Protein 1K0D (pdb70)

B-factor: mean 34.26, std 14.14, range [12.02, 80.0]

Foldseek 3Di:
DDQAFKEWEEAPQGLLSLLLLLLCLQLVTDYDYDHDDCVVPVLVDPVNCVLPVVSHDTKMFGNNVVRRIDHDSLRSQVVSQVVSCVVPVDSVLADPDPVQNVQLVVLSCCCRPQAVVLLVQLCCQVPPDPDNDPVSNCVSLVSNLVSLVVVLVQQVVQCVVCVCDPDQADNTDRDHHSSLSSCQSVVVCCVVSPDDCVPSRVNNVSSSVVVCPDPSSVVSD/DVVVVCVVDDDQAFKEKEEALQGLLSLLLLLLCLVLPTDYHYDHDDCVVPSLVVPNNCVLPVVSHDTKMFGNNVVRRIGHDSLRSQVVSQVVSCVVPVDSVLADPDPVQNVQLSVLSCCCSPQAVVLLVQLLCQVPPDPDHDVVSNCVSLVSNLVSLVVVLVQQVVQVVVVVCLPAADNTPRHRHSSLSSCQSVVVVSVVSVDDCVPSRVSNVSSNVVSCPDPSSVVSNVD/DVLVVCVVVDDQAFKEWEEALQDLLSLLLLLLCLQLPTDYHYDHDDVVVPSLPPPVNCVLPVVSHDTKMFGSPVVRNIGHDSLRSQVVSQVVSCVVPVDNVLADPDPVLNVQLSVLSCCCSPQAVVLLVQLCCQVPPDPDHDVVSNCVSLVSNLVSLVVVLVQQVVQVVVVQVVPVPDCPLPEGDNTDRHRHSSLSSCQSVVVCCVVSVDDCVPSRVSNVSSSVVSCPDPSSVVSNVVD/DVVLVVCVVPPDQAFKEWEAALPGLLSLLLLLLCLLLPTDYDYDHDDCVVPSLVPPSNCVLPVVSHDTWMFGNPVVRRIDHDSLRSQVVSQVVSCVVPVDSVLADPDPVLNVQLSVLSCCCRPQAVVLLVQLLCQCPPDPDHDPVSNVVSLVSNLVSLVVVLVQLVVQCVVVVVVVCHNLNAADNTDRDHHSSLSSCQSVVVCSVVNPDDCVPSRVSNVSNNVVSCPDPSSVVSSVD

Sequence (928 aa):
QPLEGYTLFSHRSAPNGFKVAIVLSELGFHYNTIFLDFNLGEHRAPEFVSVNPNARVPALIDHGMDNLSIWESGAILLHLVNKYYKETGNPLLWSDDLADQSQINAWLFFQTSGHAPMIGQALHFRYFHSQKIASAVERYTDEVRRVYGVVEMALAERREALVMFDYPVWLVGDKLTIADLAFVPWNNVVDRIGINIKIEFPEVYKWTKHMMRRPAVIKALSRITKFFQEQPLEGYTLFSHRSAPNGFKVAIVLSELGFHYNTIFLDFNLGEHRAPEFVSVNPNARVPALIDHGMDNLSIWESGAILLHLVNKYYKETGNPLLWSDDLADQSQINAWLFFQTSGHAPMIGQALHFRYFHSQKIASAVERYTDEVRRVYGVVEMALAERREALVMDYPVWLVGDKLTIADLAFVPWNNVVDRIGINIKIEFPEVYKWTKHMMRRPAVIKALRGSRITKFFQEQPLEGYTLFSHRSAPNGFKVAIVLSELGFHYNTIFLDFNLGEHRAPEFVSVNPNARVPALIDHGMDNLSIWESGAILLHLVNKYYKETGNPLLWSDDLADQSQINAWLFFQTSGHAPMIGQALHFRYFHSQKIASAVERYTDEVRRVYGVVEMALAERREALVMELQSRFFDYPVWLVGDKLTIADLAFVPWNNVVDRIGINIKIEFPEVYKWTKHMMRRPAVIKALRGEYSRITKFFQEQPLEGYTLFSHRSAPNGFKVAIVLSELGFHYNTIFLDFNLGEHRAPEFVSVNPNARVPALIDHGMDNLSIWESGAILLHLVNKYYKETGNPLLWSDDLADQSQINAWLFFQTSGHAPMIGQALHFRYFHSQKIASAVERYTDEVRRVYGVVEMALAERREALVMELDFFDYPVWLVGDKLTIADLAFVPWNNVVDRIGINIKIEFPEVYKWTKHMMRRPAVIKALRG

Organism: Saccharomyces cerevisiae (strain ATCC 204508 / S288c) (NCBI:txid559292)

CATH classification: 3.40.30.10 (+1 more: 1.20.1050.10)

InterPro domains:
  IPR004045 Glutathione S-transferase, N-terminal [PF02798] (114-190)
  IPR004045 Glutathione S-transferase, N-terminal [PS50404] (112-196)
  IPR004046 Glutathione S-transferase, C-terminal [PF00043] (224-345)
  IPR010987 Glutathione S-transferase, C-terminal-like [PS50405] (205-354)
  IPR017298 Transcriptional regulator Ure2 [PIRSF037861] (2-354)
  IPR036249 Thioredoxin-like superfamily [SSF52833] (103-195)
  IPR036282 Glutathione S-transferase, C-terminal domain superfamily [SSF47616] (201-351)
  IPR040079 Glutathione transferase family [SFLDS00019] (114-344)

Radius of gyration: 33.29 Å; Cα contacts (8 Å, |Δi|>4): 1432; chains: 4; bounding box: 82×94×88 Å

GO terms:
  GO:0051219 phosphoprotein binding (F, IDA)
  GO:0004602 glutathione peroxidase activity (F, IDA)
  GO:0005737 cytoplasm (C, IDA)
  GO:0006808 regulation of nitrogen utilization (P, IGI)
  GO:0032447 protein urmylation (P, IMP)
  GO:0006808 regulation of nitrogen utilization (P, IMP)
  GO:0000122 negative regulation of transcription by RNA polymerase II (P, IMP)
  GO:0006808 regulation of nitrogen utilization (P, IPI)
  GO:0005515 protein binding (F, IPI)

Structure (mmCIF, N/CA/C/O backbone):
data_1K0D
#
_entry.id   1K0D
#
_cell.length_a   54.679
_cell.length_b   122.279
_cell.length_c   166.930
_cell.angle_alpha   90.00
_cell.angle_beta   90.00
_cell.angle_gamma   90.00
#
_symmetry.space_group_name_H-M   'P 21 21 21'
#
loop_
_entity.id
_entity.type
_entity.pdbx_description
1 polymer 'URE2 PROTEIN'
2 non-polymer GLUTATHIONE
3 water water
#
loop_
_atom_site.group_PDB
_atom_site.id
_atom_site.type_symbol
_atom_site.label_atom_id
_atom_site.label_alt_id
_atom_site.label_comp_id
_atom_site.label_asym_id
_atom_site.label_entity_id
_atom_site.label_seq_id
_atom_site.pdbx_PDB_ins_code
_atom_site.Cartn_x
_atom_site.Cartn_y
_atom_site.Cartn_z
_atom_site.occupancy
_atom_site.B_iso_or_equiv
_atom_site.auth_seq_id
_atom_site.auth_comp_id
_atom_site.auth_asym_id
_atom_site.auth_atom_id
_atom_site.pdbx_PDB_model_num
ATOM 1 N N . GLN A 1 15 ? -22.028 8.840 62.773 1.00 51.30 109 GLN A N 1
ATOM 2 C CA . GLN A 1 15 ? -21.979 9.776 61.611 1.00 51.76 109 GLN A CA 1
ATOM 3 C C . GLN A 1 15 ? -23.306 10.526 61.471 1.00 51.28 109 GLN A C 1
ATOM 4 O O . GLN A 1 15 ? -24.360 9.918 61.283 1.00 51.47 109 GLN A O 1
ATOM 10 N N . PRO A 1 16 ? -23.262 11.866 61.556 1.00 49.78 110 PRO A N 1
ATOM 11 C CA . PRO A 1 16 ? -24.430 12.746 61.453 1.00 49.28 110 PRO A CA 1
ATOM 12 C C . PRO A 1 16 ? -25.355 12.432 60.282 1.00 49.93 110 PRO A C 1
ATOM 13 O O . PRO A 1 16 ? -24.988 11.696 59.365 1.00 51.13 110 PRO A O 1
ATOM 17 N N . LEU A 1 17 ? -26.560 12.996 60.325 1.00 49.57 111 LEU A N 1
ATOM 18 C CA . LEU A 1 17 ? -27.541 12.810 59.261 1.00 49.10 111 LEU A CA 1
ATOM 19 C C . LEU A 1 17 ? -27.518 14.041 58.365 1.00 47.76 111 LEU A C 1
ATOM 20 O O . LEU A 1 17 ? -27.827 13.959 57.179 1.00 48.31 111 LEU A O 1
ATOM 25 N N . GLU A 1 18 ? -27.159 15.183 58.945 1.00 46.05 112 GLU A N 1
ATOM 26 C CA . GLU A 1 18 ? -27.082 16.441 58.201 1.00 45.15 112 GLU A CA 1
ATOM 27 C C . GLU A 1 18 ? -25.730 17.114 58.429 1.00 41.47 112 GLU A C 1
ATOM 28 O O . GLU A 1 18 ? -24.881 16.593 59.144 1.00 39.61 112 GLU A O 1
ATOM 34 N N . GLY A 1 19 ? -25.538 18.276 57.821 1.00 38.95 113 GLY A N 1
ATOM 35 C CA . GLY A 1 19 ? -24.282 18.979 57.987 1.00 37.17 113 GLY A CA 1
ATOM 36 C C . GLY A 1 19 ? -23.147 18.384 57.173 1.00 34.67 113 GLY A C 1
ATOM 37 O O . GLY A 1 19 ? -23.363 17.549 56.290 1.00 32.72 113 GLY A O 1
ATOM 38 N N . TYR A 1 20 ? -21.927 18.817 57.474 1.00 32.91 114 TYR A N 1
ATOM 39 C CA . TYR A 1 20 ? -20.754 18.339 56.756 1.00 31.75 114 TYR A CA 1
ATOM 40 C C . TYR A 1 20 ? -19.589 18.065 57.685 1.00 30.69 114 TYR A C 1
ATOM 41 O O . TYR A 1 20 ? -19.420 18.731 58.704 1.00 30.76 114 TYR A O 1
ATOM 50 N N . THR A 1 21 ? -18.789 17.069 57.332 1.00 30.89 115 THR A N 1
ATOM 51 C CA . THR A 1 21 ? -17.616 16.742 58.121 1.00 32.00 115 THR A CA 1
ATOM 52 C C . THR A 1 21 ? -16.410 17.020 57.235 1.00 32.75 115 THR A C 1
ATOM 53 O O . THR A 1 21 ? -16.280 16.450 56.149 1.00 33.66 115 THR A O 1
ATOM 57 N N . LEU A 1 22 ? -15.540 17.910 57.696 1.00 31.84 116 LEU A N 1
ATOM 58 C CA . LEU A 1 22 ? -14.352 18.280 56.942 1.00 30.24 116 LEU A CA 1
ATOM 59 C C . LEU A 1 22 ? -13.065 17.681 57.507 1.00 30.61 116 LEU A C 1
ATOM 60 O O . LEU A 1 22 ? -12.742 17.874 58.674 1.00 31.48 116 LEU A O 1
ATOM 65 N N . PHE A 1 23 ? -12.339 16.948 56.673 1.00 30.46 117 PHE A N 1
ATOM 66 C CA . PHE A 1 23 ? -11.069 16.368 57.079 1.00 31.67 117 PHE A CA 1
ATOM 67 C C . PHE A 1 23 ? -9.988 17.326 56.574 1.00 32.85 117 PHE A C 1
ATOM 68 O O . PHE A 1 23 ? -9.978 17.698 55.402 1.00 30.35 117 PHE A O 1
ATOM 76 N N . SER A 1 24 ? -9.092 17.737 57.465 1.00 34.80 118 SER A N 1
ATOM 77 C CA . SER A 1 24 ? -8.041 18.680 57.111 1.00 36.66 118 SER A CA 1
ATOM 78 C C . SER A 1 24 ? -6.846 18.505 58.038 1.00 40.23 118 SER A C 1
ATOM 79 O O . SER A 1 24 ? -6.722 17.488 58.725 1.00 39.49 118 SER A O 1
ATOM 82 N N . HIS A 1 25 ? -5.973 19.509 58.045 1.00 42.72 119 HIS A N 1
ATOM 83 C CA . HIS A 1 25 ? -4.791 19.522 58.894 1.00 45.30 119 HIS A CA 1
ATOM 84 C C . HIS A 1 25 ? -4.596 20.943 59.427 1.00 47.03 119 HIS A C 1
ATOM 85 O O . HIS A 1 25 ? -5.011 21.916 58.794 1.00 46.20 119 HIS A O 1
ATOM 92 N N . ARG A 1 26 ? -3.962 21.055 60.591 1.00 48.51 120 ARG A N 1
ATOM 93 C CA . ARG A 1 26 ? -3.718 22.350 61.221 1.00 50.13 120 ARG A CA 1
ATOM 94 C C . ARG A 1 26 ? -3.059 23.376 60.299 1.00 49.02 120 ARG A C 1
ATOM 95 O O . ARG A 1 26 ? -3.442 24.544 60.290 1.00 49.68 120 ARG A O 1
ATOM 103 N N . SER A 1 27 ? -2.067 22.948 59.527 1.00 47.11 121 SER A N 1
ATOM 104 C CA . SER A 1 27 ? -1.376 23.868 58.631 1.00 47.25 121 SER A CA 1
ATOM 105 C C . SER A 1 27 ? -1.607 23.577 57.149 1.00 45.37 121 SER A C 1
ATOM 106 O O . SER A 1 27 ? -0.709 23.761 56.327 1.00 45.53 121 SER A O 1
ATOM 109 N N . ALA A 1 28 ? -2.808 23.126 56.805 1.00 42.00 122 ALA A N 1
ATOM 110 C CA . ALA A 1 28 ? -3.114 22.829 55.413 1.00 38.72 122 ALA A CA 1
ATOM 111 C C . ALA A 1 28 ? -3.902 23.972 54.772 1.00 35.58 122 ALA A C 1
ATOM 112 O O . ALA A 1 28 ? -5.088 24.157 55.045 1.00 36.70 122 ALA A O 1
ATOM 114 N N . PRO A 1 29 ? -3.244 24.766 53.917 1.00 32.99 123 PRO A N 1
ATOM 115 C CA . PRO A 1 29 ? -3.946 25.876 53.267 1.00 30.40 123 PRO A CA 1
ATOM 116 C C . PRO A 1 29 ? -5.168 25.427 52.465 1.00 29.03 123 PRO A C 1
ATOM 117 O O . PRO A 1 29 ? -6.169 26.138 52.419 1.00 26.35 123 PRO A O 1
ATOM 121 N N . ASN A 1 30 ? -5.090 24.253 51.841 1.00 27.27 124 ASN A N 1
ATOM 122 C CA . ASN A 1 30 ? -6.211 23.744 51.056 1.00 26.85 124 ASN A CA 1
ATOM 123 C C . ASN A 1 30 ? -7.381 23.366 51.945 1.00 26.99 124 ASN A C 1
ATOM 124 O O . ASN A 1 30 ? -8.539 23.446 51.529 1.00 25.99 124 ASN A O 1
ATOM 129 N N . GLY A 1 31 ? -7.076 22.939 53.166 1.00 26.03 125 GLY A N 1
ATOM 130 C CA . GLY A 1 31 ? -8.127 22.582 54.099 1.00 25.54 125 GLY A CA 1
ATOM 131 C C . GLY A 1 31 ? -8.887 23.837 54.497 1.00 25.89 125 GLY A C 1
ATOM 132 O O . GLY A 1 31 ? -10.111 23.833 54.541 1.00 24.77 125 GLY A O 1
ATOM 133 N N . PHE A 1 32 ? -8.164 24.919 54.774 1.00 26.17 126 PHE A N 1
ATOM 134 C CA . PHE A 1 32 ? -8.803 26.170 55.168 1.00 28.03 126 PHE A CA 1
ATOM 135 C C . PHE A 1 32 ? -9.610 26.786 54.031 1.00 28.06 126 PHE A C 1
ATOM 136 O O . PHE A 1 32 ? -10.600 27.485 54.263 1.00 28.80 126 PHE A O 1
ATOM 144 N N . LYS A 1 33 ? -9.190 26.517 52.802 1.00 26.56 127 LYS A N 1
ATOM 145 C CA . LYS A 1 33 ? -9.892 27.024 51.637 1.00 26.08 127 LYS A CA 1
ATOM 146 C C . LYS A 1 33 ? -11.339 26.522 51.676 1.00 24.00 127 LYS A C 1
ATOM 147 O O . LYS A 1 33 ? -12.268 27.256 51.351 1.00 22.92 127 LYS A O 1
ATOM 153 N N . VAL A 1 34 ? -11.521 25.268 52.081 1.00 22.40 128 VAL A N 1
ATOM 154 C CA . VAL A 1 34 ? -12.850 24.676 52.178 1.00 20.23 128 VAL A CA 1
ATOM 155 C C . VAL A 1 34 ? -13.606 25.250 53.382 1.00 22.35 128 VAL A C 1
ATOM 156 O O . VAL A 1 34 ? -14.773 25.638 53.265 1.00 21.58 128 VAL A O 1
ATOM 160 N N . ALA A 1 35 ? -12.950 25.313 54.539 1.00 22.57 129 ALA A N 1
ATOM 161 C CA . ALA A 1 35 ? -13.599 25.870 55.728 1.00 22.70 129 ALA A CA 1
ATOM 162 C C . ALA A 1 35 ? -14.124 27.272 55.404 1.00 22.82 129 ALA A C 1
ATOM 163 O O . ALA A 1 35 ? -15.242 27.626 55.770 1.00 23.83 129 ALA A O 1
ATOM 165 N N . ILE A 1 36 ? -13.318 28.063 54.701 1.00 22.20 130 ILE A N 1
ATOM 166 C CA . ILE A 1 36 ? -13.723 29.419 54.337 1.00 23.59 130 ILE A CA 1
ATOM 167 C C . ILE A 1 36 ? -15.029 29.432 53.548 1.00 22.62 130 ILE A C 1
ATOM 168 O O . ILE A 1 36 ? -15.976 30.129 53.910 1.00 21.50 130 ILE A O 1
ATOM 173 N N . VAL A 1 37 ? -15.089 28.652 52.474 1.00 23.00 131 VAL A N 1
ATOM 174 C CA . VAL A 1 37 ? -16.298 28.614 51.664 1.00 22.83 131 VAL A CA 1
ATOM 175 C C . VAL A 1 37 ? -17.482 28.059 52.453 1.00 22.82 131 VAL A C 1
ATOM 176 O O . VAL A 1 37 ? -18.603 28.561 52.340 1.00 25.12 131 VAL A O 1
ATOM 180 N N . LEU A 1 38 ? -17.237 27.033 53.256 1.00 22.41 132 LEU A N 1
ATOM 181 C CA . LEU A 1 38 ? -18.292 26.453 54.083 1.00 24.65 132 LEU A CA 1
ATOM 182 C C . LEU A 1 38 ? -18.834 27.561 55.004 1.00 26.30 132 LEU A C 1
ATOM 183 O O . LEU A 1 38 ? -20.044 27.695 55.191 1.00 25.42 132 LEU A O 1
ATOM 188 N N . SER A 1 39 ? -17.932 28.362 55.570 1.00 25.23 133 SER A N 1
ATOM 189 C CA . SER A 1 39 ? -18.350 29.430 56.468 1.00 26.62 133 SER A CA 1
ATOM 190 C C . SER A 1 39 ? -19.152 30.494 55.750 1.00 25.82 133 SER A C 1
ATOM 191 O O . SER A 1 39 ? -20.260 30.805 56.170 1.00 26.93 133 SER A O 1
ATOM 194 N N . GLU A 1 40 ? -18.599 31.048 54.671 1.00 25.33 134 GLU A N 1
ATOM 195 C CA . GLU A 1 40 ? -19.284 32.090 53.906 1.00 26.20 134 GLU A CA 1
ATOM 196 C C . GLU A 1 40 ? -20.677 31.667 53.451 1.00 26.30 134 GLU A C 1
ATOM 197 O O . GLU A 1 40 ? -21.595 32.482 53.420 1.00 27.34 134 GLU A O 1
ATOM 203 N N . LEU A 1 41 ? -20.832 30.397 53.090 1.00 25.46 135 LEU A N 1
ATOM 204 C CA . LEU A 1 41 ? -22.116 29.904 52.607 1.00 26.34 135 LEU A CA 1
ATOM 205 C C . LEU A 1 41 ? -23.078 29.542 53.725 1.00 28.09 135 LEU A C 1
ATOM 206 O O . LEU A 1 41 ? -24.236 29.231 53.474 1.00 27.18 135 LEU A O 1
ATOM 211 N N . GLY A 1 42 ? -22.594 29.586 54.962 1.00 30.53 136 GLY A N 1
ATOM 212 C CA . GLY A 1 42 ? -23.448 29.292 56.096 1.00 31.10 136 GLY A CA 1
ATOM 213 C C . GLY A 1 42 ? -23.716 27.829 56.383 1.00 33.05 136 GLY A C 1
ATOM 214 O O . GLY A 1 42 ? -24.587 27.516 57.193 1.00 33.05 136 GLY A O 1
ATOM 215 N N . PHE A 1 43 ? -22.988 26.926 55.733 1.00 32.67 137 PHE A N 1
ATOM 216 C CA . PHE A 1 43 ? -23.186 25.501 55.972 1.00 33.87 137 PHE A CA 1
ATOM 217 C C . PHE A 1 43 ? -22.592 25.134 57.333 1.00 35.18 137 PHE A C 1
ATOM 218 O O . PHE A 1 43 ? -21.531 25.625 57.700 1.00 36.34 137 PHE A O 1
ATOM 226 N N . HIS A 1 44 ? -23.279 24.282 58.087 1.00 36.49 138 HIS A N 1
ATOM 227 C CA . HIS A 1 44 ? -22.778 23.868 59.392 1.00 38.01 138 HIS A CA 1
ATOM 228 C C . HIS A 1 44 ? -21.848 22.683 59.216 1.00 36.20 138 HIS A C 1
ATOM 229 O O . HIS A 1 44 ? -22.233 21.672 58.634 1.00 36.90 138 HIS A O 1
ATOM 236 N N . TYR A 1 45 ? -20.628 22.805 59.728 1.00 32.58 139 TYR A N 1
ATOM 237 C CA . TYR A 1 45 ? -19.648 21.735 59.602 1.00 31.69 139 TYR A CA 1
ATOM 238 C C . TYR A 1 45 ? -18.769 21.596 60.832 1.00 31.76 139 TYR A C 1
ATOM 239 O O . TYR A 1 45 ? -18.638 22.520 61.634 1.00 32.23 139 TYR A O 1
ATOM 248 N N . ASN A 1 46 ? -18.165 20.427 60.964 1.00 32.63 140 ASN A N 1
ATOM 249 C CA . ASN A 1 46 ? -17.243 20.162 62.052 1.00 35.18 140 ASN A CA 1
ATOM 250 C C . ASN A 1 46 ? -15.983 19.682 61.359 1.00 34.42 140 ASN A C 1
ATOM 251 O O . ASN A 1 46 ? -16.061 18.968 60.360 1.00 34.24 140 ASN A O 1
ATOM 256 N N . THR A 1 47 ? -14.829 20.086 61.876 1.00 33.97 141 THR A N 1
ATOM 257 C CA . THR A 1 47 ? -13.555 19.713 61.278 1.00 33.92 141 THR A CA 1
ATOM 258 C C . THR A 1 47 ? -12.806 18.636 62.059 1.00 35.63 141 THR A C 1
ATOM 259 O O . THR A 1 47 ? -12.662 18.71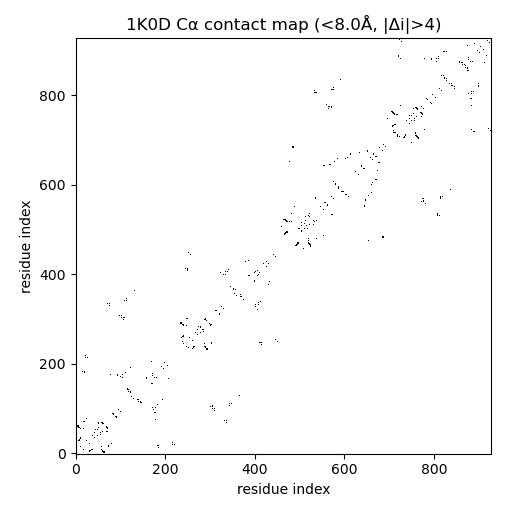9 63.276 1.00 36.94 141 THR A O 1
ATOM 263 N N . ILE A 1 48 ? -12.333 17.622 61.345 1.00 36.33 142 ILE A N 1
ATOM 264 C CA . ILE A 1 48 ? -11.566 16.543 61.944 1.00 35.12 142 ILE A CA 1
ATOM 265 C C . ILE A 1 48 ? -10.123 16.681 61.468 1.00 36.66 142 ILE A C 1
ATOM 266 O O . ILE A 1 48 ? -9.812 16.393 60.308 1.00 35.82 142 ILE A O 1
ATOM 271 N N . PHE A 1 49 ? -9.245 17.129 62.360 1.00 38.17 143 PHE A N 1
ATOM 272 C CA . PHE A 1 49 ? -7.841 17.308 62.011 1.00 40.95 143 PHE A CA 1
ATOM 273 C C . PHE A 1 49 ? -7.071 15.999 62.062 1.00 43.34 143 PHE A C 1
ATOM 274 O O . PHE A 1 49 ? -7.122 15.279 63.050 1.00 44.59 143 PHE A O 1
ATOM 282 N N . LEU A 1 50 ? -6.360 15.698 60.981 1.00 47.31 144 LEU A N 1
ATOM 283 C CA . LEU A 1 50 ? -5.576 14.475 60.883 1.00 50.59 144 LEU A CA 1
ATOM 284 C C . LEU A 1 50 ? -4.104 14.733 61.173 1.00 54.54 144 LEU A C 1
ATOM 285 O O . LEU A 1 50 ? -3.520 15.690 60.664 1.00 54.31 144 LEU A O 1
ATOM 290 N N . ASP A 1 51 ? -3.505 13.879 61.996 1.00 59.37 145 ASP A N 1
ATOM 291 C CA . ASP A 1 51 ? -2.093 14.015 62.319 1.00 64.38 145 ASP A CA 1
ATOM 292 C C . ASP A 1 51 ? -1.287 13.122 61.387 1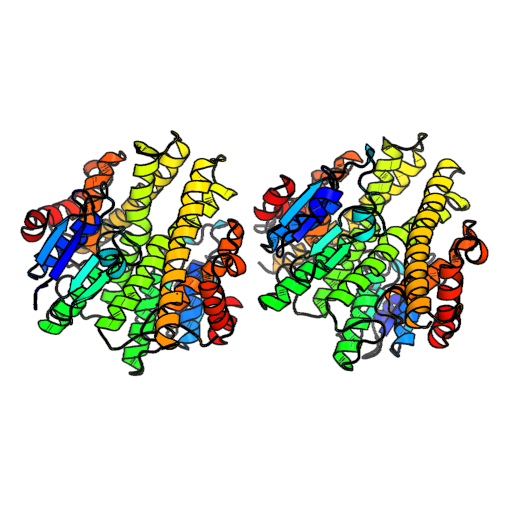.00 66.52 145 ASP A C 1
ATOM 293 O O . ASP A 1 51 ? -1.223 11.908 61.572 1.00 67.25 145 ASP A O 1
ATOM 298 N N . PHE A 1 52 ? -0.678 13.729 60.373 1.00 68.57 146 PHE A N 1
ATOM 299 C CA . PHE A 1 52 ? 0.117 12.975 59.414 1.00 70.31 146 PHE A CA 1
ATOM 300 C C . PHE A 1 52 ? 1.270 12.262 60.115 1.00 71.83 146 PHE A C 1
ATOM 301 O O . PHE A 1 52 ? 2.093 11.610 59.472 1.00 71.75 146 PHE A O 1
ATOM 309 N N . ASN A 1 53 ? 1.325 12.401 61.438 1.00 72.78 147 ASN A N 1
ATOM 310 C CA . ASN A 1 53 ? 2.353 11.751 62.240 1.00 74.01 147 ASN A CA 1
ATOM 311 C C . ASN A 1 53 ? 2.007 10.274 62.351 1.00 74.83 147 ASN A C 1
ATOM 312 O O . ASN A 1 53 ? 2.783 9.414 61.936 1.00 75.60 147 ASN A O 1
ATOM 317 N N . LEU A 1 54 ? 0.836 9.987 62.911 1.00 75.53 148 LEU A N 1
ATOM 318 C CA . LEU A 1 54 ? 0.372 8.612 63.067 1.00 76.28 148 LEU A CA 1
ATOM 319 C C . LEU A 1 54 ? -0.013 8.039 61.710 1.00 75.91 148 LEU A C 1
ATOM 320 O O . LEU A 1 54 ? -0.184 6.829 61.561 1.00 76.38 148 LEU A O 1
ATOM 325 N N . GLY A 1 55 ? -0.148 8.915 60.720 1.00 75.49 149 GLY A N 1
ATOM 326 C CA . GLY A 1 55 ? -0.529 8.464 59.397 1.00 73.95 149 GLY A CA 1
ATOM 327 C C . GLY A 1 55 ? -2.008 8.135 59.359 1.00 73.24 149 GLY A C 1
ATOM 328 O O . GLY A 1 55 ? -2.415 7.127 58.782 1.00 72.92 149 GLY A O 1
ATOM 329 N N . GLU A 1 56 ? -2.815 8.983 59.990 1.00 72.98 150 GLU A N 1
ATOM 330 C CA . GLU A 1 56 ? -4.259 8.785 60.017 1.00 72.80 150 GLU A CA 1
ATOM 331 C C . GLU A 1 56 ? -4.812 8.804 58.600 1.00 72.75 150 GLU A C 1
ATOM 332 O O . GLU A 1 56 ? -5.822 8.163 58.309 1.00 72.25 150 GLU A O 1
ATOM 338 N N . HIS A 1 57 ? -4.141 9.546 57.722 1.00 73.04 151 HIS A N 1
ATOM 339 C CA . HIS A 1 57 ? -4.558 9.666 56.330 1.00 73.25 151 HIS A CA 1
ATOM 340 C C . HIS A 1 57 ? -4.292 8.393 55.530 1.00 72.57 151 HIS A C 1
ATOM 341 O O . HIS A 1 57 ? -4.623 8.310 54.348 1.00 72.94 151 HIS A O 1
ATOM 348 N N . ARG A 1 58 ? -3.700 7.400 56.187 1.00 71.87 152 ARG A N 1
ATOM 349 C CA . ARG A 1 58 ? -3.407 6.118 55.555 1.00 70.75 152 ARG A CA 1
ATOM 350 C C . ARG A 1 58 ? -4.336 5.046 56.117 1.00 68.69 152 ARG A C 1
ATOM 351 O O . ARG A 1 58 ? -4.181 3.862 55.829 1.00 68.03 152 ARG A O 1
ATOM 359 N N . ALA A 1 59 ? -5.303 5.475 56.920 1.00 67.04 153 ALA A N 1
ATOM 360 C CA . ALA A 1 59 ? -6.269 4.563 57.520 1.00 65.77 153 ALA A CA 1
ATOM 361 C C . ALA A 1 59 ? -7.328 4.191 56.487 1.00 64.81 153 ALA A C 1
ATOM 362 O O . ALA A 1 59 ? -7.924 5.064 55.857 1.00 65.03 153 ALA A O 1
ATOM 364 N N . PRO A 1 60 ? -7.583 2.884 56.310 1.00 63.88 154 PRO A N 1
ATOM 365 C CA . PRO A 1 60 ? -8.565 2.364 55.354 1.00 62.63 154 PRO A CA 1
ATOM 366 C C . PRO A 1 60 ? -9.855 3.174 55.273 1.00 61.37 154 PRO A C 1
ATOM 367 O O . PRO A 1 60 ? -10.362 3.444 54.183 1.00 61.42 154 PRO A O 1
ATOM 371 N N . GLU A 1 61 ? -10.384 3.559 56.428 1.00 59.38 155 GLU A N 1
ATOM 372 C CA . GLU A 1 61 ? -11.617 4.329 56.476 1.00 57.28 155 GLU A CA 1
ATOM 373 C C . GLU A 1 61 ? -11.472 5.705 55.830 1.00 54.72 155 GLU A C 1
ATOM 374 O O . GLU A 1 61 ? -12.421 6.210 55.230 1.00 54.16 155 GLU A O 1
ATOM 380 N N . PHE A 1 62 ? -10.294 6.315 55.947 1.00 50.66 156 PHE A N 1
ATOM 381 C CA . PHE A 1 62 ? -10.094 7.626 55.340 1.00 48.45 156 PHE A CA 1
ATOM 382 C C . PHE A 1 62 ? -9.748 7.509 53.866 1.00 47.08 156 PHE A C 1
ATOM 383 O O . PHE A 1 62 ? -10.175 8.329 53.057 1.00 46.57 156 PHE A O 1
ATOM 391 N N . VAL A 1 63 ? -8.961 6.498 53.518 1.00 45.83 157 VAL A N 1
ATOM 392 C CA . VAL A 1 63 ? -8.596 6.297 52.128 1.00 43.83 157 VAL A CA 1
ATOM 393 C C . VAL A 1 63 ? -9.868 5.991 51.342 1.00 42.90 157 VAL A C 1
ATOM 394 O O . VAL A 1 63 ? -9.895 6.128 50.121 1.00 43.11 157 VAL A O 1
ATOM 398 N N . SER A 1 64 ? -10.922 5.585 52.048 1.00 41.92 158 SER A N 1
ATOM 399 C CA . SER A 1 64 ? -12.206 5.290 51.405 1.00 41.85 158 SER A CA 1
ATOM 400 C C . SER A 1 64 ? -12.935 6.591 51.095 1.00 40.20 158 SER A C 1
ATOM 401 O O . SER A 1 64 ? -13.811 6.635 50.234 1.00 40.37 158 SER A O 1
ATOM 404 N N . VAL A 1 65 ? -12.568 7.649 51.811 1.00 39.37 159 VAL A N 1
ATOM 405 C CA . VAL A 1 65 ? -13.169 8.962 51.608 1.00 37.60 159 VAL A CA 1
ATOM 406 C C . VAL A 1 65 ? -12.413 9.649 50.476 1.00 36.30 159 VAL A C 1
ATOM 407 O O . VAL A 1 65 ? -13.017 10.233 49.578 1.00 36.10 159 VAL A O 1
ATOM 411 N N . ASN A 1 66 ? -11.086 9.574 50.536 1.00 32.60 160 ASN A N 1
ATOM 412 C CA . ASN A 1 66 ? -10.235 10.160 49.516 1.00 31.39 160 ASN A CA 1
ATOM 413 C C . ASN A 1 66 ? -9.195 9.132 49.082 1.00 30.75 160 ASN A C 1
ATOM 414 O O . ASN A 1 66 ? -8.237 8.869 49.802 1.00 29.07 160 ASN A O 1
ATOM 419 N N . PRO A 1 67 ? -9.380 8.531 47.895 1.00 31.35 161 PRO A N 1
ATOM 420 C CA . PRO A 1 67 ? -8.420 7.534 47.413 1.00 31.51 161 PRO A CA 1
ATOM 421 C C . PRO A 1 67 ? -7.012 8.097 47.260 1.00 32.32 161 PRO A C 1
ATOM 422 O O . PRO A 1 67 ? -6.043 7.340 47.168 1.00 33.20 161 PRO A O 1
ATOM 426 N N . ASN A 1 68 ? -6.901 9.423 47.237 1.00 31.20 162 ASN A N 1
ATOM 427 C CA . ASN A 1 68 ? -5.601 10.074 47.097 1.00 30.23 162 ASN A CA 1
ATOM 428 C C . ASN A 1 68 ? -4.916 10.201 48.461 1.00 31.58 162 ASN A C 1
ATOM 429 O O . ASN A 1 68 ? -3.754 10.602 48.547 1.00 31.21 162 ASN A O 1
ATOM 434 N N . ALA A 1 69 ? -5.644 9.866 49.524 1.00 31.89 163 ALA A N 1
ATOM 435 C CA . ALA A 1 69 ? -5.107 9.925 50.885 1.00 33.10 163 ALA A CA 1
ATOM 436 C C . ALA A 1 69 ? -4.518 11.287 51.231 1.00 33.74 163 ALA A C 1
ATOM 437 O O . ALA A 1 69 ? -3.447 11.375 51.833 1.00 35.27 163 ALA A O 1
ATOM 439 N N . ARG A 1 70 ? -5.226 12.347 50.854 1.00 33.67 164 ARG A N 1
ATOM 440 C CA . ARG A 1 70 ? -4.782 13.706 51.130 1.00 33.57 164 ARG A CA 1
ATOM 441 C C . ARG A 1 70 ? -5.939 14.551 51.674 1.00 34.29 164 ARG A C 1
ATOM 442 O O . ARG A 1 70 ? -7.104 14.149 51.618 1.00 30.45 164 ARG A O 1
ATOM 450 N N . VAL A 1 71 ? -5.613 15.713 52.226 1.00 33.67 165 VAL A N 1
ATOM 451 C CA . VAL A 1 71 ? -6.648 16.601 52.727 1.00 33.45 165 VAL A CA 1
ATOM 452 C C . VAL A 1 71 ? -6.636 17.806 51.799 1.00 32.70 165 VAL A C 1
ATOM 453 O O . VAL A 1 71 ? -5.589 18.166 51.254 1.00 32.65 165 VAL A O 1
ATOM 457 N N . PRO A 1 72 ? -7.791 18.462 51.627 1.00 29.78 166 PRO A N 1
ATOM 458 C CA . PRO A 1 72 ? -9.071 18.135 52.255 1.00 28.10 166 PRO A CA 1
ATOM 459 C C . PRO A 1 72 ? -9.934 17.045 51.622 1.00 28.32 166 PRO A C 1
ATOM 460 O O . PRO A 1 72 ? -9.749 16.649 50.468 1.00 27.97 166 PRO A O 1
ATOM 464 N N . ALA A 1 73 ? -10.884 16.572 52.421 1.00 28.00 167 ALA A N 1
ATOM 465 C CA . ALA A 1 73 ? -11.871 15.583 52.013 1.00 27.27 167 ALA A CA 1
ATOM 466 C C . ALA A 1 73 ? -13.107 16.054 52.764 1.00 28.14 167 ALA A C 1
ATOM 467 O O . ALA A 1 73 ? -13.005 16.488 53.918 1.00 26.92 167 ALA A O 1
ATOM 469 N N . LEU A 1 74 ? -14.265 16.002 52.113 1.00 26.69 168 LEU A N 1
ATOM 470 C CA . LEU A 1 74 ? -15.494 16.443 52.749 1.00 28.11 168 LEU A CA 1
ATOM 471 C C . LEU A 1 74 ? -16.587 15.400 52.645 1.00 29.24 168 LEU A C 1
ATOM 472 O O . LEU A 1 74 ? -16.744 14.769 51.605 1.00 29.89 168 LEU A O 1
ATOM 477 N N . ILE A 1 75 ? -17.339 15.218 53.729 1.00 30.73 169 ILE A N 1
ATOM 478 C CA . ILE A 1 75 ? -18.455 14.278 53.727 1.00 30.09 169 ILE A CA 1
ATOM 479 C C . ILE A 1 75 ? -19.748 15.078 53.813 1.00 30.13 169 ILE A C 1
ATOM 480 O O . ILE A 1 75 ? -19.959 15.834 54.764 1.00 29.18 169 ILE A O 1
ATOM 485 N N . ASP A 1 76 ? -20.596 14.929 52.800 1.00 28.84 170 ASP A N 1
ATOM 486 C CA . ASP A 1 76 ? -21.879 15.615 52.758 1.00 30.03 170 ASP A CA 1
ATOM 487 C C . ASP A 1 76 ? -22.879 14.604 53.312 1.00 31.14 170 ASP A C 1
ATOM 488 O O . ASP A 1 76 ? -23.338 13.712 52.593 1.00 29.79 170 ASP A O 1
ATOM 493 N N . HIS A 1 77 ? -23.198 14.742 54.595 1.00 30.09 171 HIS A N 1
ATOM 494 C CA . HIS A 1 77 ? -24.106 13.822 55.271 1.00 32.18 171 HIS A CA 1
ATOM 495 C C . HIS A 1 77 ? -25.524 13.789 54.733 1.00 32.51 171 HIS A C 1
ATOM 496 O O . HIS A 1 77 ? -26.110 12.722 54.602 1.00 32.53 171 HIS A O 1
ATOM 503 N N . GLY A 1 78 ? -26.070 14.956 54.422 1.00 34.37 172 GLY A N 1
ATOM 504 C CA . GLY A 1 78 ? -27.415 15.015 53.893 1.00 34.94 172 GLY A CA 1
ATOM 505 C C . GLY A 1 78 ? -27.518 14.243 52.593 1.00 36.95 172 GLY A C 1
ATOM 506 O O . GLY A 1 78 ? -28.588 13.753 52.244 1.00 36.22 172 GLY A O 1
ATOM 507 N N . MET A 1 79 ? -26.407 14.129 51.869 1.00 37.17 173 MET A N 1
ATOM 508 C CA . MET A 1 79 ? -26.421 13.398 50.605 1.00 37.78 173 MET A CA 1
ATOM 509 C C . MET A 1 79 ? -25.904 11.974 50.767 1.00 37.75 173 MET A C 1
ATOM 510 O O . MET A 1 79 ? -24.987 11.543 50.069 1.00 38.03 173 MET A O 1
ATOM 515 N N . ASP A 1 80 ? -26.516 11.250 51.698 1.00 38.53 174 ASP A N 1
ATOM 516 C CA . ASP A 1 80 ? -26.163 9.865 51.980 1.00 38.62 174 ASP A CA 1
ATOM 517 C C . ASP A 1 80 ? -24.674 9.693 52.269 1.00 37.83 174 ASP A C 1
ATOM 518 O O . ASP A 1 80 ? -24.066 8.692 51.882 1.00 37.41 174 ASP A O 1
ATOM 523 N N . ASN A 1 81 ? -24.091 10.677 52.947 1.00 36.14 175 ASN A N 1
ATOM 524 C CA . ASN A 1 81 ? -22.683 10.631 53.309 1.00 34.25 175 ASN A CA 1
ATOM 525 C C . ASN A 1 81 ? -21.768 10.598 52.089 1.00 33.81 175 ASN A C 1
ATOM 526 O O . ASN A 1 81 ? -20.755 9.896 52.060 1.00 32.36 175 ASN A O 1
ATOM 531 N N . LEU A 1 82 ? -22.141 11.374 51.079 1.00 32.65 176 LEU A N 1
ATOM 532 C CA . LEU A 1 82 ? -21.360 11.470 49.860 1.00 30.42 176 LEU A CA 1
ATOM 533 C C . LEU A 1 82 ? -19.976 12.011 50.192 1.00 31.03 176 LEU A C 1
ATOM 534 O O . LEU A 1 82 ? -19.845 13.002 50.911 1.00 30.21 176 LEU A O 1
ATOM 539 N N . SER A 1 83 ? -18.943 11.370 49.663 1.00 29.23 177 SER A N 1
ATOM 540 C CA . SER A 1 83 ? -17.586 11.831 49.912 1.00 32.68 177 SER A CA 1
ATOM 541 C C . SER A 1 83 ? -17.026 12.626 48.729 1.00 30.76 177 SER A C 1
ATOM 542 O O . SER A 1 83 ? -17.110 12.194 47.580 1.00 32.08 177 SER A O 1
ATOM 545 N N . ILE A 1 84 ? -16.461 13.793 49.010 1.00 28.44 178 ILE A N 1
ATOM 546 C CA . ILE A 1 84 ? -15.884 14.616 47.953 1.00 27.65 178 ILE A CA 1
ATOM 547 C C . ILE A 1 84 ? -14.473 15.020 48.346 1.00 27.07 178 ILE A C 1
ATOM 548 O O . ILE A 1 84 ? -14.266 15.552 49.433 1.00 24.99 178 ILE A O 1
ATOM 553 N N . TRP A 1 85 ? -13.511 14.752 47.461 1.00 25.36 179 TRP A N 1
ATOM 554 C CA . TRP A 1 85 ? -12.107 15.093 47.700 1.00 24.46 179 TRP A CA 1
ATOM 555 C C . TRP A 1 85 ? -11.598 16.052 46.614 1.00 24.04 179 TRP A C 1
ATOM 556 O O . TRP A 1 85 ? -12.208 16.165 45.551 1.00 25.29 179 TRP A O 1
ATOM 567 N N . GLU A 1 86 ? -10.476 16.716 46.886 1.00 22.69 180 GLU A N 1
ATOM 568 C CA . GLU A 1 86 ? -9.884 17.726 45.994 1.00 22.69 180 GLU A CA 1
ATOM 569 C C . GLU A 1 86 ? -10.620 19.029 46.288 1.00 22.65 180 GLU A C 1
ATOM 570 O O . GLU A 1 86 ? -11.825 19.145 46.035 1.00 20.43 180 GLU A O 1
ATOM 576 N N . SER A 1 87 ? -9.886 19.995 46.836 1.00 20.23 181 SER A N 1
ATOM 577 C CA . SER A 1 87 ? -10.455 21.280 47.210 1.00 20.09 181 SER A CA 1
ATOM 578 C C . SER A 1 87 ? -11.287 21.926 46.106 1.00 21.13 181 SER A C 1
ATOM 579 O O . SER A 1 87 ? -12.364 22.474 46.377 1.00 20.89 181 SER A O 1
ATOM 582 N N . GLY A 1 88 ? -10.801 21.856 44.868 1.00 19.92 182 GLY A N 1
ATOM 583 C CA . GLY A 1 88 ? -11.526 22.448 43.754 1.00 19.38 182 GLY A CA 1
ATOM 584 C C . GLY A 1 88 ? -12.912 21.857 43.535 1.00 20.36 182 GLY A C 1
ATOM 585 O O . GLY A 1 88 ? -13.886 22.580 43.305 1.00 17.81 182 GLY A O 1
ATOM 586 N N . ALA A 1 89 ? -12.997 20.534 43.600 1.00 19.65 183 ALA A N 1
ATOM 587 C CA . ALA A 1 89 ? -14.258 19.837 43.414 1.00 20.11 183 ALA A CA 1
ATOM 588 C C . ALA A 1 89 ? -15.157 20.122 44.603 1.00 20.12 183 ALA A C 1
ATOM 589 O O . ALA A 1 89 ? -16.371 20.228 44.466 1.00 19.68 183 ALA A O 1
ATOM 591 N N . ILE A 1 90 ? -14.554 20.242 45.780 1.00 19.85 184 ILE A N 1
ATOM 592 C CA . ILE A 1 90 ? -15.335 20.506 46.970 1.00 19.34 184 ILE A CA 1
ATOM 593 C C . ILE A 1 90 ? -15.975 21.881 46.874 1.00 18.52 184 ILE A C 1
ATOM 594 O O . ILE A 1 90 ? -17.141 22.041 47.212 1.00 16.69 184 ILE A O 1
ATOM 599 N N . LEU A 1 91 ? -15.218 22.870 46.397 1.00 18.43 185 LEU A N 1
ATOM 600 C CA . LEU A 1 91 ? -15.758 24.215 46.259 1.00 20.06 185 LEU A CA 1
ATOM 601 C C . LEU A 1 91 ? -16.897 24.259 45.235 1.00 20.34 185 LEU A C 1
ATOM 602 O O . LEU A 1 91 ? -17.909 24.918 45.459 1.00 18.73 185 LEU A O 1
ATOM 607 N N . LEU A 1 92 ? -16.740 23.561 44.112 1.00 19.65 186 LEU A N 1
ATOM 608 C CA . LEU A 1 92 ? -17.793 23.558 43.097 1.00 20.44 186 LEU A CA 1
ATOM 609 C C . LEU A 1 92 ? -19.053 22.878 43.624 1.00 18.81 186 LEU A C 1
ATOM 610 O O . LEU A 1 92 ? -20.172 23.311 43.344 1.00 18.62 186 LEU A O 1
ATOM 615 N N . HIS A 1 93 ? -18.874 21.807 44.385 1.00 19.46 187 HIS A N 1
ATOM 616 C CA . HIS A 1 93 ? -20.016 21.114 44.953 1.00 20.27 187 HIS A CA 1
ATOM 617 C C . HIS A 1 93 ? -20.806 22.049 45.876 1.00 22.03 187 HIS A C 1
ATOM 618 O O . HIS A 1 93 ? -22.030 22.144 45.776 1.00 20.43 187 HIS A O 1
ATOM 625 N N . LEU A 1 94 ? -20.104 22.749 46.767 1.00 21.50 188 LEU A N 1
ATOM 626 C CA . LEU A 1 94 ? -20.767 23.661 47.706 1.00 21.53 188 LEU A CA 1
ATOM 627 C C . LEU A 1 94 ? -21.539 24.812 47.062 1.00 20.52 188 LEU A C 1
ATOM 628 O O . LEU A 1 94 ? -22.669 25.075 47.455 1.00 19.87 188 LEU A O 1
ATOM 633 N N . VAL A 1 95 ? -20.946 25.502 46.086 1.00 20.02 189 VAL A N 1
ATOM 634 C CA . VAL A 1 95 ? -21.648 26.622 45.454 1.00 21.46 189 VAL A CA 1
ATOM 635 C C . VAL A 1 95 ? -22.773 26.124 44.555 1.00 23.14 189 VAL A C 1
ATOM 636 O O . VAL A 1 95 ? -23.765 26.827 44.344 1.00 22.24 189 VAL A O 1
ATOM 640 N N . ASN A 1 96 ? -22.610 24.924 44.003 1.00 23.24 190 ASN A N 1
ATOM 641 C CA . ASN A 1 96 ? -23.658 24.355 43.167 1.00 23.62 190 ASN A CA 1
ATOM 642 C C . ASN A 1 96 ? -24.829 24.013 44.072 1.00 22.19 190 ASN A C 1
ATOM 643 O O . ASN A 1 96 ? -25.962 24.388 43.796 1.00 22.79 190 ASN A O 1
ATOM 648 N N . LYS A 1 97 ? -24.547 23.320 45.169 1.00 22.46 191 LYS A N 1
ATOM 649 C CA . LYS A 1 97 ? -25.595 22.929 46.108 1.00 24.26 191 LYS A CA 1
ATOM 650 C C . LYS A 1 97 ? -26.309 24.140 46.715 1.00 25.65 191 LYS A C 1
ATOM 651 O O . LYS A 1 97 ? -27.536 24.142 46.851 1.00 26.48 191 LYS A O 1
ATOM 657 N N . TYR A 1 98 ? -25.539 25.162 47.077 1.00 23.74 192 TYR A N 1
ATOM 658 C CA . TYR A 1 98 ? -26.098 26.369 47.677 1.00 24.23 192 TYR A CA 1
ATOM 659 C C . TYR A 1 98 ? -27.034 27.073 46.713 1.00 23.54 192 TYR A C 1
ATOM 660 O O . TYR A 1 98 ? -28.132 27.488 47.088 1.00 24.10 192 TYR A O 1
ATOM 669 N N . TYR A 1 99 ? -26.586 27.218 45.472 1.00 25.13 193 TYR A N 1
ATOM 670 C CA . TYR A 1 99 ? -27.385 27.873 44.446 1.00 24.60 193 TYR A CA 1
ATOM 671 C C . TYR A 1 99 ? -28.675 27.106 44.162 1.00 23.28 193 TYR A C 1
ATOM 672 O O . TYR A 1 99 ? -29.712 27.701 43.898 1.00 22.04 193 TYR A O 1
ATOM 681 N N . LYS A 1 100 ? -28.590 25.782 44.210 1.00 23.99 194 LYS A N 1
ATOM 682 C CA . LYS A 1 100 ? -29.733 24.909 43.957 1.00 24.96 194 LYS A CA 1
ATOM 683 C C . LYS A 1 100 ? -30.764 25.042 45.072 1.00 25.46 194 LYS A C 1
ATOM 684 O O . LYS A 1 100 ? -31.975 25.029 44.834 1.00 24.06 194 LYS A O 1
ATOM 690 N N . GLU A 1 101 ? -30.274 25.162 46.296 1.00 25.16 195 GLU A N 1
ATOM 691 C CA . GLU A 1 101 ? -31.157 25.275 47.439 1.00 26.27 195 GLU A CA 1
ATOM 692 C C . GLU A 1 101 ? -31.795 26.649 47.619 1.00 25.41 195 GLU A C 1
ATOM 693 O O . GLU A 1 101 ? -32.975 26.738 47.923 1.00 25.29 195 GLU A O 1
ATOM 699 N N . THR A 1 102 ? -31.032 27.714 47.390 1.00 24.28 196 THR A N 1
ATOM 700 C CA . THR A 1 102 ? -31.533 29.074 47.614 1.00 24.99 196 THR A CA 1
ATOM 701 C C . THR A 1 102 ? -31.949 29.894 46.408 1.00 24.73 196 THR A C 1
ATOM 702 O O . THR A 1 102 ? -32.751 30.821 46.536 1.00 24.29 196 THR A O 1
ATOM 706 N N . GLY A 1 103 ? -31.389 29.576 45.246 1.00 24.14 197 GLY A N 1
ATOM 707 C CA . GLY A 1 103 ? -31.705 30.340 44.056 1.00 23.25 197 GLY A CA 1
ATOM 708 C C . GLY A 1 103 ? -30.763 31.527 43.955 1.00 22.53 197 GLY A C 1
ATOM 709 O O . GLY A 1 103 ? -30.799 32.272 42.986 1.00 25.24 197 GLY A O 1
ATOM 710 N N . ASN A 1 104 ? -29.916 31.693 44.965 1.00 24.14 198 ASN A N 1
ATOM 711 C CA . ASN A 1 104 ? -28.940 32.787 45.021 1.00 26.35 198 ASN A CA 1
ATOM 712 C C . ASN A 1 104 ? -27.539 32.220 44.744 1.00 24.04 198 ASN A C 1
ATOM 713 O O . ASN A 1 104 ? -27.028 31.416 45.515 1.00 23.73 198 ASN A O 1
ATOM 718 N N . PRO A 1 105 ? -26.896 32.640 43.645 1.00 24.44 199 PRO A N 1
ATOM 719 C CA . PRO A 1 105 ? -25.559 32.112 43.337 1.00 25.00 199 PRO A CA 1
ATOM 720 C C . PRO A 1 105 ? -24.402 32.733 44.128 1.00 24.20 199 PRO A C 1
ATOM 721 O O . PRO A 1 105 ? -23.450 33.270 43.548 1.00 22.72 199 PRO A O 1
ATOM 725 N N . LEU A 1 106 ? -24.484 32.634 45.452 1.00 25.20 200 LEU A N 1
ATOM 726 C CA . LEU A 1 106 ? -23.466 33.191 46.340 1.00 24.26 200 LEU A CA 1
ATOM 727 C C . LEU A 1 106 ? -22.078 32.632 46.028 1.00 24.65 200 LEU A C 1
ATOM 728 O O . LEU A 1 106 ? -21.899 31.416 45.942 1.00 19.88 200 LEU A O 1
ATOM 733 N N . LEU A 1 107 ? -21.106 33.533 45.870 1.00 25.83 201 LEU A N 1
ATOM 734 C CA . LEU A 1 107 ? -19.712 33.174 45.572 1.00 24.01 201 LEU A CA 1
ATOM 735 C C . LEU A 1 107 ? -19.610 32.414 44.255 1.00 24.01 201 LEU A C 1
ATOM 736 O O . LEU A 1 107 ? -18.603 31.760 43.986 1.00 23.35 201 LEU A O 1
ATOM 741 N N . TRP A 1 108 ? -20.637 32.530 43.424 1.00 24.47 202 TRP A N 1
ATOM 742 C CA . TRP A 1 108 ? -20.700 31.787 42.168 1.00 25.63 202 TRP A CA 1
ATOM 743 C C . TRP A 1 108 ? -21.416 32.687 41.162 1.00 26.37 202 TRP A C 1
ATOM 744 O O . TRP A 1 108 ? -21.330 33.914 41.240 1.00 26.06 202 TRP A O 1
ATOM 755 N N . SER A 1 109 ? -22.122 32.079 40.218 1.00 27.52 203 SER A N 1
ATOM 756 C CA . SER A 1 109 ? -22.872 32.831 39.213 1.00 28.24 203 SER A CA 1
ATOM 757 C C . SER A 1 109 ? -23.860 31.893 38.530 1.00 28.82 203 SER A C 1
ATOM 758 O O . SER A 1 109 ? -23.625 30.694 38.459 1.00 28.86 203 SER A O 1
ATOM 761 N N . ASP A 1 110 ? -24.965 32.441 38.038 1.00 31.76 204 ASP A N 1
ATOM 762 C CA . ASP A 1 110 ? -25.969 31.635 37.356 1.00 35.16 204 ASP A CA 1
ATOM 763 C C . ASP A 1 110 ? -25.810 31.775 35.849 1.00 34.39 204 ASP A C 1
ATOM 764 O O . ASP A 1 110 ? -26.625 31.273 35.082 1.00 36.05 204 ASP A O 1
ATOM 769 N N . ASP A 1 111 ? -24.758 32.471 35.434 1.00 34.47 205 ASP A N 1
ATOM 770 C CA . ASP A 1 111 ? -24.482 32.681 34.019 1.00 34.17 205 ASP A CA 1
ATOM 771 C C . ASP A 1 111 ? -23.345 31.778 33.547 1.00 33.43 205 ASP A C 1
ATOM 772 O O . ASP A 1 111 ? -22.236 31.825 34.085 1.00 32.14 205 ASP A O 1
ATOM 777 N N . LEU A 1 112 ? -23.628 30.967 32.531 1.00 32.24 206 LEU A N 1
ATOM 778 C CA . LEU A 1 112 ? -22.659 30.028 31.985 1.00 30.81 206 LEU A CA 1
ATOM 779 C C . LEU A 1 112 ? -21.302 30.669 31.709 1.00 29.43 206 LEU A C 1
ATOM 780 O O . LEU A 1 112 ? -20.268 30.125 32.097 1.00 26.39 206 LEU A O 1
ATOM 785 N N . ALA A 1 113 ? -21.308 31.819 31.037 1.00 27.46 207 ALA A N 1
ATOM 786 C CA . ALA A 1 113 ? -20.070 32.532 30.723 1.00 27.86 207 ALA A CA 1
ATOM 787 C C . ALA A 1 113 ? -19.265 32.818 31.993 1.00 28.31 207 ALA A C 1
ATOM 788 O O . ALA A 1 113 ? -18.075 32.500 32.065 1.00 27.09 207 ALA A O 1
ATOM 790 N N . ASP A 1 114 ? -19.921 33.413 32.989 1.00 28.46 208 ASP A N 1
ATOM 791 C CA . ASP A 1 114 ? -19.265 33.733 34.260 1.00 28.36 208 ASP A CA 1
ATOM 792 C C . ASP A 1 114 ? -18.683 32.501 34.933 1.00 26.08 208 ASP A C 1
ATOM 793 O O . ASP A 1 114 ? -17.582 32.551 35.487 1.00 25.40 208 ASP A O 1
ATOM 798 N N . GLN A 1 115 ? -19.429 31.402 34.910 1.00 24.19 209 GLN A N 1
ATOM 799 C CA . GLN A 1 115 ? -18.957 30.173 35.534 1.00 25.49 209 GLN A CA 1
ATOM 800 C C . GLN A 1 115 ? -17.667 29.681 34.886 1.00 23.59 209 GLN A C 1
ATOM 801 O O . GLN A 1 115 ? -16.778 29.182 35.572 1.00 23.24 209 GLN A O 1
ATOM 807 N N . SER A 1 116 ? -17.557 29.838 33.571 1.00 24.37 210 SER A N 1
ATOM 808 C CA . SER A 1 116 ? -16.358 29.393 32.868 1.00 24.89 210 SER A CA 1
ATOM 809 C C . SER A 1 116 ? -15.161 30.224 33.312 1.00 23.09 210 SER A C 1
ATOM 810 O O . SER A 1 116 ? -14.052 29.712 33.397 1.00 23.71 210 SER A O 1
ATOM 813 N N . GLN A 1 117 ? -15.382 31.504 33.597 1.00 22.40 211 GLN A N 1
ATOM 814 C CA . GLN A 1 117 ? -14.284 32.357 34.039 1.00 22.49 211 GLN A CA 1
ATOM 815 C C . GLN A 1 117 ? -13.903 31.987 35.470 1.00 21.88 211 GLN A C 1
ATOM 816 O O . GLN A 1 117 ? -12.722 31.935 35.812 1.00 19.77 211 GLN A O 1
ATOM 822 N N . ILE A 1 118 ? -14.905 31.722 36.306 1.00 20.68 212 ILE A N 1
ATOM 823 C CA . ILE A 1 118 ? -14.628 31.338 37.681 1.00 20.03 212 ILE A CA 1
ATOM 824 C C . ILE A 1 118 ? -13.806 30.040 37.669 1.00 19.82 212 ILE A C 1
ATOM 825 O O . ILE A 1 118 ? -12.763 29.955 38.318 1.00 20.03 212 ILE A O 1
ATOM 830 N N . ASN A 1 119 ? -14.262 29.038 36.921 1.00 18.11 213 ASN A N 1
ATOM 831 C CA . ASN A 1 119 ? -13.527 27.777 36.840 1.00 18.73 213 ASN A CA 1
ATOM 832 C C . ASN A 1 119 ? -12.105 27.995 36.310 1.00 16.94 213 ASN A C 1
ATOM 833 O O . ASN A 1 119 ? -11.165 27.361 36.775 1.00 19.65 213 ASN A O 1
ATOM 838 N N . ALA A 1 120 ? -11.944 28.879 35.331 1.00 16.49 214 ALA A N 1
ATOM 839 C CA . ALA A 1 120 ? -10.609 29.147 34.794 1.00 19.07 214 ALA A CA 1
ATOM 840 C C . ALA A 1 120 ? -9.670 29.534 35.945 1.00 18.71 214 ALA A C 1
ATOM 841 O O . ALA A 1 120 ? -8.639 28.902 36.155 1.00 19.54 214 ALA A O 1
ATOM 843 N N . TRP A 1 121 ? -10.037 30.570 36.698 1.00 19.72 215 TRP A N 1
ATOM 844 C CA . TRP A 1 121 ? -9.215 31.010 37.826 1.00 18.71 215 TRP A CA 1
ATOM 845 C C . TRP A 1 121 ? -9.071 29.930 38.895 1.00 18.99 215 TRP A C 1
ATOM 846 O O . TRP A 1 121 ? -8.013 29.794 39.515 1.00 17.43 215 TRP A O 1
ATOM 857 N N . LEU A 1 122 ? -10.134 29.155 39.100 1.00 17.98 216 LEU A N 1
ATOM 858 C CA . LEU A 1 122 ? -10.112 28.098 40.095 1.00 18.15 216 LEU A CA 1
ATOM 859 C C . LEU A 1 122 ? -9.102 27.011 39.712 1.00 19.44 216 LEU A C 1
ATOM 860 O O . LEU A 1 122 ? -8.282 26.604 40.534 1.00 19.15 216 LEU A O 1
ATOM 865 N N . PHE A 1 123 ? -9.158 26.527 38.473 1.00 18.11 217 PHE A N 1
ATOM 866 C CA . PHE A 1 123 ? -8.197 25.516 38.058 1.00 18.08 217 PHE A CA 1
ATOM 867 C C . PHE A 1 123 ? -6.794 26.122 38.034 1.00 19.64 217 PHE A C 1
ATOM 868 O O . PHE A 1 123 ? -5.810 25.434 38.304 1.00 20.14 217 PHE A O 1
ATOM 876 N N . PHE A 1 124 ? -6.700 27.410 37.713 1.00 21.04 218 PHE A N 1
ATOM 877 C CA . PHE A 1 124 ? -5.397 28.076 37.686 1.00 21.02 218 PHE A CA 1
ATOM 878 C C . PHE A 1 124 ? -4.802 28.074 39.089 1.00 19.88 218 PHE A C 1
ATOM 879 O O . PHE A 1 124 ? -3.622 27.779 39.274 1.00 20.82 218 PHE A O 1
ATOM 887 N N . GLN A 1 125 ? -5.620 28.384 40.085 1.00 19.48 219 GLN A N 1
ATOM 888 C CA . GLN A 1 125 ? -5.125 28.407 41.457 1.00 20.57 219 GLN A CA 1
ATOM 889 C C . GLN A 1 125 ? -4.695 27.018 41.931 1.00 20.87 219 GLN A C 1
ATOM 890 O O . GLN A 1 125 ? -3.597 26.854 42.464 1.00 18.87 219 GLN A O 1
ATOM 896 N N . THR A 1 126 ? -5.552 26.021 41.724 1.00 18.87 220 THR A N 1
ATOM 897 C CA . THR A 1 126 ? -5.260 24.656 42.167 1.00 20.80 220 THR A CA 1
ATOM 898 C C . THR A 1 126 ? -4.175 23.917 41.386 1.00 20.25 220 THR A C 1
ATOM 899 O O . THR A 1 126 ? -3.500 23.050 41.937 1.00 20.35 220 THR A O 1
ATOM 903 N N . SER A 1 127 ? -3.998 24.254 40.114 1.00 20.60 221 SER A N 1
ATOM 904 C CA . SER A 1 127 ? -3.006 23.550 39.310 1.00 23.60 221 SER A CA 1
ATOM 905 C C . SER A 1 127 ? -1.694 24.288 39.091 1.00 24.05 221 SER A C 1
ATOM 906 O O . SER A 1 127 ? -0.664 23.652 38.898 1.00 25.06 221 SER A O 1
ATOM 909 N N . GLY A 1 128 ? -1.725 25.618 39.110 1.00 24.19 222 GLY A N 1
ATOM 910 C CA . GLY A 1 128 ? -0.504 26.371 38.880 1.00 25.62 222 GLY A CA 1
ATOM 911 C C . GLY A 1 128 ? -0.023 27.244 40.027 1.00 26.19 222 GLY A C 1
ATOM 912 O O . GLY A 1 128 ? 1.112 27.720 40.010 1.00 28.08 222 GLY A O 1
ATOM 913 N N . HIS A 1 129 ? -0.879 27.451 41.019 1.00 24.46 223 HIS A N 1
ATOM 914 C CA . HIS A 1 129 ? -0.552 28.284 42.169 1.00 25.44 223 HIS A CA 1
ATOM 915 C C . HIS A 1 129 ? -0.140 27.438 43.378 1.00 24.56 223 HIS A C 1
ATOM 916 O O . HIS A 1 129 ? 1.023 27.457 43.784 1.00 26.03 223 HIS A O 1
ATOM 923 N N . ALA A 1 130 ? -1.086 26.690 43.939 1.00 20.93 224 ALA A N 1
ATOM 924 C CA . ALA A 1 130 ? -0.815 25.855 45.107 1.00 21.21 224 ALA A CA 1
ATOM 925 C C . ALA A 1 130 ? 0.321 24.840 44.915 1.00 22.17 224 ALA A C 1
ATOM 926 O O . ALA A 1 130 ? 1.130 24.634 45.817 1.00 22.07 224 ALA A O 1
ATOM 928 N N . PRO A 1 131 ? 0.379 24.168 43.752 1.00 23.43 225 PRO A N 1
ATOM 929 C CA . PRO A 1 131 ? 1.462 23.195 43.549 1.00 22.94 225 PRO A CA 1
ATOM 930 C C . PRO A 1 131 ? 2.844 23.853 43.517 1.00 23.00 225 PRO A C 1
ATOM 931 O O . PRO A 1 131 ? 3.803 23.330 44.084 1.00 23.78 225 PRO A O 1
ATOM 935 N N . MET A 1 132 ? 2.939 24.999 42.846 1.00 22.95 226 MET A N 1
ATOM 936 C CA . MET A 1 132 ? 4.208 25.719 42.729 1.00 23.47 226 MET A CA 1
ATOM 937 C C . MET A 1 132 ? 4.702 26.260 44.076 1.00 23.62 226 MET A C 1
ATOM 938 O O . MET A 1 132 ? 5.898 26.203 44.373 1.00 23.21 226 MET A O 1
ATOM 943 N N . ILE A 1 133 ? 3.791 26.797 44.883 1.00 22.37 227 ILE A N 1
ATOM 944 C CA . ILE A 1 133 ? 4.172 27.290 46.198 1.00 22.62 227 ILE A CA 1
ATOM 945 C C . ILE A 1 133 ? 4.631 26.052 46.973 1.00 23.46 227 ILE A C 1
ATOM 946 O O . ILE A 1 133 ? 5.631 26.082 47.681 1.00 23.88 227 ILE A O 1
ATOM 951 N N . GLY A 1 134 ? 3.903 24.953 46.812 1.00 24.23 228 GLY A N 1
ATOM 952 C CA . GLY A 1 134 ? 4.266 23.726 47.499 1.00 24.68 228 GLY A CA 1
ATOM 953 C C . GLY A 1 134 ? 5.681 23.256 47.181 1.00 26.20 228 GLY A C 1
ATOM 954 O O . GLY A 1 134 ? 6.410 22.824 48.074 1.00 25.20 228 GLY A O 1
ATOM 955 N N . GLN A 1 135 ? 6.082 23.342 45.914 1.00 24.49 229 GLN A N 1
ATOM 956 C CA . GLN A 1 135 ? 7.416 22.895 45.536 1.00 25.15 229 GLN A CA 1
ATOM 957 C C . GLN A 1 135 ? 8.476 23.894 46.000 1.00 26.03 229 GLN A C 1
ATOM 958 O O . GLN A 1 135 ? 9.586 23.500 46.377 1.00 27.73 229 GLN A O 1
ATOM 964 N N . ALA A 1 136 ? 8.146 25.183 45.977 1.00 24.63 230 ALA A N 1
ATOM 965 C CA . ALA A 1 136 ? 9.104 26.188 46.426 1.00 24.89 230 ALA A CA 1
ATOM 966 C C . ALA A 1 136 ? 9.429 25.911 47.888 1.00 25.59 230 ALA A C 1
ATOM 967 O O . ALA A 1 136 ? 10.594 25.933 48.293 1.00 26.03 230 ALA A O 1
ATOM 969 N N . LEU A 1 137 ? 8.394 25.621 48.671 1.00 25.18 231 LEU A N 1
ATOM 970 C CA . LEU A 1 137 ? 8.559 25.336 50.095 1.00 26.55 231 LEU A CA 1
ATOM 971 C C . LEU A 1 137 ? 9.382 24.083 50.353 1.00 25.44 231 LEU A C 1
ATOM 972 O O . LEU A 1 137 ? 10.210 24.061 51.262 1.00 22.92 231 LEU A O 1
ATOM 977 N N . HIS A 1 138 ? 9.142 23.038 49.563 1.00 26.46 232 HIS A N 1
ATOM 978 C CA . HIS A 1 138 ? 9.864 21.776 49.724 1.00 25.78 232 HIS A CA 1
ATOM 979 C C . HIS A 1 138 ? 11.366 21.891 49.512 1.00 26.18 232 HIS A C 1
ATOM 980 O O . HIS A 1 138 ? 12.144 21.432 50.342 1.00 27.29 232 HIS A O 1
ATOM 987 N N . PHE A 1 139 ? 11.780 22.481 48.396 1.00 27.49 233 PHE A N 1
ATOM 988 C CA . PHE A 1 139 ? 13.209 22.609 48.116 1.00 28.47 233 PHE A CA 1
ATOM 989 C C . PHE A 1 139 ? 13.864 23.663 48.985 1.00 29.25 233 PHE A C 1
ATOM 990 O O . PHE A 1 139 ? 15.080 23.677 49.161 1.00 29.76 233 PHE A O 1
ATOM 998 N N . ARG A 1 140 ? 13.044 24.544 49.533 1.00 29.50 234 ARG A N 1
ATOM 999 C CA . ARG A 1 140 ? 13.538 25.602 50.390 1.00 30.64 234 ARG A CA 1
ATOM 1000 C C . ARG A 1 140 ? 13.724 25.108 51.824 1.00 29.45 234 ARG A C 1
ATOM 1001 O O . ARG A 1 140 ? 14.701 25.452 52.475 1.00 28.63 234 ARG A O 1
ATOM 1009 N N . TYR A 1 141 ? 12.808 24.269 52.298 1.00 29.63 235 TYR A N 1
ATOM 1010 C CA . TYR A 1 141 ? 12.874 23.792 53.676 1.00 29.03 235 TYR A CA 1
ATOM 1011 C C . TYR A 1 141 ? 12.973 22.301 53.962 1.00 29.70 235 TYR A C 1
ATOM 1012 O O . TYR A 1 141 ? 13.539 21.919 54.984 1.00 30.11 235 TYR A O 1
ATOM 1021 N N . PHE A 1 142 ? 12.436 21.451 53.093 1.00 31.30 236 PHE A N 1
ATOM 1022 C CA . PHE A 1 142 ? 12.441 20.024 53.400 1.00 31.15 236 PHE A CA 1
ATOM 1023 C C . PHE A 1 142 ? 13.106 19.041 52.454 1.00 32.26 236 PHE A C 1
ATOM 1024 O O . PHE A 1 142 ? 12.957 17.828 52.626 1.00 33.11 236 PHE A O 1
ATOM 1032 N N . HIS A 1 143 ? 13.831 19.514 51.451 1.00 31.54 237 HIS A N 1
ATOM 1033 C CA . HIS A 1 143 ? 14.454 18.546 50.566 1.00 31.24 237 HIS A CA 1
ATOM 1034 C C . HIS A 1 143 ? 15.695 17.960 51.228 1.00 31.55 237 HIS A C 1
ATOM 1035 O O . HIS A 1 143 ? 16.318 18.602 52.072 1.00 29.98 237 HIS A O 1
ATOM 1042 N N . SER A 1 144 ? 16.032 16.733 50.844 1.00 32.11 238 SER A N 1
ATOM 1043 C CA . SER A 1 144 ? 17.191 16.035 51.384 1.00 35.33 238 SER A CA 1
ATOM 1044 C C . SER A 1 144 ? 18.499 16.734 51.015 1.00 36.69 238 SER A C 1
ATOM 1045 O O . SER A 1 144 ? 19.542 16.458 51.600 1.00 37.68 238 SER A O 1
ATOM 1048 N N . GLN A 1 145 ? 18.438 17.630 50.035 1.00 37.61 239 GLN A N 1
ATOM 1049 C CA . GLN A 1 145 ? 19.621 18.350 49.582 1.00 37.20 239 GLN A CA 1
ATOM 1050 C C . GLN A 1 145 ? 19.241 19.796 49.281 1.00 34.83 239 GLN A C 1
ATOM 1051 O O . GLN A 1 145 ? 18.122 20.071 48.855 1.00 33.03 239 GLN A O 1
ATOM 1057 N N . LYS A 1 146 ? 20.176 20.713 49.505 1.00 32.86 240 LYS A N 1
ATOM 1058 C CA . LYS A 1 146 ? 19.936 22.131 49.262 1.00 33.13 240 LYS A CA 1
ATOM 1059 C C . LYS A 1 146 ? 20.373 22.497 47.853 1.00 31.49 240 LYS A C 1
ATOM 1060 O O . LYS A 1 146 ? 21.558 22.430 47.523 1.00 30.63 240 LYS A O 1
ATOM 1066 N N . ILE A 1 147 ? 19.409 22.889 47.025 1.00 29.63 241 ILE A N 1
ATOM 1067 C CA . ILE A 1 147 ? 19.690 23.239 45.642 1.00 29.01 241 ILE A CA 1
ATOM 1068 C C . ILE A 1 147 ? 19.003 24.540 45.253 1.00 28.94 241 ILE A C 1
ATOM 1069 O O . ILE A 1 147 ? 17.783 24.586 45.068 1.00 31.28 241 ILE A O 1
ATOM 1074 N N . ALA A 1 148 ? 19.801 25.590 45.109 1.00 25.25 242 ALA A N 1
ATOM 1075 C CA . ALA A 1 148 ? 19.291 26.904 44.773 1.00 25.25 242 ALA A CA 1
ATOM 1076 C C . ALA A 1 148 ? 18.486 26.962 43.481 1.00 25.21 242 ALA A C 1
ATOM 1077 O O . ALA A 1 148 ? 17.441 27.608 43.432 1.00 26.07 242 ALA A O 1
ATOM 1079 N N . SER A 1 149 ? 18.961 26.292 42.435 1.00 23.15 243 SER A N 1
ATOM 1080 C CA . SER A 1 149 ? 18.255 26.319 41.161 1.00 23.32 243 SER A CA 1
ATOM 1081 C C . SER A 1 149 ? 16.838 25.745 41.256 1.00 22.43 243 SER A C 1
ATOM 1082 O O . SER A 1 149 ? 15.956 26.156 40.510 1.00 22.36 243 SER A O 1
ATOM 1085 N N . ALA A 1 150 ? 16.622 24.798 42.161 1.00 21.58 244 ALA A N 1
ATOM 1086 C CA . ALA A 1 150 ? 15.295 24.212 42.325 1.00 22.56 244 ALA A CA 1
ATOM 1087 C C . ALA A 1 150 ? 14.409 25.244 43.023 1.00 23.39 244 ALA A C 1
ATOM 1088 O O . ALA A 1 150 ? 13.265 25.469 42.622 1.00 24.96 244 ALA A O 1
ATOM 1090 N N . VAL A 1 151 ? 14.949 25.879 44.060 1.00 23.43 245 VAL A N 1
ATOM 1091 C CA . VAL A 1 151 ? 14.210 26.903 44.798 1.00 23.02 245 VAL A CA 1
ATOM 1092 C C . VAL A 1 151 ? 13.841 28.062 43.869 1.00 23.96 245 VAL A C 1
ATOM 1093 O O . VAL A 1 151 ? 12.684 28.486 43.824 1.00 26.14 245 VAL A O 1
ATOM 1097 N N . GLU A 1 152 ? 14.821 28.561 43.120 1.00 22.99 246 GLU A N 1
ATOM 1098 C CA . GLU A 1 152 ? 14.600 29.682 42.208 1.00 25.44 246 GLU A CA 1
ATOM 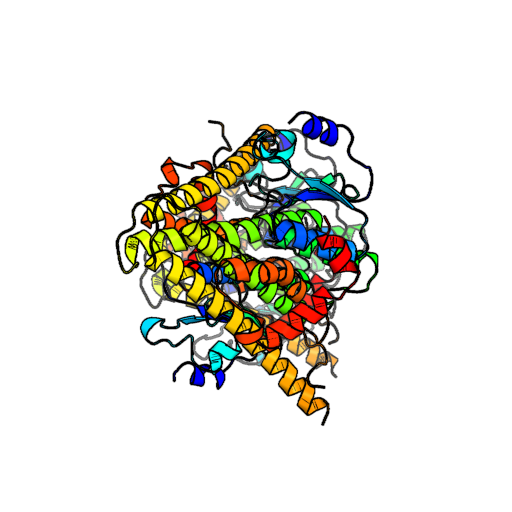1099 C C . GLU A 1 152 ? 13.535 29.364 41.167 1.00 25.00 246 GLU A C 1
ATOM 1100 O O . GLU A 1 152 ? 12.674 30.199 40.881 1.00 26.34 246 GLU A O 1
ATOM 1106 N N . ARG A 1 153 ? 13.607 28.163 40.595 1.00 23.77 247 ARG A N 1
ATOM 1107 C CA . ARG A 1 153 ? 12.636 27.727 39.591 1.00 23.02 247 ARG A CA 1
ATOM 1108 C C . ARG A 1 153 ? 11.199 27.936 40.074 1.00 21.35 247 ARG A C 1
ATOM 1109 O O . ARG A 1 153 ? 10.379 28.528 39.377 1.00 20.86 247 ARG A O 1
ATOM 1117 N N . TYR A 1 154 ? 10.898 27.446 41.271 1.00 20.70 248 TYR A N 1
ATOM 1118 C CA . TYR A 1 154 ? 9.542 27.566 41.800 1.00 21.73 248 TYR A CA 1
ATOM 1119 C C . TYR A 1 154 ? 9.178 28.939 42.348 1.00 21.46 248 TYR A C 1
ATOM 1120 O O . TYR A 1 154 ? 8.044 29.391 42.193 1.00 20.66 248 TYR A O 1
ATOM 1129 N N . THR A 1 155 ? 10.141 29.611 42.964 1.00 22.51 249 THR A N 1
ATOM 1130 C CA . THR A 1 155 ? 9.903 30.948 43.488 1.00 24.99 249 THR A CA 1
ATOM 1131 C C . THR A 1 155 ? 9.614 31.876 42.307 1.00 24.30 249 THR A C 1
ATOM 1132 O O . THR A 1 155 ? 8.714 32.714 42.379 1.00 24.68 249 THR A O 1
ATOM 1136 N N . ASP A 1 156 ? 10.371 31.719 41.220 1.00 22.56 250 ASP A N 1
ATOM 1137 C CA . ASP A 1 156 ? 10.148 32.528 40.017 1.00 24.00 250 ASP A CA 1
ATOM 1138 C C . ASP A 1 156 ? 8.735 32.263 39.467 1.00 23.66 250 ASP A C 1
ATOM 1139 O O . ASP A 1 156 ? 8.016 33.188 39.082 1.00 22.26 250 ASP A O 1
ATOM 1144 N N . GLU A 1 157 ? 8.348 30.993 39.415 1.00 22.29 251 GLU A N 1
ATOM 1145 C CA . GLU A 1 157 ? 7.025 30.636 38.895 1.00 25.32 251 GLU A CA 1
ATOM 1146 C C . GLU A 1 157 ? 5.893 31.226 39.745 1.00 22.50 251 GLU A C 1
ATOM 1147 O O . GLU A 1 157 ? 4.888 31.690 39.207 1.00 23.76 251 GLU A O 1
ATOM 1153 N N . VAL A 1 158 ? 6.055 31.208 41.066 1.00 23.35 252 VAL A N 1
ATOM 1154 C CA . VAL A 1 158 ? 5.039 31.759 41.956 1.00 22.64 252 VAL A CA 1
ATOM 1155 C C . VAL A 1 158 ? 4.879 33.253 41.689 1.00 24.58 252 VAL A C 1
ATOM 1156 O O . VAL A 1 158 ? 3.755 33.756 41.597 1.00 23.92 252 VAL A O 1
ATOM 1160 N N . ARG A 1 159 ? 5.998 33.961 41.546 1.00 25.12 253 ARG A N 1
ATOM 1161 C CA . ARG A 1 159 ? 5.940 35.399 41.279 1.00 25.62 253 ARG A CA 1
ATOM 1162 C C . ARG A 1 159 ? 5.301 35.657 39.920 1.00 24.53 253 ARG A C 1
ATOM 1163 O O . ARG A 1 159 ? 4.652 36.685 39.717 1.00 24.65 253 ARG A O 1
ATOM 1171 N N . ARG A 1 160 ? 5.486 34.730 38.985 1.00 23.63 254 ARG A N 1
ATOM 1172 C CA . ARG A 1 160 ? 4.895 34.886 37.657 1.00 23.38 254 ARG A CA 1
ATOM 1173 C C . ARG A 1 160 ? 3.380 34.739 37.794 1.00 21.28 254 ARG A C 1
ATOM 1174 O O . ARG A 1 160 ? 2.616 35.484 37.187 1.00 20.94 254 ARG A O 1
ATOM 1182 N N . VAL A 1 161 ? 2.960 33.771 38.598 1.00 21.33 255 VAL A N 1
ATOM 1183 C CA . VAL A 1 161 ? 1.543 33.528 38.830 1.00 22.16 255 VAL A CA 1
ATOM 1184 C C . VAL A 1 161 ? 0.917 34.773 39.453 1.00 24.57 255 VAL A C 1
ATOM 1185 O O . VAL A 1 161 ? -0.133 35.234 38.990 1.00 23.94 255 VAL A O 1
ATOM 1189 N N . TYR A 1 162 ? 1.554 35.332 40.485 1.00 23.64 256 TYR A N 1
ATOM 1190 C CA . TYR A 1 162 ? 1.015 36.543 41.099 1.00 24.23 256 TYR A CA 1
ATOM 1191 C C . TYR A 1 162 ? 0.986 37.685 40.091 1.00 24.79 256 TYR A C 1
ATOM 1192 O O . TYR A 1 162 ? 0.114 38.550 40.152 1.00 25.80 256 TYR A O 1
ATOM 1201 N N . GLY A 1 163 ? 1.933 37.679 39.157 1.00 25.16 257 GLY A N 1
ATOM 1202 C CA . GLY A 1 163 ? 1.962 38.715 38.139 1.00 24.19 257 GLY A CA 1
ATOM 1203 C C . GLY A 1 163 ? 0.688 38.669 37.310 1.00 26.99 257 GLY A C 1
ATOM 1204 O O . GLY A 1 163 ? 0.141 39.710 36.923 1.00 26.01 257 GLY A O 1
ATOM 1205 N N . VAL A 1 164 ? 0.210 37.454 37.041 1.00 24.95 258 VAL A N 1
ATOM 1206 C CA . VAL A 1 164 ? -1.012 37.255 36.264 1.00 24.05 258 VAL A CA 1
ATOM 1207 C C . VAL A 1 164 ? -2.236 37.756 37.047 1.00 24.45 258 VAL A C 1
ATOM 1208 O O . VAL A 1 164 ? -3.142 38.357 36.476 1.00 24.58 258 VAL A O 1
ATOM 1212 N N . VAL A 1 165 ? -2.266 37.501 38.351 1.00 23.41 259 VAL A N 1
ATOM 1213 C CA . VAL A 1 165 ? -3.385 37.947 39.177 1.00 23.43 259 VAL A CA 1
ATOM 1214 C C . VAL A 1 165 ? -3.349 39.471 39.302 1.00 24.17 259 VAL A C 1
ATOM 1215 O O . VAL A 1 165 ? -4.346 40.159 39.057 1.00 21.37 259 VAL A O 1
ATOM 1219 N N . GLU A 1 166 ? -2.182 39.986 39.675 1.00 25.30 260 GLU A N 1
ATOM 1220 C CA . GLU A 1 166 ? -1.967 41.421 39.836 1.00 26.85 260 GLU A CA 1
ATOM 1221 C C . GLU A 1 166 ? -2.486 42.179 38.613 1.00 26.41 260 GLU A C 1
ATOM 1222 O O . GLU A 1 166 ? -3.282 43.114 38.729 1.00 26.19 260 GLU A O 1
ATOM 1228 N N . MET A 1 167 ? -2.039 41.759 37.437 1.00 28.31 261 MET A N 1
ATOM 1229 C CA . MET A 1 167 ? -2.450 42.384 36.186 1.00 29.20 261 MET A CA 1
ATOM 1230 C C . MET A 1 167 ? -3.970 42.307 35.987 1.00 27.82 261 MET A C 1
ATOM 1231 O O . MET A 1 167 ? -4.603 43.290 35.595 1.00 28.37 261 MET A O 1
ATOM 1236 N N . ALA A 1 168 ? -4.558 41.147 36.260 1.00 24.06 262 ALA A N 1
ATOM 1237 C CA . ALA A 1 168 ? -6.002 40.986 36.113 1.00 23.62 262 ALA A CA 1
ATOM 1238 C C . ALA A 1 168 ? -6.745 41.961 37.034 1.00 23.96 262 ALA A C 1
ATOM 1239 O O . ALA A 1 168 ? -7.708 42.603 36.622 1.00 23.13 262 ALA A O 1
ATOM 1241 N N . LEU A 1 169 ? -6.299 42.057 38.284 1.00 23.20 263 LEU A N 1
ATOM 1242 C CA . LEU A 1 169 ? -6.926 42.962 39.240 1.00 24.04 263 LEU A CA 1
ATOM 1243 C C . LEU A 1 169 ? -6.710 44.431 38.841 1.00 26.86 263 LEU A C 1
ATOM 1244 O O . LEU A 1 169 ? -7.607 45.260 39.001 1.00 27.28 263 LEU A O 1
ATOM 1249 N N . ALA A 1 170 ? -5.528 44.754 38.320 1.00 28.66 264 ALA A N 1
ATOM 1250 C CA . ALA A 1 170 ? -5.245 46.129 37.905 1.00 31.64 264 ALA A CA 1
ATOM 1251 C C . ALA A 1 170 ? -6.186 46.557 36.780 1.00 34.89 264 ALA A C 1
ATOM 1252 O O . ALA A 1 170 ? -6.677 47.685 36.768 1.00 35.15 264 ALA A O 1
ATOM 1254 N N . GLU A 1 171 ? -6.446 45.654 35.838 1.00 36.64 265 GLU A N 1
ATOM 1255 C CA . GLU A 1 171 ? -7.344 45.962 34.731 1.00 40.15 265 GLU A CA 1
ATOM 1256 C C . GLU A 1 171 ? -8.773 46.159 35.229 1.00 41.15 265 GLU A C 1
ATOM 1257 O O . GLU A 1 171 ? -9.511 47.004 34.723 1.00 41.28 265 GLU A O 1
ATOM 1263 N N . ARG A 1 172 ? -9.163 45.365 36.216 1.00 41.80 266 ARG A N 1
ATOM 1264 C CA . ARG A 1 172 ? -10.500 45.460 36.772 1.00 43.87 266 ARG A CA 1
ATOM 1265 C C . ARG A 1 172 ? -10.593 46.791 37.518 1.00 45.07 266 ARG A C 1
ATOM 1266 O O . ARG A 1 172 ? -11.626 47.458 37.495 1.00 45.85 266 ARG A O 1
ATOM 1274 N N . ARG A 1 173 ? -9.500 47.172 38.171 1.00 46.16 267 ARG A N 1
ATOM 1275 C CA . ARG A 1 173 ? -9.426 48.434 38.908 1.00 47.98 267 ARG A CA 1
ATOM 1276 C C . ARG A 1 173 ? -9.596 49.582 37.908 1.00 49.49 267 ARG A C 1
ATOM 1277 O O . ARG A 1 173 ? -10.406 50.490 38.101 1.00 48.71 267 ARG A O 1
ATOM 1285 N N . GLU A 1 174 ? -8.813 49.514 36.838 1.00 51.06 268 GLU A N 1
ATOM 1286 C CA . GLU A 1 174 ? -8.830 50.500 35.768 1.00 54.04 268 GLU A CA 1
ATOM 1287 C C . GLU A 1 174 ? -10.249 50.767 35.270 1.00 55.10 268 GLU A C 1
ATOM 1288 O O . GLU A 1 174 ? -10.620 51.913 35.022 1.00 54.87 268 GLU A O 1
ATOM 1294 N N . ALA A 1 175 ? -11.041 49.709 35.133 1.00 56.54 269 ALA A N 1
ATOM 1295 C CA . ALA A 1 175 ? -12.418 49.840 34.667 1.00 59.01 269 ALA A CA 1
ATOM 1296 C C . ALA A 1 175 ? -13.299 50.529 35.707 1.00 61.12 269 ALA A C 1
ATOM 1297 O O . ALA A 1 175 ? -14.154 51.344 35.364 1.00 62.34 269 ALA A O 1
ATOM 1299 N N . LEU A 1 176 ? -13.095 50.199 36.979 1.00 62.89 270 LEU A N 1
ATOM 1300 C CA . LEU A 1 176 ? -13.878 50.807 38.048 1.00 64.76 270 LEU A CA 1
ATOM 1301 C C . LEU A 1 176 ? -13.648 52.316 38.049 1.00 65.83 270 LEU A C 1
ATOM 1302 O O . LEU A 1 176 ? -14.575 53.098 38.258 1.00 65.78 270 LEU A O 1
ATOM 1307 N N . VAL A 1 177 ? -12.404 52.717 37.808 1.00 67.58 271 VAL A N 1
ATOM 1308 C CA . VAL A 1 177 ? -12.044 54.129 37.781 1.00 69.19 271 VAL A CA 1
ATOM 1309 C C . VAL A 1 177 ? -12.808 54.875 36.694 1.00 70.38 271 VAL A C 1
ATOM 1310 O O . VAL A 1 177 ? -13.036 56.080 36.799 1.00 70.86 271 VAL A O 1
ATOM 1314 N N . MET A 1 178 ? -13.202 54.157 35.649 1.00 71.61 272 MET A N 1
ATOM 1315 C CA . MET A 1 178 ? -13.951 54.766 34.559 1.00 72.83 272 MET A CA 1
ATOM 1316 C C . MET A 1 178 ? -15.308 54.088 34.405 1.00 73.21 272 MET A C 1
ATOM 1317 O O . MET A 1 178 ? -16.047 53.931 35.380 1.00 73.31 272 MET A O 1
ATOM 1322 N N . PHE A 1 201 ? -11.362 56.166 45.319 1.00 56.21 295 PHE A N 1
ATOM 1323 C CA . PHE A 1 201 ? -11.647 54.954 44.560 1.00 55.52 295 PHE A CA 1
ATOM 1324 C C . PHE A 1 201 ? -11.411 53.723 45.432 1.00 53.87 295 PHE A C 1
ATOM 1325 O O . PHE A 1 201 ? -11.087 52.648 44.929 1.00 53.70 295 PHE A O 1
ATOM 1333 N N . ASP A 1 202 ? -11.581 53.888 46.741 1.00 52.20 296 ASP A N 1
ATOM 1334 C CA . ASP A 1 202 ? -11.370 52.799 47.689 1.00 49.92 296 ASP A CA 1
ATOM 1335 C C . ASP A 1 202 ? -12.511 51.781 47.640 1.00 49.35 296 ASP A C 1
ATOM 1336 O O . ASP A 1 202 ? -13.467 51.860 48.415 1.00 49.78 296 ASP A O 1
ATOM 1341 N N . TYR A 1 203 ? -12.396 50.821 46.728 1.00 46.88 297 TYR A N 1
ATOM 1342 C CA . TYR A 1 203 ? -13.409 49.785 46.559 1.00 44.58 297 TYR A CA 1
ATOM 1343 C C . TYR A 1 203 ? -12.740 48.454 46.249 1.00 40.52 297 TYR A C 1
ATOM 1344 O O . TYR A 1 203 ? -11.707 48.409 45.582 1.00 37.10 297 TYR A O 1
ATOM 1353 N N . PRO A 1 204 ? -13.318 47.349 46.735 1.00 37.20 298 PRO A N 1
ATOM 1354 C CA . PRO A 1 204 ? -12.705 46.053 46.447 1.00 35.77 298 PRO A CA 1
ATOM 1355 C C . PRO A 1 204 ? -12.936 45.691 44.980 1.00 34.23 298 PRO A C 1
ATOM 1356 O O . PRO A 1 204 ? -13.940 46.081 44.379 1.00 33.48 298 PRO A O 1
ATOM 1360 N N . VAL A 1 205 ? -11.989 44.964 44.407 1.00 33.42 299 VAL A N 1
ATOM 1361 C CA . VAL A 1 205 ? -12.069 44.529 43.017 1.00 32.07 299 VAL A CA 1
ATOM 1362 C C . VAL A 1 205 ? -11.963 43.010 43.027 1.00 30.23 299 VAL A C 1
ATOM 1363 O O . VAL A 1 205 ? -11.202 42.457 43.811 1.00 29.02 299 VAL A O 1
ATOM 1367 N N . TRP A 1 206 ? -12.725 42.345 42.161 1.00 28.68 300 TRP A N 1
ATOM 1368 C CA . TRP A 1 206 ? -12.717 40.891 42.098 1.00 26.35 300 TRP A CA 1
ATOM 1369 C C . TRP A 1 206 ? -12.365 40.345 40.712 1.00 25.06 300 TRP A C 1
ATOM 1370 O O . TRP A 1 206 ? -12.541 41.018 39.703 1.00 23.22 300 TRP A O 1
ATOM 1381 N N . LEU A 1 207 ? -11.877 39.110 40.677 1.00 23.94 301 LEU A N 1
ATOM 1382 C CA . LEU A 1 207 ? -11.483 38.472 39.425 1.00 23.05 301 LEU A CA 1
ATOM 1383 C C . LEU A 1 207 ? -12.613 38.307 38.413 1.00 23.73 301 LEU A C 1
ATOM 1384 O O . LEU A 1 207 ? -12.415 38.551 37.222 1.00 22.26 301 LEU A O 1
ATOM 1389 N N . VAL A 1 208 ? -13.794 37.906 38.876 1.00 23.14 302 VAL A N 1
ATOM 1390 C CA . VAL A 1 208 ? -14.922 37.694 37.967 1.00 24.12 302 VAL A CA 1
ATOM 1391 C C . VAL A 1 208 ? -16.232 38.372 38.365 1.00 26.07 302 VAL A C 1
ATOM 1392 O O . VAL A 1 208 ? -16.621 38.359 39.527 1.00 26.00 302 VAL A O 1
ATOM 1396 N N . GLY A 1 209 ? -16.908 38.947 37.375 1.00 28.96 303 GLY A N 1
ATOM 1397 C CA . GLY A 1 209 ? -18.193 39.591 37.596 1.00 32.44 303 GLY A CA 1
ATOM 1398 C C . GLY A 1 209 ? -18.325 40.619 38.704 1.00 34.68 303 GLY A C 1
ATOM 1399 O O . GLY A 1 209 ? -19.369 40.697 39.353 1.00 35.65 303 GLY A O 1
ATOM 1400 N N . ASP A 1 210 ? -17.282 41.409 38.920 1.00 35.59 304 ASP A N 1
ATOM 1401 C CA . ASP A 1 210 ? -17.312 42.436 39.951 1.00 39.64 304 ASP A CA 1
ATOM 1402 C C . ASP A 1 210 ? -18.019 41.987 41.232 1.00 38.98 304 ASP A C 1
ATOM 1403 O O . ASP A 1 210 ? -18.822 42.723 41.802 1.00 39.79 304 ASP A O 1
ATOM 1408 N N . LYS A 1 211 ? -17.721 40.772 41.679 1.00 38.65 305 LYS A N 1
ATOM 1409 C CA . LYS A 1 211 ? -18.306 40.236 42.905 1.00 35.42 305 LYS A CA 1
ATOM 1410 C C . LYS A 1 211 ? -17.419 39.113 43.427 1.00 32.59 305 LYS A C 1
ATOM 1411 O O . LYS A 1 211 ? -16.779 38.405 42.650 1.00 31.45 305 LYS A O 1
ATOM 1417 N N . LEU A 1 212 ? -17.387 38.958 44.745 1.00 28.31 306 LEU A N 1
ATOM 1418 C CA . LEU A 1 212 ? -16.582 37.927 45.390 1.00 27.17 306 LEU A CA 1
ATOM 1419 C C . LEU A 1 212 ? -17.063 36.521 45.002 1.00 25.47 306 LEU A C 1
ATOM 1420 O O . LEU A 1 212 ? -18.258 36.229 45.095 1.00 25.63 306 LEU A O 1
ATOM 1425 N N . THR A 1 213 ? -16.140 35.662 44.568 1.00 22.04 307 THR A N 1
ATOM 1426 C CA . THR A 1 213 ? -16.487 34.286 44.191 1.00 22.38 307 THR A CA 1
ATOM 1427 C C . THR A 1 213 ? -15.424 33.318 44.707 1.00 22.28 307 THR A C 1
ATOM 1428 O O . THR A 1 213 ? -14.411 33.745 45.259 1.00 22.32 307 THR A O 1
ATOM 1432 N N . ILE A 1 214 ? -15.651 32.019 44.522 1.00 22.18 308 ILE A N 1
ATOM 1433 C CA . ILE A 1 214 ? -14.689 31.026 44.980 1.00 22.39 308 ILE A CA 1
ATOM 1434 C C . ILE A 1 214 ? -13.369 31.199 44.237 1.00 22.46 308 ILE A C 1
ATOM 1435 O O . ILE A 1 214 ? -12.342 30.691 44.667 1.00 23.03 308 ILE A O 1
ATOM 1440 N N . ALA A 1 215 ? -13.396 31.932 43.128 1.00 22.55 309 ALA A N 1
ATOM 1441 C CA . ALA A 1 215 ? -12.181 32.181 42.363 1.00 21.69 309 ALA A CA 1
ATOM 1442 C C . ALA A 1 215 ? -11.228 33.025 43.217 1.00 22.99 309 ALA A C 1
ATOM 1443 O O . ALA A 1 215 ? -10.018 32.794 43.230 1.00 23.03 309 ALA A O 1
ATOM 1445 N N . ASP A 1 216 ? -11.788 33.997 43.935 1.00 20.60 310 ASP A N 1
ATOM 1446 C CA . ASP A 1 216 ? -10.998 34.887 44.782 1.00 21.66 310 ASP A CA 1
ATOM 1447 C C . ASP A 1 216 ? -10.571 34.208 46.083 1.00 21.43 310 ASP A C 1
ATOM 1448 O O . ASP A 1 216 ? -9.400 34.221 46.448 1.00 20.86 310 ASP A O 1
ATOM 1453 N N . LEU A 1 217 ? -11.533 33.602 46.770 1.00 22.80 311 LEU A N 1
ATOM 1454 C CA . LEU A 1 217 ? -11.272 32.940 48.045 1.00 21.98 311 LEU A CA 1
ATOM 1455 C C . LEU A 1 217 ? -10.246 31.808 47.968 1.00 22.02 311 LEU A C 1
ATOM 1456 O O . LEU A 1 217 ? -9.518 31.564 48.932 1.00 21.85 311 LEU A O 1
ATOM 1461 N N . ALA A 1 218 ? -10.190 31.124 46.829 1.00 20.05 312 ALA A N 1
ATOM 1462 C CA . ALA A 1 218 ? -9.250 30.025 46.629 1.00 20.26 312 ALA A CA 1
ATOM 1463 C C . ALA A 1 218 ? -7.791 30.424 46.848 1.00 20.44 312 ALA A C 1
ATOM 1464 O O . ALA A 1 218 ? -6.975 29.590 47.243 1.00 19.65 312 ALA A O 1
ATOM 1466 N N . PHE A 1 219 ? -7.461 31.689 46.596 1.00 21.31 313 PHE A N 1
ATOM 1467 C CA . PHE A 1 219 ? -6.085 32.167 46.768 1.00 23.35 313 PHE A CA 1
ATOM 1468 C C . PHE A 1 219 ? -5.734 32.579 48.194 1.00 25.15 313 PHE A C 1
ATOM 1469 O O . PHE A 1 219 ? -4.577 32.488 48.597 1.00 25.89 313 PHE A O 1
ATOM 1477 N N . VAL A 1 220 ? -6.729 33.041 48.946 1.00 26.39 314 VAL A N 1
ATOM 1478 C CA . VAL A 1 220 ? -6.517 33.521 50.312 1.00 28.14 314 VAL A CA 1
ATOM 1479 C C . VAL A 1 220 ? -5.560 32.746 51.216 1.00 28.20 314 VAL A C 1
ATOM 1480 O O . VAL A 1 220 ? -4.563 33.298 51.678 1.00 29.17 314 VAL A O 1
ATOM 1484 N N . PRO A 1 221 ? -5.846 31.462 51.487 1.00 28.58 315 PRO A N 1
ATOM 1485 C CA . PRO A 1 221 ? -4.963 30.681 52.360 1.00 29.27 315 PRO A CA 1
ATOM 1486 C C . PRO A 1 221 ? -3.513 30.589 51.901 1.00 30.57 315 PRO A C 1
ATOM 1487 O O . PRO A 1 221 ? -2.607 30.484 52.725 1.00 31.31 315 PRO A O 1
ATOM 1491 N N . TRP A 1 222 ? -3.293 30.614 50.592 1.00 30.73 316 TRP A N 1
ATOM 1492 C CA . TRP A 1 222 ? -1.938 30.508 50.067 1.00 31.93 316 TRP A CA 1
ATOM 1493 C C . TRP A 1 222 ? -1.203 31.834 50.021 1.00 33.35 316 TRP A C 1
ATOM 1494 O O . TRP A 1 222 ? 0.015 31.871 50.199 1.00 34.15 316 TRP A O 1
ATOM 1505 N N . ASN A 1 223 ? -1.938 32.920 49.792 1.00 34.55 317 ASN A N 1
ATOM 1506 C CA . ASN A 1 223 ? -1.338 34.250 49.764 1.00 34.39 317 ASN A CA 1
ATOM 1507 C C . ASN A 1 223 ? -0.678 34.475 51.118 1.00 35.67 317 ASN A C 1
ATOM 1508 O O . ASN A 1 223 ? 0.359 35.125 51.215 1.00 36.82 317 ASN A O 1
ATOM 1513 N N . ASN A 1 224 ? -1.296 33.922 52.157 1.00 35.99 318 ASN A N 1
ATOM 1514 C CA . ASN A 1 224 ? -0.812 34.065 53.529 1.00 37.47 318 ASN A CA 1
ATOM 1515 C C . ASN A 1 224 ? 0.438 33.274 53.880 1.00 36.44 318 ASN A C 1
ATOM 1516 O O . ASN A 1 224 ? 0.937 33.385 54.996 1.00 36.82 318 ASN A O 1
ATOM 1521 N N . VAL A 1 225 ? 0.953 32.482 52.946 1.00 35.90 319 VAL A N 1
ATOM 1522 C CA . VAL A 1 225 ? 2.132 31.676 53.245 1.00 34.40 319 VAL A CA 1
ATOM 1523 C C . VAL A 1 225 ? 3.340 31.971 52.361 1.00 33.34 319 VAL A C 1
ATOM 1524 O O . VAL A 1 225 ? 4.459 31.575 52.687 1.00 32.12 319 VAL A O 1
ATOM 1528 N N . VAL A 1 226 ? 3.129 32.676 51.255 1.00 31.60 320 VAL A N 1
ATOM 1529 C CA . VAL A 1 226 ? 4.235 32.966 50.355 1.00 31.19 320 VAL A CA 1
ATOM 1530 C C . VAL A 1 226 ? 5.363 33.797 50.964 1.00 31.83 320 VAL A C 1
ATOM 1531 O O . VAL A 1 226 ? 6.449 33.883 50.386 1.00 29.22 320 VAL A O 1
ATOM 1535 N N . ASP A 1 227 ? 5.122 34.404 52.123 1.00 31.91 321 ASP A N 1
ATOM 1536 C CA . ASP A 1 227 ? 6.177 35.179 52.768 1.00 33.80 321 ASP A CA 1
ATOM 1537 C C . ASP A 1 227 ? 7.276 34.201 53.188 1.00 31.99 321 ASP A C 1
ATOM 1538 O O . ASP A 1 227 ? 8.442 34.569 53.289 1.00 31.66 321 ASP A O 1
ATOM 1543 N N . ARG A 1 228 ? 6.899 32.945 53.409 1.00 31.83 322 ARG A N 1
ATOM 1544 C CA . ARG A 1 228 ? 7.859 31.914 53.788 1.00 31.11 322 ARG A CA 1
ATOM 1545 C C . ARG A 1 228 ? 8.830 31.560 52.654 1.00 30.80 322 ARG A C 1
ATOM 1546 O O . ARG A 1 228 ? 9.833 30.888 52.887 1.00 28.49 322 ARG A O 1
ATOM 1554 N N . ILE A 1 229 ? 8.530 31.989 51.429 1.00 29.84 323 ILE A N 1
ATOM 1555 C CA . ILE A 1 229 ? 9.435 31.721 50.318 1.00 30.63 323 ILE A CA 1
ATOM 1556 C C . ILE A 1 229 ? 10.007 33.022 49.779 1.00 31.41 323 ILE A C 1
ATOM 1557 O O . ILE A 1 229 ? 10.466 33.091 48.640 1.00 31.81 323 ILE A O 1
ATOM 1562 N N . GLY A 1 230 ? 9.963 34.058 50.613 1.00 30.03 324 GLY A N 1
ATOM 1563 C CA . GLY A 1 230 ? 10.528 35.341 50.237 1.00 28.65 324 GLY A CA 1
ATOM 1564 C C . GLY A 1 230 ? 9.708 36.281 49.381 1.00 28.30 324 GLY A C 1
ATOM 1565 O O . GLY A 1 230 ? 10.256 37.215 48.799 1.00 29.18 324 GLY A O 1
ATOM 1566 N N . ILE A 1 231 ? 8.404 36.060 49.287 1.00 27.14 325 ILE A N 1
ATOM 1567 C CA . ILE A 1 231 ? 7.587 36.952 48.484 1.00 26.64 325 ILE A CA 1
ATOM 1568 C C . ILE A 1 231 ? 6.795 37.918 49.356 1.00 28.16 325 ILE A C 1
ATOM 1569 O O . ILE A 1 231 ? 6.005 37.504 50.197 1.00 30.01 325 ILE A O 1
ATOM 1574 N N . ASN A 1 232 ? 7.019 39.211 49.151 1.00 29.04 326 ASN A N 1
ATOM 1575 C CA . ASN A 1 232 ? 6.332 40.237 49.923 1.00 29.18 326 ASN A CA 1
ATOM 1576 C C . ASN A 1 232 ? 5.213 40.827 49.075 1.00 28.44 326 ASN A C 1
ATOM 1577 O O . ASN A 1 232 ? 5.448 41.711 48.246 1.00 26.14 326 ASN A O 1
ATOM 1582 N N . ILE A 1 233 ? 3.996 40.332 49.289 1.00 28.03 327 ILE A N 1
ATOM 1583 C CA . ILE A 1 233 ? 2.844 40.785 48.524 1.00 28.18 327 ILE A CA 1
ATOM 1584 C C . ILE A 1 233 ? 2.606 42.287 48.612 1.00 27.99 327 ILE A C 1
ATOM 1585 O O . ILE A 1 233 ? 2.370 42.944 47.594 1.00 26.40 327 ILE A O 1
ATOM 1590 N N . LYS A 1 234 ? 2.679 42.825 49.825 1.00 29.77 328 LYS A N 1
ATOM 1591 C CA . LYS A 1 234 ? 2.458 44.252 50.049 1.00 31.44 328 LYS A CA 1
ATOM 1592 C C . LYS A 1 234 ? 3.323 45.115 49.149 1.00 31.70 328 LYS A C 1
ATOM 1593 O O . LYS A 1 234 ? 2.860 46.115 48.602 1.00 31.44 328 LYS A O 1
ATOM 1599 N N . ILE A 1 235 ? 4.578 44.717 48.989 1.00 31.98 329 ILE A N 1
ATOM 1600 C CA . ILE A 1 235 ? 5.516 45.472 48.168 1.00 33.25 329 ILE A CA 1
ATOM 1601 C C . ILE A 1 235 ? 5.499 45.083 46.693 1.00 32.09 329 ILE A C 1
ATOM 1602 O O . ILE A 1 235 ? 5.385 45.946 45.820 1.00 32.59 329 ILE A O 1
ATOM 1607 N N . GLU A 1 236 ? 5.603 43.787 46.415 1.00 29.71 330 GLU A N 1
ATOM 1608 C CA . GLU A 1 236 ? 5.642 43.307 45.039 1.00 28.87 330 GLU A CA 1
ATOM 1609 C C . GLU A 1 236 ? 4.333 43.357 44.259 1.00 28.06 330 GLU A C 1
ATOM 1610 O O . GLU A 1 236 ? 4.335 43.655 43.063 1.00 28.95 330 GLU A O 1
ATOM 1616 N N . PHE A 1 237 ? 3.215 43.070 44.914 1.00 27.29 331 PHE A N 1
ATOM 1617 C CA . PHE A 1 237 ? 1.942 43.079 44.205 1.00 27.04 331 PHE A CA 1
ATOM 1618 C C . PHE A 1 237 ? 0.849 43.858 44.953 1.00 26.83 331 PHE A C 1
ATOM 1619 O O . PHE A 1 237 ? 0.022 43.277 45.649 1.00 25.86 331 PHE A O 1
ATOM 1627 N N . PRO A 1 238 ? 0.826 45.194 44.791 1.00 29.29 332 PRO A N 1
ATOM 1628 C CA . PRO A 1 238 ? -0.137 46.109 45.429 1.00 29.23 332 PRO A CA 1
ATOM 1629 C C . PRO A 1 238 ? -1.614 45.720 45.325 1.00 29.80 332 PRO A C 1
ATOM 1630 O O . PRO A 1 238 ? -2.316 45.676 46.338 1.00 32.26 332 PRO A O 1
ATOM 1634 N N . GLU A 1 239 ? -2.093 45.451 44.113 1.00 29.65 333 GLU A N 1
ATOM 1635 C CA . GLU A 1 239 ? -3.497 45.072 43.938 1.00 29.79 333 GLU A CA 1
ATOM 1636 C C . GLU A 1 239 ? -3.827 43.770 44.662 1.00 27.33 333 GLU A C 1
ATOM 1637 O O . GLU A 1 239 ? -4.900 43.642 45.250 1.00 26.09 333 GLU A O 1
ATOM 1643 N N . VAL A 1 240 ? -2.918 42.801 44.608 1.00 26.35 334 VAL A N 1
ATOM 1644 C CA . VAL A 1 240 ? -3.153 41.529 45.285 1.00 25.46 334 VAL A CA 1
ATOM 1645 C C . VAL A 1 240 ? -3.227 41.799 46.775 1.00 26.64 334 VAL A C 1
ATOM 1646 O O . VAL A 1 240 ? -4.041 41.208 47.481 1.00 25.09 334 VAL A O 1
ATOM 1650 N N . TYR A 1 241 ? -2.373 42.707 47.247 1.00 27.50 335 TYR A N 1
ATOM 1651 C CA . TYR A 1 241 ? -2.346 43.067 48.660 1.00 25.57 335 TYR A CA 1
ATOM 1652 C C . TYR A 1 241 ? -3.724 43.537 49.133 1.00 23.73 335 TYR A C 1
ATOM 1653 O O . TYR A 1 241 ? -4.235 43.057 50.136 1.00 22.29 335 TYR A O 1
ATOM 1662 N N . LYS A 1 242 ? -4.319 44.474 48.402 1.00 23.38 336 LYS A N 1
ATOM 1663 C CA . LYS A 1 242 ? -5.635 44.999 48.754 1.00 24.60 336 LYS A CA 1
ATOM 1664 C C . LYS A 1 242 ? -6.697 43.915 48.666 1.00 25.11 336 LYS A C 1
ATOM 1665 O O . LYS A 1 242 ? -7.535 43.756 49.560 1.00 25.66 336 LYS A O 1
ATOM 1671 N N . TRP A 1 243 ? -6.650 43.180 47.562 1.00 24.50 337 TRP A N 1
ATOM 1672 C CA . TRP A 1 243 ? -7.569 42.086 47.277 1.00 22.11 337 TRP A CA 1
ATOM 1673 C C . TRP A 1 243 ? -7.566 41.078 48.429 1.00 22.76 337 TRP A C 1
ATOM 1674 O O . TRP A 1 243 ? -8.622 40.738 48.966 1.00 22.85 337 TRP A O 1
ATOM 1685 N N . THR A 1 244 ? -6.387 40.616 48.829 1.00 22.98 338 THR A N 1
ATOM 1686 C CA . THR A 1 244 ? -6.310 39.647 49.913 1.00 27.98 338 THR A CA 1
ATOM 1687 C C . THR A 1 244 ? -6.697 40.273 51.259 1.00 29.48 338 THR A C 1
ATOM 1688 O O . THR A 1 244 ? -7.203 39.589 52.158 1.00 28.44 338 THR A O 1
ATOM 1692 N N . LYS A 1 245 ? -6.487 41.580 51.383 1.00 28.87 339 LYS A N 1
ATOM 1693 C CA . LYS A 1 245 ? -6.831 42.291 52.608 1.00 28.50 339 LYS A CA 1
ATOM 1694 C C . LYS A 1 245 ? -8.349 42.389 52.749 1.00 26.67 339 LYS A C 1
ATOM 1695 O O . LYS A 1 245 ? -8.894 42.215 53.840 1.00 27.30 339 LYS A O 1
ATOM 1701 N N . HIS A 1 246 ? -9.034 42.681 51.651 1.00 26.58 340 HIS A N 1
ATOM 1702 C CA . HIS A 1 246 ? -10.491 42.758 51.686 1.00 26.88 340 HIS A CA 1
ATOM 1703 C C . HIS A 1 246 ? -11.052 41.406 52.119 1.00 26.79 340 HIS A C 1
ATOM 1704 O O . HIS A 1 246 ? -11.984 41.335 52.923 1.00 26.40 340 HIS A O 1
ATOM 1711 N N . MET A 1 247 ? -10.473 40.335 51.584 1.00 25.59 341 MET A N 1
ATOM 1712 C CA . MET A 1 247 ? -10.930 38.993 51.913 1.00 27.25 341 MET A CA 1
ATOM 1713 C C . MET A 1 247 ? -10.617 38.611 53.347 1.00 26.81 341 MET A C 1
ATOM 1714 O O . MET A 1 247 ? -11.456 38.025 54.026 1.00 26.59 341 MET A O 1
ATOM 1719 N N . MET A 1 248 ? -9.415 38.954 53.804 1.00 27.38 342 MET A N 1
ATOM 1720 C CA . MET A 1 248 ? -8.988 38.637 55.164 1.00 28.92 342 MET A CA 1
ATOM 1721 C C . MET A 1 248 ? -9.784 39.366 56.242 1.00 27.61 342 MET A C 1
ATOM 1722 O O . MET A 1 248 ? -9.760 38.968 57.403 1.00 27.81 342 MET A O 1
ATOM 1727 N N . ARG A 1 249 ? -10.487 40.426 55.863 1.00 27.55 343 ARG A N 1
ATOM 1728 C CA . ARG A 1 249 ? -11.287 41.178 56.825 1.00 28.91 343 ARG A CA 1
ATOM 1729 C C . ARG A 1 249 ? -12.723 40.683 56.922 1.00 30.16 343 ARG A C 1
ATOM 1730 O O . ARG A 1 249 ? -13.485 41.152 57.767 1.00 32.44 343 ARG A O 1
ATOM 1738 N N . ARG A 1 250 ? -13.101 39.743 56.063 1.00 29.23 344 ARG A N 1
ATOM 1739 C CA . ARG A 1 250 ? -14.458 39.217 56.100 1.00 29.41 344 ARG A CA 1
ATOM 1740 C C . ARG A 1 250 ? -14.610 38.376 57.361 1.00 29.24 344 ARG A C 1
ATOM 1741 O O . ARG A 1 250 ? -13.744 37.560 57.677 1.00 29.03 344 ARG A O 1
ATOM 1749 N N . PRO A 1 251 ? -15.716 38.571 58.104 1.00 30.89 345 PRO A N 1
ATOM 1750 C CA . PRO A 1 251 ? -15.976 37.827 59.342 1.00 31.68 345 PRO A CA 1
ATOM 1751 C C . PRO A 1 251 ? -15.995 36.317 59.158 1.00 31.31 345 PRO A C 1
ATOM 1752 O O . PRO A 1 251 ? -15.453 35.578 59.982 1.00 30.71 345 PRO A O 1
ATOM 1756 N N . ALA A 1 252 ? -16.612 35.857 58.075 1.00 32.13 346 ALA A N 1
ATOM 1757 C CA . ALA A 1 252 ? -16.671 34.423 57.809 1.00 30.80 346 ALA A CA 1
ATOM 1758 C C . ALA A 1 252 ? -15.262 33.871 57.604 1.00 30.54 346 ALA A C 1
ATOM 1759 O O . ALA A 1 252 ? -14.950 32.767 58.050 1.00 28.47 346 ALA A O 1
ATOM 1761 N N . VAL A 1 253 ? -14.407 34.645 56.937 1.00 30.43 347 VAL A N 1
ATOM 1762 C CA . VAL A 1 253 ? -13.035 34.210 56.689 1.00 31.41 347 VAL A CA 1
ATOM 1763 C C . VAL A 1 253 ? -12.229 34.184 57.981 1.00 33.38 347 VAL A C 1
ATOM 1764 O O . VAL A 1 253 ? -11.451 33.260 58.216 1.00 33.89 347 VAL A O 1
ATOM 1768 N N . ILE A 1 254 ? -12.404 35.212 58.807 1.00 34.91 348 ILE A N 1
ATOM 1769 C CA . ILE A 1 254 ? -11.709 35.298 60.091 1.00 35.68 348 ILE A CA 1
ATOM 1770 C C . ILE A 1 254 ? -12.074 34.073 60.919 1.00 36.02 348 ILE A C 1
ATOM 1771 O O . ILE A 1 254 ? -11.206 33.378 61.439 1.00 36.61 348 ILE A O 1
ATOM 1776 N N . LYS A 1 255 ? -13.373 33.818 61.032 1.00 36.12 349 LYS A N 1
ATOM 1777 C CA . LYS A 1 255 ? -13.868 32.683 61.802 1.00 37.95 349 LYS A CA 1
ATOM 1778 C C . LYS A 1 255 ? -13.257 31.358 61.338 1.00 37.71 349 LYS A C 1
ATOM 1779 O O . LYS A 1 255 ? -12.749 30.584 62.147 1.00 37.03 349 LYS A O 1
ATOM 1785 N N . ALA A 1 256 ? -13.312 31.101 60.036 1.00 36.92 350 ALA A N 1
ATOM 1786 C CA . ALA A 1 256 ? -12.773 29.864 59.481 1.00 38.22 350 ALA A CA 1
ATOM 1787 C C . ALA A 1 256 ? -11.287 29.668 59.787 1.00 38.93 350 ALA A C 1
ATOM 1788 O O . ALA A 1 256 ? -10.874 28.580 60.182 1.00 39.93 350 ALA A O 1
ATOM 1790 N N . LEU A 1 257 ? -10.488 30.717 59.607 1.00 39.55 351 LEU A N 1
ATOM 1791 C CA . LEU A 1 257 ? -9.049 30.641 59.867 1.00 41.45 351 LEU A CA 1
ATOM 1792 C C . LEU A 1 257 ? -8.721 30.629 61.360 1.00 41.36 351 LEU A C 1
ATOM 1793 O O . LEU A 1 257 ? -9.499 30.135 62.178 1.00 41.81 351 LEU A O 1
ATOM 1798 N N . SER B 1 6 ? 1.874 38.818 13.964 1.00 72.00 100 SER B N 1
ATOM 1799 C CA . SER B 1 6 ? 1.039 39.176 12.783 1.00 72.05 100 SER B CA 1
ATOM 1800 C C . SER B 1 6 ? 0.098 38.031 12.417 1.00 71.55 100 SER B C 1
ATOM 1801 O O . SER B 1 6 ? -1.074 38.251 12.108 1.00 71.68 100 SER B O 1
ATOM 1804 N N . ARG B 1 7 ? 0.621 36.810 12.448 1.00 70.64 101 ARG B N 1
ATOM 1805 C CA . ARG B 1 7 ? -0.170 35.624 12.135 1.00 69.88 101 ARG B CA 1
ATOM 1806 C C . ARG B 1 7 ? -1.398 35.559 13.038 1.00 68.70 101 ARG B C 1
ATOM 1807 O O . ARG B 1 7 ? -2.533 35.511 12.563 1.00 67.42 101 ARG B O 1
ATOM 1815 N N . ILE B 1 8 ? -1.155 35.555 14.345 1.00 68.44 102 ILE B N 1
ATOM 1816 C CA . ILE B 1 8 ? -2.225 35.495 15.332 1.00 68.18 102 ILE B CA 1
ATOM 1817 C C . ILE B 1 8 ? -2.989 36.815 15.341 1.00 68.08 102 ILE B C 1
ATOM 1818 O O . ILE B 1 8 ? -4.188 36.850 15.622 1.00 67.84 102 ILE B O 1
ATOM 1823 N N . THR B 1 9 ? -2.284 37.898 15.028 1.00 67.99 103 THR B N 1
ATOM 1824 C CA . THR B 1 9 ? -2.886 39.225 14.995 1.00 67.57 103 THR B CA 1
ATOM 1825 C C . THR B 1 9 ? -3.966 39.275 13.922 1.00 66.77 103 THR B C 1
ATOM 1826 O O . THR B 1 9 ? -5.044 39.832 14.135 1.00 66.33 103 THR B O 1
ATOM 1830 N N . LYS B 1 10 ? -3.669 38.685 12.769 1.00 65.87 104 LYS B N 1
ATOM 1831 C CA . LYS B 1 10 ? -4.616 38.664 11.667 1.00 65.19 104 LYS B CA 1
ATOM 1832 C C . LYS B 1 10 ? -5.874 37.905 12.075 1.00 64.21 104 LYS B C 1
ATOM 1833 O O . LYS B 1 10 ? -6.989 38.335 11.776 1.00 63.83 104 LYS B O 1
ATOM 1839 N N . PHE B 1 11 ? -5.691 36.780 12.764 1.00 62.99 105 PHE B N 1
ATOM 1840 C CA . PHE B 1 11 ? -6.819 35.967 13.209 1.00 62.28 105 PHE B CA 1
ATOM 1841 C C . PHE B 1 11 ? -7.813 36.783 14.019 1.00 62.26 105 PHE B C 1
ATOM 1842 O O . PHE B 1 11 ? -9.023 36.670 13.821 1.00 61.85 105 PHE B O 1
ATOM 1850 N N . PHE B 1 12 ? -7.305 37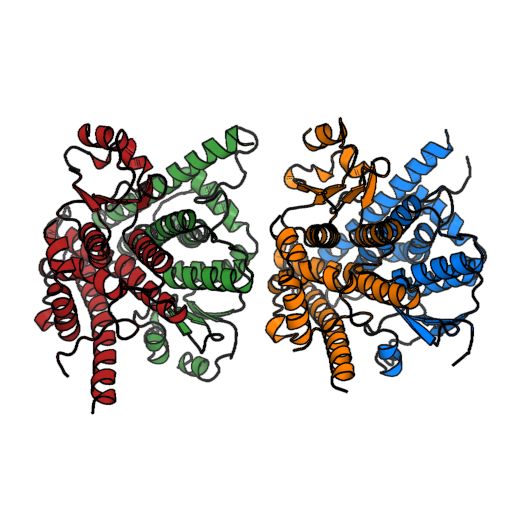.599 14.937 1.00 62.50 106 PHE B N 1
ATOM 1851 C CA . PHE B 1 12 ? -8.179 38.417 15.763 1.00 63.52 106 PHE B CA 1
ATOM 1852 C C . PHE B 1 12 ? -8.706 39.638 15.022 1.00 65.14 106 PHE B C 1
ATOM 1853 O O . PHE B 1 12 ? -9.431 40.452 15.596 1.00 65.83 106 PHE B O 1
ATOM 1861 N N . GLN B 1 13 ? -8.337 39.768 13.751 1.00 66.22 107 GLN B N 1
ATOM 1862 C CA . GLN B 1 13 ? -8.817 40.881 12.937 1.00 67.42 107 GLN B CA 1
ATOM 1863 C C . GLN B 1 13 ? -10.275 40.575 12.600 1.00 67.20 107 GLN B C 1
ATOM 1864 O O . GLN B 1 13 ? -11.168 41.394 12.821 1.00 67.73 107 GLN B O 1
ATOM 1870 N N . GLU B 1 14 ? -10.497 39.378 12.068 1.00 66.76 108 GLU B N 1
ATOM 1871 C CA . GLU B 1 14 ? -11.829 38.921 11.695 1.00 66.06 108 GLU B CA 1
ATOM 1872 C C . GLU B 1 14 ? -12.028 37.478 12.163 1.00 64.70 108 GLU B C 1
ATOM 1873 O O . GLU B 1 14 ? -11.637 36.526 11.483 1.00 64.61 108 GLU B O 1
ATOM 1879 N N . GLN B 1 15 ? -12.634 37.331 13.337 1.00 62.04 109 GLN B N 1
ATOM 1880 C CA . GLN B 1 15 ? -12.885 36.020 13.921 1.00 59.71 109 GLN B CA 1
ATOM 1881 C C . GLN B 1 15 ? -14.133 35.345 13.372 1.00 58.52 109 GLN B C 1
ATOM 1882 O O . GLN B 1 15 ? -15.065 36.010 12.920 1.00 58.85 109 GLN B O 1
ATOM 1888 N N . PRO B 1 16 ? -14.164 34.003 13.400 1.00 57.25 110 PRO B N 1
ATOM 1889 C CA . PRO B 1 16 ? -15.327 33.264 12.902 1.00 56.03 110 PRO B CA 1
ATOM 1890 C C . PRO B 1 16 ? -16.563 33.709 13.676 1.00 54.84 110 PRO B C 1
ATOM 1891 O O . PRO B 1 16 ? -16.444 34.351 14.719 1.00 54.99 110 PRO B O 1
ATOM 1895 N N . LEU B 1 17 ? -17.744 33.368 13.171 1.00 53.13 111 LEU B N 1
ATOM 1896 C CA . LEU B 1 17 ? -18.984 33.754 13.835 1.00 51.35 111 LEU B CA 1
ATOM 1897 C C . LEU B 1 17 ? -19.544 32.625 14.695 1.00 49.35 111 LEU B C 1
ATOM 1898 O O . LEU B 1 17 ? -20.313 32.868 15.625 1.00 48.71 111 LEU B O 1
ATOM 1903 N N . GLU B 1 18 ? -19.163 31.393 14.379 1.00 46.84 112 GLU B N 1
ATOM 1904 C CA . GLU B 1 18 ? -19.628 30.240 15.139 1.00 44.52 112 GLU B CA 1
ATOM 1905 C C . GLU B 1 18 ? -18.493 29.243 15.291 1.00 41.74 112 GLU B C 1
ATOM 1906 O O . GLU B 1 18 ? -17.378 29.492 14.842 1.00 41.85 112 GLU B O 1
ATOM 1912 N N . GLY B 1 19 ? -18.779 28.111 15.923 1.00 38.71 113 GLY B N 1
ATOM 1913 C CA . GLY B 1 19 ? -17.749 27.106 16.107 1.00 37.75 113 GLY B CA 1
ATOM 1914 C C . GLY B 1 19 ? -16.756 27.453 17.202 1.00 35.53 113 GLY B C 1
ATOM 1915 O O . GLY B 1 19 ? -16.988 28.360 18.005 1.00 34.29 113 GLY B O 1
ATOM 1916 N N . TYR B 1 20 ? -15.642 26.729 17.232 1.00 33.46 114 TYR B N 1
ATOM 19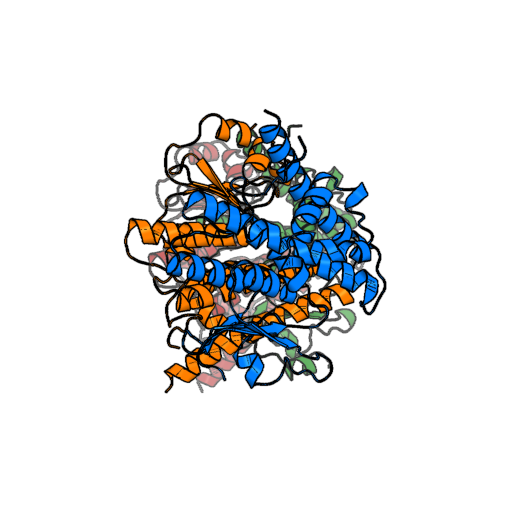17 C CA . TYR B 1 20 ? -14.619 26.953 18.244 1.00 32.04 114 TYR B CA 1
ATOM 1918 C C . TYR B 1 20 ? -13.221 26.985 17.655 1.00 30.77 114 TYR B C 1
ATOM 1919 O O . TYR B 1 20 ? -12.932 26.300 16.683 1.00 29.96 114 TYR B O 1
ATOM 1928 N N . THR B 1 21 ? -12.357 27.792 18.258 1.00 30.55 115 THR B N 1
ATOM 1929 C CA . THR B 1 21 ? -10.974 27.888 17.828 1.00 30.75 115 THR B CA 1
ATOM 1930 C C . THR B 1 21 ? -10.164 27.439 19.033 1.00 29.97 115 THR B C 1
ATOM 1931 O O . THR B 1 21 ? -10.330 27.961 20.139 1.00 31.22 115 THR B O 1
ATOM 1935 N N . LEU B 1 22 ? -9.301 26.459 18.829 1.00 27.81 116 LEU B N 1
ATOM 1936 C CA . LEU B 1 22 ? -8.484 25.956 19.919 1.00 26.81 116 LEU B CA 1
ATOM 1937 C C . LEU B 1 22 ? -7.024 26.340 19.754 1.00 27.47 116 LEU B C 1
ATOM 1938 O O . LEU B 1 22 ? -6.422 26.076 18.714 1.00 27.43 116 LEU B O 1
ATOM 1943 N N . PHE B 1 23 ? -6.464 26.983 20.772 1.00 26.94 117 PHE B N 1
ATOM 1944 C CA . PHE B 1 23 ? -5.055 27.343 20.744 1.00 27.75 117 PHE B CA 1
ATOM 1945 C C . PHE B 1 23 ? -4.327 26.255 21.498 1.00 28.76 117 PHE B C 1
ATOM 1946 O O . PHE B 1 23 ? -4.699 25.920 22.616 1.00 28.42 117 PHE B O 1
ATOM 1954 N N . SER B 1 24 ? -3.291 25.699 20.881 1.00 31.60 118 SER B N 1
ATOM 1955 C CA . SER B 1 24 ? -2.538 24.616 21.495 1.00 31.70 118 SER B CA 1
ATOM 1956 C C . SER B 1 24 ? -1.104 24.586 20.972 1.00 33.77 118 SER B C 1
ATOM 1957 O O . SER B 1 24 ? -0.597 25.579 20.446 1.00 32.35 118 SER B O 1
ATOM 1960 N N . HIS B 1 25 ? -0.457 23.438 21.138 1.00 35.28 119 HIS B N 1
ATOM 1961 C CA . HIS B 1 25 ? 0.904 23.227 20.663 1.00 39.10 119 HIS B CA 1
ATOM 1962 C C . HIS B 1 25 ? 0.978 21.769 20.226 1.00 40.19 119 HIS B C 1
ATOM 1963 O O . HIS B 1 25 ? 0.405 20.897 20.874 1.00 39.86 119 HIS B O 1
ATOM 1970 N N . ARG B 1 26 ? 1.682 21.505 19.131 1.00 42.01 120 ARG B N 1
ATOM 1971 C CA . ARG B 1 26 ? 1.779 20.151 18.595 1.00 44.24 120 ARG B CA 1
ATOM 1972 C C . ARG B 1 26 ? 2.142 19.052 19.582 1.00 43.41 120 ARG B C 1
ATOM 1973 O O . ARG B 1 26 ? 1.791 17.899 19.368 1.00 44.20 120 ARG B O 1
ATOM 1981 N N . SER B 1 27 ? 2.836 19.391 20.661 1.00 43.36 121 SER B N 1
ATOM 1982 C CA . SER B 1 27 ? 3.197 18.375 21.646 1.00 43.93 121 SER B CA 1
ATOM 1983 C C . SER B 1 27 ? 2.694 18.730 23.045 1.00 42.68 121 SER B C 1
ATOM 1984 O O . SER B 1 27 ? 3.379 18.487 24.040 1.00 43.02 121 SER B O 1
ATOM 1987 N N . ALA B 1 28 ? 1.499 19.310 23.118 1.00 39.36 122 ALA B N 1
ATOM 1988 C CA . ALA B 1 28 ? 0.914 19.692 24.400 1.00 36.22 122 ALA B CA 1
ATOM 1989 C C . ALA B 1 28 ? -0.223 18.739 24.776 1.00 33.57 122 ALA B C 1
ATOM 1990 O O . ALA B 1 28 ? -1.316 18.816 24.210 1.00 32.87 122 ALA B O 1
ATOM 1992 N N . PRO B 1 29 ? 0.026 17.823 25.730 1.00 30.73 123 PRO B N 1
ATOM 1993 C CA . PRO B 1 29 ? -0.981 16.853 26.183 1.00 27.40 123 PRO B CA 1
ATOM 1994 C C . PRO B 1 29 ? -2.291 17.523 26.609 1.00 26.35 123 PRO B C 1
ATOM 1995 O O . PRO B 1 29 ? -3.380 17.010 26.332 1.00 23.40 123 PRO B O 1
ATOM 1999 N N . ASN B 1 30 ? -2.185 18.672 27.271 1.00 24.37 124 ASN B N 1
ATOM 2000 C CA . ASN B 1 30 ? -3.377 19.389 27.699 1.00 25.50 124 ASN B CA 1
ATOM 2001 C C . ASN B 1 30 ? -4.171 19.883 26.501 1.00 25.33 124 ASN B C 1
ATOM 2002 O O . ASN B 1 30 ? -5.387 20.045 26.578 1.00 23.71 124 ASN B O 1
ATOM 2007 N N . GLY B 1 31 ? -3.479 20.121 25.392 1.00 25.20 125 GLY B N 1
ATOM 2008 C CA . GLY B 1 31 ? -4.155 20.575 24.193 1.00 26.72 125 GLY B CA 1
ATOM 2009 C C . GLY B 1 31 ? -4.984 19.438 23.634 1.00 27.45 125 GLY B C 1
ATOM 2010 O O . GLY B 1 31 ? -6.157 19.618 23.308 1.00 28.51 125 GLY B O 1
ATOM 2011 N N . PHE B 1 32 ? -4.378 18.257 23.534 1.00 27.56 126 PHE B N 1
ATOM 2012 C CA . PHE B 1 32 ? -5.087 17.094 23.020 1.00 29.55 126 PHE B CA 1
ATOM 2013 C C . PHE B 1 32 ? -6.223 16.675 23.949 1.00 30.22 126 PHE B C 1
ATOM 2014 O O . PHE B 1 32 ? -7.185 16.051 23.507 1.00 30.33 126 PHE B O 1
ATOM 2022 N N . LYS B 1 33 ? -6.114 17.017 25.232 1.00 28.75 127 LYS B N 1
ATOM 2023 C CA . LYS B 1 33 ? -7.162 16.677 26.188 1.00 28.20 127 LYS B CA 1
ATOM 2024 C C . LYS B 1 33 ? -8.439 17.417 25.798 1.00 26.98 127 LYS B C 1
ATOM 2025 O O . LYS B 1 33 ? -9.534 16.868 25.889 1.00 27.55 127 LYS B O 1
ATOM 2031 N N . VAL B 1 34 ? -8.293 18.666 25.360 1.00 24.47 128 VAL B N 1
ATOM 2032 C CA . VAL B 1 34 ? -9.447 19.457 24.957 1.00 23.10 128 VAL B CA 1
ATOM 2033 C C . VAL B 1 34 ? -9.924 19.001 23.579 1.00 22.35 128 VAL B C 1
ATOM 2034 O O . VAL B 1 34 ? -11.118 18.902 23.338 1.00 20.56 128 VAL B O 1
ATOM 2038 N N . ALA B 1 35 ? -8.983 18.721 22.680 1.00 22.37 129 ALA B N 1
ATOM 2039 C CA . ALA B 1 35 ? -9.329 18.265 21.336 1.00 23.15 129 ALA B CA 1
ATOM 2040 C C . ALA B 1 35 ? -10.176 17.000 21.439 1.00 22.32 129 ALA B C 1
ATOM 2041 O O . ALA B 1 35 ? -11.172 16.851 20.739 1.00 23.71 129 ALA B O 1
ATOM 2043 N N . ILE B 1 36 ? -9.782 16.097 22.328 1.00 21.71 130 ILE B N 1
ATOM 2044 C CA . ILE B 1 36 ? -10.519 14.857 22.529 1.00 22.02 130 ILE B CA 1
ATOM 2045 C C . ILE B 1 36 ? -11.978 15.093 22.939 1.00 23.67 130 ILE B C 1
ATOM 2046 O O . ILE B 1 36 ? -12.894 14.519 22.348 1.00 23.74 130 ILE B O 1
ATOM 2051 N N . VAL B 1 37 ? -12.201 15.940 23.939 1.00 22.48 131 VAL B N 1
ATOM 2052 C CA . VAL B 1 37 ? -13.569 16.201 24.387 1.00 22.22 131 VAL B CA 1
ATOM 2053 C C . VAL B 1 37 ? -14.355 16.958 23.326 1.00 22.24 131 VAL B C 1
ATOM 2054 O O . VAL B 1 37 ? -15.546 16.728 23.134 1.00 20.55 131 VAL B O 1
ATOM 2058 N N . LEU B 1 38 ? -13.675 17.872 22.649 1.00 22.73 132 LEU B N 1
ATOM 2059 C CA . LEU B 1 38 ? -14.280 18.654 21.578 1.00 25.36 132 LEU B CA 1
ATOM 2060 C C . LEU B 1 38 ? -14.759 17.659 20.498 1.00 26.24 132 LEU B C 1
ATOM 2061 O O . LEU B 1 38 ? -15.874 17.756 19.975 1.00 24.25 132 LEU B O 1
ATOM 2066 N N . SER B 1 39 ? -13.905 16.689 20.180 1.00 24.96 133 SER B N 1
ATOM 2067 C CA . SER B 1 39 ? -14.238 15.703 19.167 1.00 26.40 133 SER B CA 1
ATOM 2068 C C . SER B 1 39 ? -15.328 14.737 19.614 1.00 24.77 133 SER B C 1
ATOM 2069 O O . SER B 1 39 ? -16.252 14.461 18.858 1.00 24.62 133 SER B O 1
ATOM 2072 N N . GLU B 1 40 ? -15.230 14.232 20.842 1.00 25.32 134 GLU B N 1
ATOM 2073 C CA . GLU B 1 40 ? -16.228 13.299 21.359 1.00 25.56 134 GLU B CA 1
ATOM 2074 C C . GLU B 1 40 ? -17.634 13.903 21.413 1.00 26.62 134 GLU B C 1
ATOM 2075 O O . GLU B 1 40 ? -18.626 13.208 21.193 1.00 25.32 134 GLU B O 1
ATOM 2081 N N . LEU B 1 41 ? -17.720 15.197 21.704 1.00 25.12 135 LEU B N 1
ATOM 2082 C CA . LEU B 1 41 ? -19.009 15.868 21.801 1.00 26.29 135 LEU B CA 1
ATOM 2083 C C . LEU B 1 41 ? -19.544 16.336 20.458 1.00 27.88 135 LEU B C 1
ATOM 2084 O O . LEU B 1 41 ? -20.648 16.870 20.384 1.00 27.90 135 LEU B O 1
ATOM 2089 N N . GLY B 1 42 ? -18.765 16.139 19.398 1.00 29.52 136 GLY B N 1
ATOM 2090 C CA . GLY B 1 42 ? -19.207 16.550 18.075 1.00 30.29 136 GLY B CA 1
ATOM 2091 C C . GLY B 1 42 ? -19.073 18.036 17.795 1.00 30.99 136 GLY B C 1
ATOM 2092 O O . GLY B 1 42 ? -19.680 18.554 16.862 1.00 32.28 136 GLY B O 1
ATOM 2093 N N . PHE B 1 43 ? -18.282 18.732 18.601 1.00 31.23 137 PHE B N 1
ATOM 2094 C CA . PHE B 1 43 ? -18.081 20.160 18.404 1.00 32.55 137 PHE B CA 1
ATOM 2095 C C . PHE B 1 43 ? -17.051 20.379 17.298 1.00 33.67 137 PHE B C 1
ATOM 2096 O O . PHE B 1 43 ? -15.958 19.808 17.321 1.00 32.82 137 PHE B O 1
ATOM 2104 N N . HIS B 1 44 ? -17.414 21.200 16.318 1.00 34.44 138 HIS B N 1
ATOM 2105 C CA . HIS B 1 44 ? -16.529 21.490 15.196 1.00 35.11 138 HIS B CA 1
ATOM 2106 C C . HIS B 1 44 ? -15.569 22.615 15.572 1.00 33.41 138 HIS B C 1
ATOM 2107 O O . HIS B 1 44 ? -15.994 23.693 15.980 1.00 33.15 138 HIS B O 1
ATOM 2114 N N . TYR B 1 45 ? -14.274 22.359 15.430 1.00 31.23 139 TYR B N 1
ATOM 2115 C CA . TYR B 1 45 ? -13.271 23.345 15.814 1.00 32.70 139 TYR B CA 1
ATOM 2116 C C . TYR B 1 45 ? -12.069 23.446 14.884 1.00 32.15 139 TYR B C 1
ATOM 2117 O O . TYR B 1 45 ? -11.822 22.568 14.065 1.00 29.65 139 TYR B O 1
ATOM 2126 N N . ASN B 1 46 ? -11.324 24.535 15.042 1.00 34.40 140 ASN B N 1
ATOM 2127 C CA . ASN B 1 46 ? -10.107 24.795 14.277 1.00 35.49 140 ASN B CA 1
ATOM 2128 C C . ASN B 1 46 ? -8.988 24.937 15.303 1.00 35.71 140 ASN B C 1
ATOM 2129 O O . ASN B 1 46 ? -9.156 25.619 16.320 1.00 33.59 140 ASN B O 1
ATOM 2134 N N . THR B 1 47 ? -7.854 24.293 15.045 1.00 34.66 141 THR B N 1
ATOM 2135 C CA . THR B 1 47 ? -6.727 24.365 15.963 1.00 34.26 141 THR B CA 1
ATOM 2136 C C . THR B 1 47 ? -5.602 25.254 15.444 1.00 35.23 141 THR B C 1
ATOM 2137 O O . THR B 1 47 ? -5.193 25.153 14.289 1.00 35.06 141 THR B O 1
ATOM 2141 N N . ILE B 1 48 ? -5.109 26.133 16.308 1.00 35.79 142 ILE B N 1
ATOM 2142 C CA . ILE B 1 48 ? -4.002 27.004 15.950 1.00 35.54 142 ILE B CA 1
ATOM 2143 C C . ILE B 1 48 ? -2.828 26.610 16.832 1.00 36.83 142 ILE B C 1
ATOM 2144 O O . ILE B 1 48 ? -2.913 26.688 18.063 1.00 37.10 142 ILE B O 1
ATOM 2149 N N . PHE B 1 49 ? -1.741 26.162 16.215 1.00 37.37 143 PHE B N 1
ATOM 2150 C CA . PHE B 1 49 ? -0.573 25.780 16.989 1.00 39.15 143 PHE B CA 1
ATOM 2151 C C . PHE B 1 49 ? 0.321 26.995 17.185 1.00 41.46 143 PHE B C 1
ATOM 2152 O O . PHE B 1 49 ? 0.933 27.489 16.236 1.00 42.63 143 PHE B O 1
ATOM 2160 N N . LEU B 1 50 ? 0.374 27.483 18.421 1.00 41.45 144 LEU B N 1
ATOM 2161 C CA . LEU B 1 50 ? 1.199 28.633 18.752 1.00 41.54 144 LEU B CA 1
ATOM 2162 C C . LEU B 1 50 ? 2.671 28.249 18.720 1.00 43.09 144 LEU B C 1
ATOM 2163 O O . LEU B 1 50 ? 3.078 27.247 19.307 1.00 41.98 144 LEU B O 1
ATOM 2168 N N . ASP B 1 51 ? 3.461 29.058 18.025 1.00 45.44 145 ASP B N 1
ATOM 2169 C CA . ASP B 1 51 ? 4.895 28.844 17.916 1.00 48.80 145 ASP B CA 1
ATOM 2170 C C . ASP B 1 51 ? 5.543 29.616 19.063 1.00 49.92 145 ASP B C 1
ATOM 2171 O O . ASP B 1 51 ? 5.853 30.803 18.924 1.00 49.67 145 ASP B O 1
ATOM 2176 N N . PHE B 1 52 ? 5.737 28.946 20.197 1.00 50.45 146 PHE B N 1
ATOM 2177 C CA . PHE B 1 52 ? 6.335 29.589 21.359 1.00 51.79 146 PHE B CA 1
ATOM 2178 C C . PHE B 1 52 ? 7.731 30.141 21.077 1.00 52.18 146 PHE B C 1
ATOM 2179 O O . PHE B 1 52 ? 8.134 31.150 21.660 1.00 51.29 146 PHE B O 1
ATOM 2187 N N . ASN B 1 53 ? 8.462 29.492 20.176 1.00 52.97 147 ASN B N 1
ATOM 2188 C CA . ASN B 1 53 ? 9.798 29.955 19.817 1.00 54.55 147 ASN B CA 1
ATOM 2189 C C . ASN B 1 53 ? 9.718 31.409 19.364 1.00 54.94 147 ASN B C 1
ATOM 2190 O O . ASN B 1 53 ? 10.492 32.253 19.813 1.00 54.46 147 ASN B O 1
ATOM 2195 N N . LEU B 1 54 ? 8.776 31.691 18.469 1.00 56.14 148 LEU B N 1
ATOM 2196 C CA . LEU B 1 54 ? 8.572 33.043 17.957 1.00 57.25 148 LEU B CA 1
ATOM 2197 C C . LEU B 1 54 ? 7.851 33.890 18.996 1.00 57.47 148 LEU B C 1
ATOM 2198 O O . LEU B 1 54 ? 7.600 35.074 18.779 1.00 56.55 148 LEU B O 1
ATOM 2203 N N . GLY B 1 55 ? 7.513 33.270 20.121 1.00 58.52 149 GLY B N 1
ATOM 2204 C CA . GLY B 1 55 ? 6.820 33.976 21.182 1.00 59.41 149 GLY B CA 1
ATOM 2205 C C . GLY B 1 55 ? 5.435 34.473 20.802 1.00 59.97 149 GLY B C 1
ATOM 2206 O O . GLY B 1 55 ? 5.057 35.586 21.170 1.00 60.37 149 GLY B O 1
ATOM 2207 N N . GLU B 1 56 ? 4.674 33.660 20.070 1.00 59.54 150 GLU B N 1
ATOM 2208 C CA . GLU B 1 56 ? 3.324 34.047 19.661 1.00 59.66 150 GLU B CA 1
ATOM 2209 C C . GLU B 1 56 ? 2.396 34.114 20.873 1.00 59.82 150 GLU B C 1
ATOM 2210 O O . GLU B 1 56 ? 1.370 34.793 20.853 1.00 59.94 150 GLU B O 1
ATOM 2216 N N . HIS B 1 57 ? 2.767 33.394 21.922 1.00 60.27 151 HIS B N 1
ATOM 2217 C CA . HIS B 1 57 ? 1.995 33.360 23.156 1.00 62.13 151 HIS B CA 1
ATOM 2218 C C . HIS B 1 57 ? 2.111 34.705 23.871 1.00 63.33 151 HIS B C 1
ATOM 2219 O O . HIS B 1 57 ? 1.379 34.981 24.824 1.00 63.80 151 HIS B O 1
ATOM 2226 N N . ARG B 1 58 ? 3.044 35.532 23.403 1.00 63.32 152 ARG B N 1
ATOM 2227 C CA . ARG B 1 58 ? 3.278 36.852 23.973 1.00 63.48 152 ARG B CA 1
ATOM 2228 C C . ARG B 1 58 ? 2.363 37.869 23.296 1.00 63.08 152 ARG B C 1
ATOM 2229 O O . ARG B 1 58 ? 2.016 38.895 23.880 1.00 63.11 152 ARG B O 1
ATOM 2237 N N . ALA B 1 59 ? 1.980 37.578 22.056 1.00 61.73 153 ALA B N 1
ATOM 2238 C CA . ALA B 1 59 ? 1.113 38.465 21.293 1.00 61.55 153 ALA B CA 1
ATOM 2239 C C . ALA B 1 59 ? -0.033 38.993 22.151 1.00 61.93 153 ALA B C 1
ATOM 2240 O O . ALA B 1 59 ? -0.840 38.221 22.669 1.00 62.45 153 ALA B O 1
ATOM 2242 N N . PRO B 1 60 ? -0.116 40.324 22.311 1.00 61.48 154 PRO B N 1
ATOM 2243 C CA . PRO B 1 60 ? -1.169 40.956 23.110 1.00 60.61 154 PRO B CA 1
ATOM 2244 C C . PRO B 1 60 ? -2.541 40.344 22.852 1.00 59.38 154 PRO B C 1
ATOM 2245 O O . PRO B 1 60 ? -3.395 40.314 23.737 1.00 58.71 154 PRO B O 1
ATOM 2249 N N . GLU B 1 61 ? -2.739 39.849 21.634 1.00 58.69 155 GLU B N 1
ATOM 2250 C CA . GLU B 1 61 ? -4.000 39.230 21.248 1.00 56.81 155 GLU B CA 1
ATOM 2251 C C . GLU B 1 61 ? -4.251 37.937 22.022 1.00 53.71 155 GLU B C 1
ATOM 2252 O O . GLU B 1 61 ? -5.372 37.674 22.451 1.00 52.84 155 GLU B O 1
ATOM 2258 N N . PHE B 1 62 ? -3.206 37.133 22.198 1.00 50.23 156 PHE B N 1
ATOM 2259 C CA . PHE B 1 62 ? -3.342 35.868 22.910 1.00 47.43 156 PHE B CA 1
ATOM 2260 C C . PHE B 1 62 ? -3.428 36.048 24.422 1.00 46.65 156 PHE B C 1
ATOM 2261 O O . PHE B 1 62 ? -4.243 35.403 25.080 1.00 45.34 156 PHE B O 1
ATOM 2269 N N . VAL B 1 63 ? -2.581 36.913 24.973 1.00 45.77 157 VAL B N 1
ATOM 2270 C CA . VAL B 1 63 ? -2.594 37.156 26.412 1.00 44.95 157 VAL B CA 1
ATOM 2271 C C . VAL B 1 63 ? -3.990 37.606 26.836 1.00 43.58 157 VAL B C 1
ATOM 2272 O O . VAL B 1 63 ? -4.391 37.413 27.981 1.00 42.52 157 VAL B O 1
ATOM 2276 N N . SER B 1 64 ? -4.725 38.194 25.895 1.00 43.04 158 SER B N 1
ATOM 2277 C CA . SER B 1 64 ? -6.084 38.664 26.147 1.00 42.61 158 SER B CA 1
ATOM 2278 C C . SER B 1 64 ? -7.052 37.487 26.210 1.00 40.48 158 SER B C 1
ATOM 2279 O O . SER B 1 64 ? -8.078 37.550 26.882 1.00 40.32 158 SER B O 1
ATOM 2282 N N . VAL B 1 65 ? -6.725 36.417 25.494 1.00 39.32 159 VAL B N 1
ATOM 2283 C CA . VAL B 1 65 ? -7.562 35.224 25.497 1.00 37.41 159 VAL B CA 1
ATOM 2284 C C . VAL B 1 65 ? -7.229 34.438 26.764 1.00 35.44 159 VAL B C 1
ATOM 2285 O O . VAL B 1 65 ? -8.119 33.991 27.479 1.00 34.05 159 VAL B O 1
ATOM 2289 N N . ASN B 1 66 ? -5.936 34.286 27.035 1.00 33.86 160 ASN B N 1
ATOM 2290 C CA . ASN B 1 66 ? -5.473 33.572 28.216 1.00 33.32 160 ASN B CA 1
ATOM 2291 C C . ASN B 1 66 ? -4.422 34.404 28.950 1.00 33.71 160 ASN B C 1
ATOM 2292 O O . ASN B 1 66 ? -3.260 34.444 28.542 1.00 34.41 160 ASN B O 1
ATOM 2297 N N . PRO B 1 67 ? -4.811 35.059 30.057 1.00 33.00 161 PRO B N 1
ATOM 2298 C CA . PRO B 1 67 ? -3.874 35.886 30.826 1.00 32.83 161 PRO B CA 1
ATOM 2299 C C . PRO B 1 67 ? -2.641 35.139 31.323 1.00 32.75 161 PRO B C 1
ATOM 2300 O O . PRO B 1 67 ? -1.612 35.753 31.602 1.00 31.91 161 PRO B O 1
ATOM 2304 N N . ASN B 1 68 ? -2.748 33.817 31.423 1.00 33.23 162 ASN B N 1
ATOM 2305 C CA . ASN B 1 68 ? -1.638 32.989 31.889 1.00 33.28 162 ASN B CA 1
ATOM 2306 C C . ASN B 1 68 ? -0.635 32.718 30.759 1.00 34.18 162 ASN B C 1
ATOM 2307 O O . ASN B 1 68 ? 0.420 32.124 30.986 1.00 36.38 162 ASN B O 1
ATOM 2312 N N . ALA B 1 69 ? -0.973 33.146 29.545 1.00 33.71 163 ALA B N 1
ATOM 2313 C CA . ALA B 1 69 ? -0.090 32.976 28.389 1.00 34.36 163 ALA B CA 1
ATOM 2314 C C . ALA B 1 69 ? 0.380 31.534 28.170 1.00 33.92 163 ALA B C 1
ATOM 2315 O O . ALA B 1 69 ? 1.547 31.293 27.850 1.00 33.03 163 ALA B O 1
ATOM 2317 N N . ARG B 1 70 ? -0.531 30.584 28.348 1.00 33.42 164 ARG B N 1
ATOM 2318 C CA . ARG B 1 70 ? -0.224 29.169 28.161 1.00 33.14 164 ARG B CA 1
ATOM 2319 C C . ARG B 1 70 ? -1.332 28.522 27.336 1.00 31.30 164 ARG B C 1
ATOM 2320 O O . ARG B 1 70 ? -2.374 29.131 27.089 1.00 28.69 164 ARG B O 1
ATOM 2328 N N . VAL B 1 71 ? -1.095 27.292 26.897 1.00 29.71 165 VAL B N 1
ATOM 2329 C CA . VAL B 1 71 ? -2.090 26.561 26.127 1.00 31.20 165 VAL B CA 1
ATOM 2330 C C . VAL B 1 71 ? -2.551 25.384 26.979 1.00 30.99 165 VAL B C 1
ATOM 2331 O O . VAL B 1 71 ? -1.806 24.892 27.827 1.00 32.71 165 VAL B O 1
ATOM 2335 N N . PRO B 1 72 ? -3.781 24.908 26.757 1.00 28.45 166 PRO B N 1
ATOM 2336 C CA . PRO B 1 72 ? -4.725 25.416 25.761 1.00 26.88 166 PRO B CA 1
ATOM 2337 C C . PRO B 1 72 ? -5.601 26.577 26.218 1.00 25.16 166 PRO B C 1
ATOM 2338 O O . PRO B 1 72 ? -5.708 26.882 27.406 1.00 25.12 166 PRO B O 1
ATOM 2342 N N . ALA B 1 73 ? -6.229 27.212 25.241 1.00 24.45 167 ALA B N 1
ATOM 2343 C CA . ALA B 1 73 ? -7.166 28.300 25.468 1.00 24.52 167 ALA B CA 1
ATOM 2344 C C . ALA B 1 73 ? -8.189 28.044 24.373 1.00 26.70 167 ALA B C 1
ATOM 2345 O O . ALA B 1 73 ? -7.828 27.632 23.264 1.00 26.98 167 ALA B O 1
ATOM 2347 N N . LEU B 1 74 ? -9.458 28.256 24.682 1.00 25.25 168 LEU B N 1
ATOM 2348 C CA . LEU B 1 74 ? -10.507 28.015 23.708 1.00 26.59 168 LEU B CA 1
ATOM 2349 C C . LEU B 1 74 ? -11.374 29.242 23.507 1.00 26.99 168 LEU B C 1
ATOM 2350 O O . LEU B 1 74 ? -11.688 29.955 24.456 1.00 27.78 168 LEU B O 1
ATOM 2355 N N . ILE B 1 75 ? -11.760 29.494 22.267 1.00 24.38 169 ILE B N 1
ATOM 2356 C CA . ILE B 1 75 ? -12.628 30.616 22.006 1.00 26.83 169 ILE B CA 1
ATOM 2357 C C . ILE B 1 75 ? -13.967 30.057 21.542 1.00 27.18 169 ILE B C 1
ATOM 2358 O O . ILE B 1 75 ? -14.043 29.337 20.547 1.00 26.84 169 ILE B O 1
ATOM 2363 N N . ASP B 1 76 ? -15.013 30.368 22.298 1.00 26.21 170 ASP B N 1
ATOM 2364 C CA . ASP B 1 76 ? -16.357 29.918 21.979 1.00 29.87 170 ASP B CA 1
ATOM 2365 C C . ASP B 1 76 ? -16.994 31.059 21.178 1.00 31.02 170 ASP B C 1
ATOM 2366 O O . ASP B 1 76 ? -17.657 31.924 21.744 1.00 31.18 170 ASP B O 1
ATOM 2371 N N . HIS B 1 77 ? -16.773 31.061 19.865 1.00 30.98 171 HIS B N 1
ATOM 2372 C CA . HIS B 1 77 ? -17.291 32.115 18.990 1.00 32.20 171 HIS B CA 1
ATOM 2373 C C . HIS B 1 77 ? -18.778 32.369 19.133 1.00 32.94 171 HIS B C 1
ATOM 2374 O O . HIS B 1 77 ? -19.208 33.522 19.160 1.00 34.42 171 HIS B O 1
ATOM 2381 N N . GLY B 1 78 ? -19.558 31.297 19.223 1.00 33.24 172 GLY B N 1
ATOM 2382 C CA . GLY B 1 78 ? -20.996 31.436 19.372 1.00 33.61 172 GLY B CA 1
ATOM 2383 C C . GLY B 1 78 ? -21.391 32.243 20.595 1.00 36.30 172 GLY B C 1
ATOM 2384 O O . GLY B 1 78 ? -22.463 32.854 20.628 1.00 37.17 172 GLY B O 1
ATOM 2385 N N . MET B 1 79 ? -20.537 32.250 21.613 1.00 36.11 173 MET B N 1
ATOM 2386 C CA . MET B 1 79 ? -20.831 33.003 22.826 1.00 36.64 173 MET B CA 1
ATOM 2387 C C . MET B 1 79 ? -20.045 34.309 22.866 1.00 36.17 173 MET B C 1
ATOM 2388 O O . MET B 1 79 ? -19.330 34.594 23.823 1.00 36.91 173 MET B O 1
ATOM 2393 N N . ASP B 1 80 ? -20.194 35.095 21.805 1.00 37.10 174 ASP B N 1
ATOM 2394 C CA . ASP B 1 80 ? -19.533 36.389 21.675 1.00 37.71 174 ASP B CA 1
ATOM 2395 C C . ASP B 1 80 ? -18.027 36.295 21.878 1.00 36.99 174 ASP B C 1
ATOM 2396 O O . ASP B 1 80 ? -17.420 37.125 22.552 1.00 36.06 174 ASP B O 1
ATOM 2401 N N . ASN B 1 81 ? -17.427 35.278 21.276 1.00 36.71 175 ASN B N 1
ATOM 2402 C CA . ASN B 1 81 ? -15.994 35.065 21.382 1.00 37.03 175 ASN B CA 1
ATOM 2403 C C . ASN B 1 81 ? -15.539 34.956 22.828 1.00 34.48 175 ASN B C 1
ATOM 2404 O O . ASN B 1 81 ? -14.530 35.540 23.214 1.00 35.04 175 ASN B O 1
ATOM 2409 N N . LEU B 1 82 ? -16.297 34.210 23.625 1.00 33.64 176 LEU B N 1
ATOM 2410 C CA . LEU B 1 82 ? -15.952 33.996 25.027 1.00 31.10 176 LEU B CA 1
ATOM 2411 C C . LEU B 1 82 ? -14.678 33.172 25.047 1.00 31.15 176 LEU B C 1
ATOM 2412 O O . LEU B 1 82 ? -14.554 32.189 24.317 1.00 29.50 176 LEU B O 1
ATOM 2417 N N . SER B 1 83 ? -13.734 33.569 25.885 1.00 30.79 177 SER B N 1
ATOM 2418 C CA . SER B 1 83 ? -12.477 32.850 25.989 1.00 33.07 177 SER B CA 1
ATOM 2419 C C . SER B 1 83 ? -12.379 32.045 27.288 1.00 31.81 177 SER B C 1
ATOM 2420 O O . SER B 1 83 ? -12.581 32.581 28.380 1.00 33.45 177 SER B O 1
ATOM 2423 N N . ILE B 1 84 ? -12.087 30.755 27.170 1.00 29.90 178 ILE B N 1
ATOM 2424 C CA . ILE B 1 84 ? -11.928 29.914 28.351 1.00 27.51 178 ILE B CA 1
ATOM 2425 C C . ILE B 1 84 ? -10.516 29.331 28.325 1.00 26.02 178 ILE B C 1
ATOM 2426 O O . ILE B 1 84 ? -10.082 28.781 27.308 1.00 26.35 178 ILE B O 1
ATOM 2431 N N . TRP B 1 85 ? -9.789 29.475 29.428 1.00 23.48 179 TRP B N 1
ATOM 2432 C CA . TRP B 1 85 ? -8.431 28.951 29.518 1.00 21.75 179 TRP B CA 1
ATOM 2433 C C . TRP B 1 85 ? -8.385 27.965 30.684 1.00 21.50 179 TRP B C 1
ATOM 2434 O O . TRP B 1 85 ? -9.270 27.985 31.536 1.00 24.63 179 TRP B O 1
ATOM 2445 N N . GLU B 1 86 ? -7.356 27.119 30.711 1.00 21.01 180 GLU B N 1
ATOM 2446 C CA . GLU B 1 86 ? -7.193 26.040 31.700 1.00 19.74 180 GLU B CA 1
ATOM 2447 C C . GLU B 1 86 ? -8.020 24.872 31.148 1.00 19.90 180 GLU B C 1
ATOM 2448 O O . GLU B 1 86 ? -9.237 24.973 31.024 1.00 19.03 180 GLU B O 1
ATOM 2454 N N . SER B 1 87 ? -7.351 23.775 30.799 1.00 20.32 181 SER B N 1
ATOM 2455 C CA . SER B 1 87 ? -8.024 22.610 30.233 1.00 20.64 181 SER B CA 1
ATOM 2456 C C . SER B 1 87 ? -9.191 22.095 31.086 1.00 20.97 181 SER B C 1
ATOM 2457 O O . SER B 1 87 ? -10.207 21.624 30.554 1.00 19.57 181 SER B O 1
ATOM 2460 N N . GLY B 1 88 ? -9.037 22.177 32.405 1.00 18.73 182 GLY B N 1
ATOM 2461 C CA . GLY B 1 88 ? -10.089 21.730 33.303 1.00 18.23 182 GLY B CA 1
ATOM 2462 C C . GLY B 1 88 ? -11.345 22.570 33.167 1.00 18.96 182 GLY B C 1
ATOM 2463 O O . GLY B 1 88 ? -12.465 22.048 33.189 1.00 19.14 182 GLY B O 1
ATOM 2464 N N . ALA B 1 89 ? -11.170 23.878 33.015 1.00 18.37 183 ALA B N 1
ATOM 2465 C CA . ALA B 1 89 ? -12.319 24.772 32.875 1.00 19.16 183 ALA B CA 1
ATOM 2466 C C . ALA B 1 89 ? -12.930 24.599 31.486 1.00 19.17 183 ALA B C 1
ATOM 2467 O O . ALA B 1 89 ? -14.147 24.691 31.316 1.00 18.18 183 ALA B O 1
ATOM 2469 N N . ILE B 1 90 ? -12.083 24.358 30.489 1.00 18.58 184 ILE B N 1
ATOM 2470 C CA . ILE B 1 90 ? -12.582 24.160 29.132 1.00 18.75 184 ILE B CA 1
ATOM 2471 C C . ILE B 1 90 ? -13.487 22.916 29.081 1.00 17.15 184 ILE B C 1
ATOM 2472 O O . ILE B 1 90 ? -14.568 22.960 28.490 1.00 18.49 184 ILE B O 1
ATOM 2477 N N . LEU B 1 91 ? -13.062 21.825 29.720 1.00 17.00 185 LEU B N 1
ATOM 2478 C CA . LEU B 1 91 ? -13.854 20.594 29.728 1.00 17.89 185 LEU B CA 1
ATOM 2479 C C . LEU B 1 91 ? -15.212 20.795 30.371 1.00 19.11 185 LEU B C 1
ATOM 2480 O O . LEU B 1 91 ? -16.233 20.354 29.824 1.00 19.02 185 LEU B O 1
ATOM 2485 N N . LEU B 1 92 ? -15.234 21.458 31.527 1.00 18.16 186 LEU B N 1
ATOM 2486 C CA . LEU B 1 92 ? -16.497 21.704 32.207 1.00 19.98 186 LEU B CA 1
ATOM 2487 C C . LEU B 1 92 ? -17.386 22.605 31.355 1.00 19.28 186 LEU B C 1
ATOM 2488 O O . LEU B 1 92 ? -18.599 22.452 31.334 1.00 19.48 186 LEU B O 1
ATOM 2493 N N . HIS B 1 93 ? -16.785 23.542 30.640 1.00 21.60 187 HIS B N 1
ATOM 2494 C CA . HIS B 1 93 ? -17.580 24.420 29.798 1.00 22.59 187 HIS B CA 1
ATOM 2495 C C . HIS B 1 93 ? -18.229 23.601 28.678 1.00 23.28 187 HIS B C 1
ATOM 2496 O O . HIS B 1 93 ? -19.410 23.763 28.377 1.00 22.84 187 HIS B O 1
ATOM 2503 N N . LEU B 1 94 ? -17.448 22.709 28.076 1.00 23.40 188 LEU B N 1
ATOM 2504 C CA . LEU B 1 94 ? -17.950 21.876 26.987 1.00 22.82 188 LEU B CA 1
ATOM 2505 C C . LEU B 1 94 ? -19.070 20.911 27.380 1.00 22.17 188 LEU B C 1
ATOM 2506 O O . LEU B 1 94 ? -20.098 20.851 26.698 1.00 22.35 188 LEU B O 1
ATOM 2511 N N . VAL B 1 95 ? -18.903 20.164 28.469 1.00 19.70 189 VAL B N 1
ATOM 2512 C CA . VAL B 1 95 ? -19.959 19.236 28.848 1.00 20.57 189 VAL B CA 1
ATOM 2513 C C . VAL B 1 95 ? -21.196 19.970 29.360 1.00 23.74 189 VAL B C 1
ATOM 2514 O O . VAL B 1 95 ? -22.319 19.521 29.133 1.00 22.77 189 VAL B O 1
ATOM 2518 N N . ASN B 1 96 ? -20.999 21.108 30.027 1.00 25.96 190 ASN B N 1
ATOM 2519 C CA . ASN B 1 96 ? -22.135 21.889 30.523 1.00 27.06 190 ASN B CA 1
ATOM 2520 C C . ASN B 1 96 ? -22.953 22.395 29.340 1.00 26.74 190 ASN B C 1
ATOM 2521 O O . ASN B 1 96 ? -24.181 22.303 29.339 1.00 26.04 190 ASN B O 1
ATOM 2526 N N . LYS B 1 97 ? -22.257 22.907 28.330 1.00 26.12 191 LYS B N 1
ATOM 2527 C CA . LYS B 1 97 ? -22.905 23.433 27.136 1.00 27.05 191 LYS B CA 1
ATOM 2528 C C . LYS B 1 97 ? -23.632 22.342 26.359 1.00 27.42 191 LYS B C 1
ATOM 2529 O O . LYS B 1 97 ? -24.783 22.522 25.963 1.00 28.90 191 LYS B O 1
ATOM 2535 N N . TYR B 1 98 ? -22.955 21.217 26.136 1.00 26.85 192 TYR B N 1
ATOM 2536 C CA . TYR B 1 98 ? -23.551 20.103 25.406 1.00 25.36 192 TYR B CA 1
ATOM 2537 C C . TYR B 1 98 ? -24.842 19.662 26.087 1.00 26.25 192 TYR B C 1
ATOM 2538 O O . TYR B 1 98 ? -25.863 19.427 25.437 1.00 25.54 192 TYR B O 1
ATOM 2547 N N . TYR B 1 99 ? -24.779 19.545 27.406 1.00 27.03 193 TYR B N 1
ATOM 2548 C CA . TYR B 1 99 ? -25.922 19.119 28.184 1.00 28.05 193 TYR B CA 1
ATOM 2549 C C . TYR B 1 99 ? -27.100 20.079 28.132 1.00 30.08 193 TYR B C 1
ATOM 2550 O O . TYR B 1 99 ? -28.241 19.646 27.976 1.00 29.29 193 TYR B O 1
ATOM 2559 N N . LYS B 1 100 ? -26.850 21.376 28.258 1.00 31.38 194 LYS B N 1
ATOM 2560 C CA . LYS B 1 100 ? -27.974 22.296 28.234 1.00 35.22 194 LYS B CA 1
ATOM 2561 C C . LYS B 1 100 ? -28.556 22.418 26.832 1.00 35.53 194 LYS B C 1
ATOM 2562 O O . LYS B 1 100 ? -29.733 22.733 26.673 1.00 35.59 194 LYS B O 1
ATOM 2568 N N . GLU B 1 101 ? -27.744 22.154 25.814 1.00 35.69 195 GLU B N 1
ATOM 2569 C CA . GLU B 1 101 ? -28.230 22.240 2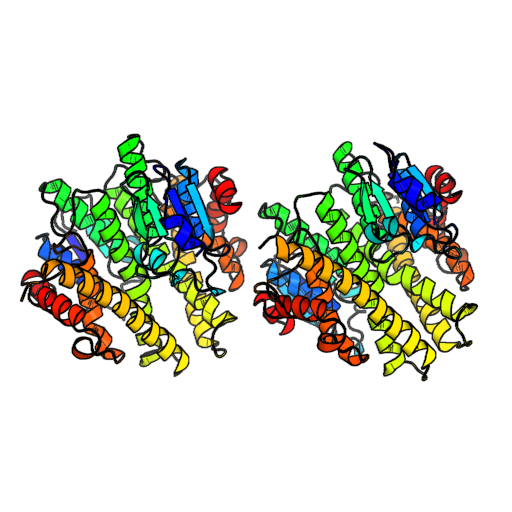4.442 1.00 36.12 195 GLU B CA 1
ATOM 2570 C C . GLU B 1 101 ? -28.994 20.995 23.986 1.00 35.33 195 GLU B C 1
ATOM 2571 O O . GLU B 1 101 ? -29.996 21.107 23.278 1.00 36.09 195 GLU B O 1
ATOM 2577 N N . THR B 1 102 ? -28.544 19.813 24.404 1.00 32.29 196 THR B N 1
ATOM 2578 C CA . THR B 1 102 ? -29.198 18.575 23.978 1.00 29.43 196 THR B CA 1
ATOM 2579 C C . THR B 1 102 ? -30.037 17.854 25.035 1.00 27.68 196 THR B C 1
ATOM 2580 O O . THR B 1 102 ? -30.845 16.992 24.695 1.00 26.77 196 THR B O 1
ATOM 2584 N N . GLY B 1 103 ? -29.839 18.187 26.308 1.00 25.70 197 GLY B N 1
ATOM 2585 C CA . GLY B 1 103 ? -30.577 17.518 27.367 1.00 23.45 197 GLY B CA 1
ATOM 2586 C C . GLY B 1 103 ? -29.935 16.180 27.709 1.00 25.17 197 GLY B C 1
ATOM 2587 O O . GLY B 1 103 ? -30.399 15.450 28.590 1.00 24.13 197 GLY B O 1
ATOM 2588 N N . ASN B 1 104 ? -28.856 15.853 27.003 1.00 24.97 198 ASN B N 1
ATOM 2589 C CA . ASN B 1 104 ? -28.135 14.598 27.219 1.00 25.95 198 ASN B CA 1
ATOM 2590 C C . ASN B 1 104 ? -26.741 14.912 27.785 1.00 25.04 198 ASN B C 1
ATOM 2591 O O . ASN B 1 104 ? -25.920 15.553 27.123 1.00 25.17 198 ASN B O 1
ATOM 2596 N N . PRO B 1 105 ? -26.462 14.471 29.023 1.00 23.87 199 PRO B N 1
ATOM 2597 C CA . PRO B 1 105 ? -25.165 14.724 29.662 1.00 23.92 199 PRO B CA 1
ATOM 2598 C C . PRO B 1 105 ? -24.049 13.792 29.205 1.00 22.81 199 PRO B C 1
ATOM 2599 O O . PRO B 1 105 ? -23.467 13.070 30.010 1.00 21.16 199 PRO B O 1
ATOM 2603 N N . LEU B 1 106 ? -23.752 13.818 27.911 1.00 25.05 200 LEU B N 1
ATOM 2604 C CA . LEU B 1 106 ? -22.708 12.969 27.346 1.00 25.94 200 LEU B CA 1
ATOM 2605 C C . LEU B 1 106 ? -21.371 13.247 28.053 1.00 25.05 200 LEU B C 1
ATOM 2606 O O . LEU B 1 106 ? -20.991 14.403 28.224 1.00 23.11 200 LEU B O 1
ATOM 2611 N N . LEU B 1 107 ? -20.676 12.186 28.461 1.00 25.59 201 LEU B N 1
ATOM 2612 C CA . LEU B 1 107 ? -19.386 12.294 29.149 1.00 26.51 201 LEU B CA 1
ATOM 2613 C C . LEU B 1 107 ? -19.510 13.090 30.454 1.00 27.88 201 LEU B C 1
ATOM 2614 O O . LEU B 1 107 ? -18.510 13.517 31.034 1.00 26.95 201 LEU B O 1
ATOM 2619 N N . TRP B 1 108 ? -20.736 13.257 30.930 1.00 28.16 202 TRP B N 1
ATOM 2620 C CA . TRP B 1 108 ? -20.986 14.064 32.119 1.00 28.80 202 TRP B CA 1
ATOM 2621 C C . TRP B 1 108 ? -22.115 13.398 32.908 1.00 30.47 202 TRP B C 1
ATOM 2622 O O . TRP B 1 108 ? -22.316 12.184 32.813 1.00 29.34 202 TRP B O 1
ATOM 2633 N N . SER B 1 109 ? -22.847 14.184 33.689 1.00 30.54 203 SER B N 1
ATOM 2634 C CA . SER B 1 109 ? -23.958 13.645 34.456 1.00 31.08 203 SER B CA 1
ATOM 2635 C C . SER B 1 109 ? -24.884 14.767 34.889 1.00 32.35 203 SER B C 1
ATOM 2636 O O . SER B 1 109 ? -24.432 15.879 35.169 1.00 33.86 203 SER B O 1
ATOM 2639 N N . ASP B 1 110 ? -26.177 14.474 34.935 1.00 32.11 204 ASP B N 1
ATOM 2640 C CA . ASP B 1 110 ? -27.164 15.458 35.352 1.00 34.21 204 ASP B CA 1
ATOM 2641 C C . ASP B 1 110 ? -27.373 15.372 36.863 1.00 33.14 204 ASP B C 1
ATOM 2642 O O . ASP B 1 110 ? -28.188 16.097 37.427 1.00 33.78 204 ASP B O 1
ATOM 2647 N N . ASP B 1 111 ? -26.623 14.483 37.508 1.00 32.95 205 ASP B N 1
ATOM 2648 C CA . ASP B 1 111 ? -26.715 14.265 38.951 1.00 32.84 205 ASP B CA 1
ATOM 2649 C C . ASP B 1 111 ? -25.567 14.952 39.711 1.00 31.44 205 ASP B C 1
ATOM 2650 O O . ASP B 1 111 ? -24.390 14.694 39.438 1.00 29.78 205 ASP B O 1
ATOM 2655 N N . LEU B 1 112 ? -25.919 15.823 40.658 1.00 30.83 206 LEU B N 1
ATOM 2656 C CA . LEU B 1 112 ? -24.933 16.556 41.455 1.00 30.82 206 LEU B CA 1
ATOM 2657 C C . LEU B 1 112 ? -23.890 15.645 42.083 1.00 28.24 206 LEU B C 1
ATOM 2658 O O . LEU B 1 112 ? -22.699 15.946 42.050 1.00 26.17 206 LEU B O 1
ATOM 2663 N N . ALA B 1 113 ? -24.345 14.538 42.659 1.00 25.62 207 ALA B N 1
ATOM 2664 C CA . ALA B 1 113 ? -23.451 13.579 43.296 1.00 26.44 207 ALA B CA 1
ATOM 2665 C C . ALA B 1 113 ? -22.406 13.050 42.316 1.00 26.66 207 ALA B C 1
ATOM 2666 O O . ALA B 1 113 ? -21.222 12.985 42.643 1.00 25.29 207 ALA B O 1
ATOM 2668 N N . ASP B 1 114 ? -22.849 12.666 41.120 1.00 27.29 208 ASP B N 1
ATOM 2669 C CA . ASP B 1 114 ? -21.939 12.150 40.098 1.00 27.76 208 ASP B CA 1
ATOM 2670 C C . ASP B 1 114 ? -20.992 13.245 39.605 1.00 24.81 208 ASP B C 1
ATOM 2671 O O . ASP B 1 114 ? -19.804 13.001 39.423 1.00 22.82 208 ASP B O 1
ATOM 2676 N N . GLN B 1 115 ? -21.522 14.446 39.394 1.00 22.49 209 GLN B N 1
ATOM 2677 C CA . GLN B 1 115 ? -20.695 15.555 38.938 1.00 23.55 209 GLN B CA 1
ATOM 2678 C C . GLN B 1 115 ? -19.559 15.842 39.910 1.00 23.16 209 GLN B C 1
ATOM 2679 O O . GLN B 1 115 ? -18.449 16.148 39.481 1.00 24.53 209 GLN B O 1
ATOM 2685 N N . SER B 1 116 ? -19.827 15.744 41.212 1.00 22.53 210 SER B N 1
ATOM 2686 C CA . SER B 1 116 ? -18.791 16.004 42.208 1.00 24.47 210 SER B CA 1
ATOM 2687 C C . SER B 1 116 ? -17.711 14.925 42.165 1.00 25.36 210 SER B C 1
ATOM 2688 O O . SER B 1 116 ? -16.549 15.188 42.483 1.00 26.85 210 SER B O 1
ATOM 2691 N N . GLN B 1 117 ? -18.089 13.707 41.785 1.00 24.75 211 GLN B N 1
ATOM 2692 C CA . GLN B 1 117 ? -17.116 12.627 41.695 1.00 25.97 211 GLN B CA 1
ATOM 2693 C C . GLN B 1 117 ? -16.270 12.847 40.445 1.00 25.61 211 GLN B C 1
ATOM 2694 O O . GLN B 1 117 ? -15.048 12.668 40.467 1.00 25.75 211 GLN B O 1
ATOM 2700 N N . ILE B 1 118 ? -16.923 13.249 39.358 1.00 23.05 212 ILE B N 1
ATOM 2701 C CA . ILE B 1 118 ? -16.216 13.517 38.111 1.00 21.47 212 ILE B CA 1
ATOM 2702 C C . ILE B 1 118 ? -15.245 14.680 38.344 1.00 21.82 212 ILE B C 1
ATOM 2703 O O . ILE B 1 118 ? -14.086 14.623 37.931 1.00 19.84 212 ILE B O 1
ATOM 2708 N N . ASN B 1 119 ? -15.709 15.720 39.036 1.00 22.62 213 ASN B N 1
ATOM 2709 C CA . ASN B 1 119 ? -14.854 16.871 39.337 1.00 21.60 213 ASN B CA 1
ATOM 2710 C C . ASN B 1 119 ? -13.638 16.478 40.176 1.00 19.47 213 ASN B C 1
ATOM 2711 O O . ASN B 1 119 ? -12.536 16.950 39.932 1.00 20.26 213 ASN B O 1
ATOM 2716 N N . ALA B 1 120 ? -13.839 15.613 41.161 1.00 18.95 214 ALA B N 1
ATOM 2717 C CA . ALA B 1 120 ? -12.739 15.181 42.016 1.00 19.72 214 ALA B CA 1
ATOM 2718 C C . ALA B 1 120 ? -11.610 14.587 41.171 1.00 20.11 214 ALA B C 1
ATOM 2719 O O . ALA B 1 120 ? -10.442 14.935 41.348 1.00 19.64 214 ALA B O 1
ATOM 2721 N N . TRP B 1 121 ? -11.959 13.692 40.252 1.00 21.39 215 TRP B N 1
ATOM 2722 C CA . TRP B 1 121 ? -10.957 13.077 39.387 1.00 20.40 215 TRP B CA 1
ATOM 2723 C C . TRP B 1 121 ? -10.358 14.098 38.429 1.00 20.37 215 TRP B C 1
ATOM 2724 O O . TRP B 1 121 ? -9.159 14.065 38.150 1.00 20.86 215 TRP B O 1
ATOM 2735 N N . LEU B 1 122 ? -11.192 15.010 37.937 1.00 18.30 216 LEU B N 1
ATOM 2736 C CA . LEU B 1 122 ? -10.718 16.025 37.009 1.00 19.77 216 LEU B CA 1
ATOM 2737 C C . LEU B 1 122 ? -9.708 16.952 37.693 1.00 18.77 216 LEU B C 1
ATOM 2738 O O . LEU B 1 122 ? -8.656 17.249 37.130 1.00 17.69 216 LEU B O 1
ATOM 2743 N N . PHE B 1 123 ? -10.022 17.402 38.905 1.00 17.51 217 PHE B N 1
ATOM 2744 C CA . PHE B 1 123 ? -9.100 18.265 39.637 1.00 16.01 217 PHE B CA 1
ATOM 2745 C C . PHE B 1 123 ? -7.855 17.465 40.034 1.00 17.19 217 PHE B C 1
ATOM 2746 O O . PHE B 1 123 ? -6.744 17.990 40.020 1.00 17.47 217 PHE B O 1
ATOM 2754 N N . PHE B 1 124 ? -8.035 16.192 40.370 1.00 19.05 218 PHE B N 1
ATOM 2755 C CA . PHE B 1 124 ? -6.899 15.332 40.726 1.00 21.40 218 PHE B CA 1
ATOM 2756 C C . PHE B 1 124 ? -5.944 15.234 39.518 1.00 22.17 218 PHE B C 1
ATOM 2757 O O . PHE B 1 124 ? -4.724 15.364 39.653 1.00 21.71 218 PHE B O 1
ATOM 2765 N N . GLN B 1 125 ? -6.509 15.035 38.332 1.00 23.14 219 GLN B N 1
ATOM 2766 C CA . GLN B 1 125 ? -5.704 14.932 37.113 1.00 24.47 219 GLN B CA 1
ATOM 2767 C C . GLN B 1 125 ? -4.956 16.225 36.773 1.00 24.21 219 GLN B C 1
ATOM 2768 O O . GLN B 1 125 ? -3.743 16.209 36.571 1.00 25.24 219 GLN B O 1
ATOM 2774 N N . THR B 1 126 ? -5.676 17.342 36.715 1.00 23.30 220 THR B N 1
ATOM 2775 C CA . THR B 1 126 ? -5.072 18.628 36.369 1.00 24.10 220 THR B CA 1
ATOM 2776 C C . THR B 1 126 ? -4.105 19.187 37.415 1.00 24.57 220 THR B C 1
ATOM 2777 O O . THR B 1 126 ? -3.132 19.866 37.069 1.00 24.19 220 THR B O 1
ATOM 2781 N N . SER B 1 127 ? -4.370 18.894 38.685 1.00 23.19 221 SER B N 1
ATOM 2782 C CA . SER B 1 127 ? -3.549 19.405 39.776 1.00 25.54 221 SER B CA 1
ATOM 2783 C C . SER B 1 127 ? -2.535 18.449 40.399 1.00 26.20 221 SER B C 1
ATOM 2784 O O . SER B 1 127 ? -1.486 18.892 40.866 1.00 26.19 221 SER B O 1
ATOM 2787 N N . GLY B 1 128 ? -2.830 17.152 40.415 1.00 26.43 222 GLY B N 1
ATOM 2788 C CA . GLY B 1 128 ? -1.899 16.211 41.019 1.00 28.49 222 GLY B CA 1
ATOM 2789 C C . GLY B 1 128 ? -1.153 15.286 40.073 1.00 28.02 222 GLY B C 1
ATOM 2790 O O . GLY B 1 128 ? -0.088 14.773 40.403 1.00 30.92 222 GLY B O 1
ATOM 2791 N N . HIS B 1 129 ? -1.718 15.086 38.892 1.00 27.04 223 HIS B N 1
ATOM 2792 C CA . HIS B 1 129 ? -1.166 14.212 37.865 1.00 25.54 223 HIS B CA 1
ATOM 2793 C C . HIS B 1 129 ? -0.288 14.972 36.858 1.00 25.25 223 HIS B C 1
ATOM 2794 O O . HIS B 1 129 ? 0.936 14.805 36.838 1.00 24.28 223 HIS B O 1
ATOM 2801 N N . ALA B 1 130 ? -0.905 15.828 36.050 1.00 22.50 224 ALA B N 1
ATOM 2802 C CA . ALA B 1 130 ? -0.186 16.580 35.033 1.00 22.18 224 ALA B CA 1
ATOM 2803 C C . ALA B 1 130 ? 0.982 17.421 35.545 1.00 23.53 224 ALA B C 1
ATOM 2804 O O . ALA B 1 130 ? 2.074 17.378 34.979 1.00 24.66 224 ALA B O 1
ATOM 2806 N N . PRO B 1 131 ? 0.773 18.204 36.618 1.00 22.41 225 PRO B N 1
ATOM 2807 C CA . PRO B 1 131 ? 1.877 19.026 37.128 1.00 23.30 225 PRO B CA 1
ATOM 2808 C C . PRO B 1 131 ? 3.101 18.201 37.511 1.00 22.17 225 PRO B C 1
ATOM 2809 O O . PRO B 1 131 ? 4.234 18.606 37.253 1.00 22.81 225 PRO B O 1
ATOM 2813 N N . MET B 1 132 ? 2.864 17.049 38.128 1.00 21.00 226 MET B N 1
ATOM 2814 C CA . MET B 1 132 ? 3.943 16.174 38.562 1.00 21.71 226 MET B CA 1
ATOM 2815 C C . MET B 1 132 ? 4.682 15.542 37.386 1.00 20.79 226 MET B C 1
ATOM 2816 O O . MET B 1 132 ? 5.907 15.426 37.404 1.00 20.17 226 MET B O 1
ATOM 2821 N N . ILE B 1 133 ? 3.944 15.116 36.369 1.00 18.89 227 ILE B N 1
ATOM 2822 C CA . ILE B 1 133 ? 4.583 14.534 35.199 1.00 19.01 227 ILE B CA 1
ATOM 2823 C C . ILE B 1 133 ? 5.448 15.636 34.602 1.00 20.63 227 ILE B C 1
ATOM 2824 O O . ILE B 1 133 ? 6.559 15.388 34.130 1.00 19.68 227 ILE B O 1
ATOM 2829 N N . GLY B 1 134 ? 4.931 16.860 34.652 1.00 20.40 228 GLY B N 1
ATOM 2830 C CA . GLY B 1 134 ? 5.665 17.998 34.129 1.00 21.48 228 GLY B CA 1
ATOM 2831 C C . GLY B 1 134 ? 6.961 18.259 34.882 1.00 22.78 228 GLY B C 1
ATOM 2832 O O . GLY B 1 134 ? 7.979 18.583 34.277 1.00 23.15 228 GLY B O 1
ATOM 2833 N N . GLN B 1 135 ? 6.939 18.118 36.202 1.00 21.63 229 GLN B N 1
ATOM 2834 C CA . GLN B 1 135 ? 8.146 18.362 36.975 1.00 21.09 229 GLN B CA 1
ATOM 2835 C C . GLN B 1 135 ? 9.171 17.247 36.753 1.00 22.65 229 GLN B C 1
ATOM 2836 O O . GLN B 1 135 ? 10.372 17.511 36.718 1.00 21.12 229 GLN B O 1
ATOM 2842 N N . ALA B 1 136 ? 8.700 16.009 36.602 1.00 19.87 230 ALA B N 1
ATOM 2843 C CA . ALA B 1 136 ? 9.608 14.885 36.385 1.00 21.89 230 ALA B CA 1
ATOM 2844 C C . ALA B 1 136 ? 10.295 15.050 35.041 1.00 21.54 230 ALA B C 1
ATOM 2845 O O . ALA B 1 136 ? 11.503 14.861 34.924 1.00 23.18 230 ALA B O 1
ATOM 2847 N N . LEU B 1 137 ? 9.522 15.404 34.023 1.00 23.77 231 LEU B N 1
ATOM 2848 C CA . LEU B 1 137 ? 10.093 15.604 32.696 1.00 24.61 231 LEU B CA 1
ATOM 2849 C C . LEU B 1 137 ? 11.119 16.732 32.751 1.00 24.56 231 LEU B C 1
ATOM 2850 O O . LEU B 1 137 ? 12.191 16.633 32.156 1.00 24.92 231 LEU B O 1
ATOM 2855 N N . HIS B 1 138 ? 10.794 17.801 33.474 1.00 24.63 232 HIS B N 1
ATOM 2856 C CA . HIS B 1 138 ? 11.708 18.935 33.576 1.00 23.53 232 HIS B CA 1
ATOM 2857 C C . HIS B 1 138 ? 13.076 18.576 34.163 1.00 22.40 232 HIS B C 1
ATOM 2858 O O . HIS B 1 138 ? 14.105 18.857 33.553 1.00 20.04 232 HIS B O 1
ATOM 2865 N N . PHE B 1 139 ? 13.096 17.967 35.344 1.00 21.13 233 PHE B N 1
ATOM 2866 C CA . PHE B 1 139 ? 14.369 17.622 35.968 1.00 24.30 233 PHE B CA 1
ATOM 2867 C C . PHE B 1 139 ? 15.108 16.490 35.274 1.00 26.44 233 PHE B C 1
ATOM 2868 O O . PHE B 1 139 ? 16.330 16.396 35.351 1.00 27.43 233 PHE B O 1
ATOM 2876 N N . ARG B 1 140 ? 14.370 15.632 34.587 1.00 28.40 234 ARG B N 1
ATOM 2877 C CA . ARG B 1 140 ? 14.996 14.532 33.883 1.00 29.76 234 ARG B CA 1
ATOM 2878 C C . ARG B 1 140 ? 15.652 15.034 32.600 1.00 29.15 234 ARG B C 1
ATOM 2879 O O . ARG B 1 140 ? 16.729 14.567 32.232 1.00 29.02 234 ARG B O 1
ATOM 2887 N N . TYR B 1 141 ? 15.030 16.008 31.939 1.00 27.87 235 TYR B N 1
ATOM 2888 C CA . TYR B 1 141 ? 15.560 16.495 30.667 1.00 26.07 235 TYR B CA 1
ATOM 2889 C C . TYR B 1 141 ? 15.920 17.963 30.451 1.00 25.66 235 TYR B C 1
ATOM 2890 O O . TYR B 1 141 ? 16.809 18.258 29.653 1.00 24.41 235 TYR B O 1
ATOM 2899 N N . PHE B 1 142 ? 15.248 18.885 31.129 1.00 24.57 236 PHE B N 1
ATOM 2900 C CA . PHE B 1 142 ? 15.488 20.294 30.845 1.00 24.06 236 PHE B CA 1
ATOM 2901 C C . PHE B 1 142 ? 16.049 21.230 31.904 1.00 26.01 236 PHE B C 1
ATOM 2902 O O . PHE B 1 142 ? 16.181 22.427 31.646 1.00 26.29 236 PHE B O 1
ATOM 2910 N N . HIS B 1 143 ? 16.390 20.724 33.082 1.00 25.51 237 HIS B N 1
ATOM 2911 C CA . HIS B 1 143 ? 16.901 21.621 34.105 1.00 25.90 237 HIS B CA 1
ATOM 2912 C C . HIS B 1 143 ? 18.343 22.060 33.831 1.00 28.61 237 HIS B C 1
ATOM 2913 O O . HIS B 1 143 ? 19.101 21.362 33.151 1.00 27.57 237 HIS B O 1
ATOM 2920 N N . SER B 1 144 ? 18.710 23.221 34.370 1.00 29.88 238 SER B N 1
ATOM 2921 C CA . SER B 1 144 ? 20.042 23.788 34.182 1.00 29.88 238 SER B CA 1
ATOM 2922 C C . SER B 1 144 ? 21.150 22.868 34.690 1.00 31.62 238 SER B C 1
ATOM 2923 O O . SER B 1 144 ? 22.313 23.036 34.332 1.00 32.64 238 SER B O 1
ATOM 2926 N N . GLN B 1 145 ? 20.791 21.900 35.525 1.00 30.91 239 GLN B N 1
ATOM 2927 C CA . GLN B 1 145 ? 21.762 20.951 36.045 1.00 30.98 239 GLN B CA 1
ATOM 2928 C C . GLN B 1 145 ? 21.035 19.679 36.460 1.00 32.84 239 GLN B C 1
ATOM 2929 O O . GLN B 1 145 ? 19.837 19.701 36.734 1.00 32.47 239 GLN B O 1
ATOM 2935 N N . LYS B 1 146 ? 21.757 18.566 36.485 1.00 34.02 240 LYS B N 1
ATOM 2936 C CA . LYS B 1 146 ? 21.171 17.289 36.862 1.00 35.86 240 LYS B CA 1
ATOM 2937 C C . LYS B 1 146 ? 20.976 17.200 38.371 1.00 35.73 240 LYS B C 1
ATOM 2938 O O . LYS B 1 146 ? 21.897 17.472 39.134 1.00 34.32 240 LYS B O 1
ATOM 2944 N N . ILE B 1 147 ? 19.769 16.823 38.789 1.00 35.67 241 ILE B N 1
ATOM 2945 C CA . ILE B 1 147 ? 19.443 16.682 40.208 1.00 33.96 241 ILE B CA 1
ATOM 2946 C C . ILE B 1 147 ? 18.694 15.370 40.430 1.00 34.41 241 ILE B C 1
ATOM 2947 O O . ILE B 1 147 ? 17.459 15.342 40.450 1.00 33.86 241 ILE B O 1
ATOM 2952 N N . ALA B 1 148 ? 19.446 14.287 40.601 1.00 31.84 242 ALA B N 1
ATOM 2953 C CA . ALA B 1 148 ? 18.864 12.964 40.810 1.00 31.34 242 ALA B CA 1
ATOM 2954 C C . ALA B 1 148 ? 17.768 12.924 41.873 1.00 31.20 242 ALA B C 1
ATOM 2955 O O . ALA B 1 148 ? 16.764 12.224 41.710 1.00 31.42 242 ALA B O 1
ATOM 2957 N N . SER B 1 149 ? 17.959 13.655 42.969 1.00 29.59 243 SER B N 1
ATOM 2958 C CA . SER B 1 149 ? 16.963 13.655 44.032 1.00 28.66 243 SER B CA 1
ATOM 2959 C C . SER B 1 149 ? 15.652 14.275 43.559 1.00 28.08 243 SER B C 1
ATOM 2960 O O . SER B 1 149 ? 14.580 13.875 44.004 1.00 29.45 243 SER B O 1
ATOM 2963 N N . ALA B 1 150 ? 15.737 15.243 42.652 1.00 26.36 244 ALA B N 1
ATOM 2964 C CA . ALA B 1 150 ? 14.541 15.890 42.125 1.00 26.08 244 ALA B CA 1
ATOM 2965 C C . ALA B 1 150 ? 13.806 14.923 41.194 1.00 27.32 244 ALA B C 1
ATOM 2966 O O . ALA B 1 150 ? 12.583 14.797 41.255 1.00 25.97 244 ALA B O 1
ATOM 2968 N N . VAL B 1 151 ? 14.561 14.237 40.339 1.00 27.09 245 VAL B N 1
ATOM 2969 C CA . VAL B 1 151 ? 13.975 13.280 39.403 1.00 27.48 245 VAL B CA 1
ATOM 2970 C C . VAL B 1 151 ? 13.210 12.209 40.162 1.00 27.42 245 VAL B C 1
ATOM 2971 O O . VAL B 1 151 ? 12.057 11.925 39.852 1.00 28.49 245 VAL B O 1
ATOM 2975 N N . GLU B 1 152 ? 13.856 11.624 41.163 1.00 28.21 246 GLU B N 1
ATOM 2976 C CA . GLU B 1 152 ? 13.238 10.575 41.968 1.00 29.06 246 GLU B CA 1
ATOM 2977 C C . GLU B 1 152 ? 11.992 11.061 42.721 1.00 28.84 246 GLU B C 1
ATOM 2978 O O . GLU B 1 152 ? 11.010 10.334 42.844 1.00 28.60 246 GLU B O 1
ATOM 2984 N N . ARG B 1 153 ? 12.033 12.288 43.228 1.00 28.35 247 ARG B N 1
ATOM 2985 C CA . ARG B 1 153 ? 10.890 12.835 43.958 1.00 28.62 247 ARG B CA 1
ATOM 2986 C C . ARG B 1 153 ? 9.636 12.847 43.080 1.00 27.75 247 ARG B C 1
ATOM 2987 O O . ARG B 1 153 ? 8.591 12.329 43.461 1.00 28.30 247 ARG B O 1
ATOM 2995 N N . TYR B 1 154 ? 9.752 13.426 41.895 1.00 27.66 248 TYR B N 1
ATOM 2996 C CA . TYR B 1 154 ? 8.614 13.519 40.996 1.00 26.72 248 TYR B CA 1
ATOM 2997 C C . TYR B 1 154 ? 8.220 12.236 40.278 1.00 26.20 248 TYR B C 1
ATOM 2998 O O . TYR B 1 154 ? 7.034 12.002 40.026 1.00 26.71 248 TYR B O 1
ATOM 3007 N N . THR B 1 155 ? 9.198 11.399 39.952 1.00 25.51 249 THR B N 1
ATOM 3008 C CA . THR B 1 155 ? 8.883 10.145 39.283 1.00 27.01 249 THR B CA 1
ATOM 3009 C C . THR B 1 155 ? 8.112 9.254 40.259 1.00 26.92 249 THR B C 1
ATOM 3010 O O . THR B 1 155 ? 7.166 8.568 39.874 1.00 25.37 249 THR B O 1
ATOM 3014 N N . ASP B 1 156 ? 8.517 9.277 41.526 1.00 26.67 250 ASP B N 1
ATOM 3015 C CA . ASP B 1 156 ? 7.841 8.491 42.550 1.00 26.85 250 ASP B CA 1
ATOM 3016 C C . ASP B 1 156 ? 6.402 8.973 42.713 1.00 27.21 250 ASP B C 1
ATOM 3017 O O . ASP B 1 156 ? 5.486 8.170 42.854 1.00 26.33 250 ASP B O 1
ATOM 3022 N N . GLU B 1 157 ? 6.211 10.289 42.703 1.00 26.29 251 GLU B N 1
ATOM 3023 C CA . GLU B 1 157 ? 4.873 10.851 42.867 1.00 26.85 251 GLU B CA 1
ATOM 3024 C C . GLU B 1 157 ? 3.959 10.439 41.721 1.00 26.26 251 GLU B C 1
ATOM 3025 O O . GLU B 1 157 ? 2.787 10.122 41.941 1.00 26.85 251 GLU B O 1
ATOM 3031 N N . VAL B 1 158 ? 4.490 10.433 40.502 1.00 24.89 252 VAL B N 1
ATOM 3032 C CA . VAL B 1 158 ? 3.690 10.035 39.351 1.00 24.56 252 VAL B CA 1
ATOM 3033 C C . VAL B 1 158 ? 3.258 8.569 39.467 1.00 25.36 252 VAL B C 1
ATOM 3034 O O . VAL B 1 158 ? 2.115 8.233 39.150 1.00 23.77 252 VAL B O 1
ATOM 3038 N N . ARG B 1 159 ? 4.158 7.699 39.927 1.00 26.44 253 ARG B N 1
ATOM 3039 C CA . ARG B 1 159 ? 3.806 6.283 40.095 1.00 27.81 253 ARG B CA 1
ATOM 3040 C C . ARG B 1 159 ? 2.770 6.169 41.198 1.00 26.50 253 ARG B C 1
ATOM 3041 O O . ARG B 1 159 ? 1.893 5.308 41.161 1.00 25.53 253 ARG B O 1
ATOM 3049 N N . ARG B 1 160 ? 2.895 7.033 42.196 1.00 25.36 254 ARG B N 1
ATOM 3050 C CA . ARG B 1 160 ? 1.959 7.031 43.303 1.00 27.22 254 ARG B CA 1
ATOM 3051 C C . ARG B 1 160 ? 0.556 7.405 42.807 1.00 25.77 254 ARG B C 1
ATOM 3052 O O . ARG B 1 160 ? -0.414 6.709 43.102 1.00 26.94 254 ARG B O 1
ATOM 3060 N N . VAL B 1 161 ? 0.444 8.490 42.044 1.00 24.94 255 VAL B N 1
ATOM 3061 C CA . VAL B 1 161 ? -0.869 8.899 41.560 1.00 25.54 255 VAL B CA 1
ATOM 3062 C C . VAL B 1 161 ? -1.446 7.862 40.606 1.00 26.95 255 VAL B C 1
ATOM 3063 O O . VAL B 1 161 ? -2.662 7.660 40.573 1.00 26.58 255 VAL B O 1
ATOM 3067 N N . TYR B 1 162 ? -0.588 7.192 39.838 1.00 26.19 256 TYR B N 1
ATOM 3068 C CA . TYR B 1 162 ? -1.084 6.160 38.939 1.00 26.08 256 TYR B CA 1
ATOM 3069 C C . TYR B 1 162 ? -1.582 4.975 39.752 1.00 25.34 256 TYR B C 1
ATOM 3070 O O . TYR B 1 162 ? -2.488 4.264 39.334 1.00 25.84 256 TYR B O 1
ATOM 3079 N N . GLY B 1 163 ? -1.001 4.782 40.931 1.00 25.80 257 GLY B N 1
ATOM 3080 C CA . GLY B 1 163 ? -1.438 3.699 41.792 1.00 25.62 257 GLY B CA 1
ATOM 3081 C C . GLY B 1 163 ? -2.839 3.991 42.308 1.00 26.73 257 GLY B C 1
ATOM 3082 O O . GLY B 1 163 ? -3.638 3.076 42.505 1.00 25.89 257 GLY B O 1
ATOM 3083 N N . VAL B 1 164 ? -3.141 5.271 42.534 1.00 26.54 258 VAL B N 1
ATOM 3084 C CA . VAL B 1 164 ? -4.467 5.671 43.008 1.00 26.73 258 VAL B CA 1
ATOM 3085 C C . VAL B 1 164 ? -5.497 5.342 41.925 1.00 26.72 258 VAL B C 1
ATOM 3086 O O . VAL B 1 164 ? -6.587 4.842 42.215 1.00 26.30 258 VAL B O 1
ATOM 3090 N N . VAL B 1 165 ? -5.149 5.617 40.674 1.00 25.62 259 VAL B N 1
ATOM 3091 C CA . VAL B 1 165 ? -6.049 5.326 39.561 1.00 27.48 259 VAL B CA 1
ATOM 3092 C C . VAL B 1 165 ? -6.207 3.809 39.381 1.00 28.45 259 VAL B C 1
ATOM 3093 O O . VAL B 1 165 ? -7.313 3.303 39.167 1.00 26.92 259 VAL B O 1
ATOM 3097 N N . GLU B 1 166 ? -5.092 3.091 39.470 1.00 29.81 260 GLU B N 1
ATOM 3098 C CA . GLU B 1 166 ? -5.095 1.638 39.327 1.00 31.31 260 GLU B CA 1
ATOM 3099 C C . GLU B 1 166 ? -6.024 1.019 40.372 1.00 32.49 260 GLU B C 1
ATOM 3100 O O . GLU B 1 166 ? -6.894 0.214 40.044 1.00 33.28 260 GLU B O 1
ATOM 3106 N N . MET B 1 167 ? -5.830 1.404 41.629 1.00 33.14 261 MET B N 1
ATOM 3107 C CA . MET B 1 167 ? -6.639 0.899 42.733 1.00 35.94 261 MET B CA 1
ATOM 3108 C C . MET B 1 167 ? -8.131 1.152 42.492 1.00 36.11 261 MET B C 1
ATOM 3109 O O . MET B 1 167 ? -8.949 0.238 42.605 1.00 36.64 261 MET B O 1
ATOM 3114 N N . ALA B 1 168 ? -8.485 2.389 42.158 1.00 33.72 262 ALA B N 1
ATOM 3115 C CA . ALA B 1 168 ? -9.878 2.729 41.904 1.00 32.76 262 ALA B CA 1
ATOM 3116 C C . ALA B 1 168 ? -10.462 1.860 40.788 1.00 31.82 262 ALA B C 1
ATOM 3117 O O . ALA B 1 168 ? -11.587 1.368 40.901 1.00 31.29 262 ALA B O 1
ATOM 3119 N N . LEU B 1 169 ? -9.703 1.674 39.712 1.00 30.18 263 LEU B N 1
ATOM 3120 C CA . LEU B 1 169 ? -10.181 0.852 38.600 1.00 29.84 263 LEU B CA 1
ATOM 3121 C C . LEU B 1 169 ? -10.338 -0.606 39.041 1.00 29.94 263 LEU B C 1
ATOM 3122 O O . LEU B 1 169 ? -11.303 -1.277 38.670 1.00 30.55 263 LEU B O 1
ATOM 3127 N N . ALA B 1 170 ? -9.386 -1.088 39.833 1.00 30.53 264 ALA B N 1
ATOM 3128 C CA . ALA B 1 170 ? -9.429 -2.454 40.342 1.00 32.17 264 ALA B CA 1
ATOM 3129 C C . ALA B 1 170 ? -10.681 -2.654 41.191 1.00 33.71 264 ALA B C 1
ATOM 3130 O O . ALA B 1 170 ? -11.371 -3.663 41.059 1.00 33.95 264 ALA B O 1
ATOM 3132 N N . GLU B 1 171 ? -10.978 -1.692 42.060 1.00 37.55 265 GLU B N 1
ATOM 3133 C CA . GLU B 1 171 ? -12.160 -1.791 42.916 1.00 40.36 265 GLU B CA 1
ATOM 3134 C C . GLU B 1 171 ? -13.452 -1.790 42.109 1.00 41.04 265 GLU B C 1
ATOM 3135 O O . GLU B 1 171 ? -14.405 -2.477 42.471 1.00 40.91 265 GLU B O 1
ATOM 3141 N N . ARG B 1 172 ? -13.490 -1.017 41.026 1.00 41.96 266 ARG B N 1
ATOM 3142 C CA . ARG B 1 172 ? -14.683 -0.961 40.180 1.00 44.39 266 ARG B CA 1
ATOM 3143 C C . ARG B 1 172 ? -14.912 -2.332 39.545 1.00 46.01 266 ARG B C 1
ATOM 3144 O O . ARG B 1 172 ? -16.048 -2.776 39.385 1.00 45.51 266 ARG B O 1
ATOM 3152 N N . ARG B 1 173 ? -13.821 -2.991 39.177 1.00 47.69 267 ARG B N 1
ATOM 3153 C CA . ARG B 1 173 ? -13.897 -4.306 38.563 1.00 50.47 267 ARG B CA 1
ATOM 3154 C C . ARG B 1 173 ? -14.368 -5.337 39.582 1.00 52.97 267 ARG B C 1
ATOM 3155 O O . ARG B 1 173 ? -15.250 -6.150 39.303 1.00 53.34 267 ARG B O 1
ATOM 3163 N N . GLU B 1 174 ? -13.774 -5.288 40.767 1.00 55.28 268 GLU B N 1
ATOM 3164 C CA . GLU B 1 174 ? -14.118 -6.197 41.848 1.00 58.03 268 GLU B CA 1
ATOM 3165 C C . GLU B 1 174 ? -15.615 -6.136 42.147 1.00 59.77 268 GLU B C 1
ATOM 3166 O O . GLU B 1 174 ? -16.241 -7.153 42.445 1.00 59.64 268 GLU B O 1
ATOM 3172 N N . ALA B 1 175 ? -16.184 -4.938 42.055 1.00 61.96 269 ALA B N 1
ATOM 3173 C CA . ALA B 1 175 ? -17.604 -4.734 42.325 1.00 64.19 269 ALA B CA 1
ATOM 3174 C C . ALA B 1 175 ? -18.502 -5.349 41.258 1.00 66.38 269 ALA B C 1
ATOM 3175 O O . ALA B 1 175 ? -19.612 -5.790 41.556 1.00 66.78 269 ALA B O 1
ATOM 3177 N N . LEU B 1 176 ? -18.026 -5.370 40.016 1.00 68.36 270 LEU B N 1
ATOM 3178 C CA . LEU B 1 176 ? -18.800 -5.936 38.916 1.00 70.26 270 LEU B CA 1
ATOM 3179 C C . LEU B 1 176 ? -18.756 -7.455 38.934 1.00 71.12 270 LEU B C 1
ATOM 3180 O O . LEU B 1 176 ? -19.778 -8.113 38.739 1.00 71.79 270 LEU B O 1
ATOM 3185 N N . VAL B 1 177 ? -17.570 -8.009 39.172 1.00 71.82 271 VAL B N 1
ATOM 3186 C CA . VAL B 1 177 ? -17.398 -9.456 39.216 1.00 72.54 271 VAL B CA 1
ATOM 3187 C C . VAL B 1 177 ? -18.392 -10.084 40.192 1.00 73.38 271 VAL B C 1
ATOM 3188 O O . VAL B 1 177 ? -18.583 -11.300 40.201 1.00 73.97 271 VAL B O 1
ATOM 3192 N N . MET B 1 178 ? -19.030 -9.246 41.004 1.00 73.73 272 MET B N 1
ATOM 3193 C CA . MET B 1 178 ? -20.008 -9.719 41.977 1.00 74.41 272 MET B CA 1
ATOM 3194 C C . MET B 1 178 ? -21.437 -9.494 41.487 1.00 74.27 272 MET B C 1
ATOM 3195 O O . MET B 1 178 ? -21.944 -8.372 41.501 1.00 73.81 272 MET B O 1
ATOM 3200 N N . ASP B 1 202 ? -12.432 -8.607 31.350 1.00 57.30 296 ASP B N 1
ATOM 3201 C CA . ASP B 1 202 ? -12.011 -7.645 30.336 1.00 57.30 296 ASP B CA 1
ATOM 3202 C C . ASP B 1 202 ? -13.091 -6.605 30.056 1.00 55.60 296 ASP B C 1
ATOM 3203 O O . ASP B 1 202 ? -12.915 -5.724 29.214 1.00 55.27 296 ASP B O 1
ATOM 3208 N N . TYR B 1 203 ? -14.214 -6.717 30.754 1.00 54.21 297 TYR B N 1
ATOM 3209 C CA . TYR B 1 203 ? -15.306 -5.766 30.589 1.00 52.45 297 TYR B CA 1
ATOM 3210 C C . TYR B 1 203 ? -14.770 -4.366 30.921 1.00 49.29 297 TYR B C 1
ATOM 3211 O O . TYR B 1 203 ? -14.016 -4.195 31.880 1.00 47.91 297 TYR B O 1
ATOM 3220 N N . PRO B 1 204 ? -15.144 -3.350 30.127 1.00 45.02 298 PRO B N 1
ATOM 3221 C CA . PRO B 1 204 ? -14.674 -1.983 30.377 1.00 42.83 298 PRO B CA 1
ATOM 3222 C C . PRO B 1 204 ? -15.126 -1.411 31.719 1.00 40.52 298 PRO B C 1
ATOM 3223 O O . PRO B 1 204 ? -16.296 -1.493 32.084 1.00 40.04 298 PRO B O 1
ATOM 3227 N N . VAL B 1 205 ? -14.179 -0.834 32.448 1.00 38.72 299 VAL B N 1
ATOM 3228 C CA . VAL B 1 205 ? -14.454 -0.248 33.752 1.00 37.70 299 VAL B CA 1
ATOM 3229 C C . VAL B 1 205 ? -14.113 1.247 33.743 1.00 34.52 299 VAL B C 1
ATOM 3230 O O . VAL B 1 205 ? -13.095 1.654 33.188 1.00 32.42 299 VAL B O 1
ATOM 3234 N N . TRP B 1 206 ? -14.977 2.057 34.353 1.00 31.63 300 TRP B N 1
ATOM 3235 C CA . TRP B 1 206 ? -14.787 3.506 34.387 1.00 29.43 300 TRP B CA 1
ATOM 3236 C C . TRP B 1 206 ? -14.759 4.076 35.797 1.00 28.52 300 TRP B C 1
ATOM 3237 O O . TRP B 1 206 ? -15.279 3.472 36.731 1.00 29.30 300 TRP B O 1
ATOM 3248 N N . LEU B 1 207 ? -14.159 5.255 35.934 1.00 27.46 301 LEU B N 1
ATOM 3249 C CA . LEU B 1 207 ? -14.025 5.925 37.223 1.00 26.54 301 LEU B CA 1
ATOM 3250 C C . LEU B 1 207 ? -15.329 6.363 37.882 1.00 27.58 301 LEU B C 1
ATOM 3251 O O . LEU B 1 207 ? -15.469 6.255 39.100 1.00 27.48 301 LEU B O 1
ATOM 3256 N N . VAL B 1 208 ? -16.280 6.860 37.098 1.00 26.72 302 VAL B N 1
ATOM 3257 C CA . VAL B 1 208 ? -17.537 7.315 37.675 1.00 27.56 302 VAL B CA 1
ATOM 3258 C C . VAL B 1 208 ? -18.791 6.761 37.002 1.00 28.87 302 VAL B C 1
ATOM 3259 O O . VAL B 1 208 ? -18.885 6.696 35.774 1.00 28.20 302 VAL B O 1
ATOM 3263 N N . GLY B 1 209 ? -19.751 6.370 37.836 1.00 30.31 303 GLY B N 1
ATOM 3264 C CA . GLY B 1 209 ? -21.026 5.854 37.364 1.00 33.48 303 GLY B CA 1
ATOM 3265 C C . GLY B 1 209 ? -21.018 4.822 36.253 1.00 36.01 303 GLY B C 1
ATOM 3266 O O . GLY B 1 209 ? -21.941 4.782 35.439 1.00 36.63 303 GLY B O 1
ATOM 3267 N N . ASP B 1 210 ? -19.984 3.992 36.210 1.00 37.50 304 ASP B N 1
ATOM 3268 C CA . ASP B 1 210 ? -19.893 2.947 35.198 1.00 40.17 304 ASP B CA 1
ATOM 3269 C C . ASP B 1 210 ? -20.174 3.470 33.790 1.00 39.61 304 ASP B C 1
ATOM 3270 O O . ASP B 1 210 ? -20.882 2.832 33.008 1.00 38.66 304 ASP B O 1
ATOM 3275 N N . LYS B 1 211 ? -19.621 4.634 33.473 1.00 38.49 305 LYS B N 1
ATOM 3276 C CA . LYS B 1 211 ? -19.803 5.236 32.156 1.00 37.15 305 LYS B CA 1
ATOM 3277 C C . LYS B 1 211 ? -18.601 6.112 31.824 1.00 35.22 305 LYS B C 1
ATOM 3278 O O . LYS B 1 211 ? -17.950 6.647 32.722 1.00 35.95 305 LYS B O 1
ATOM 3284 N N . LEU B 1 212 ? -18.302 6.251 30.538 1.00 31.51 306 LEU B N 1
ATOM 3285 C CA . LEU B 1 212 ? -17.178 7.076 30.114 1.00 29.73 306 LEU B CA 1
ATOM 3286 C C . LEU B 1 212 ? -17.519 8.535 30.428 1.00 26.25 306 LEU B C 1
ATOM 3287 O O . LEU B 1 212 ? -18.606 8.995 30.104 1.00 25.88 306 LEU B O 1
ATOM 3292 N N . THR B 1 213 ? -16.604 9.254 31.069 1.00 23.86 307 THR B N 1
ATOM 3293 C CA . THR B 1 213 ? -16.835 10.669 31.366 1.00 23.17 307 THR B CA 1
ATOM 3294 C C . THR B 1 213 ? -15.536 11.413 31.107 1.00 23.09 307 THR B C 1
ATOM 3295 O O . THR B 1 213 ? -14.511 10.793 30.797 1.00 22.89 307 THR B O 1
ATOM 3299 N N . ILE B 1 214 ? -15.572 12.737 31.224 1.00 22.12 308 ILE B N 1
ATOM 3300 C CA . ILE B 1 214 ? -14.365 13.522 31.019 1.00 21.53 308 ILE B CA 1
ATOM 3301 C C . ILE B 1 214 ? -13.320 13.163 32.073 1.00 21.84 308 ILE B C 1
ATOM 3302 O O . ILE B 1 214 ? -12.141 13.454 31.904 1.00 24.04 308 ILE B O 1
ATOM 3307 N N . ALA B 1 215 ? -13.750 12.519 33.156 1.00 23.23 309 ALA B N 1
ATOM 3308 C CA . ALA B 1 215 ? -12.825 12.120 34.213 1.00 23.77 309 ALA B CA 1
ATOM 3309 C C . ALA B 1 215 ? -11.861 11.066 33.684 1.00 24.45 309 ALA B C 1
ATOM 3310 O O . ALA B 1 215 ? -10.686 11.047 34.053 1.00 25.14 309 ALA B O 1
ATOM 3312 N N . ASP B 1 216 ? -12.367 10.185 32.823 1.00 23.56 310 ASP B N 1
ATOM 3313 C CA . ASP B 1 216 ? -11.542 9.127 32.243 1.00 22.41 310 ASP B CA 1
ATOM 3314 C C . ASP B 1 216 ? -10.686 9.689 31.114 1.00 21.32 310 ASP B C 1
ATOM 3315 O O . ASP B 1 216 ? -9.480 9.457 31.054 1.00 23.66 310 ASP B O 1
ATOM 3320 N N . LEU B 1 217 ? -11.321 10.431 30.217 1.00 21.36 311 LEU B N 1
ATOM 3321 C CA . LEU B 1 217 ? -10.635 11.003 29.060 1.00 22.41 311 LEU B CA 1
ATOM 3322 C C . LEU B 1 217 ? -9.479 11.957 29.384 1.00 23.93 311 LEU B C 1
ATOM 3323 O O . LEU B 1 217 ? -8.496 12.013 28.645 1.00 23.60 311 LEU B O 1
ATOM 3328 N N . ALA B 1 218 ? -9.596 12.698 30.483 1.00 21.63 312 ALA B N 1
ATOM 3329 C CA . ALA B 1 218 ? -8.572 13.659 30.875 1.00 22.77 312 ALA B CA 1
ATOM 3330 C C . ALA B 1 218 ? -7.183 13.053 31.061 1.00 22.91 312 ALA B C 1
ATOM 3331 O O . ALA B 1 218 ? -6.185 13.749 30.899 1.00 22.68 312 ALA B O 1
ATOM 3333 N N . PHE B 1 219 ? -7.116 11.770 31.408 1.00 23.81 313 PHE B N 1
ATOM 3334 C CA . PHE B 1 219 ? -5.821 11.113 31.635 1.00 25.72 313 PHE B CA 1
ATOM 3335 C C . PHE B 1 219 ? -5.149 10.608 30.367 1.00 26.37 313 PHE B C 1
ATOM 3336 O O . PHE B 1 219 ? -3.925 10.485 30.306 1.00 27.07 313 PHE B O 1
ATOM 3344 N N . VAL B 1 220 ? -5.966 10.323 29.362 1.00 28.31 314 VAL B N 1
ATOM 3345 C CA . VAL B 1 220 ? -5.504 9.781 28.094 1.00 30.36 314 VAL B CA 1
ATOM 3346 C C . VAL B 1 220 ? -4.275 10.405 27.429 1.00 29.77 314 VAL B C 1
ATOM 3347 O O . VAL B 1 220 ? -3.328 9.695 27.101 1.00 31.71 314 VAL B O 1
ATOM 3351 N N . PRO B 1 221 ? -4.267 11.732 27.227 1.00 29.60 315 PRO B N 1
ATOM 3352 C CA . PRO B 1 221 ? -3.106 12.357 26.582 1.00 30.46 315 PRO B CA 1
ATOM 3353 C C . PRO B 1 221 ? -1.798 12.146 27.327 1.00 30.98 315 PRO B C 1
ATOM 3354 O O . PRO B 1 221 ? -0.742 12.030 26.713 1.00 29.64 315 PRO B O 1
ATOM 3358 N N . TRP B 1 222 ? -1.876 12.097 28.653 1.00 33.89 316 TRP B N 1
ATOM 3359 C CA . TRP B 1 222 ? -0.687 11.923 29.479 1.00 35.34 316 TRP B CA 1
ATOM 3360 C C . TRP B 1 222 ? -0.237 10.482 29.636 1.00 37.96 316 TRP B C 1
ATOM 3361 O O . TRP B 1 222 ? 0.964 10.205 29.683 1.00 38.26 316 TRP B O 1
ATOM 3372 N N . ASN B 1 223 ? -1.191 9.560 29.725 1.00 40.75 317 ASN B N 1
ATOM 3373 C CA . ASN B 1 223 ? -0.835 8.152 29.868 1.00 42.15 317 ASN B CA 1
ATOM 3374 C C . ASN B 1 223 ? 0.121 7.745 28.745 1.00 41.66 317 ASN B C 1
ATOM 3375 O O . ASN B 1 223 ? 0.784 6.712 28.823 1.00 42.85 317 ASN B O 1
ATOM 3380 N N . ASN B 1 224 ? 0.194 8.573 27.710 1.00 40.90 318 ASN B N 1
ATOM 3381 C CA . ASN B 1 224 ? 1.048 8.300 26.556 1.00 41.65 318 ASN B CA 1
ATOM 3382 C C . ASN B 1 224 ? 2.434 8.937 26.676 1.00 40.64 318 ASN B C 1
ATOM 3383 O O . ASN B 1 224 ? 3.342 8.613 25.913 1.00 41.99 318 ASN B O 1
ATOM 3388 N N . VAL B 1 225 ? 2.590 9.834 27.643 1.00 39.15 319 VAL B N 1
ATOM 3389 C CA . VAL B 1 225 ? 3.843 10.556 27.847 1.00 35.61 319 VAL B CA 1
ATOM 3390 C C . VAL B 1 225 ? 4.721 10.012 28.971 1.00 33.11 319 VAL B C 1
ATOM 3391 O O . VAL B 1 225 ? 5.940 10.202 28.965 1.00 32.55 319 VAL B O 1
ATOM 3395 N N . VAL B 1 226 ? 4.110 9.318 29.924 1.00 31.65 320 VAL B N 1
ATOM 3396 C CA . VAL B 1 226 ? 4.846 8.813 31.072 1.00 29.80 320 VAL B CA 1
ATOM 3397 C C . VAL B 1 226 ? 5.974 7.819 30.785 1.00 31.46 320 VAL B C 1
ATOM 3398 O O . VAL B 1 226 ? 6.831 7.578 31.643 1.00 30.15 320 VAL B O 1
ATOM 3402 N N . ASP B 1 227 ? 5.989 7.257 29.582 1.00 31.80 321 ASP B N 1
ATOM 3403 C CA . ASP B 1 227 ? 7.045 6.327 29.193 1.00 34.53 321 ASP B CA 1
ATOM 3404 C C . ASP B 1 227 ? 8.377 7.095 29.207 1.00 34.04 321 ASP B C 1
ATOM 3405 O O . ASP B 1 227 ? 9.434 6.534 29.510 1.00 32.19 321 ASP B O 1
ATOM 3410 N N . ARG B 1 228 ? 8.308 8.385 28.879 1.00 32.58 322 ARG B N 1
ATOM 3411 C CA . ARG B 1 228 ? 9.488 9.246 28.840 1.00 33.23 322 ARG B CA 1
ATOM 3412 C C . ARG B 1 228 ? 10.171 9.413 30.195 1.00 32.06 322 ARG B C 1
ATOM 3413 O O . ARG B 1 228 ? 11.298 9.893 30.263 1.00 31.02 322 ARG B O 1
ATOM 3421 N N . ILE B 1 229 ? 9.494 9.037 31.274 1.00 30.67 323 ILE B N 1
ATOM 3422 C CA . ILE B 1 229 ? 10.103 9.153 32.590 1.00 29.08 323 ILE B CA 1
ATOM 3423 C C . ILE B 1 229 ? 10.326 7.772 33.204 1.00 30.45 323 ILE B C 1
ATOM 3424 O O . ILE B 1 229 ? 10.424 7.624 34.425 1.00 29.53 323 ILE B O 1
ATOM 3429 N N . GLY B 1 230 ? 10.406 6.763 32.338 1.00 29.41 324 GLY B N 1
ATOM 3430 C CA . GLY B 1 230 ? 10.657 5.407 32.792 1.00 28.59 324 GLY B CA 1
ATOM 3431 C C . GLY B 1 230 ? 9.479 4.619 33.324 1.00 30.00 324 GLY B C 1
ATOM 3432 O O . GLY B 1 230 ? 9.671 3.552 33.898 1.00 31.46 324 GLY B O 1
ATOM 3433 N N . ILE B 1 231 ? 8.262 5.119 33.135 1.00 29.14 325 ILE B N 1
ATOM 3434 C CA . ILE B 1 231 ? 7.089 4.409 33.626 1.00 28.94 325 ILE B CA 1
ATOM 3435 C C . ILE B 1 231 ? 6.437 3.588 32.523 1.00 27.67 325 ILE B C 1
ATOM 3436 O O . ILE B 1 231 ? 6.052 4.114 31.487 1.00 27.42 325 ILE B O 1
ATOM 3441 N N . ASN B 1 232 ? 6.316 2.289 32.764 1.00 27.90 326 ASN B N 1
ATOM 3442 C CA . ASN B 1 232 ? 5.718 1.367 31.803 1.00 29.92 326 ASN B CA 1
ATOM 3443 C C . ASN B 1 232 ? 4.331 0.995 32.325 1.00 29.05 326 ASN B C 1
ATOM 3444 O O . ASN B 1 232 ? 4.197 0.133 33.193 1.00 29.80 326 ASN B O 1
ATOM 3449 N N . ILE B 1 233 ? 3.303 1.655 31.798 1.00 29.00 327 ILE B N 1
ATOM 3450 C CA . ILE B 1 233 ? 1.923 1.419 32.233 1.00 29.65 327 ILE B CA 1
ATOM 3451 C C . ILE B 1 233 ? 1.407 -0.010 32.021 1.00 31.48 327 ILE B C 1
ATOM 3452 O O . ILE B 1 233 ? 0.771 -0.591 32.906 1.00 28.81 327 ILE B O 1
ATOM 3457 N N . LYS B 1 234 ? 1.672 -0.564 30.842 1.00 33.75 328 LYS B N 1
ATOM 3458 C CA . LYS B 1 234 ? 1.231 -1.914 30.505 1.00 36.53 328 LYS B CA 1
ATOM 3459 C C . LYS B 1 234 ? 1.672 -2.949 31.535 1.00 37.28 328 LYS B C 1
ATOM 3460 O O . LYS B 1 234 ? 0.924 -3.866 31.865 1.00 38.46 328 LYS B O 1
ATOM 3466 N N . ILE B 1 235 ? 2.881 -2.792 32.060 1.00 37.94 329 ILE B N 1
ATOM 3467 C CA . ILE B 1 235 ? 3.409 -3.739 33.034 1.00 36.73 329 ILE B CA 1
ATOM 3468 C C . ILE B 1 235 ? 3.200 -3.302 34.475 1.00 36.53 329 ILE B C 1
ATOM 3469 O O . ILE B 1 235 ? 2.882 -4.118 35.342 1.00 35.17 329 ILE B O 1
ATOM 3474 N N . GLU B 1 236 ? 3.377 -2.011 34.729 1.00 35.77 330 GLU B N 1
ATOM 3475 C CA . GLU B 1 236 ? 3.228 -1.481 36.076 1.00 35.06 330 GLU B CA 1
ATOM 3476 C C . GLU B 1 236 ? 1.795 -1.257 36.546 1.00 34.30 330 GLU B C 1
ATOM 3477 O O . GLU B 1 236 ? 1.508 -1.408 37.734 1.00 35.91 330 GLU B O 1
ATOM 3483 N N . PHE B 1 237 ? 0.899 -0.892 35.632 1.00 32.51 331 PHE B N 1
ATOM 3484 C CA . PHE B 1 237 ? -0.492 -0.632 36.007 1.00 30.30 331 PHE B CA 1
ATOM 3485 C C . PHE B 1 237 ? -1.499 -1.255 35.038 1.00 29.23 331 PHE B C 1
ATOM 3486 O O . PHE B 1 237 ? -2.134 -0.558 34.248 1.00 26.64 331 PHE B O 1
ATOM 3494 N N . PRO B 1 238 ? -1.668 -2.586 35.107 1.00 30.67 332 PRO B N 1
ATOM 3495 C CA . PRO B 1 238 ? -2.579 -3.369 34.264 1.00 30.75 332 PRO B CA 1
ATOM 3496 C C . PRO B 1 238 ? -3.955 -2.742 34.019 1.00 29.91 332 PRO B C 1
ATOM 3497 O O . PRO B 1 238 ? -4.365 -2.564 32.873 1.00 29.71 332 PRO B O 1
ATOM 3501 N N . GLU B 1 239 ? -4.672 -2.428 35.093 1.00 29.57 333 GLU B N 1
ATOM 3502 C CA . GLU B 1 239 ? -6.000 -1.827 34.964 1.00 31.08 333 GLU B CA 1
ATOM 3503 C C . GLU B 1 239 ? -5.967 -0.510 34.175 1.00 28.91 333 GLU B C 1
ATOM 3504 O O . GLU B 1 239 ? -6.815 -0.273 33.312 1.00 28.21 333 GLU B O 1
ATOM 3510 N N . VAL B 1 240 ? -4.997 0.347 34.474 1.00 27.41 334 VAL B N 1
ATOM 3511 C CA . VAL B 1 240 ? -4.882 1.621 33.767 1.00 27.76 334 VAL B CA 1
ATOM 3512 C C . VAL B 1 240 ? -4.625 1.330 32.299 1.00 28.51 334 VAL B C 1
ATOM 3513 O O . VAL B 1 240 ? -5.062 2.071 31.420 1.00 29.49 334 VAL B O 1
ATOM 3517 N N . TYR B 1 241 ? -3.929 0.229 32.036 1.00 29.91 335 TYR B N 1
ATOM 3518 C CA . TYR B 1 241 ? -3.620 -0.148 30.667 1.00 30.31 335 TYR B CA 1
ATOM 3519 C C . TYR B 1 241 ? -4.870 -0.477 29.858 1.00 30.37 335 TYR B C 1
ATOM 3520 O O . TYR B 1 241 ? -5.042 0.041 28.755 1.00 31.05 335 TYR B O 1
ATOM 3529 N N . LYS B 1 242 ? -5.738 -1.337 30.391 1.00 30.07 336 LYS B N 1
ATOM 3530 C CA . LYS B 1 242 ? -6.969 -1.709 29.679 1.00 30.74 336 LYS B CA 1
ATOM 3531 C C . LYS B 1 242 ? -7.825 -0.465 29.440 1.00 29.34 336 LYS B C 1
ATOM 3532 O O . LYS B 1 242 ? -8.311 -0.212 28.338 1.00 27.92 336 LYS B O 1
ATOM 3538 N N . TRP B 1 243 ? -8.008 0.283 30.519 1.00 29.46 337 TRP B N 1
ATOM 3539 C CA . TRP B 1 243 ? -8.775 1.518 30.564 1.00 27.42 337 TRP B CA 1
ATOM 3540 C C . TRP B 1 243 ? -8.336 2.487 29.458 1.00 27.54 337 TRP B C 1
ATOM 3541 O O . TRP B 1 243 ? -9.156 2.960 28.670 1.00 29.82 337 TRP B O 1
ATOM 3552 N N . THR B 1 244 ? -7.041 2.771 29.393 1.00 27.15 338 THR B N 1
ATOM 3553 C CA . THR B 1 244 ? -6.513 3.674 28.378 1.00 28.91 338 THR B CA 1
ATOM 3554 C C . THR B 1 244 ? -6.705 3.103 26.975 1.00 29.20 338 THR B C 1
ATOM 3555 O O . THR B 1 244 ? -7.031 3.837 26.042 1.00 27.99 338 THR B O 1
ATOM 3559 N N . LYS B 1 245 ? -6.502 1.796 26.817 1.00 29.98 339 LYS B N 1
ATOM 3560 C CA . LYS B 1 245 ? -6.674 1.180 25.500 1.00 31.15 339 LYS B CA 1
ATOM 3561 C C . LYS B 1 245 ? -8.115 1.214 25.017 1.00 29.72 339 LYS B C 1
ATOM 3562 O O . LYS B 1 245 ? -8.370 1.370 23.824 1.00 31.02 339 LYS B O 1
ATOM 3568 N N . HIS B 1 246 ? -9.063 1.064 25.933 1.00 28.73 340 HIS B N 1
ATOM 3569 C CA . HIS B 1 246 ? -10.461 1.118 25.541 1.00 28.80 340 HIS B CA 1
ATOM 3570 C C . HIS B 1 246 ? -10.730 2.497 24.951 1.00 28.01 340 HIS B C 1
ATOM 3571 O O . HIS B 1 246 ? -11.381 2.624 23.920 1.00 27.86 340 HIS B O 1
ATOM 3578 N N . MET B 1 247 ? -10.204 3.532 25.599 1.00 26.76 341 MET B N 1
ATOM 3579 C CA . MET B 1 247 ? -10.417 4.900 25.135 1.00 26.49 341 MET B CA 1
ATOM 3580 C C . MET B 1 247 ? -9.687 5.209 23.825 1.00 26.84 341 MET B C 1
ATOM 3581 O O . MET B 1 247 ? -10.233 5.881 22.950 1.00 26.66 341 MET B O 1
ATOM 3586 N N . MET B 1 248 ? -8.461 4.712 23.693 1.00 27.39 342 MET B N 1
ATOM 3587 C CA . MET B 1 248 ? -7.668 4.927 22.486 1.00 31.36 342 MET B CA 1
ATOM 3588 C C . MET B 1 248 ? -8.291 4.303 21.229 1.00 30.06 342 MET B C 1
ATOM 3589 O O . MET B 1 248 ? -7.906 4.649 20.119 1.00 30.07 342 MET B O 1
ATOM 3594 N N . ARG B 1 249 ? -9.248 3.391 21.399 1.00 30.14 343 ARG B N 1
ATOM 3595 C CA . ARG B 1 249 ? -9.889 2.754 20.248 1.00 30.38 343 ARG B CA 1
ATOM 3596 C C . ARG B 1 249 ? -11.128 3.498 19.763 1.00 29.58 343 ARG B C 1
ATOM 3597 O O . ARG B 1 249 ? -11.692 3.156 18.721 1.00 28.55 343 ARG B O 1
ATOM 3605 N N . ARG B 1 250 ? -11.560 4.509 20.512 1.00 27.17 344 ARG B N 1
ATOM 3606 C CA . ARG B 1 250 ? -12.742 5.273 20.121 1.00 26.68 344 ARG B CA 1
ATOM 3607 C C . ARG B 1 250 ? -12.435 6.210 18.952 1.00 26.23 344 ARG B C 1
ATOM 3608 O O . ARG B 1 250 ? -11.429 6.926 18.952 1.00 26.99 344 ARG B O 1
ATOM 3616 N N . PRO B 1 251 ? -13.302 6.220 17.934 1.00 27.25 345 PRO B N 1
ATOM 3617 C CA . PRO B 1 251 ? -13.074 7.086 16.776 1.00 27.72 345 PRO B CA 1
ATOM 3618 C C . PRO B 1 251 ? -12.796 8.548 17.119 1.00 28.87 345 PRO B C 1
ATOM 3619 O O . PRO B 1 251 ? -11.794 9.122 16.666 1.00 28.10 345 PRO B O 1
ATOM 3623 N N . ALA B 1 252 ? -13.679 9.154 17.908 1.00 27.06 346 ALA B N 1
ATOM 3624 C CA . ALA B 1 252 ? -13.506 10.553 18.278 1.00 27.17 346 ALA B CA 1
ATOM 3625 C C . ALA B 1 252 ? -12.126 10.816 18.880 1.00 24.36 346 ALA B C 1
ATOM 3626 O O . ALA B 1 252 ? -11.507 11.833 18.587 1.00 25.68 346 ALA B O 1
ATOM 3628 N N . VAL B 1 253 ? -11.640 9.891 19.701 1.00 25.56 347 VAL B N 1
ATOM 3629 C CA . VAL B 1 253 ? -10.330 10.043 20.328 1.00 25.53 347 VAL B CA 1
ATOM 3630 C C . VAL B 1 253 ? -9.207 9.908 19.297 1.00 28.21 347 VAL B C 1
ATOM 3631 O O . VAL B 1 253 ? -8.262 10.698 19.284 1.00 28.04 347 VAL B O 1
ATOM 3635 N N . ILE B 1 254 ? -9.313 8.906 18.428 1.00 29.12 348 ILE B N 1
ATOM 3636 C CA . ILE B 1 254 ? -8.305 8.699 17.397 1.00 27.22 348 ILE B CA 1
ATOM 3637 C C . ILE B 1 254 ? -8.244 9.940 16.521 1.00 26.21 348 ILE B C 1
ATOM 3638 O O . ILE B 1 254 ? -7.169 10.435 16.213 1.00 24.93 348 ILE B O 1
ATOM 3643 N N . LYS B 1 255 ? -9.407 10.445 16.125 1.00 27.54 349 LYS B N 1
ATOM 3644 C CA . LYS B 1 255 ? -9.461 11.627 15.274 1.00 29.28 349 LYS B CA 1
ATOM 3645 C C . LYS B 1 255 ? -8.772 12.825 15.917 1.00 31.29 349 LYS B C 1
ATOM 3646 O O . LYS B 1 255 ? -8.005 13.531 15.260 1.00 29.81 349 LYS B O 1
ATOM 3652 N N . ALA B 1 256 ? -9.047 13.055 17.200 1.00 30.49 350 ALA B N 1
ATOM 3653 C CA . ALA B 1 256 ? -8.442 14.184 17.910 1.00 30.59 350 ALA B CA 1
ATOM 3654 C C . ALA B 1 256 ? -6.916 14.086 18.001 1.00 29.65 350 ALA B C 1
ATOM 3655 O O . ALA B 1 256 ? -6.214 15.072 17.775 1.00 28.26 350 ALA B O 1
ATOM 3657 N N . LEU B 1 257 ? -6.405 12.904 18.334 1.00 30.18 351 LEU B N 1
ATOM 3658 C CA . LEU B 1 257 ? -4.962 12.712 18.456 1.00 32.52 351 LEU B CA 1
ATOM 3659 C C . LEU B 1 257 ? -4.247 12.771 17.105 1.00 34.75 351 LEU B C 1
ATOM 3660 O O . LEU B 1 257 ? -3.062 13.085 17.043 1.00 35.85 351 LEU B O 1
ATOM 3665 N N . ARG B 1 258 ? -4.964 12.468 16.026 1.00 35.91 352 ARG B N 1
ATOM 3666 C CA . ARG B 1 258 ? -4.375 12.522 14.692 1.00 38.80 352 ARG B CA 1
ATOM 3667 C C . ARG B 1 258 ? -4.268 13.966 14.205 1.00 40.83 352 ARG B C 1
ATOM 3668 O O . ARG B 1 258 ? -3.425 14.280 13.373 1.00 42.43 352 ARG B O 1
ATOM 3676 N N . GLY B 1 259 ? -5.134 14.835 14.719 1.00 43.22 353 GLY B N 1
ATOM 3677 C CA . GLY B 1 259 ? -5.126 16.231 14.314 1.00 45.86 353 GLY B CA 1
ATOM 3678 C C . GLY B 1 259 ? -3.760 16.888 14.403 1.00 47.86 353 GLY B C 1
ATOM 3679 O O . GLY B 1 259 ? -3.481 17.869 13.708 1.00 49.21 353 GLY B O 1
ATOM 3680 N N . SER C 1 6 ? 31.365 -16.178 32.602 1.00 63.31 100 SER C N 1
ATOM 3681 C CA . SER C 1 6 ? 30.987 -15.922 31.185 1.00 62.93 100 SER C CA 1
ATOM 3682 C C . SER C 1 6 ? 30.261 -14.587 31.052 1.00 62.50 100 SER C C 1
ATOM 3683 O O . SER C 1 6 ? 30.273 -13.969 29.987 1.00 62.28 100 SER C O 1
ATOM 3686 N N . ARG C 1 7 ? 29.633 -14.152 32.142 1.00 61.37 101 ARG C N 1
ATOM 3687 C CA . ARG C 1 7 ? 28.901 -12.889 32.174 1.00 59.94 101 ARG C CA 1
ATOM 3688 C C . ARG C 1 7 ? 27.696 -12.880 31.242 1.00 58.27 101 ARG C C 1
ATOM 3689 O O . ARG C 1 7 ? 26.564 -12.676 31.682 1.00 58.29 101 ARG C O 1
ATOM 3697 N N . ILE C 1 8 ? 27.944 -13.087 29.954 1.00 55.51 102 ILE C N 1
ATOM 3698 C CA . ILE C 1 8 ? 26.871 -13.110 28.971 1.00 52.90 102 ILE C CA 1
ATOM 3699 C C . ILE C 1 8 ? 25.965 -14.303 29.241 1.00 51.85 102 ILE C C 1
ATOM 3700 O O . ILE C 1 8 ? 24.746 -14.212 29.099 1.00 51.49 102 ILE C O 1
ATOM 3705 N N . THR C 1 9 ? 26.566 -15.421 29.634 1.00 50.35 103 THR C N 1
ATOM 3706 C CA . THR C 1 9 ? 25.799 -16.623 29.930 1.00 49.40 103 THR C CA 1
ATOM 3707 C C . THR C 1 9 ? 24.875 -16.366 31.110 1.00 47.25 103 THR C C 1
ATOM 3708 O O . THR C 1 9 ? 23.786 -16.931 31.194 1.00 47.62 103 THR C O 1
ATOM 3712 N N . LYS C 1 10 ? 25.312 -15.502 32.018 1.00 45.28 104 LYS C N 1
ATOM 3713 C CA . LYS C 1 10 ? 24.519 -15.174 33.190 1.00 43.77 104 LYS C CA 1
ATOM 3714 C C . LYS C 1 10 ? 23.269 -14.388 32.811 1.00 42.82 104 LYS C C 1
ATOM 3715 O O . LYS C 1 10 ? 22.188 -14.630 33.357 1.00 42.81 104 LYS C O 1
ATOM 3721 N N . PHE C 1 11 ? 23.417 -13.445 31.882 1.00 39.51 105 PHE C N 1
ATOM 3722 C CA . PHE C 1 11 ? 22.287 -12.633 31.441 1.00 36.51 105 PHE C CA 1
ATOM 3723 C C . PHE C 1 11 ? 21.185 -13.493 30.850 1.00 35.44 105 PHE C C 1
ATOM 3724 O O . PHE C 1 11 ? 20.004 -13.223 31.059 1.00 33.92 105 PHE C O 1
ATOM 3732 N N . PHE C 1 12 ? 21.572 -14.516 30.095 1.00 34.88 106 PHE C N 1
ATOM 3733 C CA . PHE C 1 12 ? 20.595 -15.391 29.467 1.00 35.89 106 PHE C CA 1
ATOM 3734 C C . PHE C 1 12 ? 19.862 -16.302 30.438 1.00 37.12 106 PHE C C 1
ATOM 3735 O O . PHE C 1 12 ? 18.913 -16.984 30.054 1.00 37.76 106 PHE C O 1
ATOM 3743 N N . GLN C 1 13 ? 20.295 -16.315 31.694 1.00 38.27 107 GLN C N 1
ATOM 3744 C CA . GLN C 1 13 ? 19.651 -17.146 32.703 1.00 39.56 107 GLN C CA 1
ATOM 3745 C C . GLN C 1 13 ? 18.741 -16.265 33.551 1.00 40.17 107 GLN C C 1
ATOM 3746 O O . GLN C 1 13 ? 17.969 -16.758 34.371 1.00 40.62 107 GLN C O 1
ATOM 3752 N N . GLU C 1 14 ? 18.830 -14.955 33.339 1.00 40.14 108 GLU C N 1
ATOM 3753 C CA . GLU C 1 14 ? 18.028 -14.004 34.096 1.00 40.46 108 GLU C CA 1
ATOM 3754 C C . GLU C 1 14 ? 17.376 -12.987 33.172 1.00 38.74 108 GLU C C 1
ATOM 3755 O O . GLU C 1 14 ? 17.362 -11.789 33.458 1.00 40.22 108 GLU C O 1
ATOM 3761 N N . GLN C 1 15 ? 16.837 -13.471 32.061 1.00 35.92 109 GLN C N 1
ATOM 3762 C CA . GLN C 1 15 ? 16.191 -12.602 31.092 1.00 35.62 109 GLN C CA 1
ATOM 3763 C C . GLN C 1 15 ? 14.845 -12.060 31.545 1.00 34.25 109 GLN C C 1
ATOM 3764 O O . GLN C 1 15 ? 14.068 -12.759 32.197 1.00 34.28 109 GLN C O 1
ATOM 3770 N N . PRO C 1 16 ? 14.559 -10.791 31.218 1.00 31.28 110 PRO C N 1
ATOM 3771 C CA . PRO C 1 16 ? 13.265 -10.242 31.621 1.00 29.84 110 PRO C CA 1
ATOM 3772 C C . PRO C 1 16 ? 12.226 -10.853 30.690 1.00 28.64 110 PRO C C 1
ATOM 3773 O O . PRO C 1 16 ? 12.567 -11.356 29.625 1.00 28.48 110 PRO C O 1
ATOM 3777 N N . LEU C 1 17 ? 10.964 -10.818 31.094 1.00 28.21 111 LEU C N 1
ATOM 3778 C CA . LEU C 1 17 ? 9.885 -11.364 30.282 1.00 28.30 111 LEU C CA 1
ATOM 3779 C C . LEU C 1 17 ? 9.382 -10.316 29.271 1.00 28.19 111 LEU C C 1
ATOM 3780 O O . LEU C 1 17 ? 8.836 -10.660 28.221 1.00 23.81 111 LEU C O 1
ATOM 3785 N N . GLU C 1 18 ? 9.587 -9.039 29.597 1.00 28.51 112 GLU C N 1
ATOM 3786 C CA . GLU C 1 18 ? 9.151 -7.928 28.750 1.00 31.01 112 GLU C CA 1
ATOM 3787 C C . GLU C 1 18 ? 10.299 -6.974 28.430 1.00 29.99 112 GLU C C 1
ATOM 3788 O O . GLU C 1 18 ? 11.399 -7.105 28.966 1.00 30.00 112 GLU C O 1
ATOM 3794 N N . GLY C 1 19 ? 10.030 -6.004 27.561 1.00 27.30 113 GLY C N 1
ATOM 3795 C CA . GLY C 1 19 ? 11.051 -5.037 27.212 1.00 26.20 113 GLY C CA 1
ATOM 3796 C C . GLY C 1 19 ? 12.039 -5.516 26.166 1.00 25.75 113 GLY C C 1
ATOM 3797 O O . GLY C 1 19 ? 11.768 -6.449 25.405 1.00 26.02 113 GLY C O 1
ATOM 3798 N N . TYR C 1 20 ? 13.195 -4.870 26.129 1.00 23.91 114 TYR C N 1
ATOM 3799 C CA . TYR C 1 20 ? 14.220 -5.220 25.160 1.00 24.19 114 TYR C CA 1
ATOM 3800 C C . TYR C 1 20 ? 15.605 -5.215 25.768 1.00 22.85 114 TYR C C 1
ATOM 3801 O O . TYR C 1 20 ? 15.857 -4.546 26.761 1.00 23.19 114 TYR C O 1
ATOM 3810 N N . THR C 1 21 ? 16.503 -5.977 25.163 1.00 23.50 115 THR C N 1
ATOM 3811 C CA . THR C 1 21 ? 17.883 -6.003 25.605 1.00 23.74 115 THR C CA 1
ATOM 3812 C C . THR C 1 21 ? 18.684 -5.669 24.354 1.00 24.00 115 THR C C 1
ATOM 3813 O O . THR C 1 21 ? 18.550 -6.337 23.320 1.00 23.09 115 THR C O 1
ATOM 3817 N N . LEU C 1 22 ? 19.490 -4.617 24.444 1.00 21.78 116 LEU C N 1
ATOM 3818 C CA . LEU C 1 22 ? 20.312 -4.174 23.320 1.00 21.67 116 LEU C CA 1
ATOM 3819 C C . LEU C 1 22 ? 21.734 -4.644 23.551 1.00 21.82 116 LEU C C 1
ATOM 3820 O O . LEU C 1 22 ? 22.284 -4.454 24.639 1.00 22.25 116 LEU C O 1
ATOM 3825 N N . PHE C 1 23 ? 22.326 -5.279 22.548 1.00 21.85 117 PHE C N 1
ATOM 3826 C CA . PHE C 1 23 ? 23.717 -5.687 22.674 1.00 23.54 117 PHE C CA 1
ATOM 3827 C C . PHE C 1 23 ? 24.469 -4.648 21.859 1.00 25.07 117 PHE C C 1
ATOM 3828 O O . PHE C 1 23 ? 24.122 -4.375 20.707 1.00 21.23 117 PHE C O 1
ATOM 3836 N N . SER C 1 24 ? 25.486 -4.046 22.465 1.00 26.11 118 SER C N 1
ATOM 3837 C CA . SER C 1 24 ? 26.236 -3.006 21.778 1.00 28.46 118 SER C CA 1
ATOM 3838 C C . SER C 1 24 ? 27.693 -2.951 22.219 1.00 30.14 118 SER C C 1
ATOM 3839 O O . SER C 1 24 ? 28.226 -3.913 22.778 1.00 29.01 118 SER C O 1
ATOM 3842 N N . HIS C 1 25 ? 28.327 -1.817 21.938 1.00 31.43 119 HIS C N 1
ATOM 3843 C CA . HIS C 1 25 ? 29.711 -1.563 22.303 1.00 34.61 119 HIS C CA 1
ATOM 3844 C C . HIS C 1 25 ? 29.801 -0.086 22.684 1.00 36.99 119 HIS C C 1
ATOM 3845 O O . HIS C 1 25 ? 29.147 0.762 22.077 1.00 38.10 119 HIS C O 1
ATOM 3852 N N . ARG C 1 26 ? 30.618 0.216 23.684 1.00 39.03 120 ARG C N 1
ATOM 3853 C CA . ARG C 1 26 ? 30.768 1.577 24.179 1.00 41.95 120 ARG C CA 1
ATOM 3854 C C . ARG C 1 26 ? 30.996 2.675 23.140 1.00 41.53 120 ARG C C 1
ATOM 3855 O O . ARG C 1 26 ? 30.690 3.840 23.392 1.00 43.13 120 ARG C O 1
ATOM 3863 N N . SER C 1 27 ? 31.515 2.325 21.972 1.00 41.38 121 SER C N 1
ATOM 3864 C CA . SER C 1 27 ? 31.737 3.346 20.955 1.00 42.20 121 SER C CA 1
ATOM 3865 C C . SER C 1 27 ? 31.212 2.937 19.584 1.00 40.85 121 SER C C 1
ATOM 3866 O O . SER C 1 27 ? 31.630 3.492 18.569 1.00 43.77 121 SER C O 1
ATOM 3869 N N . ALA C 1 28 ? 30.298 1.972 19.552 1.00 37.47 122 ALA C N 1
ATOM 3870 C CA . ALA C 1 28 ? 29.740 1.510 18.285 1.00 32.71 122 ALA C CA 1
ATOM 3871 C C . ALA C 1 28 ? 28.604 2.408 17.801 1.00 29.31 122 ALA C C 1
ATOM 3872 O O . ALA C 1 28 ? 27.514 2.407 18.366 1.00 27.38 122 ALA C O 1
ATOM 3874 N N . PRO C 1 29 ? 28.853 3.196 16.748 1.00 26.72 123 PRO C N 1
ATOM 3875 C CA . PRO C 1 29 ? 27.820 4.087 16.214 1.00 24.84 123 PRO C CA 1
ATOM 3876 C C . PRO C 1 29 ? 26.524 3.357 15.835 1.00 25.82 123 PRO C C 1
ATOM 3877 O O . PRO C 1 29 ? 25.435 3.919 15.961 1.00 23.10 123 PRO C O 1
ATOM 3881 N N . ASN C 1 30 ? 26.636 2.115 15.365 1.00 23.88 124 ASN C N 1
ATOM 3882 C CA . ASN C 1 30 ? 25.443 1.356 14.996 1.00 25.01 124 ASN C CA 1
ATOM 3883 C C . ASN C 1 30 ? 24.665 0.977 16.243 1.00 23.55 124 ASN C C 1
ATOM 3884 O O . ASN C 1 30 ? 23.456 0.774 16.195 1.00 22.22 124 ASN C O 1
ATOM 3889 N N . GLY C 1 31 ? 25.371 0.877 17.362 1.00 23.13 125 GLY C N 1
ATOM 3890 C CA . GLY C 1 31 ? 24.708 0.560 18.610 1.00 23.60 125 GLY C CA 1
ATOM 3891 C C . GLY C 1 31 ? 23.887 1.767 19.025 1.00 24.24 125 GLY C C 1
ATOM 3892 O O . GLY C 1 31 ? 22.712 1.654 19.379 1.00 23.18 125 GLY C O 1
ATOM 3893 N N . PHE C 1 32 ? 24.501 2.942 18.966 1.00 22.06 126 PHE C N 1
ATOM 3894 C CA . PHE C 1 32 ? 23.801 4.152 19.350 1.00 22.98 126 PHE C CA 1
ATOM 3895 C C . PHE C 1 32 ? 22.590 4.405 18.465 1.00 23.71 126 PHE C C 1
ATOM 3896 O O . PHE C 1 32 ? 21.574 4.945 18.917 1.00 21.64 126 PHE C O 1
ATOM 3904 N N . LYS C 1 33 ? 22.697 3.994 17.207 1.00 22.51 127 LYS C N 1
ATOM 3905 C CA . LYS C 1 33 ? 21.617 4.170 16.254 1.00 23.02 127 LYS C CA 1
ATOM 3906 C C . LYS C 1 33 ? 20.341 3.493 16.749 1.00 21.13 127 LYS C C 1
ATOM 3907 O O . LYS C 1 33 ? 19.250 4.043 16.625 1.00 21.43 127 LYS C O 1
ATOM 3913 N N . VAL C 1 34 ? 20.478 2.303 17.326 1.00 20.50 128 VAL C N 1
ATOM 3914 C CA . VAL C 1 34 ? 19.318 1.582 17.833 1.00 18.45 128 VAL C CA 1
ATOM 3915 C C . VAL C 1 34 ? 18.819 2.169 19.159 1.00 20.05 128 VAL C C 1
ATOM 3916 O O . VAL C 1 34 ? 17.613 2.290 19.362 1.00 19.24 128 VAL C O 1
ATOM 3920 N N . ALA C 1 35 ? 19.737 2.523 20.061 1.00 18.57 129 ALA C N 1
ATOM 3921 C CA . ALA C 1 35 ? 19.353 3.099 21.354 1.00 18.59 129 ALA C CA 1
ATOM 3922 C C . ALA C 1 35 ? 18.528 4.366 21.121 1.00 17.61 129 ALA C C 1
ATOM 3923 O O . ALA C 1 35 ? 17.523 4.599 21.780 1.00 17.76 129 ALA C O 1
ATOM 3925 N N . ILE C 1 36 ? 18.966 5.177 20.169 1.00 18.55 130 ILE C N 1
ATOM 3926 C CA . ILE C 1 36 ? 18.275 6.407 19.831 1.00 18.84 130 ILE C CA 1
ATOM 3927 C C . ILE C 1 36 ? 16.825 6.127 19.452 1.00 21.26 130 ILE C C 1
ATOM 3928 O O . ILE C 1 36 ? 15.904 6.716 20.019 1.00 21.90 130 ILE C O 1
ATOM 3933 N N . VAL C 1 37 ? 16.625 5.235 18.482 1.00 19.26 131 VAL C N 1
ATOM 3934 C CA . VAL C 1 37 ? 15.283 4.905 18.030 1.00 18.95 131 VAL C CA 1
ATOM 3935 C C . VAL C 1 37 ? 14.457 4.308 19.162 1.00 19.59 131 VAL C C 1
ATOM 3936 O O . VAL C 1 37 ? 13.277 4.604 19.306 1.00 20.46 131 VAL C O 1
ATOM 3940 N N . LEU C 1 38 ? 15.092 3.471 19.971 1.00 21.42 132 LEU C N 1
ATOM 3941 C CA . LEU C 1 38 ? 14.432 2.825 21.099 1.00 21.59 132 LEU C CA 1
ATOM 3942 C C . LEU C 1 38 ? 13.933 3.915 22.056 1.00 22.10 132 LEU C C 1
ATOM 3943 O O . LEU C 1 38 ? 12.808 3.850 22.559 1.00 21.34 132 LEU C O 1
ATOM 3948 N N . SER C 1 39 ? 14.781 4.912 22.305 1.00 20.62 133 SER C N 1
ATOM 3949 C CA . SER C 1 39 ? 14.437 6.010 23.207 1.00 21.03 133 SER C CA 1
ATOM 3950 C C . SER C 1 39 ? 13.378 6.934 22.621 1.00 21.13 133 SER C C 1
ATOM 3951 O O . SER C 1 39 ? 12.437 7.307 23.312 1.00 21.11 133 SER C O 1
ATOM 3954 N N . GLU C 1 40 ? 13.535 7.304 21.351 1.00 22.37 134 GLU C N 1
ATOM 3955 C CA . GLU C 1 40 ? 12.576 8.186 20.683 1.00 25.06 134 GLU C CA 1
ATOM 3956 C C . GLU C 1 40 ? 11.166 7.594 20.654 1.00 25.83 134 GLU C C 1
ATOM 3957 O O . GLU C 1 40 ? 10.182 8.332 20.685 1.00 26.71 134 GLU C O 1
ATOM 3963 N N . LEU C 1 41 ? 11.067 6.269 20.596 1.00 25.55 135 LEU C N 1
ATOM 3964 C CA . LEU C 1 41 ? 9.760 5.621 20.559 1.00 25.25 135 LEU C CA 1
ATOM 3965 C C . LEU C 1 41 ? 9.237 5.239 21.946 1.00 26.37 135 LEU C C 1
ATOM 3966 O O . LEU C 1 41 ? 8.152 4.674 22.060 1.00 25.33 135 LEU C O 1
ATOM 3971 N N . GLY C 1 42 ? 10.001 5.538 22.997 1.00 26.50 136 GLY C N 1
ATOM 3972 C CA . GLY C 1 42 ? 9.550 5.209 24.344 1.00 27.25 136 GLY C CA 1
ATOM 3973 C C . GLY C 1 42 ? 9.629 3.751 24.802 1.00 28.44 136 GLY C C 1
ATOM 3974 O O . GLY C 1 42 ? 8.986 3.379 25.787 1.00 29.01 136 GLY C O 1
ATOM 3975 N N . PHE C 1 43 ? 10.401 2.920 24.106 1.00 26.65 137 PHE C N 1
ATOM 3976 C CA . PHE C 1 43 ? 10.550 1.512 24.489 1.00 28.79 137 PHE C CA 1
ATOM 3977 C C . PHE C 1 43 ? 11.587 1.410 25.608 1.00 30.03 137 PHE C C 1
ATOM 3978 O O . PHE C 1 43 ? 12.622 2.080 25.574 1.00 28.86 137 PHE C O 1
ATOM 3986 N N . HIS C 1 44 ? 11.317 0.563 26.591 1.00 30.22 138 HIS C N 1
ATOM 3987 C CA . HIS C 1 44 ? 12.230 0.399 27.717 1.00 31.57 138 HIS C CA 1
ATOM 3988 C C . HIS C 1 44 ? 13.187 -0.748 27.453 1.00 31.06 138 HIS C C 1
ATOM 3989 O O . HIS C 1 44 ? 12.776 -1.836 27.055 1.00 32.75 138 HIS C O 1
ATOM 3996 N N . TYR C 1 45 ? 14.469 -0.500 27.682 1.00 29.69 139 TYR C N 1
ATOM 3997 C CA . TYR C 1 45 ? 15.482 -1.503 27.411 1.00 28.74 139 TYR C CA 1
ATOM 3998 C C . TYR C 1 45 ? 16.706 -1.412 28.311 1.00 30.10 139 TYR C C 1
ATOM 3999 O O . TYR C 1 45 ? 16.935 -0.403 28.982 1.00 29.55 139 TYR C O 1
ATOM 4008 N N . ASN C 1 46 ? 17.494 -2.482 28.299 1.00 30.76 140 ASN C N 1
ATOM 4009 C CA . ASN C 1 46 ? 18.740 -2.559 29.050 1.00 30.91 140 ASN C CA 1
ATOM 4010 C C . ASN C 1 46 ? 19.799 -2.771 27.982 1.00 28.80 140 ASN C C 1
ATOM 4011 O O . ASN C 1 46 ? 19.551 -3.451 26.992 1.00 27.17 140 ASN C O 1
ATOM 4016 N N . THR C 1 47 ? 20.973 -2.192 28.177 1.00 27.22 141 THR C N 1
ATOM 4017 C CA . THR C 1 47 ? 22.042 -2.339 27.211 1.00 27.64 141 THR C CA 1
ATOM 4018 C C . THR C 1 47 ? 23.188 -3.125 27.817 1.00 27.86 141 THR C C 1
ATOM 4019 O O . THR C 1 47 ? 23.597 -2.866 28.945 1.00 28.53 141 THR C O 1
ATOM 4023 N N . ILE C 1 48 ? 23.694 -4.093 27.065 1.00 26.65 142 ILE C N 1
ATOM 4024 C CA . ILE C 1 48 ? 24.825 -4.898 27.498 1.00 27.85 142 ILE C CA 1
ATOM 4025 C C . ILE C 1 48 ? 25.980 -4.554 26.559 1.00 29.28 142 ILE C C 1
ATOM 4026 O O . ILE C 1 48 ? 25.847 -4.666 25.343 1.00 28.41 142 ILE C O 1
ATOM 4031 N N . PHE C 1 49 ? 27.107 -4.119 27.111 1.00 31.36 143 PHE C N 1
ATOM 4032 C CA . PHE C 1 49 ? 28.247 -3.765 26.275 1.00 34.07 143 PHE C CA 1
ATOM 4033 C C . PHE C 1 49 ? 29.261 -4.884 26.185 1.00 36.31 143 PHE C C 1
ATOM 4034 O O . PHE C 1 49 ? 29.895 -5.233 27.175 1.00 39.20 143 PHE C O 1
ATOM 4042 N N . LEU C 1 50 ? 29.406 -5.445 24.989 1.00 38.42 144 LEU C N 1
ATOM 4043 C CA . LEU C 1 50 ? 30.353 -6.529 24.753 1.00 40.21 144 LEU C CA 1
ATOM 4044 C C . LEU C 1 50 ? 31.752 -5.964 24.526 1.00 41.74 144 LEU C C 1
ATOM 4045 O O . LEU C 1 50 ? 31.911 -4.863 23.993 1.00 41.75 144 LEU C O 1
ATOM 4050 N N . ASP C 1 51 ? 32.765 -6.717 24.939 1.00 44.59 145 ASP C N 1
ATOM 4051 C CA . ASP C 1 51 ? 34.145 -6.286 24.752 1.00 47.41 145 ASP C CA 1
ATOM 4052 C C . ASP C 1 51 ? 34.757 -7.061 23.590 1.00 48.78 145 ASP C C 1
ATOM 4053 O O . ASP C 1 51 ? 34.978 -8.267 23.683 1.00 48.15 145 ASP C O 1
ATOM 4058 N N . PHE C 1 52 ? 35.020 -6.358 22.495 1.00 51.32 146 PHE C N 1
ATOM 4059 C CA . PHE C 1 52 ? 35.602 -6.963 21.304 1.00 55.36 146 PHE C CA 1
ATOM 4060 C C . PHE C 1 52 ? 36.939 -7.647 21.608 1.00 57.52 146 PHE C C 1
ATOM 4061 O O . PHE C 1 52 ? 37.184 -8.772 21.169 1.00 57.89 146 PHE C O 1
ATOM 4069 N N . ASN C 1 53 ? 37.799 -6.966 22.362 1.00 58.81 147 ASN C N 1
ATOM 4070 C CA . ASN C 1 53 ? 39.104 -7.513 22.718 1.00 60.54 147 ASN C CA 1
ATOM 4071 C C . ASN C 1 53 ? 38.979 -8.851 23.429 1.00 61.16 147 ASN C C 1
ATOM 4072 O O . ASN C 1 53 ? 39.725 -9.786 23.140 1.00 62.41 147 ASN C O 1
ATOM 4077 N N . LEU C 1 54 ? 38.041 -8.936 24.366 1.00 61.78 148 LEU C N 1
ATOM 4078 C CA . LEU C 1 54 ? 37.809 -10.171 25.109 1.00 61.46 148 LEU C CA 1
ATOM 4079 C C . LEU C 1 54 ? 37.048 -11.136 24.212 1.00 61.26 148 LEU C C 1
ATOM 4080 O O . LEU C 1 54 ? 36.822 -12.293 24.570 1.00 60.51 148 LEU C O 1
ATOM 4085 N N . GLY C 1 55 ? 36.652 -10.641 23.044 1.00 61.31 149 GLY C N 1
ATOM 4086 C CA . GLY C 1 55 ? 35.915 -11.453 22.096 1.00 61.27 149 GLY C CA 1
ATOM 4087 C C . GLY C 1 55 ? 34.617 -12.007 22.650 1.00 60.78 149 GLY C C 1
ATOM 4088 O O . GLY C 1 55 ? 34.247 -13.140 22.345 1.00 60.16 149 GLY C O 1
ATOM 4089 N N . GLU C 1 56 ? 33.922 -11.219 23.466 1.00 60.59 150 GLU C N 1
ATOM 4090 C CA . GLU C 1 56 ? 32.658 -11.669 24.039 1.00 60.95 150 GLU C CA 1
ATOM 4091 C C . GLU C 1 56 ? 31.610 -11.846 22.949 1.00 60.73 150 GLU C C 1
ATOM 4092 O O . GLU C 1 56 ? 30.658 -12.604 23.117 1.00 61.33 150 GLU C O 1
ATOM 4098 N N . HIS C 1 57 ? 31.789 -11.148 21.831 1.00 61.16 151 HIS C N 1
ATOM 4099 C CA . HIS C 1 57 ? 30.844 -11.251 20.728 1.00 61.91 151 HIS C CA 1
ATOM 4100 C C . HIS C 1 57 ? 30.990 -12.576 19.994 1.00 61.85 151 HIS C C 1
ATOM 4101 O O . HIS C 1 57 ? 30.641 -12.683 18.819 1.00 61.78 151 HIS C O 1
ATOM 4108 N N . ARG C 1 58 ? 31.508 -13.582 20.693 1.00 62.00 152 ARG C N 1
ATOM 4109 C CA . ARG C 1 58 ? 31.685 -14.906 20.114 1.00 62.15 152 ARG C CA 1
ATOM 4110 C C . ARG C 1 58 ? 31.136 -15.995 21.029 1.00 61.17 152 ARG C C 1
ATOM 4111 O O . ARG C 1 58 ? 31.133 -17.174 20.678 1.00 61.12 152 ARG C O 1
ATOM 4119 N N . ALA C 1 59 ? 30.657 -15.592 22.201 1.00 60.22 153 ALA C N 1
ATOM 4120 C CA . ALA C 1 59 ? 30.075 -16.537 23.146 1.00 59.92 153 ALA C CA 1
ATOM 4121 C C . ALA C 1 59 ? 28.906 -17.237 22.448 1.00 59.34 153 ALA C C 1
ATOM 4122 O O . ALA C 1 59 ? 28.144 -16.605 21.715 1.00 59.57 153 ALA C O 1
ATOM 4124 N N . PRO C 1 60 ? 28.745 -18.549 22.673 1.00 58.29 154 PRO C N 1
ATOM 4125 C CA . PRO C 1 60 ? 27.650 -19.280 22.032 1.00 57.34 154 PRO C CA 1
ATOM 4126 C C . PRO C 1 60 ? 26.291 -18.612 22.213 1.00 56.73 154 PRO C C 1
ATOM 4127 O O . PRO C 1 60 ? 25.458 -18.626 21.303 1.00 56.49 154 PRO C O 1
ATOM 4131 N N . GLU C 1 61 ? 26.070 -18.022 23.384 1.00 55.40 155 GLU C N 1
ATOM 4132 C CA . GLU C 1 61 ? 24.804 -17.353 23.663 1.00 53.51 155 GLU C CA 1
ATOM 4133 C C . GLU C 1 61 ? 24.546 -16.216 22.678 1.00 50.28 155 GLU C C 1
ATOM 4134 O O . GLU C 1 61 ? 23.446 -16.090 22.143 1.00 50.02 155 GLU C O 1
ATOM 4140 N N . PHE C 1 62 ? 25.569 -15.398 22.440 1.00 46.33 156 PHE C N 1
ATOM 4141 C CA . PHE C 1 62 ? 25.445 -14.253 21.545 1.00 43.02 156 PHE C CA 1
ATOM 4142 C C . PHE C 1 62 ? 25.340 -14.617 20.069 1.00 42.30 156 PHE C C 1
ATOM 4143 O O . PHE C 1 62 ? 24.481 -14.098 19.359 1.00 40.79 156 PHE C O 1
ATOM 4151 N N . VAL C 1 63 ? 26.214 -15.497 19.596 1.00 42.07 157 VAL C N 1
ATOM 4152 C CA . VAL C 1 63 ? 26.161 -15.891 18.196 1.00 40.38 157 VAL C CA 1
ATOM 4153 C C . VAL C 1 63 ? 24.759 -16.407 17.883 1.00 38.13 157 VAL C C 1
ATOM 4154 O O . VAL C 1 63 ? 24.296 -16.312 16.748 1.00 34.90 157 VAL C O 1
ATOM 4158 N N . SER C 1 64 ? 24.082 -16.928 18.907 1.00 37.64 158 SER C N 1
ATOM 4159 C CA . SER C 1 64 ? 22.720 -17.454 18.766 1.00 37.28 158 SER C CA 1
ATOM 4160 C C . SER C 1 64 ? 21.732 -16.320 18.508 1.00 35.80 158 SER C C 1
ATOM 4161 O O . SER C 1 64 ? 20.705 -16.512 17.853 1.00 37.08 158 SER C O 1
ATOM 4164 N N . VAL C 1 65 ? 22.041 -15.144 19.046 1.00 33.56 159 VAL C N 1
ATOM 4165 C CA . VAL C 1 65 ? 21.201 -13.965 18.866 1.00 30.75 159 VAL C CA 1
ATOM 4166 C C . VAL C 1 65 ? 21.544 -13.349 17.508 1.00 28.60 159 VAL C C 1
ATOM 4167 O O . VAL C 1 65 ? 20.660 -13.070 16.700 1.00 27.21 159 VAL C O 1
ATOM 4171 N N . ASN C 1 66 ? 22.832 -13.141 17.262 1.00 25.50 160 ASN C N 1
ATOM 4172 C CA . ASN C 1 66 ? 23.277 -12.596 15.989 1.00 25.07 160 ASN C CA 1
ATOM 4173 C C . ASN C 1 66 ? 24.292 -13.548 15.390 1.00 23.60 160 ASN C C 1
ATOM 4174 O O . ASN C 1 66 ? 25.412 -13.653 15.880 1.00 24.05 160 ASN C O 1
ATOM 4179 N N . PRO C 1 67 ? 23.912 -14.256 14.316 1.00 22.80 161 PRO C N 1
ATOM 4180 C CA . PRO C 1 67 ? 24.814 -15.208 13.659 1.00 22.84 161 PRO C CA 1
ATOM 4181 C C . PRO C 1 67 ? 26.030 -14.543 13.027 1.00 23.79 161 PRO C C 1
ATOM 4182 O O . PRO C 1 67 ? 27.035 -15.195 12.773 1.00 24.05 161 PRO C O 1
ATOM 4186 N N . ASN C 1 68 ? 25.937 -13.238 12.793 1.00 24.76 162 ASN C N 1
ATOM 4187 C CA . ASN C 1 68 ? 27.028 -12.485 12.183 1.00 26.31 162 ASN C CA 1
ATOM 4188 C C . ASN C 1 68 ? 28.044 -12.107 13.259 1.00 26.68 162 ASN C C 1
ATOM 4189 O O . ASN C 1 68 ? 29.137 -11.645 12.954 1.00 26.56 162 ASN C O 1
ATOM 4194 N N . ALA C 1 69 ? 27.664 -12.302 14.519 1.00 26.95 163 ALA C N 1
ATOM 4195 C CA . ALA C 1 69 ? 28.536 -12.005 15.653 1.00 27.98 163 ALA C CA 1
ATOM 4196 C C . ALA C 1 69 ? 29.026 -10.555 15.693 1.00 28.35 163 ALA C C 1
ATOM 4197 O O . ALA C 1 69 ? 30.202 -10.292 15.961 1.00 29.53 163 ALA C O 1
ATOM 4199 N N . ARG C 1 70 ? 28.117 -9.623 15.435 1.00 27.05 164 ARG C N 1
ATOM 4200 C CA . ARG C 1 70 ? 28.438 -8.203 15.442 1.00 27.46 164 ARG C CA 1
ATOM 4201 C C . ARG C 1 70 ? 27.338 -7.431 16.154 1.00 27.00 164 ARG C C 1
ATOM 4202 O O . ARG C 1 70 ? 26.238 -7.938 16.349 1.00 25.91 164 ARG C O 1
ATOM 4210 N N . VAL C 1 71 ? 27.628 -6.198 16.549 1.00 27.65 165 VAL C N 1
ATOM 4211 C CA . VAL C 1 71 ? 26.616 -5.392 17.212 1.00 26.13 165 VAL C CA 1
ATOM 4212 C C . VAL C 1 71 ? 26.146 -4.321 16.235 1.00 25.50 165 VAL C C 1
ATOM 4213 O O . VAL C 1 71 ? 26.882 -3.927 15.329 1.00 25.95 165 VAL C O 1
ATOM 4217 N N . PRO C 1 72 ? 24.910 -3.832 16.405 1.00 24.80 166 PRO C N 1
ATOM 4218 C CA . PRO C 1 72 ? 23.979 -4.241 17.458 1.00 22.58 166 PRO C CA 1
ATOM 4219 C C . PRO C 1 72 ? 23.154 -5.482 17.144 1.00 22.98 166 PRO C C 1
ATOM 4220 O O . PRO C 1 72 ? 23.063 -5.930 15.992 1.00 21.40 166 PRO C O 1
ATOM 4224 N N . ALA C 1 73 ? 22.551 -6.018 18.200 1.00 21.67 167 ALA C N 1
ATOM 4225 C CA . ALA C 1 73 ? 21.655 -7.163 18.125 1.00 21.37 167 ALA C CA 1
ATOM 4226 C C . ALA C 1 73 ? 20.612 -6.820 19.181 1.00 21.80 167 ALA C C 1
ATOM 4227 O O . ALA C 1 73 ? 20.953 -6.304 20.243 1.00 22.32 167 ALA C O 1
ATOM 4229 N N . LEU C 1 74 ? 19.346 -7.095 18.897 1.00 20.93 168 LEU C N 1
ATOM 4230 C CA . LEU C 1 74 ? 18.302 -6.772 19.851 1.00 21.36 168 LEU C CA 1
ATOM 4231 C C . LEU C 1 74 ? 17.429 -7.970 20.163 1.00 22.60 168 LEU C C 1
ATOM 4232 O O . LEU C 1 74 ? 17.087 -8.755 19.272 1.00 23.58 168 LEU C O 1
ATOM 4237 N N . ILE C 1 75 ? 17.082 -8.118 21.434 1.00 21.84 169 ILE C N 1
ATOM 4238 C CA . ILE C 1 75 ? 16.191 -9.193 21.837 1.00 21.34 169 ILE C CA 1
ATOM 4239 C C . ILE C 1 75 ? 14.878 -8.542 22.244 1.00 20.86 169 ILE C C 1
ATOM 4240 O O . ILE C 1 75 ? 14.843 -7.699 23.144 1.00 20.54 169 ILE C O 1
ATOM 4245 N N . ASP C 1 76 ? 13.811 -8.918 21.551 1.00 19.85 170 ASP C N 1
ATOM 4246 C CA . ASP C 1 76 ? 12.474 -8.421 21.835 1.00 21.58 170 ASP C CA 1
ATOM 4247 C C . ASP C 1 76 ? 11.866 -9.486 22.752 1.00 22.67 170 ASP C C 1
ATOM 4248 O O . ASP C 1 76 ? 11.245 -10.438 22.282 1.00 21.73 170 ASP C O 1
ATOM 4253 N N . HIS C 1 77 ? 12.076 -9.330 24.053 1.00 22.41 171 HIS C N 1
ATOM 4254 C CA . HIS C 1 77 ? 11.585 -10.280 25.039 1.00 22.94 171 HIS C CA 1
ATOM 4255 C C . HIS C 1 77 ? 10.085 -10.486 24.980 1.00 24.03 171 HIS C C 1
ATOM 4256 O O . HIS C 1 77 ? 9.607 -11.606 25.147 1.00 23.83 171 HIS C O 1
ATOM 4263 N N . GLY C 1 78 ? 9.348 -9.406 24.748 1.00 24.79 172 GLY C N 1
ATOM 4264 C CA . GLY C 1 78 ? 7.907 -9.510 24.659 1.00 27.24 172 GLY C CA 1
ATOM 4265 C C . GLY C 1 78 ? 7.498 -10.540 23.625 1.00 30.24 172 GLY C C 1
ATOM 4266 O O . GLY C 1 78 ? 6.590 -11.336 23.869 1.00 31.78 172 GLY C O 1
ATOM 4267 N N . MET C 1 79 ? 8.171 -10.541 22.475 1.00 30.01 173 MET C N 1
ATOM 4268 C CA . MET C 1 79 ? 7.853 -11.486 21.407 1.00 31.71 173 MET C CA 1
ATOM 4269 C C . MET C 1 79 ? 8.625 -12.797 21.528 1.00 34.50 173 MET C C 1
ATOM 4270 O O . MET C 1 79 ? 9.330 -13.207 20.603 1.00 34.56 173 MET C O 1
ATOM 4275 N N . ASP C 1 80 ? 8.479 -13.449 22.677 1.00 34.61 174 ASP C N 1
ATOM 4276 C CA . ASP C 1 80 ? 9.143 -14.715 22.947 1.00 35.46 174 ASP C CA 1
ATOM 4277 C C . ASP C 1 80 ? 10.630 -14.673 22.629 1.00 34.57 174 ASP C C 1
ATOM 4278 O O . ASP C 1 80 ? 11.160 -15.546 21.933 1.00 32.47 174 ASP C O 1
ATOM 4283 N N . ASN C 1 81 ? 11.296 -13.654 23.160 1.00 31.79 175 ASN C N 1
ATOM 4284 C CA . ASN C 1 81 ? 12.720 -13.467 22.955 1.00 29.45 175 ASN C CA 1
ATOM 4285 C C . ASN C 1 81 ? 13.131 -13.474 21.486 1.00 28.39 175 ASN C C 1
ATOM 4286 O O . ASN C 1 81 ? 14.115 -14.106 21.107 1.00 27.83 175 ASN C O 1
ATOM 4291 N N . LEU C 1 82 ? 12.375 -12.758 20.659 1.00 28.36 176 LEU C N 1
ATOM 4292 C CA . LEU C 1 82 ? 12.697 -12.649 19.241 1.00 27.86 176 LEU C CA 1
ATOM 4293 C C . LEU C 1 82 ? 14.019 -11.895 19.115 1.00 28.08 176 LEU C C 1
ATOM 4294 O O . LEU C 1 82 ? 14.178 -10.804 19.650 1.00 29.26 176 LEU C O 1
ATOM 4299 N N . SER C 1 83 ? 14.976 -12.490 18.424 1.00 29.22 177 SER C N 1
ATOM 4300 C CA . SER C 1 83 ? 16.273 -11.861 18.246 1.00 30.19 177 SER C CA 1
ATOM 4301 C C . SER C 1 83 ? 16.368 -11.191 16.876 1.00 29.26 177 SER C C 1
ATOM 4302 O O . SER C 1 83 ? 16.077 -11.818 15.859 1.00 30.15 177 SER C O 1
ATOM 4305 N N . ILE C 1 84 ? 16.749 -9.915 16.853 1.00 28.03 178 ILE C N 1
ATOM 4306 C CA . ILE C 1 84 ? 16.893 -9.182 15.597 1.00 25.43 178 ILE C CA 1
ATOM 4307 C C . ILE C 1 84 ? 18.301 -8.586 15.511 1.00 24.65 178 ILE C C 1
ATOM 4308 O O . ILE C 1 84 ? 18.768 -7.949 16.456 1.00 24.81 178 ILE C O 1
ATOM 4313 N N . TRP C 1 85 ? 18.971 -8.798 14.381 1.00 22.84 179 TRP C N 1
ATOM 4314 C CA . TRP C 1 85 ? 20.319 -8.277 14.177 1.00 21.21 179 TRP C CA 1
ATOM 4315 C C . TRP C 1 85 ? 20.347 -7.405 12.920 1.00 21.18 179 TRP C C 1
ATOM 4316 O O . TRP C 1 85 ? 19.429 -7.461 12.100 1.00 22.95 179 TRP C O 1
ATOM 4327 N N . GLU C 1 86 ? 21.408 -6.615 12.779 1.00 19.63 180 GLU C N 1
ATOM 4328 C CA . GLU C 1 86 ? 21.570 -5.647 11.687 1.00 20.12 180 GLU C CA 1
ATOM 4329 C C . GLU C 1 86 ? 20.756 -4.422 12.126 1.00 19.10 180 GLU C C 1
ATOM 4330 O O . GLU C 1 86 ? 19.534 -4.495 12.257 1.00 17.37 180 GLU C O 1
ATOM 4336 N N . SER C 1 87 ? 21.435 -3.305 12.367 1.00 18.01 181 SER C N 1
ATOM 4337 C CA . SER C 1 87 ? 20.751 -2.093 12.811 1.00 18.47 181 SER C CA 1
ATOM 4338 C C . SER C 1 87 ? 19.556 -1.734 11.920 1.00 18.48 181 SER C C 1
ATOM 4339 O O . SER C 1 87 ? 18.526 -1.280 12.417 1.00 16.67 181 SER C O 1
ATOM 4342 N N . GLY C 1 88 ? 19.694 -1.943 10.612 1.00 17.21 182 GLY C N 1
ATOM 4343 C CA . GLY C 1 88 ? 18.607 -1.641 9.692 1.00 16.88 182 GLY C CA 1
ATOM 4344 C C . GLY C 1 88 ? 17.357 -2.470 9.935 1.00 17.78 182 GLY C C 1
ATOM 4345 O O . GLY C 1 88 ? 16.233 -1.958 9.881 1.00 18.36 182 GLY C O 1
ATOM 4346 N N . ALA C 1 89 ? 17.538 -3.760 10.191 1.00 17.50 183 ALA C N 1
ATOM 4347 C CA . ALA C 1 89 ? 16.397 -4.631 10.444 1.00 18.43 183 ALA C CA 1
ATOM 4348 C C . ALA C 1 89 ? 15.787 -4.270 11.794 1.00 18.05 183 ALA C C 1
ATOM 4349 O O . ALA C 1 89 ? 14.568 -4.295 11.957 1.00 20.22 183 ALA C O 1
ATOM 4351 N N . ILE C 1 90 ? 16.643 -3.939 12.759 1.00 17.32 184 ILE C N 1
ATOM 4352 C CA . ILE C 1 90 ? 16.187 -3.562 14.093 1.00 15.89 184 ILE C CA 1
ATOM 4353 C C . ILE C 1 90 ? 15.312 -2.307 14.023 1.00 15.21 184 ILE C C 1
ATOM 4354 O O . ILE C 1 90 ? 14.239 -2.263 14.626 1.00 16.60 184 ILE C O 1
ATOM 4359 N N . LEU C 1 91 ? 15.742 -1.300 13.271 1.00 14.20 185 LEU C N 1
ATOM 4360 C CA . LEU C 1 91 ? 14.942 -0.084 13.160 1.00 15.84 185 LEU C CA 1
ATOM 4361 C C . LEU C 1 91 ? 13.587 -0.336 12.491 1.00 16.67 185 LEU C C 1
ATOM 4362 O O . LEU C 1 91 ? 12.576 0.229 12.907 1.00 15.48 185 LEU C O 1
ATOM 4367 N N . LEU C 1 92 ? 13.555 -1.180 11.459 1.00 16.99 186 LEU C N 1
ATOM 4368 C CA . LEU C 1 92 ? 12.289 -1.469 10.785 1.00 18.08 186 LEU C CA 1
ATOM 4369 C C . LEU C 1 92 ? 11.350 -2.231 11.710 1.00 17.33 186 LEU C C 1
ATOM 4370 O O . LEU C 1 92 ? 10.144 -1.990 11.731 1.00 15.67 186 LEU C O 1
ATOM 4375 N N . HIS C 1 93 ? 11.905 -3.148 12.486 1.00 18.61 187 HIS C N 1
ATOM 4376 C CA . HIS C 1 93 ? 11.091 -3.906 13.426 1.00 19.46 187 HIS C CA 1
ATOM 4377 C C . HIS C 1 93 ? 10.446 -2.960 14.445 1.00 20.11 187 HIS C C 1
ATOM 4378 O O . HIS C 1 93 ? 9.258 -3.068 14.734 1.00 20.12 187 HIS C O 1
ATOM 4385 N N . LEU C 1 94 ? 11.235 -2.028 14.978 1.00 19.14 188 LEU C N 1
ATOM 4386 C CA . LEU C 1 94 ? 10.736 -1.090 15.979 1.00 19.98 188 LEU C CA 1
ATOM 4387 C C . LEU C 1 94 ? 9.628 -0.148 15.502 1.00 18.48 188 LEU C C 1
ATOM 4388 O O . LEU C 1 94 ? 8.607 -0.026 16.176 1.00 15.56 188 LEU C O 1
ATOM 4393 N N . VAL C 1 95 ? 9.807 0.514 14.358 1.00 17.35 189 VAL C N 1
ATOM 4394 C CA . VAL C 1 95 ? 8.757 1.421 13.881 1.00 19.02 189 VAL C CA 1
ATOM 4395 C C . VAL C 1 95 ? 7.506 0.639 13.485 1.00 21.51 189 VAL C C 1
ATOM 4396 O O . VAL C 1 95 ? 6.385 1.094 13.713 1.00 20.40 189 VAL C O 1
ATOM 4400 N N . ASN C 1 96 ? 7.687 -0.543 12.901 1.00 22.74 190 ASN C N 1
ATOM 4401 C CA . ASN C 1 96 ? 6.530 -1.354 12.533 1.00 25.05 190 ASN C CA 1
ATOM 4402 C C . ASN C 1 96 ? 5.727 -1.711 13.790 1.00 26.02 190 ASN C C 1
ATOM 4403 O O . ASN C 1 96 ? 4.507 -1.523 13.839 1.00 25.42 190 ASN C O 1
ATOM 4408 N N . LYS C 1 97 ? 6.420 -2.197 14.814 1.00 24.82 191 LYS C N 1
ATOM 4409 C CA . LYS C 1 97 ? 5.765 -2.589 16.056 1.00 25.08 191 LYS C CA 1
ATOM 4410 C C . LYS C 1 97 ? 5.069 -1.417 16.733 1.00 26.32 191 LYS C C 1
ATOM 4411 O O . LYS C 1 97 ? 3.946 -1.550 17.235 1.00 26.77 191 LYS C O 1
ATOM 4417 N N . TYR C 1 98 ? 5.742 -0.272 16.757 1.00 24.47 192 TYR C N 1
ATOM 4418 C CA . TYR C 1 98 ? 5.186 0.919 17.382 1.00 25.13 192 TYR C CA 1
ATOM 4419 C C . TYR C 1 98 ? 3.915 1.379 16.684 1.00 25.55 192 TYR C C 1
ATOM 4420 O O . TYR C 1 98 ? 2.920 1.691 17.327 1.00 26.24 192 TYR C O 1
ATOM 4429 N N . TYR C 1 99 ? 3.970 1.449 15.362 1.00 27.16 193 TYR C N 1
ATOM 4430 C CA . TYR C 1 99 ? 2.828 1.877 14.576 1.00 29.56 193 TYR C CA 1
ATOM 4431 C C . TYR C 1 99 ? 1.658 0.906 14.766 1.00 30.89 193 TYR C C 1
ATOM 4432 O O . TYR C 1 99 ? 0.509 1.326 14.905 1.00 27.56 193 TYR C O 1
ATOM 4441 N N . LYS C 1 100 ? 1.954 -0.389 14.796 1.00 32.65 194 LYS C N 1
ATOM 4442 C CA . LYS C 1 100 ? 0.909 -1.390 14.975 1.00 36.21 194 LYS C CA 1
ATOM 4443 C C . LYS C 1 100 ? 0.160 -1.283 16.292 1.00 36.57 194 LYS C C 1
ATOM 4444 O O . LYS C 1 100 ? -1.042 -1.523 16.333 1.00 37.55 194 LYS C O 1
ATOM 4450 N N . GLU C 1 101 ? 0.845 -0.919 17.370 1.00 37.05 195 GLU C N 1
ATOM 4451 C CA . GLU C 1 101 ? 0.149 -0.836 18.644 1.00 38.41 195 GLU C CA 1
ATOM 4452 C C . GLU C 1 101 ? -0.459 0.513 18.998 1.00 36.80 195 GLU C C 1
ATOM 4453 O O . GLU C 1 101 ? -1.390 0.574 19.801 1.00 35.84 195 GLU C O 1
ATOM 4459 N N . THR C 1 102 ? 0.051 1.592 18.415 1.00 33.02 196 THR C N 1
ATOM 4460 C CA . THR C 1 102 ? -0.486 2.909 18.720 1.00 31.83 196 THR C CA 1
ATOM 4461 C C . THR C 1 102 ? -1.321 3.470 17.576 1.00 31.73 196 THR C C 1
ATOM 4462 O O . THR C 1 102 ? -2.174 4.332 17.784 1.00 31.98 196 THR C O 1
ATOM 4466 N N . GLY C 1 103 ? -1.062 2.986 16.367 1.00 30.01 197 GLY C N 1
ATOM 4467 C CA . GLY C 1 103 ? -1.790 3.468 15.210 1.00 28.85 197 GLY C CA 1
ATOM 4468 C C . GLY C 1 103 ? -1.175 4.761 14.711 1.00 29.09 197 GLY C C 1
ATOM 4469 O O . GLY C 1 103 ? -1.689 5.396 13.791 1.00 30.04 197 GLY C O 1
ATOM 4470 N N . ASN C 1 104 ? -0.064 5.146 15.330 1.00 28.22 198 ASN C N 1
ATOM 4471 C CA . ASN C 1 104 ? 0.654 6.369 14.987 1.00 27.56 198 ASN C CA 1
ATOM 4472 C C . ASN C 1 104 ? 2.007 5.975 14.383 1.00 26.07 198 ASN C C 1
ATOM 4473 O O . ASN C 1 104 ? 2.810 5.309 15.034 1.00 25.75 198 ASN C O 1
ATOM 4478 N N . PRO C 1 105 ? 2.271 6.379 13.129 1.00 25.00 199 PRO C N 1
ATOM 4479 C CA . PRO C 1 105 ? 3.539 6.043 12.470 1.00 24.20 199 PRO C CA 1
ATOM 4480 C C . PRO C 1 105 ? 4.734 6.937 12.827 1.00 23.65 199 PRO C C 1
ATOM 4481 O O . PRO C 1 105 ? 5.362 7.522 11.943 1.00 23.05 199 PRO C O 1
ATOM 4485 N N . LEU C 1 106 ? 5.037 7.027 14.121 1.00 21.84 200 LEU C N 1
ATOM 4486 C CA . LEU C 1 106 ? 6.156 7.827 14.632 1.00 21.89 200 LEU C CA 1
ATOM 4487 C C . LEU C 1 106 ? 7.487 7.382 13.998 1.00 20.19 200 LEU C C 1
ATOM 4488 O O . LEU C 1 106 ? 7.785 6.186 13.971 1.00 18.95 200 LEU C O 1
ATOM 4493 N N . LEU C 1 107 ? 8.285 8.341 13.525 1.00 19.71 201 LEU C N 1
ATOM 4494 C CA . LEU C 1 107 ? 9.583 8.061 12.891 1.00 20.10 201 LEU C CA 1
ATOM 4495 C C . LEU C 1 107 ? 9.420 7.183 11.643 1.00 21.39 201 LEU C C 1
ATOM 4496 O O . LEU C 1 107 ? 10.398 6.671 11.092 1.00 19.83 201 LEU C O 1
ATOM 4501 N N . TRP C 1 108 ? 8.185 7.045 11.180 1.00 21.11 202 TRP C N 1
ATOM 4502 C CA . TRP C 1 108 ? 7.880 6.166 10.059 1.00 22.39 202 TRP C CA 1
ATOM 4503 C C . TRP C 1 108 ? 6.809 6.852 9.209 1.00 23.97 202 TRP C C 1
ATOM 4504 O O . TRP C 1 108 ? 6.725 8.084 9.165 1.00 24.45 202 TRP C O 1
ATOM 4515 N N . SER C 1 109 ? 5.985 6.061 8.536 1.00 23.24 203 SER C N 1
ATOM 4516 C CA . SER C 1 109 ? 4.930 6.617 7.708 1.00 25.23 203 SER C CA 1
ATOM 4517 C C . SER C 1 109 ? 3.872 5.546 7.520 1.00 27.46 203 SER C C 1
ATOM 4518 O O . SER C 1 109 ? 4.184 4.358 7.566 1.00 27.00 203 SER C O 1
ATOM 4521 N N . ASP C 1 110 ? 2.623 5.957 7.328 1.00 28.74 204 ASP C N 1
ATOM 4522 C CA . ASP C 1 110 ? 1.551 4.989 7.122 1.00 32.63 204 ASP C CA 1
ATOM 4523 C C . ASP C 1 110 ? 1.264 4.881 5.629 1.00 34.13 204 ASP C C 1
ATOM 4524 O O . ASP C 1 110 ? 0.347 4.177 5.207 1.00 36.38 204 ASP C O 1
ATOM 4529 N N . ASP C 1 111 ? 2.058 5.602 4.845 1.00 33.49 205 ASP C N 1
ATOM 4530 C CA . ASP C 1 111 ? 1.933 5.642 3.393 1.00 33.99 205 ASP C CA 1
ATOM 4531 C C . ASP C 1 111 ? 3.011 4.736 2.783 1.00 33.36 205 ASP C C 1
ATOM 4532 O O . ASP C 1 111 ? 4.189 4.835 3.138 1.00 31.36 205 ASP C O 1
ATOM 4537 N N . LEU C 1 112 ? 2.614 3.859 1.868 1.00 31.33 206 LEU C N 1
ATOM 4538 C CA . LEU C 1 112 ? 3.567 2.943 1.252 1.00 31.24 206 LEU C CA 1
ATOM 4539 C C . LEU C 1 112 ? 4.677 3.654 0.479 1.00 30.03 206 LEU C C 1
ATOM 4540 O O . LEU C 1 112 ? 5.833 3.235 0.525 1.00 28.88 206 LEU C O 1
ATOM 4545 N N . ALA C 1 113 ? 4.328 4.733 -0.218 1.00 28.41 207 ALA C N 1
ATOM 4546 C CA . ALA C 1 113 ? 5.303 5.496 -0.991 1.00 28.09 207 ALA C CA 1
ATOM 4547 C C . ALA C 1 113 ? 6.367 6.151 -0.116 1.00 27.16 207 ALA C C 1
ATOM 4548 O O . ALA C 1 113 ? 7.548 6.084 -0.429 1.00 26.89 207 ALA C O 1
ATOM 4550 N N . ASP C 1 114 ? 5.959 6.797 0.974 1.00 26.14 208 ASP C N 1
ATOM 4551 C CA . ASP C 1 114 ? 6.936 7.434 1.848 1.00 24.85 208 ASP C CA 1
ATOM 4552 C C . ASP C 1 114 ? 7.828 6.367 2.467 1.00 23.26 208 ASP C C 1
ATOM 4553 O O . ASP C 1 114 ? 9.029 6.571 2.619 1.00 21.53 208 ASP C O 1
ATOM 4558 N N . GLN C 1 115 ? 7.238 5.229 2.814 1.00 20.20 209 GLN C N 1
ATOM 4559 C CA . GLN C 1 115 ? 7.999 4.131 3.391 1.00 23.09 209 GLN C CA 1
ATOM 4560 C C . GLN C 1 115 ? 9.149 3.712 2.460 1.00 23.71 209 GLN C C 1
ATOM 4561 O O . GLN C 1 115 ? 10.266 3.468 2.930 1.00 22.74 209 GLN C O 1
ATOM 4567 N N . SER C 1 116 ? 8.889 3.645 1.151 1.00 22.40 210 SER C N 1
ATOM 4568 C CA . SER C 1 116 ? 9.933 3.249 0.202 1.00 24.77 210 SER C CA 1
ATOM 4569 C C . SER C 1 116 ? 11.048 4.285 0.187 1.00 23.80 210 SER C C 1
ATOM 4570 O O . SER C 1 116 ? 12.222 3.939 0.071 1.00 23.49 210 SER C O 1
ATOM 4573 N N . GLN C 1 117 ? 10.681 5.558 0.298 1.00 23.60 211 GLN C N 1
ATOM 4574 C CA . GLN C 1 117 ? 11.681 6.614 0.323 1.00 23.02 211 GLN C CA 1
ATOM 4575 C C . GLN C 1 117 ? 12.484 6.479 1.617 1.00 21.58 211 GLN C C 1
ATOM 4576 O O . GLN C 1 117 ? 13.708 6.535 1.602 1.00 21.63 211 GLN C O 1
ATOM 4582 N N . ILE C 1 118 ? 11.789 6.289 2.735 1.00 19.33 212 ILE C N 1
ATOM 4583 C CA . ILE C 1 118 ? 12.468 6.134 4.016 1.00 19.34 212 ILE C CA 1
ATOM 4584 C C . ILE C 1 118 ? 13.449 4.956 3.923 1.00 19.12 212 ILE C C 1
ATOM 4585 O O . ILE C 1 118 ? 14.605 5.064 4.333 1.00 17.76 212 ILE C O 1
ATOM 4590 N N . ASN C 1 119 ? 12.987 3.841 3.362 1.00 19.67 213 ASN C N 1
ATOM 4591 C CA . ASN C 1 119 ? 13.832 2.662 3.209 1.00 19.89 213 ASN C CA 1
ATOM 4592 C C . ASN C 1 119 ? 15.040 2.961 2.318 1.00 21.17 213 ASN C C 1
ATOM 4593 O O . ASN C 1 119 ? 16.154 2.533 2.620 1.00 21.29 213 ASN C O 1
ATOM 4598 N N . ALA C 1 120 ? 14.823 3.704 1.233 1.00 20.14 214 ALA C N 1
ATOM 4599 C CA . ALA C 1 120 ? 15.916 4.047 0.324 1.00 20.78 214 ALA C CA 1
ATOM 4600 C C . ALA C 1 120 ? 17.024 4.761 1.093 1.00 20.32 214 ALA C C 1
ATOM 4601 O O . ALA C 1 120 ? 18.196 4.405 0.994 1.00 20.73 214 ALA C O 1
ATOM 4603 N N . TRP C 1 121 ? 16.660 5.782 1.857 1.00 20.71 215 TRP C N 1
ATOM 4604 C CA . TRP C 1 121 ? 17.668 6.492 2.636 1.00 20.42 215 TRP C CA 1
ATOM 4605 C C . TRP C 1 121 ? 18.310 5.601 3.704 1.00 18.17 215 TRP C C 1
ATOM 4606 O O . TRP C 1 121 ? 19.503 5.709 3.969 1.00 21.29 215 TRP C O 1
ATOM 4617 N N . LEU C 1 122 ? 17.526 4.713 4.304 1.00 17.27 216 LEU C N 1
ATOM 4618 C CA . LEU C 1 122 ? 18.040 3.825 5.346 1.00 17.32 216 LEU C CA 1
ATOM 4619 C C . LEU C 1 122 ? 19.050 2.820 4.797 1.00 19.51 216 LEU C C 1
ATOM 4620 O O . LEU C 1 122 ? 20.061 2.537 5.451 1.00 20.62 216 LEU C O 1
ATOM 4625 N N . PHE C 1 123 ? 18.776 2.275 3.610 1.00 17.20 217 PHE C N 1
ATOM 4626 C CA . PHE C 1 123 ? 19.697 1.331 2.987 1.00 18.52 217 PHE C CA 1
ATOM 4627 C C . PHE C 1 123 ? 20.927 2.084 2.494 1.00 18.00 217 PHE C C 1
ATOM 4628 O O . PHE C 1 123 ? 22.048 1.575 2.560 1.00 16.47 217 PHE C O 1
ATOM 4636 N N . PHE C 1 124 ? 20.717 3.303 2.007 1.00 17.55 218 PHE C N 1
ATOM 4637 C CA . PHE C 1 124 ? 21.829 4.113 1.524 1.00 18.55 218 PHE C CA 1
ATOM 4638 C C . PHE C 1 124 ? 22.775 4.354 2.703 1.00 19.18 218 PHE C C 1
ATOM 4639 O O . PHE C 1 124 ? 23.998 4.270 2.569 1.00 19.90 218 PHE C O 1
ATOM 4647 N N . GLN C 1 125 ? 22.201 4.609 3.872 1.00 19.77 219 GLN C N 1
ATOM 4648 C CA . GLN C 1 125 ? 23.003 4.862 5.061 1.00 20.40 219 GLN C CA 1
ATOM 4649 C C . GLN C 1 125 ? 23.752 3.620 5.535 1.00 21.43 219 GLN C C 1
ATOM 4650 O O . GLN C 1 125 ? 24.969 3.660 5.749 1.00 20.05 219 GLN C O 1
ATOM 4656 N N . THR C 1 126 ? 23.027 2.518 5.690 1.00 20.48 220 THR C N 1
ATOM 4657 C CA . THR C 1 126 ? 23.630 1.282 6.170 1.00 22.48 220 THR C CA 1
ATOM 4658 C C . THR C 1 126 ? 24.587 0.597 5.192 1.00 22.10 220 THR C C 1
ATOM 4659 O O . THR C 1 126 ? 25.485 -0.118 5.613 1.00 19.93 220 THR C O 1
ATOM 4663 N N . SER C 1 127 ? 24.404 0.805 3.895 1.00 22.17 221 SER C N 1
ATOM 4664 C CA . SER C 1 127 ? 25.272 0.144 2.936 1.00 24.27 221 SER C CA 1
ATOM 4665 C C . SER C 1 127 ? 26.284 1.029 2.208 1.00 24.77 221 SER C C 1
ATOM 4666 O O . SER C 1 127 ? 27.299 0.530 1.718 1.00 25.26 221 SER C O 1
ATOM 4669 N N . GLY C 1 128 ? 26.030 2.330 2.127 1.00 23.87 222 GLY C N 1
ATOM 4670 C CA . GLY C 1 128 ? 26.974 3.190 1.428 1.00 25.28 222 GLY C CA 1
ATOM 4671 C C . GLY C 1 128 ? 27.639 4.278 2.255 1.00 24.85 222 GLY C C 1
ATOM 4672 O O . GLY C 1 128 ? 28.592 4.911 1.802 1.00 26.75 222 GLY C O 1
ATOM 4673 N N . HIS C 1 129 ? 27.131 4.496 3.462 1.00 24.42 223 HIS C N 1
ATOM 4674 C CA . HIS C 1 129 ? 27.647 5.518 4.372 1.00 23.24 223 HIS C CA 1
ATOM 4675 C C . HIS C 1 129 ? 28.523 4.886 5.473 1.00 21.64 223 HIS C C 1
ATOM 4676 O O . HIS C 1 129 ? 29.745 5.030 5.477 1.00 21.82 223 HIS C O 1
ATOM 4683 N N . ALA C 1 130 ? 27.887 4.173 6.390 1.00 19.31 224 ALA C N 1
ATOM 4684 C CA . ALA C 1 130 ? 28.579 3.532 7.502 1.00 19.92 224 ALA C CA 1
ATOM 4685 C C . ALA C 1 130 ? 29.763 2.662 7.061 1.00 20.85 224 ALA C C 1
ATOM 4686 O O . ALA C 1 130 ? 30.854 2.753 7.631 1.00 23.95 224 ALA C O 1
ATOM 4688 N N . PRO C 1 131 ? 29.567 1.799 6.050 1.00 19.40 225 PRO C N 1
ATOM 4689 C CA . PRO C 1 131 ? 30.672 0.948 5.592 1.00 19.22 225 PRO C CA 1
ATOM 4690 C C . PRO C 1 131 ? 31.881 1.753 5.106 1.00 18.91 225 PRO C C 1
ATOM 4691 O O . PRO C 1 131 ? 33.022 1.424 5.420 1.00 16.55 225 PRO C O 1
ATOM 4695 N N . MET C 1 132 ? 31.623 2.806 4.336 1.00 19.94 226 MET C N 1
ATOM 4696 C CA . MET C 1 132 ? 32.705 3.630 3.812 1.00 19.60 226 MET C CA 1
ATOM 4697 C C . MET C 1 132 ? 33.429 4.374 4.922 1.00 19.30 226 MET C C 1
ATOM 4698 O O . MET C 1 132 ? 34.646 4.541 4.872 1.00 19.78 226 MET C O 1
ATOM 4703 N N . ILE C 1 133 ? 32.686 4.828 5.925 1.00 19.79 227 ILE C N 1
ATOM 4704 C CA . ILE C 1 133 ? 33.314 5.519 7.038 1.00 17.90 227 ILE C CA 1
ATOM 4705 C C . ILE C 1 133 ? 34.179 4.487 7.746 1.00 18.13 227 ILE C C 1
ATOM 4706 O O . ILE C 1 133 ? 35.313 4.768 8.129 1.00 19.31 227 ILE C O 1
ATOM 4711 N N . GLY C 1 134 ? 33.644 3.279 7.894 1.00 19.14 228 GLY C N 1
ATOM 4712 C CA . GLY C 1 134 ? 34.388 2.209 8.535 1.00 19.12 228 GLY C CA 1
ATOM 4713 C C . GLY C 1 134 ? 35.691 1.855 7.819 1.00 20.40 228 GLY C C 1
ATOM 4714 O O . GLY C 1 134 ? 36.692 1.556 8.470 1.00 20.86 228 GLY C O 1
ATOM 4715 N N . GLN C 1 135 ? 35.695 1.888 6.490 1.00 19.60 229 GLN C N 1
ATOM 4716 C CA . GLN C 1 135 ? 36.910 1.553 5.741 1.00 19.67 229 GLN C CA 1
ATOM 4717 C C . GLN C 1 135 ? 37.928 2.688 5.838 1.00 18.79 229 GLN C C 1
ATOM 4718 O O . GLN C 1 135 ? 39.133 2.446 5.886 1.00 16.66 229 GLN C O 1
ATOM 4724 N N . ALA C 1 136 ? 37.444 3.927 5.869 1.00 16.75 230 ALA C N 1
ATOM 4725 C CA . ALA C 1 136 ? 38.348 5.070 5.982 1.00 17.81 230 ALA C CA 1
ATOM 4726 C C . ALA C 1 136 ? 39.059 5.024 7.336 1.00 17.62 230 ALA C C 1
ATOM 4727 O O . ALA C 1 136 ? 40.269 5.214 7.409 1.00 19.14 230 ALA C O 1
ATOM 4729 N N . LEU C 1 137 ? 38.306 4.761 8.403 1.00 17.66 231 LEU C N 1
ATOM 4730 C CA . LEU C 1 137 ? 38.888 4.680 9.736 1.00 19.17 231 LEU C CA 1
ATOM 4731 C C . LEU C 1 137 ? 39.889 3.536 9.769 1.00 19.26 231 LEU C C 1
ATOM 4732 O O . LEU C 1 137 ? 40.997 3.687 10.289 1.00 19.68 231 LEU C O 1
ATOM 4737 N N . HIS C 1 138 ? 39.509 2.390 9.207 1.00 18.75 232 HIS C N 1
ATOM 4738 C CA . HIS C 1 138 ? 40.413 1.249 9.215 1.00 17.88 232 HIS C CA 1
ATOM 4739 C C . HIS C 1 138 ? 41.771 1.532 8.578 1.00 18.11 232 HIS C C 1
ATOM 4740 O O . HIS C 1 138 ? 42.803 1.339 9.211 1.00 19.18 232 HIS C O 1
ATOM 4747 N N . PHE C 1 139 ? 41.786 1.978 7.327 1.00 17.18 233 PHE C N 1
ATOM 4748 C CA . PHE C 1 139 ? 43.069 2.231 6.680 1.00 20.03 233 PHE C CA 1
ATOM 4749 C C . PHE C 1 139 ? 43.824 3.429 7.250 1.00 22.14 233 PHE C C 1
ATOM 4750 O O . PHE C 1 139 ? 45.045 3.497 7.162 1.00 21.72 233 PHE C O 1
ATOM 4758 N N . ARG C 1 140 ? 43.113 4.370 7.857 1.00 22.14 234 ARG C N 1
ATOM 4759 C CA . ARG C 1 140 ? 43.811 5.505 8.419 1.00 22.51 234 ARG C CA 1
ATOM 4760 C C . ARG C 1 140 ? 44.412 5.153 9.785 1.00 23.16 234 ARG C C 1
ATOM 4761 O O . ARG C 1 140 ? 45.515 5.593 10.113 1.00 20.18 234 ARG C O 1
ATOM 4769 N N . TYR C 1 141 ? 43.717 4.314 10.552 1.00 23.46 235 TYR C N 1
ATOM 4770 C CA . TYR C 1 141 ? 44.172 3.979 11.896 1.00 23.55 235 TYR C CA 1
ATOM 4771 C C . TYR C 1 141 ? 44.555 2.558 12.301 1.00 24.56 235 TYR C C 1
ATOM 4772 O O . TYR C 1 141 ? 45.357 2.397 13.212 1.00 25.79 235 TYR C O 1
ATOM 4781 N N . PHE C 1 142 ? 44.002 1.529 11.667 1.00 24.54 236 PHE C N 1
ATOM 4782 C CA . PHE C 1 142 ? 44.307 0.176 12.117 1.00 25.95 236 PHE C CA 1
ATOM 4783 C C . PHE C 1 142 ? 44.853 -0.843 11.133 1.00 27.00 236 PHE C C 1
ATOM 4784 O O . PHE C 1 142 ? 44.978 -2.018 11.483 1.00 26.85 236 PHE C O 1
ATOM 4792 N N . HIS C 1 143 ? 45.181 -0.434 9.917 1.00 27.11 237 HIS C N 1
ATOM 4793 C CA . HIS C 1 143 ? 45.701 -1.414 8.973 1.00 27.24 237 HIS C CA 1
ATOM 4794 C C . HIS C 1 143 ? 47.149 -1.789 9.311 1.00 28.29 237 HIS C C 1
ATOM 4795 O O . HIS C 1 143 ? 47.876 -1.002 9.913 1.00 28.17 237 HIS C O 1
ATOM 4802 N N . SER C 1 144 ? 47.554 -2.997 8.926 1.00 28.92 238 SER C N 1
ATOM 4803 C CA . SER C 1 144 ? 48.908 -3.481 9.187 1.00 27.10 238 SER C CA 1
ATOM 4804 C C . SER C 1 144 ? 49.975 -2.652 8.486 1.00 27.31 238 SER C C 1
ATOM 4805 O O . SER C 1 144 ? 51.158 -2.808 8.764 1.00 28.35 238 SER C O 1
ATOM 4808 N N . GLN C 1 145 ? 49.563 -1.787 7.565 1.00 26.75 239 GLN C N 1
ATOM 4809 C CA . GLN C 1 145 ? 50.510 -0.925 6.864 1.00 26.37 239 GLN C CA 1
ATOM 4810 C C . GLN C 1 145 ? 49.799 0.314 6.344 1.00 26.74 239 GLN C C 1
ATOM 4811 O O . GLN C 1 145 ? 48.584 0.313 6.179 1.00 25.58 239 GLN C O 1
ATOM 4817 N N . LYS C 1 146 ? 50.552 1.377 6.095 1.00 27.18 240 LYS C N 1
ATOM 4818 C CA . LYS C 1 146 ? 49.953 2.603 5.594 1.00 28.18 240 LYS C CA 1
ATOM 4819 C C . LYS C 1 146 ? 49.671 2.515 4.104 1.00 28.33 240 LYS C C 1
ATOM 4820 O O . LYS C 1 146 ? 50.521 2.087 3.319 1.00 29.13 240 LYS C O 1
ATOM 4826 N N . ILE C 1 147 ? 48.472 2.938 3.722 1.00 26.42 241 ILE C N 1
ATOM 4827 C CA . ILE C 1 147 ? 48.046 2.929 2.331 1.00 24.26 241 ILE C CA 1
ATOM 4828 C C . ILE C 1 147 ? 47.235 4.198 2.103 1.00 24.80 241 ILE C C 1
ATOM 4829 O O . ILE C 1 147 ? 46.006 4.184 2.143 1.00 23.15 241 ILE C O 1
ATOM 4834 N N . ALA C 1 148 ? 47.943 5.298 1.873 1.00 25.80 242 ALA C N 1
ATOM 4835 C CA . ALA C 1 148 ? 47.315 6.592 1.650 1.00 25.37 242 ALA C CA 1
ATOM 4836 C C . ALA C 1 148 ? 46.296 6.516 0.527 1.00 24.90 242 ALA C C 1
ATOM 4837 O O . ALA C 1 148 ? 45.253 7.162 0.591 1.00 26.19 242 ALA C O 1
ATOM 4839 N N . SER C 1 149 ? 46.588 5.726 -0.501 1.00 23.01 243 SER C N 1
ATOM 4840 C CA . SER C 1 149 ? 45.661 5.608 -1.620 1.00 23.99 243 SER C CA 1
ATOM 4841 C C . SER C 1 149 ? 44.321 5.024 -1.166 1.00 22.55 243 SER C C 1
ATOM 4842 O O . SER C 1 149 ? 43.280 5.330 -1.743 1.00 23.48 243 SER C O 1
ATOM 4845 N N . ALA C 1 150 ? 44.353 4.194 -0.127 1.00 21.27 244 ALA C N 1
ATOM 4846 C CA . ALA C 1 150 ? 43.137 3.579 0.399 1.00 21.83 244 ALA C CA 1
ATOM 4847 C C . ALA C 1 150 ? 42.370 4.587 1.251 1.00 23.36 244 ALA C C 1
ATOM 4848 O O . ALA C 1 150 ? 41.147 4.716 1.133 1.00 22.84 244 ALA C O 1
ATOM 4850 N N . VAL C 1 151 ? 43.094 5.304 2.107 1.00 22.42 245 VAL C N 1
ATOM 4851 C CA . VAL C 1 151 ? 42.482 6.306 2.970 1.00 22.55 245 VAL C CA 1
ATOM 4852 C C . VAL C 1 151 ? 41.751 7.335 2.106 1.00 23.65 245 VAL C C 1
ATOM 4853 O O . VAL C 1 151 ? 40.625 7.722 2.406 1.00 23.43 245 VAL C O 1
ATOM 4857 N N . GLU C 1 152 ? 42.392 7.758 1.021 1.00 25.73 246 GLU C N 1
ATOM 4858 C CA . GLU C 1 152 ? 41.805 8.751 0.117 1.00 26.47 246 GLU C CA 1
ATOM 4859 C C . GLU C 1 152 ? 40.551 8.237 -0.592 1.00 26.29 246 GLU C C 1
ATOM 4860 O O . GLU C 1 152 ? 39.538 8.947 -0.692 1.00 25.18 246 GLU C O 1
ATOM 4866 N N . ARG C 1 153 ? 40.631 7.011 -1.103 1.00 24.14 247 ARG C N 1
ATOM 4867 C CA . ARG C 1 153 ? 39.508 6.400 -1.807 1.00 24.91 247 ARG C CA 1
ATOM 4868 C C . ARG C 1 153 ? 38.221 6.463 -0.985 1.00 24.23 247 ARG C C 1
ATOM 4869 O O . ARG C 1 153 ? 37.194 6.950 -1.455 1.00 23.57 247 ARG C O 1
ATOM 4877 N N . TYR C 1 154 ? 38.283 5.971 0.247 1.00 23.22 248 TYR C N 1
ATOM 4878 C CA . TYR C 1 154 ? 37.108 5.963 1.103 1.00 22.55 248 TYR C CA 1
ATOM 4879 C C . TYR C 1 154 ? 36.744 7.328 1.664 1.00 23.45 248 TYR C C 1
ATOM 4880 O O . TYR C 1 154 ? 35.563 7.642 1.797 1.00 23.46 248 TYR C O 1
ATOM 4889 N N . THR C 1 155 ? 37.741 8.144 1.993 1.00 22.68 249 THR C N 1
ATOM 4890 C CA . THR C 1 155 ? 37.427 9.462 2.519 1.00 23.84 249 THR C CA 1
ATOM 4891 C C . THR C 1 155 ? 36.697 10.281 1.453 1.00 23.79 249 THR C C 1
ATOM 4892 O O . THR C 1 155 ? 35.800 11.050 1.782 1.00 22.22 249 THR C O 1
ATOM 4896 N N . ASP C 1 156 ? 37.075 10.113 0.182 1.00 23.75 250 ASP C N 1
ATOM 4897 C CA . ASP C 1 156 ? 36.411 10.828 -0.914 1.00 24.55 250 ASP C CA 1
ATOM 4898 C C . ASP C 1 156 ? 34.977 10.322 -1.061 1.00 24.96 250 ASP C C 1
ATOM 4899 O O . ASP C 1 156 ? 34.050 11.103 -1.265 1.00 26.33 250 ASP C O 1
ATOM 4904 N N . GLU C 1 157 ? 34.791 9.009 -0.966 1.00 24.22 251 GLU C N 1
ATOM 4905 C CA . GLU C 1 157 ? 33.448 8.457 -1.088 1.00 25.13 251 GLU C CA 1
ATOM 4906 C C . GLU C 1 157 ? 32.548 8.975 0.031 1.00 24.24 251 GLU C C 1
ATOM 4907 O O . GLU C 1 157 ? 31.375 9.271 -0.206 1.00 24.47 251 GLU C O 1
ATOM 4913 N N . VAL C 1 158 ? 33.076 9.080 1.248 1.00 22.94 252 VAL C N 1
ATOM 4914 C CA . VAL C 1 158 ? 32.257 9.597 2.342 1.00 24.16 252 VAL C CA 1
ATOM 4915 C C . VAL C 1 158 ? 31.827 11.040 2.027 1.00 24.39 252 VAL C C 1
ATOM 4916 O O . VAL C 1 158 ? 30.667 11.410 2.223 1.00 23.01 252 VAL C O 1
ATOM 4920 N N . ARG C 1 159 ? 32.755 11.856 1.533 1.00 24.84 253 ARG C N 1
ATOM 4921 C CA . ARG C 1 159 ? 32.400 13.230 1.191 1.00 25.85 253 ARG C CA 1
ATOM 4922 C C . ARG C 1 159 ? 31.365 13.203 0.074 1.00 25.02 253 ARG C C 1
ATOM 4923 O O . ARG C 1 159 ? 30.477 14.049 0.020 1.00 25.81 253 ARG C O 1
ATOM 4931 N N . ARG C 1 160 ? 31.482 12.216 -0.809 1.00 25.61 254 ARG C N 1
ATOM 4932 C CA . ARG C 1 160 ? 30.552 12.057 -1.927 1.00 26.45 254 ARG C CA 1
ATOM 4933 C C . ARG C 1 160 ? 29.141 11.839 -1.382 1.00 26.17 254 ARG C C 1
ATOM 4934 O O . ARG C 1 160 ? 28.187 12.493 -1.812 1.00 24.48 254 ARG C O 1
ATOM 4942 N N . VAL C 1 161 ? 29.019 10.924 -0.423 1.00 25.20 255 VAL C N 1
ATOM 4943 C CA . VAL C 1 161 ? 27.726 10.616 0.179 1.00 24.03 255 VAL C CA 1
ATOM 4944 C C . VAL C 1 161 ? 27.140 11.829 0.879 1.00 24.61 255 VAL C C 1
ATOM 4945 O O . VAL C 1 161 ? 25.957 12.116 0.722 1.00 25.10 255 VAL C O 1
ATOM 4949 N N . TYR C 1 162 ? 27.955 12.546 1.653 1.00 24.90 256 TYR C N 1
ATOM 4950 C CA . TYR C 1 162 ? 27.453 13.732 2.339 1.00 24.33 256 TYR C CA 1
ATOM 4951 C C . TYR C 1 162 ? 27.007 14.771 1.317 1.00 26.00 256 TYR C C 1
ATOM 4952 O O . TYR C 1 162 ? 26.159 15.616 1.611 1.00 25.90 256 TYR C O 1
ATOM 4961 N N . GLY C 1 163 ? 27.574 14.699 0.114 1.00 25.21 257 GLY C N 1
ATOM 4962 C CA . GLY C 1 163 ? 27.189 15.625 -0.938 1.00 25.29 257 GLY C CA 1
ATOM 4963 C C . GLY C 1 163 ? 25.761 15.336 -1.375 1.00 27.06 257 GLY C C 1
ATOM 4964 O O . GLY C 1 163 ? 24.991 16.246 -1.681 1.00 24.17 257 GLY C O 1
ATOM 4965 N N . VAL C 1 164 ? 25.404 14.054 -1.397 1.00 26.61 258 VAL C N 1
ATOM 4966 C CA . VAL C 1 164 ? 24.057 13.640 -1.785 1.00 26.71 258 VAL C CA 1
ATOM 4967 C C . VAL C 1 164 ? 23.037 14.059 -0.720 1.00 26.45 258 VAL C C 1
ATOM 4968 O O . VAL C 1 164 ? 21.952 14.544 -1.043 1.00 26.53 258 VAL C O 1
ATOM 4972 N N . VAL C 1 165 ? 23.387 13.868 0.548 1.00 25.22 259 VAL C N 1
ATOM 4973 C CA . VAL C 1 165 ? 22.498 14.252 1.635 1.00 24.56 259 VAL C CA 1
ATOM 4974 C C . VAL C 1 165 ? 22.329 15.768 1.622 1.00 25.21 259 VAL C C 1
ATOM 4975 O O . VAL C 1 165 ? 21.221 16.280 1.747 1.00 24.79 259 VAL C O 1
ATOM 4979 N N . GLU C 1 166 ? 23.446 16.475 1.467 1.00 27.09 260 GLU C N 1
ATOM 4980 C CA . GLU C 1 166 ? 23.459 17.936 1.430 1.00 29.06 260 GLU C CA 1
ATOM 4981 C C . GLU C 1 166 ? 22.524 18.470 0.344 1.00 30.06 260 GLU C C 1
ATOM 4982 O O . GLU C 1 166 ? 21.674 19.324 0.604 1.00 29.40 260 GLU C O 1
ATOM 4988 N N . MET C 1 167 ? 22.689 17.963 -0.874 1.00 31.54 261 MET C N 1
ATOM 4989 C CA . MET C 1 167 ? 21.863 18.381 -2.002 1.00 34.67 261 MET C CA 1
ATOM 4990 C C . MET C 1 167 ? 20.377 18.161 -1.702 1.00 33.45 261 MET C C 1
ATOM 4991 O O . MET C 1 167 ? 19.549 19.023 -1.990 1.00 34.01 261 MET C O 1
ATOM 4996 N N . ALA C 1 168 ? 20.040 17.017 -1.111 1.00 31.35 262 ALA C N 1
ATOM 4997 C CA . ALA C 1 168 ? 18.644 16.716 -0.790 1.00 30.43 262 ALA C CA 1
ATOM 4998 C C . ALA C 1 168 ? 18.100 17.648 0.290 1.00 30.54 262 ALA C C 1
ATOM 4999 O O . ALA C 1 168 ? 16.991 18.169 0.165 1.00 31.29 262 ALA C O 1
ATOM 5001 N N . LEU C 1 169 ? 18.868 17.854 1.354 1.00 28.82 263 LEU C N 1
ATOM 5002 C CA . LEU C 1 169 ? 18.418 18.735 2.425 1.00 29.44 263 LEU C CA 1
ATOM 5003 C C . LEU C 1 169 ? 18.250 20.170 1.921 1.00 30.32 263 LEU C C 1
ATOM 5004 O O . LEU C 1 169 ? 17.336 20.879 2.344 1.00 30.02 263 LEU C O 1
ATOM 5009 N N . ALA C 1 170 ? 19.134 20.595 1.023 1.00 30.79 264 ALA C N 1
ATOM 5010 C CA . ALA C 1 170 ? 19.055 21.938 0.465 1.00 34.27 264 ALA C CA 1
ATOM 5011 C C . ALA C 1 170 ? 17.752 22.095 -0.320 1.00 37.62 264 ALA C C 1
ATOM 5012 O O . ALA C 1 170 ? 17.051 23.097 -0.179 1.00 38.56 264 ALA C O 1
ATOM 5014 N N . GLU C 1 171 ? 17.427 21.100 -1.141 1.00 40.61 265 GLU C N 1
ATOM 5015 C CA . GLU C 1 171 ? 16.207 21.143 -1.936 1.00 44.37 265 GLU C CA 1
ATOM 5016 C C . GLU C 1 171 ? 14.958 21.156 -1.064 1.00 46.62 265 GLU C C 1
ATOM 5017 O O . GLU C 1 171 ? 13.956 21.781 -1.416 1.00 47.83 265 GLU C O 1
ATOM 5023 N N . ARG C 1 172 ? 15.012 20.463 0.069 1.00 47.57 266 ARG C N 1
ATOM 5024 C CA . ARG C 1 172 ? 13.877 20.428 0.984 1.00 49.45 266 ARG C CA 1
ATOM 5025 C C . ARG C 1 172 ? 13.710 21.841 1.533 1.00 52.19 266 ARG C C 1
ATOM 5026 O O . ARG C 1 172 ? 12.595 22.329 1.719 1.00 53.67 266 ARG C O 1
ATOM 5034 N N . ARG C 1 173 ? 14.842 22.485 1.791 1.00 54.03 267 ARG C N 1
ATOM 5035 C CA . ARG C 1 173 ? 14.873 23.842 2.316 1.00 56.40 267 ARG C CA 1
ATOM 5036 C C . ARG C 1 173 ? 14.273 24.826 1.314 1.00 59.23 267 ARG C C 1
ATOM 5037 O O . ARG C 1 173 ? 13.476 25.689 1.684 1.00 59.00 267 ARG C O 1
ATOM 5045 N N . GLU C 1 174 ? 14.655 24.689 0.047 1.00 62.92 268 GLU C N 1
ATOM 5046 C CA . GLU C 1 174 ? 14.143 25.562 -1.007 1.00 66.26 268 GLU C CA 1
ATOM 5047 C C . GLU C 1 174 ? 12.617 25.537 -0.997 1.00 67.39 268 GLU C C 1
ATOM 5048 O O . GLU C 1 174 ? 11.966 26.446 -1.512 1.00 67.69 268 GLU C O 1
ATOM 5054 N N . ALA C 1 175 ? 12.057 24.485 -0.405 1.00 68.43 269 ALA C N 1
ATOM 5055 C CA . ALA C 1 175 ? 10.613 24.323 -0.317 1.00 69.55 269 ALA C CA 1
ATOM 5056 C C . ALA C 1 175 ? 10.064 24.950 0.962 1.00 70.30 269 ALA C C 1
ATOM 5057 O O . ALA C 1 175 ? 9.114 25.728 0.921 1.00 70.59 269 ALA C O 1
ATOM 5059 N N . LEU C 1 176 ? 10.664 24.611 2.098 1.00 70.68 270 LEU C N 1
ATOM 5060 C CA . LEU C 1 176 ? 10.216 25.157 3.371 1.00 71.53 270 LEU C CA 1
ATOM 5061 C C . LEU C 1 176 ? 10.189 26.677 3.288 1.00 73.09 270 LEU C C 1
ATOM 5062 O O . LEU C 1 176 ? 9.443 27.334 4.014 1.00 72.92 270 LEU C O 1
ATOM 5067 N N . VAL C 1 177 ? 11.009 27.230 2.397 1.00 74.68 271 VAL C N 1
ATOM 5068 C CA . VAL C 1 177 ? 11.082 28.675 2.211 1.00 76.31 271 VAL C CA 1
ATOM 5069 C C . VAL C 1 177 ? 9.747 29.227 1.712 1.00 77.58 271 VAL C C 1
ATOM 5070 O O . VAL C 1 177 ? 8.958 29.766 2.492 1.00 77.97 271 VAL C O 1
ATOM 5074 N N . MET C 1 178 ? 9.496 29.085 0.414 1.00 78.39 272 MET C N 1
ATOM 5075 C CA . MET C 1 178 ? 8.255 29.568 -0.184 1.00 79.12 272 MET C CA 1
ATOM 5076 C C . MET C 1 178 ? 7.034 28.953 0.495 1.00 79.66 272 MET C C 1
ATOM 5077 O O . MET C 1 178 ? 5.898 29.334 0.213 1.00 80.00 272 MET C O 1
ATOM 5082 N N . GLU C 1 179 ? 7.277 27.996 1.385 1.00 80.00 273 GLU C N 1
ATOM 5083 C CA . GLU C 1 179 ? 6.207 27.314 2.105 1.00 80.00 273 GLU C CA 1
ATOM 5084 C C . GLU C 1 179 ? 5.834 28.079 3.378 1.00 80.00 273 GLU C C 1
ATOM 5085 O O . GLU C 1 179 ? 4.677 28.064 3.805 1.00 80.00 273 GLU C O 1
ATOM 5091 N N . LEU C 1 180 ? 6.819 28.750 3.973 1.00 79.89 274 LEU C N 1
ATOM 5092 C CA . LEU C 1 180 ? 6.604 29.527 5.192 1.00 79.38 274 LEU C CA 1
ATOM 5093 C C . LEU C 1 180 ? 6.783 31.019 4.937 1.00 79.95 274 LEU C C 1
ATOM 5094 O O . LEU C 1 180 ? 7.126 31.778 5.846 1.00 79.83 274 LEU C O 1
ATOM 5099 N N . GLN C 1 197 ? 20.217 33.322 4.225 1.00 79.30 291 GLN C N 1
ATOM 5100 C CA . GLN C 1 197 ? 19.371 34.432 4.647 1.00 79.91 291 GLN C CA 1
ATOM 5101 C C . GLN C 1 197 ? 18.026 33.909 5.144 1.00 80.00 291 GLN C C 1
ATOM 5102 O O . GLN C 1 197 ? 17.952 32.822 5.715 1.00 80.00 291 GLN C O 1
ATOM 5108 N N . SER C 1 198 ? 16.970 34.692 4.933 1.00 80.00 292 SER C N 1
ATOM 5109 C CA . SER C 1 198 ? 15.616 34.316 5.340 1.00 79.65 292 SER C CA 1
ATOM 5110 C C . SER C 1 198 ? 15.409 34.285 6.853 1.00 79.25 292 SER C C 1
ATOM 5111 O O . SER C 1 198 ? 16.351 34.460 7.626 1.00 79.11 292 SER C O 1
ATOM 5114 N N . ARG C 1 199 ? 14.164 34.056 7.264 1.00 79.00 293 ARG C N 1
ATOM 5115 C CA . ARG C 1 199 ? 13.801 34.016 8.678 1.00 78.25 293 ARG C CA 1
ATOM 5116 C C . ARG C 1 199 ? 13.753 32.579 9.184 1.00 77.48 293 ARG C C 1
ATOM 5117 O O . ARG C 1 199 ? 14.219 32.284 10.284 1.00 77.17 293 ARG C O 1
ATOM 5125 N N . PHE C 1 200 ? 13.179 31.692 8.376 1.00 76.49 294 PHE C N 1
ATOM 5126 C CA . PHE C 1 200 ? 13.079 30.276 8.722 1.00 75.07 294 PHE C CA 1
ATOM 5127 C C . PHE C 1 200 ? 14.228 29.518 8.063 1.00 73.19 294 PHE C C 1
ATOM 5128 O O . PHE C 1 200 ? 14.013 28.561 7.321 1.00 73.37 294 PHE C O 1
ATOM 5136 N N . PHE C 1 201 ? 15.450 29.955 8.339 1.00 70.33 295 PHE C N 1
ATOM 5137 C CA . PHE C 1 201 ? 16.630 29.325 7.767 1.00 67.80 295 PHE C CA 1
ATOM 5138 C C . PHE C 1 201 ? 17.202 28.298 8.740 1.00 65.24 295 PHE C C 1
ATOM 5139 O O . PHE C 1 201 ? 18.101 27.532 8.396 1.00 64.57 295 PHE C O 1
ATOM 5147 N N . ASP C 1 202 ? 16.664 28.281 9.954 1.00 62.56 296 ASP C N 1
ATOM 5148 C CA . ASP C 1 202 ? 17.120 27.349 10.976 1.00 59.41 296 ASP C CA 1
ATOM 5149 C C . ASP C 1 202 ? 16.017 26.411 11.450 1.00 56.03 296 ASP C C 1
ATOM 5150 O O . ASP C 1 202 ? 16.170 25.725 12.459 1.00 54.57 296 ASP C O 1
ATOM 5155 N N . TYR C 1 203 ? 14.901 26.389 10.730 1.00 52.73 297 TYR C N 1
ATOM 5156 C CA . TYR C 1 203 ? 13.807 25.499 11.089 1.00 50.39 297 TYR C CA 1
ATOM 5157 C C . TYR C 1 203 ? 14.040 24.118 10.479 1.00 46.34 297 TYR C C 1
ATOM 5158 O O . TYR C 1 203 ? 14.565 23.995 9.373 1.00 43.47 297 TYR C O 1
ATOM 5167 N N . PRO C 1 204 ? 13.657 23.059 11.205 1.00 44.07 298 PRO C N 1
ATOM 5168 C CA . PRO C 1 204 ? 13.813 21.665 10.782 1.00 42.23 298 PRO C CA 1
ATOM 5169 C C . PRO C 1 204 ? 13.420 21.319 9.351 1.00 40.45 298 PRO C C 1
ATOM 5170 O O . PRO C 1 204 ? 12.340 21.665 8.875 1.00 41.75 298 PRO C O 1
ATOM 5174 N N . VAL C 1 205 ? 14.328 20.624 8.679 1.00 38.35 299 VAL C N 1
ATOM 5175 C CA . VAL C 1 205 ? 14.137 20.148 7.314 1.00 34.76 299 VAL C CA 1
ATOM 5176 C C . VAL C 1 205 ? 14.471 18.657 7.394 1.00 31.67 299 VAL C C 1
ATOM 5177 O O . VAL C 1 205 ? 15.491 18.282 7.960 1.00 31.39 299 VAL C O 1
ATOM 5181 N N . TRP C 1 206 ? 13.612 17.805 6.849 1.00 29.39 300 TRP C N 1
ATOM 5182 C CA . TRP C 1 206 ? 13.848 16.369 6.935 1.00 27.83 300 TRP C CA 1
ATOM 5183 C C . TRP C 1 206 ? 13.921 15.690 5.581 1.00 27.76 300 TRP C C 1
ATOM 5184 O O . TRP C 1 206 ? 13.456 16.228 4.577 1.00 27.78 300 TRP C O 1
ATOM 5195 N N . LEU C 1 207 ? 14.515 14.501 5.558 1.00 25.56 301 LEU C N 1
ATOM 5196 C CA . LEU C 1 207 ? 14.665 13.771 4.312 1.00 25.03 301 LEU C CA 1
ATOM 5197 C C . LEU C 1 207 ? 13.348 13.315 3.694 1.00 24.83 301 LEU C C 1
ATOM 5198 O O . LEU C 1 207 ? 13.184 13.399 2.485 1.00 25.54 301 LEU C O 1
ATOM 5203 N N . VAL C 1 208 ? 12.403 12.859 4.511 1.00 26.10 302 VAL C N 1
ATOM 5204 C CA . VAL C 1 208 ? 11.131 12.375 3.976 1.00 26.03 302 VAL C CA 1
ATOM 5205 C C . VAL C 1 208 ? 9.883 12.848 4.710 1.00 27.61 302 VAL C C 1
ATOM 5206 O O . VAL C 1 208 ? 9.861 12.944 5.935 1.00 28.09 302 VAL C O 1
ATOM 5210 N N . GLY C 1 209 ? 8.839 13.123 3.931 1.00 29.14 303 GLY C N 1
ATOM 5211 C CA . GLY C 1 209 ? 7.560 13.552 4.465 1.00 31.26 303 GLY C CA 1
ATOM 5212 C C . GLY C 1 209 ? 7.559 14.703 5.448 1.00 33.79 303 GLY C C 1
ATOM 5213 O O . GLY C 1 209 ? 6.753 14.716 6.371 1.00 34.26 303 GLY C O 1
ATOM 5214 N N . ASP C 1 210 ? 8.455 15.666 5.262 1.00 35.84 304 ASP C N 1
ATOM 5215 C CA . ASP C 1 210 ? 8.517 16.825 6.149 1.00 38.91 304 ASP C CA 1
ATOM 5216 C C . ASP C 1 210 ? 8.377 16.442 7.622 1.00 37.88 304 ASP C C 1
ATOM 5217 O O . ASP C 1 210 ? 7.765 17.171 8.399 1.00 37.93 304 ASP C O 1
ATOM 5222 N N . LYS C 1 211 ? 8.938 15.300 8.003 1.00 36.72 305 LYS C N 1
ATOM 5223 C CA . LYS C 1 211 ? 8.872 14.846 9.388 1.00 34.49 305 LYS C CA 1
ATOM 5224 C C . LYS C 1 211 ? 10.082 13.987 9.714 1.00 31.39 305 LYS C C 1
ATOM 5225 O O . LYS C 1 211 ? 10.629 13.321 8.845 1.00 31.92 305 LYS C O 1
ATOM 5231 N N . LEU C 1 212 ? 10.494 14.009 10.975 1.00 28.10 306 LEU C N 1
ATOM 5232 C CA . LEU C 1 212 ? 11.623 13.211 11.422 1.00 25.06 306 LEU C CA 1
ATOM 5233 C C . LEU C 1 212 ? 11.285 11.722 11.277 1.00 24.30 306 LEU C C 1
ATOM 5234 O O . LEU C 1 212 ? 10.224 11.275 11.723 1.00 22.18 306 LEU C O 1
ATOM 5239 N N . THR C 1 213 ? 12.175 10.963 10.644 1.00 20.66 307 THR C N 1
ATOM 5240 C CA . THR C 1 213 ? 11.972 9.522 10.491 1.00 19.48 307 THR C CA 1
ATOM 5241 C C . THR C 1 213 ? 13.294 8.818 10.785 1.00 20.20 307 THR C C 1
ATOM 5242 O O . THR C 1 213 ? 14.322 9.471 11.001 1.00 20.20 307 THR C O 1
ATOM 5246 N N . ILE C 1 214 ? 13.275 7.487 10.790 1.00 20.20 308 ILE C N 1
ATOM 5247 C CA . ILE C 1 214 ? 14.493 6.732 11.044 1.00 19.50 308 ILE C CA 1
ATOM 5248 C C . ILE C 1 214 ? 15.526 7.000 9.952 1.00 19.66 308 ILE C C 1
ATOM 5249 O O . ILE C 1 214 ? 16.709 6.746 10.132 1.00 22.89 308 ILE C O 1
ATOM 5254 N N . ALA C 1 215 ? 15.080 7.525 8.818 1.00 21.08 309 ALA C N 1
ATOM 5255 C CA . ALA C 1 215 ? 15.994 7.830 7.725 1.00 21.78 309 ALA C CA 1
ATOM 5256 C C . ALA C 1 215 ? 16.958 8.941 8.157 1.00 22.89 309 ALA C C 1
ATOM 5257 O O . ALA C 1 215 ? 18.122 8.961 7.749 1.00 23.01 309 ALA C O 1
ATOM 5259 N N . ASP C 1 216 ? 16.463 9.865 8.978 1.00 20.96 310 ASP C N 1
ATOM 5260 C CA . ASP C 1 216 ? 17.286 10.973 9.471 1.00 21.02 310 ASP C CA 1
ATOM 5261 C C . ASP C 1 216 ? 18.190 10.505 10.610 1.00 19.67 310 ASP C C 1
ATOM 5262 O O . ASP C 1 216 ? 19.403 10.666 10.561 1.00 18.37 310 ASP C O 1
ATOM 5267 N N . LEU C 1 217 ? 17.580 9.915 11.630 1.00 19.66 311 LEU C N 1
ATOM 5268 C CA . LEU C 1 217 ? 18.298 9.438 12.805 1.00 21.24 311 LEU C CA 1
ATOM 5269 C C . LEU C 1 217 ? 19.447 8.461 12.533 1.00 20.71 311 LEU C C 1
ATOM 5270 O O . LEU C 1 217 ? 20.461 8.485 13.235 1.00 22.84 311 LEU C O 1
ATOM 5275 N N . ALA C 1 218 ? 19.289 7.615 11.524 1.00 19.29 312 ALA C N 1
ATOM 5276 C CA . ALA C 1 218 ? 20.309 6.627 11.180 1.00 20.58 312 ALA C CA 1
ATOM 5277 C C . ALA C 1 218 ? 21.684 7.235 10.909 1.00 21.07 312 ALA C C 1
ATOM 5278 O O . ALA C 1 218 ? 22.701 6.570 11.080 1.00 21.03 312 ALA C O 1
ATOM 5280 N N . PHE C 1 219 ? 21.714 8.497 10.494 1.00 20.20 313 PHE C N 1
ATOM 5281 C CA . PHE C 1 219 ? 22.974 9.172 10.208 1.00 22.17 313 PHE C CA 1
ATOM 5282 C C . PHE C 1 219 ? 23.656 9.803 11.419 1.00 23.05 313 PHE C C 1
ATOM 5283 O O . PHE C 1 219 ? 24.883 9.959 11.440 1.00 23.03 313 PHE C O 1
ATOM 5291 N N . VAL C 1 220 ? 22.858 10.183 12.411 1.00 22.66 314 VAL C N 1
ATOM 5292 C CA . VAL C 1 220 ? 23.375 10.866 13.588 1.00 22.19 314 VAL C CA 1
ATOM 5293 C C . VAL C 1 220 ? 24.645 10.304 14.226 1.00 20.96 314 VAL C C 1
ATOM 5294 O O . VAL C 1 220 ? 25.636 11.025 14.362 1.00 21.04 314 VAL C O 1
ATOM 5298 N N . PRO C 1 221 ? 24.645 9.017 14.622 1.00 20.82 315 PRO C N 1
ATOM 5299 C CA . PRO C 1 221 ? 25.847 8.448 15.244 1.00 21.53 315 PRO C CA 1
ATOM 5300 C C . PRO C 1 221 ? 27.101 8.539 14.381 1.00 21.79 315 PRO C C 1
ATOM 5301 O O . PRO C 1 221 ? 28.188 8.841 14.883 1.00 20.77 315 PRO C O 1
ATOM 5305 N N . TRP C 1 222 ? 26.949 8.274 13.087 1.00 21.17 316 TRP C N 1
ATOM 5306 C CA . TRP C 1 222 ? 28.082 8.335 12.173 1.00 23.00 316 TRP C CA 1
ATOM 5307 C C . TRP C 1 222 ? 28.497 9.771 11.879 1.00 23.97 316 TRP C C 1
ATOM 5308 O O . TRP C 1 222 ? 29.671 10.045 11.655 1.00 22.33 316 TRP C O 1
ATOM 5319 N N . ASN C 1 223 ? 27.531 10.688 11.888 1.00 26.23 317 ASN C N 1
ATOM 5320 C CA . ASN C 1 223 ? 27.828 12.101 11.673 1.00 26.91 317 ASN C CA 1
ATOM 5321 C C . ASN C 1 223 ? 28.816 12.529 12.768 1.00 29.54 317 ASN C C 1
ATOM 5322 O O . ASN C 1 223 ? 29.748 13.285 12.518 1.00 30.97 317 ASN C O 1
ATOM 5327 N N . ASN C 1 224 ? 28.607 12.021 13.979 1.00 31.31 318 ASN C N 1
ATOM 5328 C CA . ASN C 1 224 ? 29.450 12.351 15.131 1.00 32.72 318 ASN C CA 1
ATOM 5329 C C . ASN C 1 224 ? 30.880 11.810 15.128 1.00 32.43 318 ASN C C 1
ATOM 5330 O O . ASN C 1 224 ? 31.651 12.142 16.027 1.00 32.32 318 ASN C O 1
ATOM 5335 N N . VAL C 1 225 ? 31.242 10.982 14.148 1.00 30.04 319 VAL C N 1
ATOM 5336 C CA . VAL C 1 225 ? 32.601 10.445 14.124 1.00 27.83 319 VAL C CA 1
ATOM 5337 C C . VAL C 1 225 ? 33.432 10.784 12.884 1.00 26.74 319 VAL C C 1
ATOM 5338 O O . VAL C 1 225 ? 34.647 10.594 12.886 1.00 25.72 319 VAL C O 1
ATOM 5342 N N . VAL C 1 226 ? 32.803 11.295 11.832 1.00 25.03 320 VAL C N 1
ATOM 5343 C CA . VAL C 1 226 ? 33.561 11.593 10.619 1.00 24.22 320 VAL C CA 1
ATOM 5344 C C . VAL C 1 226 ? 34.691 12.608 10.799 1.00 25.13 320 VAL C C 1
ATOM 5345 O O . VAL C 1 226 ? 35.580 12.708 9.953 1.00 24.00 320 VAL C O 1
ATOM 5349 N N . ASP C 1 227 ? 34.680 13.344 11.904 1.00 26.61 321 ASP C N 1
ATOM 5350 C CA . ASP C 1 227 ? 35.750 14.305 12.134 1.00 28.76 321 ASP C CA 1
ATOM 5351 C C . ASP C 1 227 ? 37.053 13.522 12.290 1.00 27.79 321 ASP C C 1
ATOM 5352 O O . ASP C 1 227 ? 38.130 14.038 12.011 1.00 26.89 321 ASP C O 1
ATOM 5357 N N . ARG C 1 228 ? 36.946 12.265 12.719 1.00 27.57 322 ARG C N 1
ATOM 5358 C CA . ARG C 1 228 ? 38.122 11.426 12.882 1.00 27.93 322 ARG C CA 1
ATOM 5359 C C . ARG C 1 228 ? 38.767 11.112 11.535 1.00 26.43 322 ARG C C 1
ATOM 5360 O O . ARG C 1 228 ? 39.912 10.690 11.483 1.00 24.56 322 ARG C O 1
ATOM 5368 N N . ILE C 1 229 ? 38.030 11.304 10.444 1.00 25.35 323 ILE C N 1
ATOM 5369 C CA . ILE C 1 229 ? 38.615 11.083 9.131 1.00 25.85 323 ILE C CA 1
ATOM 5370 C C . ILE C 1 229 ? 38.773 12.409 8.384 1.00 25.17 323 ILE C C 1
ATOM 5371 O O . ILE C 1 229 ? 38.837 12.432 7.160 1.00 24.03 323 ILE C O 1
ATOM 5376 N N . GLY C 1 230 ? 38.827 13.510 9.138 1.00 25.69 324 GLY C N 1
ATOM 5377 C CA . GLY C 1 230 ? 39.039 14.823 8.544 1.00 25.02 324 GLY C CA 1
ATOM 5378 C C . GLY C 1 230 ? 37.867 15.596 7.965 1.00 26.76 324 GLY C C 1
ATOM 5379 O O . GLY C 1 230 ? 38.054 16.684 7.415 1.00 28.28 324 GLY C O 1
ATOM 5380 N N . ILE C 1 231 ? 36.660 15.060 8.079 1.00 25.67 325 ILE C N 1
ATOM 5381 C CA . ILE C 1 231 ? 35.491 15.748 7.552 1.00 24.97 325 ILE C CA 1
ATOM 5382 C C . ILE C 1 231 ? 34.923 16.717 8.594 1.00 26.42 325 ILE C C 1
ATOM 5383 O O . ILE C 1 231 ? 34.607 16.319 9.722 1.00 26.61 325 ILE C O 1
ATOM 5388 N N . ASN C 1 232 ? 34.814 17.988 8.220 1.00 25.18 326 ASN C N 1
ATOM 5389 C CA . ASN C 1 232 ? 34.270 19.007 9.118 1.00 28.11 326 ASN C CA 1
ATOM 5390 C C . ASN C 1 232 ? 32.896 19.364 8.555 1.00 28.22 326 ASN C C 1
ATOM 5391 O O . ASN C 1 232 ? 32.773 20.185 7.647 1.00 28.50 326 ASN C O 1
ATOM 5396 N N . ILE C 1 233 ? 31.867 18.723 9.099 1.00 28.34 327 ILE C N 1
ATOM 5397 C CA . ILE C 1 233 ? 30.502 18.930 8.640 1.00 26.75 327 ILE C CA 1
ATOM 5398 C C . ILE C 1 233 ? 30.057 20.389 8.705 1.00 28.03 327 ILE C C 1
ATOM 5399 O O . ILE C 1 233 ? 29.483 20.909 7.745 1.00 26.34 327 ILE C O 1
ATOM 5404 N N . LYS C 1 234 ? 30.330 21.045 9.830 1.00 28.44 328 LYS C N 1
ATOM 5405 C CA . LYS C 1 234 ? 29.944 22.442 10.015 1.00 30.55 328 LYS C CA 1
ATOM 5406 C C . LYS C 1 234 ? 30.330 23.303 8.818 1.00 31.07 328 LYS C C 1
ATOM 5407 O O . LYS C 1 234 ? 29.506 24.041 8.273 1.00 30.15 328 LYS C O 1
ATOM 5413 N N . ILE C 1 235 ? 31.585 23.174 8.404 1.00 32.05 329 ILE C N 1
ATOM 5414 C CA . ILE C 1 235 ? 32.132 23.935 7.290 1.00 31.87 329 ILE C CA 1
ATOM 5415 C C . ILE C 1 235 ? 31.833 23.378 5.897 1.00 31.53 329 ILE C C 1
ATOM 5416 O O . ILE C 1 235 ? 31.441 24.126 5.000 1.00 29.71 329 ILE C O 1
ATOM 5421 N N . GLU C 1 236 ? 32.007 22.071 5.723 1.00 29.83 330 GLU C N 1
ATOM 5422 C CA . GLU C 1 236 ? 31.796 21.431 4.424 1.00 28.56 330 GLU C CA 1
ATOM 5423 C C . GLU C 1 236 ? 30.347 21.214 3.985 1.00 28.64 330 GLU C C 1
ATOM 5424 O O . GLU C 1 236 ? 30.042 21.325 2.797 1.00 26.79 330 GLU C O 1
ATOM 5430 N N . PHE C 1 237 ? 29.456 20.906 4.925 1.00 28.24 331 PHE C N 1
ATOM 5431 C CA . PHE C 1 237 ? 28.056 20.652 4.575 1.00 28.85 331 PHE C CA 1
ATOM 5432 C C . PHE C 1 237 ? 27.086 21.319 5.547 1.00 30.46 331 PHE C C 1
ATOM 5433 O O . PHE C 1 237 ? 26.494 20.659 6.403 1.00 30.58 331 PHE C O 1
ATOM 5441 N N . PRO C 1 238 ? 26.893 22.643 5.403 1.00 31.32 332 PRO C N 1
ATOM 5442 C CA . PRO C 1 238 ? 26.017 23.481 6.229 1.00 31.06 332 PRO C CA 1
ATOM 5443 C C . PRO C 1 238 ? 24.631 22.924 6.540 1.00 29.60 332 PRO C C 1
ATOM 5444 O O . PRO C 1 238 ? 24.209 22.922 7.697 1.00 32.26 332 PRO C O 1
ATOM 5448 N N . GLU C 1 239 ? 23.918 22.467 5.517 1.00 28.90 333 GLU C N 1
ATOM 5449 C CA . GLU C 1 239 ? 22.577 21.920 5.721 1.00 27.30 333 GLU C CA 1
ATOM 5450 C C . GLU C 1 239 ? 22.641 20.651 6.567 1.00 25.96 333 GLU C C 1
ATOM 5451 O O . GLU C 1 239 ? 21.793 20.433 7.430 1.00 24.47 333 GLU C O 1
ATOM 5457 N N . VAL C 1 240 ? 23.645 19.815 6.312 1.00 23.66 334 VAL C N 1
ATOM 5458 C CA . VAL C 1 240 ? 23.812 18.585 7.076 1.00 23.73 334 VAL C CA 1
ATOM 5459 C C . VAL C 1 240 ? 24.088 18.954 8.532 1.00 23.72 334 VAL C C 1
ATOM 5460 O O . VAL C 1 240 ? 23.609 18.289 9.451 1.00 21.06 334 VAL C O 1
ATOM 5464 N N . TYR C 1 241 ? 24.847 20.029 8.728 1.00 23.21 335 TYR C N 1
ATOM 5465 C CA . TYR C 1 241 ? 25.186 20.493 10.069 1.00 24.87 335 TYR C CA 1
ATOM 5466 C C . TYR C 1 241 ? 23.937 20.867 10.862 1.00 24.40 335 TYR C C 1
ATOM 5467 O O . TYR C 1 241 ? 23.773 20.452 12.002 1.00 24.83 335 TYR C O 1
ATOM 5476 N N . LYS C 1 242 ? 23.060 21.652 10.248 1.00 26.65 336 LYS C N 1
ATOM 5477 C CA . LYS C 1 242 ? 21.822 22.077 10.896 1.00 27.51 336 LYS C CA 1
ATOM 5478 C C . LYS C 1 242 ? 20.902 20.886 11.144 1.00 26.68 336 LYS C C 1
ATOM 5479 O O . LYS C 1 242 ? 20.272 20.779 12.199 1.00 28.18 336 LYS C O 1
ATOM 5485 N N . TRP C 1 243 ? 20.838 19.999 10.160 1.00 24.09 337 TRP C N 1
ATOM 5486 C CA . TRP C 1 243 ? 20.019 18.791 10.225 1.00 23.70 337 TRP C CA 1
ATOM 5487 C C . TRP C 1 243 ? 20.484 17.917 11.400 1.00 23.34 337 TRP C C 1
ATOM 5488 O O . TRP C 1 243 ? 19.683 17.531 12.254 1.00 24.13 337 TRP C O 1
ATOM 5499 N N . THR C 1 244 ? 21.778 17.628 11.467 1.00 21.97 338 THR C N 1
ATOM 5500 C CA . THR C 1 244 ? 22.275 16.800 12.556 1.00 25.28 338 THR C CA 1
ATOM 5501 C C . THR C 1 244 ? 22.218 17.520 13.911 1.00 26.35 338 THR C C 1
ATOM 5502 O O . THR C 1 244 ? 22.036 16.881 14.955 1.00 25.62 338 THR C O 1
ATOM 5506 N N . LYS C 1 245 ? 22.367 18.846 13.903 1.00 27.16 339 LYS C N 1
ATOM 5507 C CA . LYS C 1 245 ? 22.296 19.610 15.150 1.00 28.46 339 LYS C CA 1
ATOM 5508 C C . LYS C 1 245 ? 20.879 19.590 15.723 1.00 26.56 339 LYS C C 1
ATOM 5509 O O . LYS C 1 245 ? 20.699 19.578 16.937 1.00 27.31 339 LYS C O 1
ATOM 5515 N N . HIS C 1 246 ? 19.877 19.588 14.852 1.00 24.64 340 HIS C N 1
ATOM 5516 C CA . HIS C 1 246 ? 18.488 19.531 15.302 1.00 26.30 340 HIS C CA 1
ATOM 5517 C C . HIS C 1 246 ? 18.181 18.191 15.983 1.00 26.33 340 HIS C C 1
ATOM 5518 O O . HIS C 1 246 ? 17.465 18.142 16.991 1.00 23.99 340 HIS C O 1
ATOM 5525 N N . MET C 1 247 ? 18.715 17.104 15.428 1.00 24.07 341 MET C N 1
ATOM 5526 C CA . MET C 1 247 ? 18.485 15.783 16.002 1.00 23.88 341 MET C CA 1
ATOM 5527 C C . MET C 1 247 ? 19.261 15.619 17.307 1.00 23.44 341 MET C C 1
ATOM 5528 O O . MET C 1 247 ? 18.768 15.005 18.252 1.00 23.23 341 MET C O 1
ATOM 5533 N N . MET C 1 248 ? 20.473 16.169 17.362 1.00 25.61 342 MET C N 1
ATOM 5534 C CA . MET C 1 248 ? 21.293 16.063 18.575 1.00 27.88 342 MET C CA 1
ATOM 5535 C C . MET C 1 248 ? 20.663 16.785 19.767 1.00 28.04 342 MET C C 1
ATOM 5536 O O . MET C 1 248 ? 20.896 16.403 20.909 1.00 28.10 342 MET C O 1
ATOM 5541 N N . ARG C 1 249 ? 19.869 17.823 19.504 1.00 28.23 343 ARG C N 1
ATOM 5542 C CA . ARG C 1 249 ? 19.226 18.581 20.585 1.00 30.32 343 ARG C CA 1
ATOM 5543 C C . ARG C 1 249 ? 18.003 17.890 21.181 1.00 28.78 343 ARG C C 1
ATOM 5544 O O . ARG C 1 249 ? 17.487 18.312 22.214 1.00 27.90 343 ARG C O 1
ATOM 5552 N N . ARG C 1 250 ? 17.544 16.824 20.537 1.00 27.17 344 ARG C N 1
ATOM 5553 C CA . ARG C 1 250 ? 16.385 16.089 21.033 1.00 25.30 344 ARG C CA 1
ATOM 5554 C C . ARG C 1 250 ? 16.713 15.377 22.341 1.00 24.26 344 ARG C C 1
ATOM 5555 O O . ARG C 1 250 ? 17.714 14.675 22.435 1.00 23.70 344 ARG C O 1
ATOM 5563 N N . PRO C 1 251 ? 15.859 15.535 23.363 1.00 23.65 345 PRO C N 1
ATOM 5564 C CA . PRO C 1 251 ? 16.055 14.909 24.673 1.00 23.28 345 PRO C CA 1
ATOM 5565 C C . PRO C 1 251 ? 16.295 13.396 24.610 1.00 23.78 345 PRO C C 1
ATOM 5566 O O . PRO C 1 251 ? 17.171 12.876 25.292 1.00 22.37 345 PRO C O 1
ATOM 5570 N N . ALA C 1 252 ? 15.503 12.690 23.803 1.00 24.73 346 ALA C N 1
ATOM 5571 C CA . ALA C 1 252 ? 15.647 11.242 23.695 1.00 22.29 346 ALA C CA 1
ATOM 5572 C C . ALA C 1 252 ? 16.974 10.848 23.047 1.00 21.26 346 ALA C C 1
ATOM 5573 O O . ALA C 1 252 ? 17.569 9.838 23.413 1.00 21.17 346 ALA C O 1
ATOM 5575 N N . VAL C 1 253 ? 17.438 11.645 22.092 1.00 21.45 347 VAL C N 1
ATOM 5576 C CA . VAL C 1 253 ? 18.698 11.358 21.421 1.00 21.68 347 VAL C CA 1
ATOM 5577 C C . VAL C 1 253 ? 19.847 11.512 22.413 1.00 24.47 347 VAL C C 1
ATOM 5578 O O . VAL C 1 253 ? 20.741 10.652 22.494 1.00 24.12 347 VAL C O 1
ATOM 5582 N N . ILE C 1 254 ? 19.804 12.607 23.171 1.00 24.51 348 ILE C N 1
ATOM 5583 C CA . ILE C 1 254 ? 20.817 12.904 24.186 1.00 26.24 348 ILE C CA 1
ATOM 5584 C C . ILE C 1 254 ? 20.855 11.775 25.207 1.00 25.19 348 ILE C C 1
ATOM 5585 O O . ILE C 1 254 ? 21.920 11.325 25.614 1.00 25.51 348 ILE C O 1
ATOM 5590 N N . LYS C 1 255 ? 19.678 11.316 25.611 1.00 25.60 349 LYS C N 1
ATOM 5591 C CA . LYS C 1 255 ? 19.578 10.234 26.577 1.00 26.27 349 LYS C CA 1
ATOM 5592 C C . LYS C 1 255 ? 20.310 8.988 26.064 1.00 26.86 349 LYS C C 1
ATOM 5593 O O . LYS C 1 255 ? 21.113 8.380 26.778 1.00 27.75 349 LYS C O 1
ATOM 5599 N N . ALA C 1 256 ? 20.043 8.617 24.818 1.00 25.63 350 ALA C N 1
ATOM 5600 C CA . ALA C 1 256 ? 20.677 7.445 24.228 1.00 25.98 350 ALA C CA 1
ATOM 5601 C C . ALA C 1 256 ? 22.195 7.599 24.071 1.00 26.53 350 ALA C C 1
ATOM 5602 O O . ALA C 1 256 ? 22.946 6.665 24.343 1.00 26.85 350 ALA C O 1
ATOM 5604 N N . LEU C 1 257 ? 22.648 8.771 23.639 1.00 28.66 351 LEU C N 1
ATOM 5605 C CA . LEU C 1 257 ? 24.077 8.995 23.450 1.00 30.78 351 LEU C CA 1
ATOM 5606 C C . LEU C 1 257 ? 24.863 8.956 24.753 1.00 32.83 351 LEU C C 1
ATOM 5607 O O . LEU C 1 257 ? 26.048 8.627 24.762 1.00 32.63 351 LEU C O 1
ATOM 5612 N N . ARG C 1 258 ? 24.207 9.289 25.856 1.00 34.13 352 ARG C N 1
ATOM 5613 C CA . ARG C 1 258 ? 24.865 9.264 27.154 1.00 36.80 352 ARG C CA 1
ATOM 5614 C C . ARG C 1 258 ? 24.916 7.816 27.617 1.00 39.24 352 ARG C C 1
ATOM 5615 O O . ARG C 1 258 ? 25.449 7.512 28.681 1.00 38.23 352 ARG C O 1
ATOM 5623 N N . GLY C 1 259 ? 24.352 6.925 26.805 1.00 42.10 353 GLY C N 1
ATOM 5624 C CA . GLY C 1 259 ? 24.325 5.516 27.152 1.00 45.27 353 GLY C CA 1
ATOM 5625 C C . GLY C 1 259 ? 23.339 5.247 28.273 1.00 47.72 353 GLY C C 1
ATOM 5626 O O . GLY C 1 259 ? 23.598 4.431 29.156 1.00 49.11 353 GLY C O 1
ATOM 5627 N N . GLU C 1 260 ? 22.203 5.937 28.241 1.00 49.72 354 GLU C N 1
ATOM 5628 C CA . GLU C 1 260 ? 21.178 5.772 29.265 1.00 51.88 354 GLU C CA 1
ATOM 5629 C C . GLU C 1 260 ? 19.805 5.516 28.654 1.00 52.72 354 GLU C C 1
ATOM 5630 O O . GLU C 1 260 ? 19.661 4.690 27.752 1.00 53.12 354 GLU C O 1
ATOM 5636 N N . TYR D 1 5 ? 23.035 11.909 -23.247 1.00 74.30 99 TYR D N 1
ATOM 5637 C CA . TYR D 1 5 ? 21.917 11.248 -22.513 1.00 74.05 99 TYR D CA 1
ATOM 5638 C C . TYR D 1 5 ? 20.552 11.666 -23.051 1.00 73.74 99 TYR D C 1
ATOM 5639 O O . TYR D 1 5 ? 19.599 11.843 -22.292 1.00 74.12 99 TYR D O 1
ATOM 5648 N N . SER D 1 6 ? 20.461 11.808 -24.369 1.00 73.01 100 SER D N 1
ATOM 5649 C CA . SER D 1 6 ? 19.220 12.217 -25.017 1.00 72.06 100 SER D CA 1
ATOM 5650 C C . SER D 1 6 ? 18.100 11.185 -24.912 1.00 70.74 100 SER D C 1
ATOM 5651 O O . SER D 1 6 ? 16.970 11.525 -24.553 1.00 70.33 100 SER D O 1
ATOM 5654 N N . ARG D 1 7 ? 18.408 9.930 -25.232 1.00 68.89 101 ARG D N 1
ATOM 5655 C CA . ARG D 1 7 ? 17.407 8.871 -25.175 1.00 67.00 101 ARG D CA 1
ATOM 5656 C C . ARG D 1 7 ? 16.853 8.722 -23.764 1.00 66.17 101 ARG D C 1
ATOM 5657 O O . ARG D 1 7 ? 15.761 8.188 -23.565 1.00 64.89 101 ARG D O 1
ATOM 5665 N N . ILE D 1 8 ? 17.617 9.197 -22.786 1.00 65.60 102 ILE D N 1
ATOM 5666 C CA . ILE D 1 8 ? 17.203 9.131 -21.394 1.00 65.40 102 ILE D CA 1
ATOM 5667 C C . ILE D 1 8 ? 16.125 10.176 -21.142 1.00 65.61 102 ILE D C 1
ATOM 5668 O O . ILE D 1 8 ? 15.057 9.863 -20.618 1.00 65.49 102 ILE D O 1
ATOM 5673 N N . THR D 1 9 ? 16.407 11.416 -21.529 1.00 65.84 103 THR D N 1
ATOM 5674 C CA . THR D 1 9 ? 15.458 12.509 -21.351 1.00 66.03 103 THR D CA 1
ATOM 5675 C C . THR D 1 9 ? 14.140 12.184 -22.044 1.00 66.36 103 THR D C 1
ATOM 5676 O O . THR D 1 9 ? 13.065 12.379 -21.475 1.00 66.59 103 THR D O 1
ATOM 5680 N N . LYS D 1 10 ? 14.231 11.684 -23.273 1.00 66.30 104 LYS D N 1
ATOM 5681 C CA . LYS D 1 10 ? 13.046 11.336 -24.050 1.00 66.63 104 LYS D CA 1
ATOM 5682 C C . LYS D 1 10 ? 12.149 10.357 -23.299 1.00 65.70 104 LYS D C 1
ATOM 5683 O O . LYS D 1 10 ? 10.923 10.407 -23.419 1.00 65.52 104 LYS D O 1
ATOM 5689 N N . PHE D 1 11 ? 12.764 9.470 -22.523 1.00 64.30 105 PHE D N 1
ATOM 5690 C CA . PHE D 1 11 ? 12.015 8.491 -21.745 1.00 62.60 105 PHE D CA 1
ATOM 5691 C C . PHE D 1 11 ? 11.161 9.191 -20.693 1.00 62.47 105 PHE D C 1
ATOM 5692 O O . PHE D 1 11 ? 9.960 8.937 -20.582 1.00 61.93 105 PHE D O 1
ATOM 5700 N N . PHE D 1 12 ? 11.794 10.071 -19.922 1.00 62.68 106 PHE D N 1
ATOM 5701 C CA . PHE D 1 12 ? 11.101 10.801 -18.868 1.00 63.57 106 PHE D CA 1
ATOM 5702 C C . PHE D 1 12 ? 10.067 11.770 -19.422 1.00 63.64 106 PHE D C 1
ATOM 5703 O O . PHE D 1 12 ? 9.404 12.482 -18.667 1.00 64.18 106 PHE D O 1
ATOM 5711 N N . GLN D 1 13 ? 9.931 11.795 -20.742 1.00 63.45 107 GLN D N 1
ATOM 5712 C CA . GLN D 1 13 ? 8.967 12.677 -21.381 1.00 63.48 107 GLN D CA 1
ATOM 5713 C C . GLN D 1 13 ? 7.823 11.866 -21.980 1.00 63.28 107 GLN D C 1
ATOM 5714 O O . GLN D 1 13 ? 6.889 12.423 -22.555 1.00 63.68 107 GLN D O 1
ATOM 5720 N N . GLU D 1 14 ? 7.901 10.546 -21.835 1.00 63.49 108 GLU D N 1
ATOM 5721 C CA . GLU D 1 14 ? 6.863 9.651 -22.338 1.00 62.75 108 GLU D CA 1
ATOM 5722 C C . GLU D 1 14 ? 6.882 8.322 -21.588 1.00 60.92 108 GLU D C 1
ATOM 5723 O O . GLU D 1 14 ? 6.923 7.251 -22.191 1.00 61.45 108 GLU D O 1
ATOM 5729 N N . GLN D 1 15 ? 6.843 8.400 -20.262 1.00 58.92 109 GLN D N 1
ATOM 5730 C CA . GLN D 1 15 ? 6.859 7.209 -19.422 1.00 56.26 109 GLN D CA 1
ATOM 5731 C C . GLN D 1 15 ? 5.537 6.456 -19.501 1.00 54.44 109 GLN D C 1
ATOM 5732 O O . GLN D 1 15 ? 4.480 7.061 -19.674 1.00 53.95 109 GLN D O 1
ATOM 5738 N N . PRO D 1 16 ? 5.581 5.120 -19.376 1.00 52.58 110 PRO D N 1
ATOM 5739 C CA . PRO D 1 16 ? 4.373 4.291 -19.428 1.00 51.81 110 PRO D CA 1
ATOM 5740 C C . PRO D 1 16 ? 3.407 4.642 -18.291 1.00 50.65 110 PRO D C 1
ATOM 5741 O O . PRO D 1 16 ? 3.801 5.244 -17.293 1.00 50.67 110 PRO D O 1
ATOM 5745 N N . LEU D 1 17 ? 2.148 4.257 -18.449 1.00 49.52 111 LEU D N 1
ATOM 5746 C CA . LEU D 1 17 ? 1.131 4.522 -17.440 1.00 49.27 111 LEU D CA 1
ATOM 5747 C C . LEU D 1 17 ? 1.140 3.432 -16.370 1.00 48.51 111 LEU D C 1
ATOM 5748 O O . LEU D 1 17 ? 0.780 3.676 -15.221 1.00 48.24 111 LEU D O 1
ATOM 5753 N N . GLU D 1 18 ? 1.549 2.230 -16.763 1.00 47.66 112 GLU D N 1
ATOM 5754 C CA . GLU D 1 18 ? 1.600 1.093 -15.852 1.00 47.62 112 GLU D CA 1
ATOM 5755 C C . GLU D 1 18 ? 2.956 0.390 -15.955 1.00 45.70 112 GLU D C 1
ATOM 5756 O O . GLU D 1 18 ? 3.850 0.855 -16.656 1.00 46.81 112 GLU D O 1
ATOM 5762 N N . GLY D 1 19 ? 3.105 -0.730 -15.256 1.00 43.25 113 GLY D N 1
ATOM 5763 C CA . GLY D 1 19 ? 4.355 -1.464 -15.302 1.00 41.13 113 GLY D CA 1
ATOM 5764 C C . GLY D 1 19 ? 5.480 -0.812 -14.519 1.00 39.47 113 GLY D C 1
ATOM 5765 O O . GLY D 1 19 ? 5.253 0.096 -13.718 1.00 39.66 113 GLY D O 1
ATOM 5766 N N . TYR D 1 20 ? 6.703 -1.274 -14.756 1.00 37.75 114 TYR D N 1
ATOM 5767 C CA . TYR D 1 20 ? 7.871 -0.749 -14.058 1.00 35.90 114 TYR D CA 1
ATOM 5768 C C . TYR D 1 20 ? 9.056 -0.619 -14.999 1.00 34.25 114 TYR D C 1
ATOM 5769 O O . TYR D 1 20 ? 9.219 -1.422 -15.916 1.00 33.54 114 TYR D O 1
ATOM 5778 N N . THR D 1 21 ? 9.881 0.395 -14.762 1.00 32.16 115 THR D N 1
ATOM 5779 C CA . THR D 1 21 ? 11.076 0.608 -15.563 1.00 32.21 115 THR D CA 1
ATOM 5780 C C . THR D 1 21 ? 12.261 0.438 -14.631 1.00 31.38 115 THR D C 1
ATOM 5781 O O . THR D 1 21 ? 12.351 1.089 -13.593 1.00 30.78 115 THR D O 1
ATOM 5785 N N . LEU D 1 22 ? 13.164 -0.457 -14.997 1.00 31.48 116 LEU D N 1
ATOM 5786 C CA . LEU D 1 22 ? 14.329 -0.711 -14.177 1.00 31.40 116 LEU D CA 1
ATOM 5787 C C . LEU D 1 22 ? 15.547 -0.081 -14.835 1.00 32.31 116 LEU D C 1
ATOM 5788 O O . LEU D 1 22 ? 15.816 -0.313 -16.014 1.00 32.78 116 LEU D O 1
ATOM 5793 N N . PHE D 1 23 ? 16.264 0.743 -14.082 1.00 32.50 117 PHE D N 1
ATOM 5794 C CA . PHE D 1 23 ? 17.484 1.348 -14.587 1.00 32.88 117 PHE D CA 1
ATOM 5795 C C . PHE D 1 23 ? 18.587 0.492 -13.983 1.00 33.82 117 PHE D C 1
ATOM 5796 O O . PHE D 1 23 ? 18.637 0.289 -12.763 1.00 33.33 117 PHE D O 1
ATOM 5804 N N . SER D 1 24 ? 19.464 -0.028 -14.828 1.00 33.13 118 SER D N 1
ATOM 5805 C CA . SER D 1 24 ? 20.528 -0.880 -14.332 1.00 33.33 118 SER D CA 1
ATOM 5806 C C . SER D 1 24 ? 21.754 -0.750 -15.215 1.00 34.83 118 SER D C 1
ATOM 5807 O O . SER D 1 24 ? 21.912 0.232 -15.938 1.00 32.87 118 SER D O 1
ATOM 5810 N N . HIS D 1 25 ? 22.624 -1.747 -15.132 1.00 36.09 119 HIS D N 1
ATOM 5811 C CA . HIS D 1 25 ? 23.835 -1.798 -15.927 1.00 39.02 119 HIS D CA 1
ATOM 5812 C C . HIS D 1 25 ? 24.150 -3.279 -16.039 1.00 40.18 119 HIS D C 1
ATOM 5813 O O . HIS D 1 25 ? 24.054 -4.009 -15.053 1.00 40.41 119 HIS D O 1
ATOM 5820 N N . ARG D 1 26 ? 24.506 -3.726 -17.238 1.00 41.73 120 ARG D N 1
ATOM 5821 C CA . ARG D 1 26 ? 24.794 -5.137 -17.470 1.00 43.40 120 ARG D CA 1
ATOM 5822 C C . ARG D 1 26 ? 25.773 -5.794 -16.501 1.00 42.08 120 ARG D C 1
ATOM 5823 O O . ARG D 1 26 ? 25.714 -7.002 -16.298 1.00 43.18 120 ARG D O 1
ATOM 5831 N N . SER D 1 27 ? 26.661 -5.019 -15.892 1.00 41.31 121 SER D N 1
ATOM 5832 C CA . SER D 1 27 ? 27.615 -5.599 -14.948 1.00 42.05 121 SER D CA 1
ATOM 5833 C C . SER D 1 27 ? 27.313 -5.182 -13.511 1.00 40.92 121 SER D C 1
ATOM 5834 O O . SER D 1 27 ? 28.227 -5.012 -12.701 1.00 42.70 121 SER D O 1
ATOM 5837 N N . ALA D 1 28 ? 26.030 -5.019 -13.196 1.00 37.35 122 ALA D N 1
ATOM 5838 C CA . ALA D 1 28 ? 25.616 -4.616 -11.857 1.00 33.06 122 ALA D CA 1
ATOM 5839 C C . ALA D 1 28 ? 24.782 -5.714 -11.209 1.00 29.96 122 ALA D C 1
ATOM 5840 O O . ALA D 1 28 ? 23.597 -5.858 -11.504 1.00 30.72 122 ALA D O 1
ATOM 5842 N N . PRO D 1 29 ? 25.393 -6.503 -10.313 1.00 27.76 123 PRO D N 1
ATOM 5843 C CA . PRO D 1 29 ? 24.680 -7.591 -9.633 1.00 26.08 123 PRO D CA 1
ATOM 5844 C C . PRO D 1 29 ? 23.414 -7.128 -8.897 1.00 26.21 123 PRO D C 1
ATOM 5845 O O . PRO D 1 29 ? 22.425 -7.856 -8.844 1.00 24.06 123 PRO D O 1
ATOM 5849 N N . ASN D 1 30 ? 23.436 -5.924 -8.330 1.00 26.94 124 ASN D N 1
ATOM 5850 C CA . ASN D 1 30 ? 22.256 -5.433 -7.617 1.00 26.97 124 ASN D CA 1
ATOM 5851 C C . ASN D 1 30 ? 21.114 -5.131 -8.573 1.00 26.19 124 ASN D C 1
ATOM 5852 O O . ASN D 1 30 ? 19.949 -5.187 -8.191 1.00 25.14 124 ASN D O 1
ATOM 5857 N N . GLY D 1 31 ? 21.452 -4.811 -9.818 1.00 25.21 125 GLY D N 1
ATOM 5858 C CA . GLY D 1 31 ? 20.424 -4.541 -10.801 1.00 26.34 125 GLY D CA 1
ATOM 5859 C C . GLY D 1 31 ? 19.709 -5.846 -11.093 1.00 27.31 125 GLY D C 1
ATOM 5860 O O . GLY D 1 31 ? 18.480 -5.899 -11.157 1.00 25.43 125 GLY D O 1
ATOM 5861 N N . PHE D 1 32 ? 20.485 -6.914 -11.258 1.00 28.55 126 PHE D N 1
ATOM 5862 C CA . PHE D 1 32 ? 19.910 -8.222 -11.536 1.00 29.70 126 PHE D CA 1
ATOM 5863 C C . PHE D 1 32 ? 19.166 -8.775 -10.332 1.00 28.42 126 PHE D C 1
ATOM 5864 O O . PHE D 1 32 ? 18.253 -9.586 -10.481 1.00 28.90 126 PHE D O 1
ATOM 5872 N N . LYS D 1 33 ? 19.541 -8.322 -9.139 1.00 27.27 127 LYS D N 1
ATOM 5873 C CA . LYS D 1 33 ? 18.855 -8.756 -7.929 1.00 26.13 127 LYS D CA 1
ATOM 5874 C C . LYS D 1 33 ? 17.398 -8.289 -8.043 1.00 25.02 127 LYS D C 1
ATOM 5875 O O . LYS D 1 33 ? 16.469 -9.045 -7.769 1.00 25.02 127 LYS D O 1
ATOM 5881 N N . VAL D 1 34 ? 17.211 -7.043 -8.467 1.00 23.16 128 VAL D N 1
ATOM 5882 C CA . VAL D 1 34 ? 15.875 -6.473 -8.634 1.00 22.74 128 VAL D CA 1
ATOM 5883 C C . VAL D 1 34 ? 15.120 -7.164 -9.777 1.00 23.07 128 VAL D C 1
ATOM 5884 O O . VAL D 1 34 ? 13.936 -7.487 -9.648 1.00 21.47 128 VAL D O 1
ATOM 5888 N N . ALA D 1 35 ? 15.811 -7.392 -10.892 1.00 22.41 129 ALA D N 1
ATOM 5889 C CA . ALA D 1 35 ? 15.200 -8.053 -12.045 1.00 24.34 129 ALA D CA 1
ATOM 5890 C C . ALA D 1 35 ? 14.657 -9.415 -11.621 1.00 23.61 129 ALA D C 1
ATOM 5891 O O . ALA D 1 35 ? 13.562 -9.808 -12.013 1.00 23.09 129 ALA D O 1
ATOM 5893 N N . ILE D 1 36 ? 15.439 -10.126 -10.816 1.00 24.17 130 ILE D N 1
ATOM 5894 C CA . ILE D 1 36 ? 15.055 -11.439 -10.325 1.00 23.60 130 ILE D CA 1
ATOM 5895 C C . ILE D 1 36 ? 13.751 -11.405 -9.537 1.00 25.51 130 ILE D C 1
ATOM 5896 O O . ILE D 1 36 ? 12.837 -12.198 -9.792 1.00 25.50 130 ILE D O 1
ATOM 5901 N N . VAL D 1 37 ? 13.663 -10.492 -8.573 1.00 24.69 131 VAL D N 1
ATOM 5902 C CA . VAL D 1 37 ? 12.463 -10.391 -7.751 1.00 23.87 131 VAL D CA 1
ATOM 5903 C C . VAL D 1 37 ? 11.263 -9.949 -8.582 1.00 24.10 131 VAL D C 1
ATOM 5904 O O . VAL D 1 37 ? 10.146 -10.420 -8.375 1.00 24.78 131 VAL D O 1
ATOM 5908 N N . LEU D 1 38 ? 11.502 -9.062 -9.537 1.00 25.00 132 LEU D N 1
ATOM 5909 C CA . LEU D 1 38 ? 10.446 -8.562 -10.413 1.00 28.00 132 LEU D CA 1
ATOM 5910 C C . LEU D 1 38 ? 9.771 -9.715 -11.175 1.00 29.86 132 LEU D C 1
ATOM 5911 O O . LEU D 1 38 ? 8.556 -9.910 -11.095 1.00 31.39 132 LEU D O 1
ATOM 5916 N N . SER D 1 39 ? 10.563 -10.488 -11.907 1.00 30.33 133 SER D N 1
ATOM 5917 C CA . SER D 1 39 ? 10.005 -11.591 -12.679 1.00 31.68 133 SER D CA 1
ATOM 5918 C C . SER D 1 39 ? 9.478 -12.725 -11.805 1.00 31.20 133 SER D C 1
ATOM 5919 O O . SER D 1 39 ? 8.481 -13.359 -12.138 1.00 30.31 133 SER D O 1
ATOM 5922 N N . GLU D 1 40 ? 10.142 -12.971 -10.683 1.00 30.73 134 GLU D N 1
ATOM 5923 C CA . GLU D 1 40 ? 9.725 -14.022 -9.764 1.00 31.33 134 GLU D CA 1
ATOM 5924 C C . GLU D 1 40 ? 8.327 -13.678 -9.221 1.00 32.57 134 GLU D C 1
ATOM 5925 O O . GLU D 1 40 ? 7.509 -14.564 -8.961 1.00 31.91 134 GLU D O 1
ATOM 5931 N N . LEU D 1 41 ? 8.045 -12.384 -9.074 1.00 31.61 135 LEU D N 1
ATOM 5932 C CA . LEU D 1 41 ? 6.745 -11.950 -8.578 1.00 30.39 135 LEU D CA 1
ATOM 5933 C C . LEU D 1 41 ? 5.739 -11.742 -9.713 1.00 30.63 135 LEU D C 1
ATOM 5934 O O . LEU D 1 41 ? 4.560 -11.533 -9.461 1.00 29.28 135 LEU D O 1
ATOM 5939 N N . GLY D 1 42 ? 6.205 -11.805 -10.959 1.00 31.79 136 GLY D N 1
ATOM 5940 C CA . GLY D 1 42 ? 5.309 -11.639 -12.096 1.00 30.73 136 GLY D CA 1
ATOM 5941 C C . GLY D 1 42 ? 5.050 -10.207 -12.536 1.00 32.34 136 GLY D C 1
ATOM 5942 O O . GLY D 1 42 ? 4.140 -9.949 -13.326 1.00 32.24 136 GLY D O 1
ATOM 5943 N N . PHE D 1 43 ? 5.838 -9.265 -12.030 1.00 32.16 137 PHE D N 1
ATOM 5944 C CA . PHE D 1 43 ? 5.661 -7.866 -12.400 1.00 32.61 137 PHE D CA 1
ATOM 5945 C C . PHE D 1 43 ? 6.254 -7.607 -13.787 1.00 34.84 137 PHE D C 1
ATOM 5946 O O . PHE D 1 43 ? 7.386 -7.995 -14.075 1.00 34.42 137 PHE D O 1
ATOM 5954 N N . HIS D 1 44 ? 5.480 -6.950 -14.643 1.00 35.82 138 HIS D N 1
ATOM 5955 C CA . HIS D 1 44 ? 5.932 -6.638 -15.992 1.00 36.79 138 HIS D CA 1
ATOM 5956 C C . HIS D 1 44 ? 6.905 -5.467 -15.920 1.00 34.86 138 HIS D C 1
ATOM 5957 O O . HIS D 1 44 ? 6.597 -4.433 -15.327 1.00 34.25 138 HIS D O 1
ATOM 5964 N N . TYR D 1 45 ? 8.080 -5.622 -16.519 1.00 31.91 139 TYR D N 1
ATOM 5965 C CA . TYR D 1 45 ? 9.057 -4.546 -16.486 1.00 31.14 139 TYR D CA 1
ATOM 5966 C C . TYR D 1 45 ? 9.937 -4.448 -17.717 1.00 31.09 139 TYR D C 1
ATOM 5967 O O . TYR D 1 45 ? 10.128 -5.414 -18.452 1.00 30.61 139 TYR D O 1
ATOM 5976 N N . ASN D 1 46 ? 10.469 -3.254 -17.927 1.00 31.90 140 ASN D N 1
ATOM 5977 C CA . ASN D 1 46 ? 11.379 -3.004 -19.021 1.00 34.98 140 ASN D CA 1
ATOM 5978 C C . ASN D 1 46 ? 12.642 -2.483 -18.360 1.00 34.90 140 ASN D C 1
ATOM 5979 O O . ASN D 1 46 ? 12.568 -1.759 -17.369 1.00 35.13 140 ASN D O 1
ATOM 5984 N N . THR D 1 47 ? 13.794 -2.876 -18.892 1.00 34.40 141 THR D N 1
ATOM 5985 C CA . THR D 1 47 ? 15.076 -2.469 -18.340 1.00 33.73 141 THR D CA 1
ATOM 5986 C C . THR D 1 47 ? 15.843 -1.522 -19.252 1.00 33.75 141 THR D C 1
ATOM 5987 O O . THR D 1 47 ? 15.995 -1.782 -20.438 1.00 34.93 141 THR D O 1
ATOM 5991 N N . ILE D 1 48 ? 16.330 -0.427 -18.686 1.00 34.46 142 ILE D N 1
ATOM 5992 C CA . ILE D 1 48 ? 17.123 0.533 -19.439 1.00 33.91 142 ILE D CA 1
ATOM 5993 C C . ILE D 1 48 ? 18.554 0.458 -18.924 1.00 34.71 142 ILE D C 1
ATOM 5994 O O . ILE D 1 48 ? 18.822 0.828 -17.780 1.00 34.53 142 ILE D O 1
ATOM 5999 N N . PHE D 1 49 ? 19.469 -0.038 -19.753 1.00 34.84 143 PHE D N 1
ATOM 6000 C CA . PHE D 1 49 ? 20.866 -0.134 -19.346 1.00 37.07 143 PHE D CA 1
ATOM 6001 C C . PHE D 1 49 ? 21.608 1.175 -19.589 1.00 38.48 143 PHE D C 1
ATOM 6002 O O . PHE D 1 49 ? 21.850 1.563 -20.732 1.00 35.53 143 PHE D O 1
ATOM 6010 N N . LEU D 1 50 ? 21.965 1.844 -18.495 1.00 40.52 144 LEU D N 1
ATOM 6011 C CA . LEU D 1 50 ? 22.667 3.121 -18.542 1.00 43.70 144 LEU D CA 1
ATOM 6012 C C . LEU D 1 50 ? 24.130 3.019 -18.953 1.00 47.37 144 LEU D C 1
ATOM 6013 O O . LEU D 1 50 ? 24.901 2.257 -18.368 1.00 47.81 144 LEU D O 1
ATOM 6018 N N . ASP D 1 51 ? 24.503 3.800 -19.962 1.00 50.66 145 ASP D N 1
ATOM 6019 C CA . ASP D 1 51 ? 25.877 3.833 -20.448 1.00 53.77 145 ASP D CA 1
ATOM 6020 C C . ASP D 1 51 ? 26.606 4.937 -19.682 1.00 55.04 145 ASP D C 1
ATOM 6021 O O . ASP D 1 51 ? 26.586 6.099 -20.085 1.00 55.06 145 ASP D O 1
ATOM 6026 N N . PHE D 1 52 ? 27.238 4.566 -18.571 1.00 57.18 146 PHE D N 1
ATOM 6027 C CA . PHE D 1 52 ? 27.955 5.529 -17.741 1.00 59.63 146 PHE D CA 1
ATOM 6028 C C . PHE D 1 52 ? 29.073 6.247 -18.490 1.00 61.44 146 PHE D C 1
ATOM 6029 O O . PHE D 1 52 ? 29.433 7.376 -18.143 1.00 61.37 146 PHE D O 1
ATOM 6037 N N . ASN D 1 53 ? 29.624 5.596 -19.510 1.00 62.57 147 ASN D N 1
ATOM 6038 C CA . ASN D 1 53 ? 30.685 6.212 -20.299 1.00 63.86 147 ASN D CA 1
ATOM 6039 C C . ASN D 1 53 ? 30.143 7.478 -20.948 1.00 64.32 147 ASN D C 1
ATOM 6040 O O . ASN D 1 53 ? 30.791 8.524 -20.926 1.00 64.57 147 ASN D O 1
ATOM 6045 N N . LEU D 1 54 ? 28.948 7.375 -21.521 1.00 64.33 148 LEU D N 1
ATOM 6046 C CA . LEU D 1 54 ? 28.309 8.511 -22.171 1.00 64.35 148 LEU D CA 1
ATOM 6047 C C . LEU D 1 54 ? 27.610 9.354 -21.111 1.00 65.01 148 LEU D C 1
ATOM 6048 O O . LEU D 1 54 ? 26.826 10.248 -21.430 1.00 65.80 148 LEU D O 1
ATOM 6053 N N . GLY D 1 55 ? 27.896 9.050 -19.849 1.00 65.42 149 GLY D N 1
ATOM 6054 C CA . GLY D 1 55 ? 27.307 9.783 -18.741 1.00 65.87 149 GLY D CA 1
ATOM 6055 C C . GLY D 1 55 ? 25.792 9.898 -18.755 1.00 66.19 149 GLY D C 1
ATOM 6056 O O . GLY D 1 55 ? 25.249 10.982 -18.537 1.00 65.61 149 GLY D O 1
ATOM 6057 N N . GLU D 1 56 ? 25.103 8.790 -19.008 1.00 66.46 150 GLU D N 1
ATOM 6058 C CA . GLU D 1 56 ? 23.646 8.808 -19.032 1.00 66.62 150 GLU D CA 1
ATOM 6059 C C . GLU D 1 56 ? 23.112 8.951 -17.619 1.00 67.12 150 GLU D C 1
ATOM 6060 O O . GLU D 1 56 ? 22.012 9.465 -17.409 1.00 66.83 150 GLU D O 1
ATOM 6066 N N . HIS D 1 57 ? 23.899 8.498 -16.650 1.00 68.33 151 HIS D N 1
ATOM 6067 C CA . HIS D 1 57 ? 23.505 8.587 -15.252 1.00 70.31 151 HIS D CA 1
ATOM 6068 C C . HIS D 1 57 ? 23.544 10.044 -14.805 1.00 70.95 151 HIS D C 1
ATOM 6069 O O . HIS D 1 57 ? 23.107 10.377 -13.703 1.00 71.13 151 HIS D O 1
ATOM 6076 N N . ARG D 1 58 ? 24.071 10.907 -15.669 1.00 71.50 152 ARG D N 1
ATOM 6077 C CA . ARG D 1 58 ? 24.165 12.328 -15.364 1.00 72.15 152 ARG D CA 1
ATOM 6078 C C . ARG D 1 58 ? 22.966 13.102 -15.890 1.00 71.49 152 ARG D C 1
ATOM 6079 O O . ARG D 1 58 ? 22.886 14.318 -15.723 1.00 72.51 152 ARG D O 1
ATOM 6087 N N . ALA D 1 59 ? 22.037 12.401 -16.530 1.00 70.40 153 ALA D N 1
ATOM 6088 C CA . ALA D 1 59 ? 20.842 13.050 -17.055 1.00 69.54 153 ALA D CA 1
ATOM 6089 C C . ALA D 1 59 ? 20.101 13.711 -15.894 1.00 68.92 153 ALA D C 1
ATOM 6090 O O . ALA D 1 59 ? 19.848 13.079 -14.870 1.00 68.60 153 ALA D O 1
ATOM 6092 N N . PRO D 1 60 ? 19.747 14.998 -16.037 1.00 68.70 154 PRO D N 1
ATOM 6093 C CA . PRO D 1 60 ? 19.034 15.705 -14.968 1.00 68.00 154 PRO D CA 1
ATOM 6094 C C . PRO D 1 60 ? 17.773 14.968 -14.522 1.00 66.98 154 PRO D C 1
ATOM 6095 O O . PRO D 1 60 ? 17.404 15.000 -13.348 1.00 67.07 154 PRO D O 1
ATOM 6099 N N . GLU D 1 61 ? 17.124 14.303 -15.472 1.00 65.82 155 GLU D N 1
ATOM 6100 C CA . GLU D 1 61 ? 15.906 13.548 -15.204 1.00 64.31 155 GLU D CA 1
ATOM 6101 C C . GLU D 1 61 ? 16.190 12.309 -14.355 1.00 61.84 155 GLU D C 1
ATOM 6102 O O . GLU D 1 61 ? 15.324 11.835 -13.623 1.00 60.42 155 GLU D O 1
ATOM 6108 N N . PHE D 1 62 ? 17.408 11.791 -14.456 1.00 59.57 156 PHE D N 1
ATOM 6109 C CA . PHE D 1 62 ? 17.794 10.602 -13.709 1.00 58.29 156 PHE D CA 1
ATOM 6110 C C . PHE D 1 62 ? 18.208 10.909 -12.271 1.00 57.80 156 PHE D C 1
ATOM 6111 O O . PHE D 1 62 ? 17.819 10.201 -11.342 1.00 57.24 156 PHE D O 1
ATOM 6119 N N . VAL D 1 63 ? 18.998 11.964 -12.091 1.00 57.51 157 VAL D N 1
ATOM 6120 C CA . VAL D 1 63 ? 19.464 12.343 -10.763 1.00 56.05 157 VAL D CA 1
ATOM 6121 C C . VAL D 1 63 ? 18.289 12.629 -9.832 1.00 55.79 157 VAL D C 1
ATOM 6122 O O . VAL D 1 63 ? 18.325 12.284 -8.650 1.00 54.81 157 VAL D O 1
ATOM 6126 N N . SER D 1 64 ? 17.245 13.256 -10.364 1.00 55.07 158 SER D N 1
ATOM 6127 C CA . SER D 1 64 ? 16.070 13.553 -9.553 1.00 55.29 158 SER D CA 1
ATOM 6128 C C . SER D 1 64 ? 15.393 12.233 -9.186 1.00 54.49 158 SER D C 1
ATOM 6129 O O . SER D 1 64 ? 14.646 12.154 -8.210 1.00 55.21 158 SER D O 1
ATOM 6132 N N . VAL D 1 65 ? 15.668 11.199 -9.980 1.00 53.00 159 VAL D N 1
ATOM 6133 C CA . VAL D 1 65 ? 15.112 9.866 -9.756 1.00 51.42 159 VAL D CA 1
ATOM 6134 C C . VAL D 1 65 ? 15.911 9.146 -8.672 1.00 49.26 159 VAL D C 1
ATOM 6135 O O . VAL D 1 65 ? 15.339 8.561 -7.755 1.00 48.40 159 VAL D O 1
ATOM 6139 N N . ASN D 1 66 ? 17.234 9.186 -8.791 1.00 46.71 160 ASN D N 1
ATOM 6140 C CA . ASN D 1 66 ? 18.111 8.559 -7.809 1.00 44.34 160 ASN D CA 1
ATOM 6141 C C . ASN D 1 66 ? 19.167 9.565 -7.353 1.00 41.96 160 ASN D C 1
ATOM 6142 O O . ASN D 1 66 ? 20.131 9.827 -8.072 1.00 40.59 160 ASN D O 1
ATOM 6147 N N . PRO D 1 67 ? 19.000 10.137 -6.150 1.00 39.45 161 PRO D N 1
ATOM 6148 C CA . PRO D 1 67 ? 19.955 11.113 -5.612 1.00 37.87 161 PRO D CA 1
ATOM 6149 C C . PRO D 1 67 ? 21.405 10.620 -5.697 1.00 37.05 161 PRO D C 1
ATOM 6150 O O . PRO D 1 67 ? 22.309 11.372 -6.061 1.00 36.25 161 PRO D O 1
ATOM 6154 N N . ASN D 1 68 ? 21.609 9.349 -5.365 1.00 37.30 162 ASN D N 1
ATOM 6155 C CA . ASN D 1 68 ? 22.934 8.735 -5.378 1.00 37.67 162 ASN D CA 1
ATOM 6156 C C . ASN D 1 68 ? 23.442 8.512 -6.804 1.00 39.31 162 ASN D C 1
ATOM 6157 O O . ASN D 1 68 ? 24.607 8.168 -7.008 1.00 40.83 162 ASN D O 1
ATOM 6162 N N . ALA D 1 69 ? 22.566 8.703 -7.786 1.00 40.22 163 ALA D N 1
ATOM 6163 C CA . ALA D 1 69 ? 22.933 8.526 -9.189 1.00 41.53 163 ALA D CA 1
ATOM 6164 C C . ALA D 1 69 ? 23.632 7.185 -9.436 1.00 40.86 163 ALA D C 1
ATOM 6165 O O . ALA D 1 69 ? 24.622 7.110 -10.161 1.00 40.39 163 ALA D O 1
ATOM 6167 N N . ARG D 1 70 ? 23.101 6.133 -8.823 1.00 40.87 164 ARG D N 1
ATOM 6168 C CA . ARG D 1 70 ? 23.645 4.785 -8.956 1.00 40.36 164 ARG D CA 1
ATOM 6169 C C . ARG D 1 70 ? 22.515 3.820 -9.324 1.00 38.91 164 ARG D C 1
ATOM 6170 O O . ARG D 1 70 ? 21.344 4.078 -9.035 1.00 36.65 164 ARG D O 1
ATOM 6178 N N . VAL D 1 71 ? 22.860 2.715 -9.976 1.00 36.62 165 VAL D N 1
ATOM 6179 C CA . VAL D 1 71 ? 21.853 1.724 -10.320 1.00 34.00 165 VAL D CA 1
ATOM 6180 C C . VAL D 1 71 ? 21.913 0.679 -9.214 1.00 32.73 165 VAL D C 1
ATOM 6181 O O . VAL D 1 71 ? 22.948 0.506 -8.578 1.00 33.31 165 VAL D O 1
ATOM 6185 N N . PRO D 1 72 ? 20.806 -0.032 -8.969 1.00 30.30 166 PRO D N 1
ATOM 6186 C CA . PRO D 1 72 ? 19.534 0.108 -9.678 1.00 29.12 166 PRO D CA 1
ATOM 6187 C C . PRO D 1 72 ? 18.593 1.174 -9.126 1.00 29.12 166 PRO D C 1
ATOM 6188 O O . PRO D 1 72 ? 18.699 1.595 -7.972 1.00 31.58 166 PRO D O 1
ATOM 6192 N N . ALA D 1 73 ? 17.664 1.594 -9.974 1.00 26.91 167 ALA D N 1
ATOM 6193 C CA . ALA D 1 73 ? 16.652 2.570 -9.616 1.00 25.76 167 ALA D CA 1
ATOM 6194 C C . ALA D 1 73 ? 15.408 2.078 -10.337 1.00 26.51 167 ALA D C 1
ATOM 6195 O O . ALA D 1 73 ? 15.446 1.781 -11.534 1.00 26.46 167 ALA D O 1
ATOM 6197 N N . LEU D 1 74 ? 14.311 1.967 -9.604 1.00 25.32 168 LEU D N 1
ATOM 6198 C CA . LEU D 1 74 ? 13.074 1.489 -10.183 1.00 25.03 168 LEU D CA 1
ATOM 6199 C C . LEU D 1 74 ? 12.002 2.559 -10.179 1.00 26.26 168 LEU D C 1
ATOM 6200 O O . LEU D 1 74 ? 11.863 3.315 -9.220 1.00 27.03 168 LEU D O 1
ATOM 6205 N N . ILE D 1 75 ? 11.245 2.622 -11.265 1.00 26.84 169 ILE D N 1
ATOM 6206 C CA . ILE D 1 75 ? 10.163 3.575 -11.359 1.00 28.39 169 ILE D CA 1
ATOM 6207 C C . ILE D 1 75 ? 8.890 2.751 -11.377 1.00 29.63 169 ILE D C 1
ATOM 6208 O O . ILE D 1 75 ? 8.720 1.874 -12.233 1.00 28.87 169 ILE D O 1
ATOM 6213 N N . ASP D 1 76 ? 8.018 3.015 -10.410 1.00 29.49 170 ASP D N 1
ATOM 6214 C CA . ASP D 1 76 ? 6.739 2.323 -10.299 1.00 31.50 170 ASP D CA 1
ATOM 6215 C C . ASP D 1 76 ? 5.706 3.245 -10.948 1.00 33.25 170 ASP D C 1
ATOM 6216 O O . ASP D 1 76 ? 5.102 4.088 -10.281 1.00 31.93 170 ASP D O 1
ATOM 6221 N N . HIS D 1 77 ? 5.521 3.085 -12.255 1.00 33.79 171 HIS D N 1
ATOM 6222 C CA . HIS D 1 77 ? 4.592 3.912 -13.019 1.00 33.77 171 HIS D CA 1
ATOM 6223 C C . HIS D 1 77 ? 3.166 3.934 -12.481 1.00 34.63 171 HIS D C 1
ATOM 6224 O O . HIS D 1 77 ? 2.513 4.978 -12.490 1.00 35.32 171 HIS D O 1
ATOM 6231 N N . GLY D 1 78 ? 2.687 2.791 -12.007 1.00 35.99 172 GLY D N 1
ATOM 6232 C CA . GLY D 1 78 ? 1.337 2.732 -11.476 1.00 36.41 172 GLY D CA 1
ATOM 6233 C C . GLY D 1 78 ? 1.129 3.673 -10.304 1.00 37.37 172 GLY D C 1
ATOM 6234 O O . GLY D 1 78 ? 0.000 4.028 -9.980 1.00 38.00 172 GLY D O 1
ATOM 6235 N N . MET D 1 79 ? 2.220 4.083 -9.664 1.00 37.91 173 MET D N 1
ATOM 6236 C CA . MET D 1 79 ? 2.132 4.978 -8.520 1.00 38.00 173 MET D CA 1
ATOM 6237 C C . MET D 1 79 ? 2.685 6.350 -8.861 1.00 39.19 173 MET D C 1
ATOM 6238 O O . MET D 1 79 ? 3.598 6.846 -8.202 1.00 39.91 173 MET D O 1
ATOM 6243 N N . ASP D 1 80 ? 2.119 6.959 -9.899 1.00 41.27 174 ASP D N 1
ATOM 6244 C CA . ASP D 1 80 ? 2.536 8.280 -10.349 1.00 41.76 174 ASP D CA 1
ATOM 6245 C C . ASP D 1 80 ? 4.047 8.357 -10.551 1.00 41.13 174 ASP D C 1
ATOM 6246 O O . ASP D 1 80 ? 4.699 9.331 -10.166 1.00 41.75 174 ASP D O 1
ATOM 6251 N N . ASN D 1 81 ? 4.594 7.313 -11.162 1.00 38.09 175 ASN D N 1
ATOM 6252 C CA . ASN D 1 81 ? 6.018 7.240 -11.438 1.00 35.62 175 ASN D CA 1
ATOM 6253 C C . ASN D 1 81 ? 6.888 7.416 -10.200 1.00 33.94 175 ASN D C 1
ATOM 6254 O O . ASN D 1 81 ? 7.849 8.185 -10.200 1.00 34.15 175 ASN D O 1
ATOM 6259 N N . LEU D 1 82 ? 6.541 6.693 -9.142 1.00 32.33 176 LEU D N 1
ATOM 6260 C CA . LEU D 1 82 ? 7.306 6.737 -7.908 1.00 29.68 176 LEU D CA 1
ATOM 6261 C C . LEU D 1 82 ? 8.664 6.110 -8.200 1.00 30.13 176 LEU D C 1
ATOM 6262 O O . LEU D 1 82 ? 8.751 5.051 -8.827 1.00 30.07 176 LEU D O 1
ATOM 6267 N N . SER D 1 83 ? 9.722 6.770 -7.749 1.00 28.86 177 SER D N 1
ATOM 6268 C CA . SER D 1 83 ? 11.072 6.289 -7.966 1.00 28.51 177 SER D CA 1
ATOM 6269 C C . SER D 1 83 ? 11.660 5.659 -6.704 1.00 29.21 177 SER D C 1
ATOM 6270 O O . SER D 1 83 ? 11.684 6.288 -5.652 1.00 30.89 177 SER D O 1
ATOM 6273 N N . ILE D 1 84 ? 12.123 4.415 -6.799 1.00 27.47 178 ILE D N 1
ATOM 6274 C CA . ILE D 1 84 ? 12.729 3.768 -5.642 1.00 25.91 178 ILE D CA 1
ATOM 6275 C C . ILE D 1 84 ? 14.178 3.388 -5.961 1.00 25.79 178 ILE D C 1
ATOM 6276 O O . ILE D 1 84 ? 14.448 2.640 -6.901 1.00 23.20 178 ILE D O 1
ATOM 6281 N N . TRP D 1 85 ? 15.115 3.921 -5.188 1.00 23.93 179 TRP D N 1
ATOM 6282 C CA . TRP D 1 85 ? 16.514 3.602 -5.415 1.00 25.89 179 TRP D CA 1
ATOM 6283 C C . TRP D 1 85 ? 17.010 2.731 -4.255 1.00 26.43 179 TRP D C 1
ATOM 6284 O O . TRP D 1 85 ? 16.346 2.638 -3.220 1.00 28.75 179 TRP D O 1
ATOM 6295 N N . GLU D 1 86 ? 18.159 2.088 -4.447 1.00 25.14 180 GLU D N 1
ATOM 6296 C CA . GLU D 1 86 ? 18.744 1.169 -3.472 1.00 23.16 180 GLU D CA 1
ATOM 6297 C C . GLU D 1 86 ? 18.023 -0.169 -3.629 1.00 22.14 180 GLU D C 1
ATOM 6298 O O . GLU D 1 86 ? 16.822 -0.276 -3.368 1.00 21.63 180 GLU D O 1
ATOM 6304 N N . SER D 1 87 ? 18.764 -1.183 -4.067 1.00 20.22 181 SER D N 1
ATOM 6305 C CA . SER D 1 87 ? 18.201 -2.505 -4.294 1.00 21.43 181 SER D CA 1
ATOM 6306 C C . SER D 1 87 ? 17.406 -3.045 -3.107 1.00 22.50 181 SER D C 1
ATOM 6307 O O . SER D 1 87 ? 16.393 -3.723 -3.286 1.00 24.62 181 SER D O 1
ATOM 6310 N N . GLY D 1 88 ? 17.862 -2.749 -1.896 1.00 22.91 182 GLY D N 1
ATOM 6311 C CA . GLY D 1 88 ? 17.159 -3.227 -0.716 1.00 21.22 182 GLY D CA 1
ATOM 6312 C C . GLY D 1 88 ? 15.759 -2.643 -0.596 1.00 22.01 182 GLY D C 1
ATOM 6313 O O . GLY D 1 88 ? 14.788 -3.378 -0.386 1.00 19.49 182 GLY D O 1
ATOM 6314 N N . ALA D 1 89 ? 15.649 -1.322 -0.727 1.00 20.34 183 ALA D N 1
ATOM 6315 C CA . ALA D 1 89 ? 14.350 -0.662 -0.625 1.00 18.50 183 ALA D CA 1
ATOM 6316 C C . ALA D 1 89 ? 13.452 -1.125 -1.754 1.00 18.06 183 ALA D C 1
ATOM 6317 O O . ALA D 1 89 ? 12.248 -1.302 -1.569 1.00 17.97 183 ALA D O 1
ATOM 6319 N N . ILE D 1 90 ? 14.036 -1.325 -2.929 1.00 17.63 184 ILE D N 1
ATOM 6320 C CA . ILE D 1 90 ? 13.252 -1.775 -4.059 1.00 18.89 184 ILE D CA 1
ATOM 6321 C C . ILE D 1 90 ? 12.631 -3.138 -3.769 1.00 19.82 184 ILE D C 1
ATOM 6322 O O . ILE D 1 90 ? 11.453 -3.349 -4.062 1.00 20.52 184 ILE D O 1
ATOM 6327 N N . LEU D 1 91 ? 13.408 -4.057 -3.189 1.00 17.96 185 LEU D N 1
ATOM 6328 C CA . LEU D 1 91 ? 12.880 -5.383 -2.892 1.00 20.84 185 LEU D CA 1
ATOM 6329 C C . LEU D 1 91 ? 11.760 -5.344 -1.858 1.00 21.37 185 LEU D C 1
ATOM 6330 O O . LEU D 1 91 ? 10.780 -6.078 -1.987 1.00 22.00 185 LEU D O 1
ATOM 6335 N N . LEU D 1 92 ? 11.899 -4.499 -0.835 1.00 21.21 186 LEU D N 1
ATOM 6336 C CA . LEU D 1 92 ? 10.858 -4.385 0.190 1.00 21.04 186 LEU D CA 1
ATOM 6337 C C . LEU D 1 92 ? 9.600 -3.780 -0.428 1.00 19.70 186 LEU D C 1
ATOM 6338 O O . LEU D 1 92 ? 8.482 -4.180 -0.120 1.00 20.55 186 LEU D O 1
ATOM 6343 N N . HIS D 1 93 ? 9.790 -2.819 -1.317 1.00 19.45 187 HIS D N 1
ATOM 6344 C CA . HIS D 1 93 ? 8.662 -2.193 -1.974 1.00 19.66 187 HIS D CA 1
ATOM 6345 C C . HIS D 1 93 ? 7.885 -3.210 -2.811 1.00 20.94 187 HIS D C 1
ATOM 6346 O O . HIS D 1 93 ? 6.657 -3.218 -2.811 1.00 20.86 187 HIS D O 1
ATOM 6353 N N . LEU D 1 94 ? 8.607 -4.075 -3.520 1.00 20.52 188 LEU D N 1
ATOM 6354 C CA . LEU D 1 94 ? 7.964 -5.072 -4.363 1.00 19.48 188 LEU D CA 1
ATOM 6355 C C . LEU D 1 94 ? 7.200 -6.136 -3.583 1.00 18.29 188 LEU D C 1
ATOM 6356 O O . LEU D 1 94 ? 6.065 -6.459 -3.939 1.00 19.76 188 LEU D O 1
ATOM 6361 N N . VAL D 1 95 ? 7.807 -6.674 -2.528 1.00 18.82 189 VAL D N 1
ATOM 6362 C CA . VAL D 1 95 ? 7.155 -7.721 -1.748 1.00 19.87 189 VAL D CA 1
ATOM 6363 C C . VAL D 1 95 ? 5.981 -7.150 -0.971 1.00 19.81 189 VAL D C 1
ATOM 6364 O O . VAL D 1 95 ? 4.957 -7.814 -0.800 1.00 17.91 189 VAL D O 1
ATOM 6368 N N . ASN D 1 96 ? 6.122 -5.913 -0.511 1.00 20.69 190 ASN D N 1
ATOM 6369 C CA . ASN D 1 96 ? 5.023 -5.279 0.195 1.00 22.18 190 ASN D CA 1
ATOM 6370 C C . ASN D 1 96 ? 3.873 -5.067 -0.789 1.00 20.65 190 ASN D C 1
ATOM 6371 O O . ASN D 1 96 ? 2.725 -5.364 -0.478 1.00 22.13 190 ASN D O 1
ATOM 6376 N N . LYS D 1 97 ? 4.184 -4.573 -1.980 1.00 20.09 191 LYS D N 1
ATOM 6377 C CA . LYS D 1 97 ? 3.141 -4.311 -2.970 1.00 22.38 191 LYS D CA 1
ATOM 6378 C C . LYS D 1 97 ? 2.424 -5.582 -3.414 1.00 23.28 191 LYS D C 1
ATOM 6379 O O . LYS D 1 97 ? 1.198 -5.595 -3.543 1.00 23.86 191 LYS D O 1
ATOM 6385 N N . TYR D 1 98 ? 3.181 -6.654 -3.629 1.00 21.84 192 TYR D N 1
ATOM 6386 C CA . TYR D 1 98 ? 2.588 -7.916 -4.064 1.00 20.58 192 TYR D CA 1
ATOM 6387 C C . TYR D 1 98 ? 1.631 -8.445 -3.005 1.00 21.25 192 TYR D C 1
ATOM 6388 O O . TYR D 1 98 ? 0.491 -8.804 -3.298 1.00 21.41 192 TYR D O 1
ATOM 6397 N N . TYR D 1 99 ? 2.111 -8.513 -1.771 1.00 22.41 193 TYR D N 1
ATOM 6398 C CA . TYR D 1 99 ? 1.296 -8.995 -0.670 1.00 23.90 193 TYR D CA 1
ATOM 6399 C C . TYR D 1 99 ? 0.047 -8.125 -0.507 1.00 23.78 193 TYR D C 1
ATOM 6400 O O . TYR D 1 99 ? -1.046 -8.635 -0.293 1.00 22.75 193 TYR D O 1
ATOM 6409 N N . LYS D 1 100 ? 0.209 -6.813 -0.621 1.00 23.42 194 LYS D N 1
ATOM 6410 C CA . LYS D 1 100 ? -0.929 -5.918 -0.483 1.00 25.00 194 LYS D CA 1
ATOM 6411 C C . LYS D 1 100 ? -1.974 -6.162 -1.569 1.00 24.68 194 LYS D C 1
ATOM 6412 O O . LYS D 1 100 ? -3.175 -6.075 -1.316 1.00 21.81 194 LYS D O 1
ATOM 6418 N N . GLU D 1 101 ? -1.512 -6.465 -2.778 1.00 24.59 195 GLU D N 1
ATOM 6419 C CA . GLU D 1 101 ? -2.421 -6.685 -3.895 1.00 26.29 195 GLU D CA 1
ATOM 6420 C C . GLU D 1 101 ? -3.112 -8.042 -3.922 1.00 24.50 195 GLU D C 1
ATOM 6421 O O . GLU D 1 101 ? -4.295 -8.125 -4.222 1.00 24.68 195 GLU D O 1
ATOM 6427 N N . THR D 1 102 ? -2.382 -9.094 -3.574 1.00 23.98 196 THR D N 1
ATOM 6428 C CA . THR D 1 102 ? -2.916 -10.452 -3.624 1.00 22.86 196 THR D CA 1
ATOM 6429 C C . THR D 1 102 ? -3.247 -11.118 -2.289 1.00 24.37 196 THR D C 1
ATOM 6430 O O . THR D 1 102 ? -4.023 -12.076 -2.248 1.00 25.06 196 THR D O 1
ATOM 6434 N N . GLY D 1 103 ? -2.662 -10.644 -1.197 1.00 23.05 197 GLY D N 1
ATOM 6435 C CA . GLY D 1 103 ? -2.948 -11.282 0.078 1.00 21.29 197 GLY D CA 1
ATOM 6436 C C . GLY D 1 103 ? -2.022 -12.467 0.317 1.00 22.77 197 GLY D C 1
ATOM 6437 O O . GLY D 1 103 ? -2.045 -13.076 1.383 1.00 24.35 197 GLY D O 1
ATOM 6438 N N . ASN D 1 104 ? -1.209 -12.809 -0.679 1.00 22.60 198 ASN D N 1
ATOM 6439 C CA . ASN D 1 104 ? -0.258 -13.913 -0.536 1.00 24.45 198 ASN D CA 1
ATOM 6440 C C . ASN D 1 104 ? 1.152 -13.329 -0.437 1.00 22.81 198 ASN D C 1
ATOM 6441 O O . ASN D 1 104 ? 1.634 -12.688 -1.367 1.00 22.43 198 ASN D O 1
ATOM 6446 N N . PRO D 1 105 ? 1.830 -13.548 0.696 1.00 23.41 199 PRO D N 1
ATOM 6447 C CA . PRO D 1 105 ? 3.181 -13.024 0.895 1.00 23.17 199 PRO D CA 1
ATOM 6448 C C . PRO D 1 105 ? 4.297 -13.750 0.135 1.00 23.05 199 PRO D C 1
ATOM 6449 O O . PRO D 1 105 ? 5.224 -14.281 0.746 1.00 22.99 199 PRO D O 1
ATOM 6453 N N . LEU D 1 106 ? 4.218 -13.752 -1.195 1.00 24.31 200 LEU D N 1
ATOM 6454 C CA . LEU D 1 106 ? 5.226 -14.417 -2.025 1.00 25.62 200 LEU D CA 1
ATOM 6455 C C . LEU D 1 106 ? 6.615 -13.827 -1.753 1.00 23.40 200 LEU D C 1
ATOM 6456 O O . LEU D 1 106 ? 6.778 -12.606 -1.711 1.00 22.69 200 LEU D O 1
ATOM 6461 N N . LEU D 1 107 ? 7.605 -14.700 -1.568 1.00 23.69 201 LEU D N 1
ATOM 6462 C CA . LEU D 1 107 ? 8.992 -14.296 -1.288 1.00 22.19 201 LEU D CA 1
ATOM 6463 C C . LEU D 1 107 ? 9.095 -13.423 -0.034 1.00 22.83 201 LEU D C 1
ATOM 6464 O O . LEU D 1 107 ? 10.128 -12.801 0.217 1.00 19.57 201 LEU D O 1
ATOM 6469 N N . TRP D 1 108 ? 8.031 -13.410 0.759 1.00 23.35 202 TRP D N 1
ATOM 6470 C CA . TRP D 1 108 ? 7.948 -12.566 1.945 1.00 26.32 202 TRP D CA 1
ATOM 6471 C C . TRP D 1 108 ? 7.303 -13.375 3.069 1.00 26.63 202 TRP D C 1
ATOM 6472 O O . TRP D 1 108 ? 7.442 -14.597 3.134 1.00 26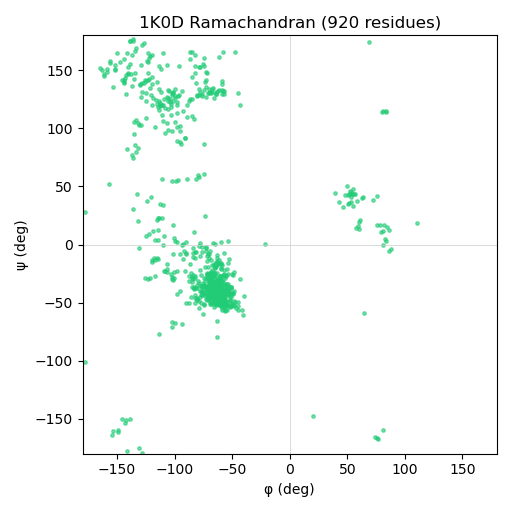.80 202 TRP D O 1
ATOM 6483 N N . SER D 1 109 ? 6.609 -12.685 3.962 1.00 27.34 203 SER D N 1
ATOM 6484 C CA . SER D 1 109 ? 5.908 -13.339 5.060 1.00 28.84 203 SER D CA 1
ATOM 6485 C C . SER D 1 109 ? 4.904 -12.354 5.624 1.00 29.92 203 SER D C 1
ATOM 6486 O O . SER D 1 109 ? 5.122 -11.147 5.567 1.00 29.93 203 SER D O 1
ATOM 6489 N N . ASP D 1 110 ? 3.800 -12.867 6.153 1.00 32.10 204 ASP D N 1
ATOM 6490 C CA . ASP D 1 110 ? 2.785 -12.010 6.753 1.00 35.57 204 ASP D CA 1
ATOM 6491 C C . ASP D 1 110 ? 2.983 -11.992 8.270 1.00 35.63 204 ASP D C 1
ATOM 6492 O O . ASP D 1 110 ? 2.229 -11.358 9.002 1.00 36.16 204 ASP D O 1
ATOM 6497 N N . ASP D 1 111 ? 4.017 -12.693 8.724 1.00 35.44 205 ASP D N 1
ATOM 6498 C CA . ASP D 1 111 ? 4.360 -12.775 10.141 1.00 35.22 205 ASP D CA 1
ATOM 6499 C C . ASP D 1 111 ? 5.466 -11.766 10.461 1.00 33.94 205 ASP D C 1
ATOM 6500 O O . ASP D 1 111 ? 6.563 -11.835 9.901 1.00 32.65 205 ASP D O 1
ATOM 6505 N N . LEU D 1 112 ? 5.178 -10.843 11.371 1.00 32.27 206 LEU D N 1
ATOM 6506 C CA . LEU D 1 112 ? 6.131 -9.805 11.757 1.00 32.54 206 LEU D CA 1
ATOM 6507 C C . LEU D 1 112 ? 7.513 -10.327 12.168 1.00 29.89 206 LEU D C 1
ATOM 6508 O O . LEU D 1 112 ? 8.533 -9.747 11.796 1.00 27.92 206 LEU D O 1
ATOM 6513 N N . ALA D 1 113 ? 7.539 -11.412 12.936 1.00 26.19 207 ALA D N 1
ATOM 6514 C CA . ALA D 1 113 ? 8.789 -12.010 13.388 1.00 26.76 207 ALA D CA 1
ATOM 6515 C C . ALA D 1 113 ? 9.614 -12.502 12.197 1.00 27.72 207 ALA D C 1
ATOM 6516 O O . ALA D 1 113 ? 10.835 -12.307 12.154 1.00 25.92 207 ALA D O 1
ATOM 6518 N N . ASP D 1 114 ? 8.943 -13.146 11.239 1.00 26.58 208 ASP D N 1
ATOM 6519 C CA . ASP D 1 114 ? 9.603 -13.653 10.038 1.00 26.88 208 ASP D CA 1
ATOM 6520 C C . ASP D 1 114 ? 10.140 -12.495 9.222 1.00 24.35 208 ASP D C 1
ATOM 6521 O O . ASP D 1 114 ? 11.264 -12.542 8.721 1.00 24.77 208 ASP D O 1
ATOM 6526 N N . GLN D 1 115 ? 9.323 -11.459 9.080 1.00 21.66 209 GLN D N 1
ATOM 6527 C CA . GLN D 1 115 ? 9.730 -10.291 8.319 1.00 21.88 209 GLN D CA 1
ATOM 6528 C C . GLN D 1 115 ? 11.016 -9.691 8.893 1.00 21.77 209 GLN D C 1
ATOM 6529 O O . GLN D 1 115 ? 11.915 -9.320 8.138 1.00 21.59 209 GLN D O 1
ATOM 6535 N N . SER D 1 116 ? 11.112 -9.608 10.221 1.00 22.31 210 SER D N 1
ATOM 6536 C CA . SER D 1 116 ? 12.307 -9.041 10.847 1.00 22.62 210 SER D CA 1
ATOM 6537 C C . SER D 1 116 ? 13.522 -9.909 10.514 1.00 23.69 210 SER D C 1
ATOM 6538 O O . SER D 1 116 ? 14.625 -9.394 10.323 1.00 23.75 210 SER D O 1
ATOM 6541 N N . GLN D 1 117 ? 13.314 -11.221 10.441 1.00 22.95 211 GLN D N 1
ATOM 6542 C CA . GLN D 1 117 ? 14.395 -12.144 10.115 1.00 24.22 211 GLN D CA 1
ATOM 6543 C C . GLN D 1 117 ? 14.798 -11.950 8.660 1.00 22.54 211 GLN D C 1
ATOM 6544 O O . GLN D 1 117 ? 15.986 -11.939 8.336 1.00 24.45 211 GLN D O 1
ATOM 6550 N N . ILE D 1 118 ? 13.811 -11.803 7.781 1.00 20.85 212 ILE D N 1
ATOM 6551 C CA . ILE D 1 118 ? 14.097 -11.594 6.364 1.00 20.38 212 ILE D CA 1
ATOM 6552 C C . ILE D 1 118 ? 14.874 -10.279 6.216 1.00 19.98 212 ILE D C 1
ATOM 6553 O O . ILE D 1 118 ? 15.871 -10.213 5.489 1.00 21.13 212 ILE D O 1
ATOM 6558 N N . ASN D 1 119 ? 14.438 -9.241 6.925 1.00 18.29 213 ASN D N 1
ATOM 6559 C CA . ASN D 1 119 ? 15.125 -7.951 6.864 1.00 18.16 213 ASN D CA 1
ATOM 6560 C C . ASN D 1 119 ? 16.565 -8.085 7.353 1.00 16.69 213 ASN D C 1
ATOM 6561 O O . ASN D 1 119 ? 17.463 -7.469 6.799 1.00 16.94 213 ASN D O 1
ATOM 6566 N N . ALA D 1 120 ? 16.786 -8.888 8.388 1.00 15.10 214 ALA D N 1
ATOM 6567 C CA . ALA D 1 120 ? 18.141 -9.063 8.899 1.00 17.73 214 ALA D CA 1
ATOM 6568 C C . ALA D 1 120 ? 19.051 -9.595 7.792 1.00 18.05 214 ALA D C 1
ATOM 6569 O O . ALA D 1 120 ? 20.107 -9.025 7.522 1.00 18.03 214 ALA D O 1
ATOM 6571 N N . TRP D 1 121 ? 18.636 -10.676 7.138 1.00 18.34 215 TRP D N 1
ATOM 6572 C CA . TRP D 1 121 ? 19.459 -11.245 6.070 1.00 19.55 215 TRP D CA 1
ATOM 6573 C C . TRP D 1 121 ? 19.617 -10.291 4.898 1.00 17.97 215 TRP D C 1
ATOM 6574 O O . TRP D 1 121 ? 20.667 -10.254 4.261 1.00 20.36 215 TRP D O 1
ATOM 6585 N N . LEU D 1 122 ? 18.574 -9.520 4.617 1.00 17.21 216 LEU D N 1
ATOM 6586 C CA . LEU D 1 122 ? 18.602 -8.575 3.513 1.00 17.08 216 LEU D CA 1
ATOM 6587 C C . LEU D 1 122 ? 19.641 -7.485 3.769 1.00 18.01 216 LEU D C 1
ATOM 6588 O O . LEU D 1 122 ? 20.474 -7.205 2.910 1.00 19.19 216 LEU D O 1
ATOM 6593 N N . PHE D 1 123 ? 19.588 -6.866 4.944 1.00 17.86 217 PHE D N 1
ATOM 6594 C CA . PHE D 1 123 ? 20.557 -5.826 5.281 1.00 19.19 217 PHE D CA 1
ATOM 6595 C C . PHE D 1 123 ? 21.960 -6.433 5.371 1.00 18.19 217 PHE D C 1
ATOM 6596 O O . PHE D 1 123 ? 22.940 -5.802 4.987 1.00 18.83 217 PHE D O 1
ATOM 6604 N N . PHE D 1 124 ? 22.052 -7.653 5.884 1.00 16.33 218 PHE D N 1
ATOM 6605 C CA . PHE D 1 124 ? 23.348 -8.316 5.992 1.00 18.79 218 PHE D CA 1
ATOM 6606 C C . PHE D 1 124 ? 23.954 -8.444 4.587 1.00 18.89 218 PHE D C 1
ATOM 6607 O O . PHE D 1 124 ? 25.132 -8.174 4.385 1.00 19.61 218 PHE D O 1
ATOM 6615 N N . GLN D 1 125 ? 23.131 -8.818 3.615 1.00 19.71 219 GLN D N 1
ATOM 6616 C CA . GLN D 1 125 ? 23.591 -8.971 2.239 1.00 20.96 219 GLN D CA 1
ATOM 6617 C C . GLN D 1 125 ? 23.992 -7.639 1.593 1.00 21.78 219 GLN D C 1
ATOM 6618 O O . GLN D 1 125 ? 25.080 -7.531 1.019 1.00 18.48 219 GLN D O 1
ATOM 6624 N N . THR D 1 126 ? 23.118 -6.633 1.690 1.00 18.92 220 THR D N 1
ATOM 6625 C CA . THR D 1 126 ? 23.383 -5.328 1.083 1.00 20.37 220 THR D CA 1
ATOM 6626 C C . THR D 1 126 ? 24.468 -4.512 1.762 1.00 20.34 220 THR D C 1
ATOM 6627 O O . THR D 1 126 ? 25.149 -3.729 1.103 1.00 20.03 220 THR D O 1
ATOM 6631 N N . SER D 1 127 ? 24.632 -4.693 3.068 1.00 20.12 221 SER D N 1
ATOM 6632 C CA . SER D 1 127 ? 25.626 -3.925 3.808 1.00 22.71 221 SER D CA 1
ATOM 6633 C C . SER D 1 127 ? 26.920 -4.645 4.152 1.00 21.98 221 SER D C 1
ATOM 6634 O O . SER D 1 127 ? 27.958 -4.000 4.258 1.00 23.44 221 SER D O 1
ATOM 6637 N N . GLY D 1 128 ? 26.874 -5.963 4.325 1.00 21.91 222 GLY D N 1
ATOM 6638 C CA . GLY D 1 128 ? 28.086 -6.688 4.684 1.00 23.19 222 GLY D CA 1
ATOM 6639 C C . GLY D 1 128 ? 28.647 -7.685 3.675 1.00 24.32 222 GLY D C 1
ATOM 6640 O O . GLY D 1 128 ? 29.776 -8.153 3.823 1.00 24.70 222 GLY D O 1
ATOM 6641 N N . HIS D 1 129 ? 27.862 -8.005 2.653 1.00 23.33 223 HIS D N 1
ATOM 6642 C CA . HIS D 1 129 ? 28.247 -8.960 1.618 1.00 23.66 223 HIS D CA 1
ATOM 6643 C C . HIS D 1 129 ? 28.668 -8.219 0.344 1.00 23.76 223 HIS D C 1
ATOM 6644 O O . HIS D 1 129 ? 29.842 -8.238 -0.040 1.00 21.19 223 HIS D O 1
ATOM 6651 N N . ALA D 1 130 ? 27.703 -7.553 -0.290 1.00 21.00 224 ALA D N 1
ATOM 6652 C CA . ALA D 1 130 ? 27.939 -6.813 -1.527 1.00 22.70 224 ALA D CA 1
ATOM 6653 C C . ALA D 1 130 ? 29.080 -5.800 -1.430 1.00 21.67 224 ALA D C 1
ATOM 6654 O O . ALA D 1 130 ? 29.985 -5.809 -2.258 1.00 23.36 224 ALA D O 1
ATOM 6656 N N . PRO D 1 131 ? 29.052 -4.911 -0.425 1.00 20.82 225 PRO D N 1
ATOM 6657 C CA . PRO D 1 131 ? 30.134 -3.926 -0.301 1.00 20.67 225 PRO D CA 1
ATOM 6658 C C . PRO D 1 131 ? 31.520 -4.580 -0.171 1.00 21.66 225 PRO D C 1
ATOM 6659 O O . PRO D 1 131 ? 32.503 -4.096 -0.731 1.00 20.86 225 PRO D O 1
ATOM 6663 N N . MET D 1 132 ? 31.602 -5.672 0.578 1.00 20.36 226 MET D N 1
ATOM 6664 C CA . MET D 1 132 ? 32.892 -6.333 0.767 1.00 21.80 226 MET D CA 1
ATOM 6665 C C . MET D 1 132 ? 33.402 -6.991 -0.516 1.00 21.45 226 MET D C 1
ATOM 6666 O O . MET D 1 132 ? 34.606 -6.973 -0.797 1.00 22.66 226 MET D O 1
ATOM 6671 N N . ILE D 1 133 ? 32.492 -7.560 -1.302 1.00 20.59 227 ILE D N 1
ATOM 6672 C CA . ILE D 1 133 ? 32.878 -8.179 -2.564 1.00 20.40 227 ILE D CA 1
ATOM 6673 C C . ILE D 1 133 ? 33.413 -7.073 -3.477 1.00 22.13 227 ILE D C 1
ATOM 6674 O O . ILE D 1 133 ? 34.450 -7.228 -4.117 1.00 24.32 227 ILE D O 1
ATOM 6679 N N . GLY D 1 134 ? 32.701 -5.950 -3.513 1.00 22.92 228 GLY D N 1
ATOM 6680 C CA . GLY D 1 134 ? 33.114 -4.827 -4.334 1.00 21.40 228 GLY D CA 1
ATOM 6681 C C . GLY D 1 134 ? 34.514 -4.350 -3.983 1.00 23.38 228 GLY D C 1
ATOM 6682 O O . GLY D 1 134 ? 35.327 -4.109 -4.878 1.00 21.61 228 GLY D O 1
ATOM 6683 N N . GLN D 1 135 ? 34.809 -4.219 -2.690 1.00 21.63 229 GLN D N 1
ATOM 6684 C CA . GLN D 1 135 ? 36.139 -3.768 -2.282 1.00 22.17 229 GLN D CA 1
ATOM 6685 C C . GLN D 1 135 ? 37.194 -4.818 -2.644 1.00 22.47 229 GLN D C 1
ATOM 6686 O O . GLN D 1 135 ? 38.322 -4.478 -3.017 1.00 22.84 229 GLN D O 1
ATOM 6692 N N . ALA D 1 136 ? 36.834 -6.092 -2.523 1.00 22.47 230 ALA D N 1
ATOM 6693 C CA . ALA D 1 136 ? 37.761 -7.164 -2.870 1.00 23.02 230 ALA D CA 1
ATOM 6694 C C . ALA D 1 136 ? 38.104 -7.027 -4.353 1.00 23.01 230 ALA D C 1
ATOM 6695 O O . ALA D 1 136 ? 39.272 -7.068 -4.741 1.00 21.90 230 ALA D O 1
ATOM 6697 N N . LEU D 1 137 ? 37.072 -6.855 -5.173 1.00 22.77 231 LEU D N 1
ATOM 6698 C CA . LEU D 1 137 ? 37.251 -6.702 -6.607 1.00 23.49 231 LEU D CA 1
ATOM 6699 C C . LEU D 1 137 ? 38.088 -5.474 -6.926 1.00 24.49 231 LEU D C 1
ATOM 6700 O O . LEU D 1 137 ? 38.973 -5.523 -7.784 1.00 24.03 231 LEU D O 1
ATOM 6705 N N . HIS D 1 138 ? 37.821 -4.370 -6.234 1.00 23.41 232 HIS D N 1
ATOM 6706 C CA . HIS D 1 138 ? 38.559 -3.144 -6.503 1.00 23.15 232 HIS D CA 1
ATOM 6707 C C . HIS D 1 138 ? 40.054 -3.257 -6.260 1.00 22.78 232 HIS D C 1
ATOM 6708 O O . HIS D 1 138 ? 40.856 -2.910 -7.125 1.00 23.89 232 HIS D O 1
ATOM 6715 N N . PHE D 1 139 ? 40.443 -3.726 -5.084 1.00 21.77 233 PHE D N 1
ATOM 6716 C CA . PHE D 1 139 ? 41.867 -3.822 -4.798 1.00 24.26 233 PHE D CA 1
ATOM 6717 C C . PHE D 1 139 ? 42.554 -4.928 -5.581 1.00 26.06 233 PHE D C 1
ATOM 6718 O O . PHE D 1 139 ? 43.758 -4.875 -5.822 1.00 25.79 233 PHE D O 1
ATOM 6726 N N . ARG D 1 140 ? 41.789 -5.929 -5.984 1.00 26.74 234 ARG D N 1
ATOM 6727 C CA . ARG D 1 140 ? 42.370 -7.022 -6.733 1.00 29.65 234 ARG D CA 1
ATOM 6728 C C . ARG D 1 140 ? 42.637 -6.681 -8.199 1.00 28.94 234 ARG D C 1
ATOM 6729 O O . ARG D 1 140 ? 43.637 -7.117 -8.759 1.00 27.68 234 ARG D O 1
ATOM 6737 N N . TYR D 1 141 ? 41.767 -5.877 -8.806 1.00 29.31 235 TYR D N 1
ATOM 6738 C CA . TYR D 1 141 ? 41.912 -5.544 -10.216 1.00 30.24 235 TYR D CA 1
ATOM 6739 C C . TYR D 1 141 ? 41.946 -4.083 -10.637 1.00 30.82 235 TYR D C 1
ATOM 6740 O O . TYR D 1 141 ? 42.553 -3.761 -11.649 1.00 32.99 235 TYR D O 1
ATOM 6749 N N . PHE D 1 142 ? 41.303 -3.195 -9.890 1.00 30.80 236 PHE D N 1
ATOM 6750 C CA . PHE D 1 142 ? 41.226 -1.803 -10.329 1.00 29.98 236 PHE D CA 1
ATOM 6751 C C . PHE D 1 142 ? 41.913 -0.694 -9.540 1.00 28.39 236 PHE D C 1
ATOM 6752 O O . PHE D 1 142 ? 41.780 0.476 -9.890 1.00 28.20 236 PHE D O 1
ATOM 6760 N N . HIS D 1 143 ? 42.642 -1.035 -8.489 1.00 27.40 237 HIS D N 1
ATOM 6761 C CA . HIS D 1 143 ? 43.302 0.000 -7.702 1.00 27.91 237 HIS D CA 1
ATOM 6762 C C . HIS D 1 143 ? 44.578 0.481 -8.384 1.00 28.07 237 HIS D C 1
ATOM 6763 O O . HIS D 1 143 ? 45.200 -0.260 -9.135 1.00 25.74 237 HIS D O 1
ATOM 6770 N N . SER D 1 144 ? 44.960 1.725 -8.117 1.00 29.72 238 SER D N 1
ATOM 6771 C CA . SER D 1 144 ? 46.156 2.320 -8.710 1.00 32.48 238 SER D CA 1
ATOM 6772 C C . SER D 1 144 ? 47.438 1.624 -8.272 1.00 33.53 238 SER D C 1
ATOM 6773 O O . SER D 1 144 ? 48.527 2.005 -8.696 1.00 36.50 238 SER D O 1
ATOM 6776 N N . GLN D 1 145 ? 47.307 0.598 -7.439 1.00 32.97 239 GLN D N 1
ATOM 6777 C CA . GLN D 1 145 ? 48.469 -0.109 -6.921 1.00 31.66 239 GLN D CA 1
ATOM 6778 C C . GLN D 1 145 ? 48.035 -1.476 -6.394 1.00 31.63 239 GLN D C 1
ATOM 6779 O O . GLN D 1 145 ? 46.919 -1.622 -5.896 1.00 29.92 239 GLN D O 1
ATOM 6785 N N . LYS D 1 146 ? 48.910 -2.473 -6.515 1.00 31.58 240 LYS D N 1
ATOM 6786 C CA . LYS D 1 146 ? 48.615 -3.818 -6.026 1.00 32.46 240 LYS D CA 1
ATOM 6787 C C . LYS D 1 146 ? 49.065 -3.941 -4.579 1.00 30.74 240 LYS D C 1
ATOM 6788 O O . LYS D 1 146 ? 50.254 -3.790 -4.280 1.00 31.12 240 LYS D O 1
ATOM 6794 N N . ILE D 1 147 ? 48.124 -4.237 -3.689 1.00 27.34 241 ILE D N 1
ATOM 6795 C CA . ILE D 1 147 ? 48.430 -4.381 -2.270 1.00 25.47 241 ILE D CA 1
ATOM 6796 C C . ILE D 1 147 ? 47.741 -5.615 -1.689 1.00 23.77 241 ILE D C 1
ATOM 6797 O O . ILE D 1 147 ? 46.529 -5.622 -1.463 1.00 24.10 241 ILE D O 1
ATOM 6802 N N . ALA D 1 148 ? 48.523 -6.661 -1.438 1.00 21.59 242 ALA D N 1
ATOM 6803 C CA . ALA D 1 148 ? 47.979 -7.907 -0.906 1.00 20.31 242 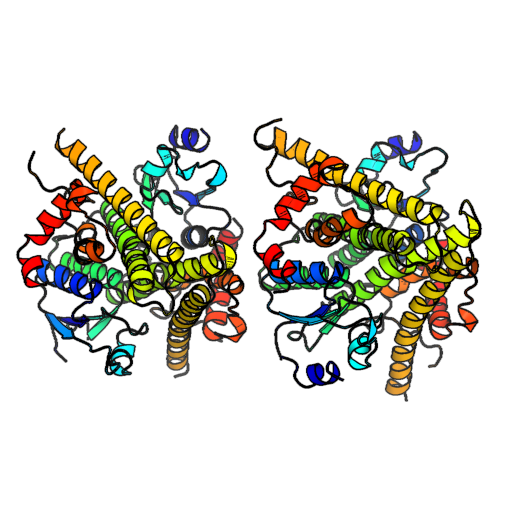ALA D CA 1
ATOM 6804 C C . ALA D 1 148 ? 47.239 -7.799 0.424 1.00 19.36 242 ALA D C 1
ATOM 6805 O O . ALA D 1 148 ? 46.264 -8.516 0.647 1.00 17.60 242 ALA D O 1
ATOM 6807 N N . SER D 1 149 ? 47.691 -6.924 1.321 1.00 19.28 243 SER D N 1
ATOM 6808 C CA . SER D 1 149 ? 47.018 -6.810 2.610 1.00 18.84 243 SER D CA 1
ATOM 6809 C C . SER D 1 149 ? 45.599 -6.267 2.445 1.00 18.67 243 SER D C 1
ATOM 6810 O O . SER D 1 149 ? 44.688 -6.665 3.172 1.00 20.18 243 SER D O 1
ATOM 6813 N N . ALA D 1 150 ? 45.410 -5.381 1.476 1.00 17.07 244 ALA D N 1
ATOM 6814 C CA . ALA D 1 150 ? 44.095 -4.811 1.226 1.00 19.43 244 ALA D CA 1
ATOM 6815 C C . ALA D 1 150 ? 43.197 -5.855 0.549 1.00 20.83 244 ALA D C 1
ATOM 6816 O O . ALA D 1 150 ? 42.031 -5.993 0.899 1.00 21.12 244 ALA D O 1
ATOM 6818 N N . VAL D 1 151 ? 43.742 -6.597 -0.411 1.00 21.77 245 VAL D N 1
ATOM 6819 C CA . VAL D 1 151 ? 42.972 -7.636 -1.091 1.00 21.94 245 VAL D CA 1
ATOM 6820 C C . VAL D 1 151 ? 42.585 -8.735 -0.101 1.00 23.92 245 VAL D C 1
ATOM 6821 O O . VAL D 1 151 ? 41.468 -9.259 -0.137 1.00 24.66 245 VAL D O 1
ATOM 6825 N N . GLU D 1 152 ? 43.525 -9.080 0.771 1.00 22.73 246 GLU D N 1
ATOM 6826 C CA . GLU D 1 152 ? 43.331 -10.123 1.776 1.00 24.68 246 GLU D CA 1
ATOM 6827 C C . GLU D 1 152 ? 42.266 -9.746 2.804 1.00 23.46 246 GLU D C 1
ATOM 6828 O O . GLU D 1 152 ? 41.485 -10.592 3.241 1.00 23.03 246 GLU D O 1
ATOM 6834 N N . ARG D 1 153 ? 42.244 -8.475 3.189 1.00 23.18 247 ARG D N 1
ATOM 6835 C CA . ARG D 1 153 ? 41.269 -7.984 4.157 1.00 20.84 247 ARG D CA 1
ATOM 6836 C C . ARG D 1 153 ? 39.861 -8.270 3.670 1.00 18.46 247 ARG D C 1
ATOM 6837 O O . ARG D 1 153 ? 39.033 -8.791 4.411 1.00 16.08 247 ARG D O 1
ATOM 6845 N N . TYR D 1 154 ? 39.587 -7.954 2.414 1.00 17.03 248 TYR D N 1
ATOM 6846 C CA . TYR D 1 154 ? 38.242 -8.178 1.904 1.00 19.17 248 TYR D CA 1
ATOM 6847 C C . TYR D 1 154 ? 37.860 -9.595 1.489 1.00 20.51 248 TYR D C 1
ATOM 6848 O O . TYR D 1 154 ? 36.699 -9.966 1.652 1.00 19.89 248 TYR D O 1
ATOM 6857 N N . THR D 1 155 ? 38.811 -10.394 0.992 1.00 20.48 249 THR D N 1
ATOM 6858 C CA . THR D 1 155 ? 38.486 -11.769 0.596 1.00 22.56 249 THR D CA 1
ATOM 6859 C C . THR D 1 155 ? 38.242 -12.560 1.871 1.00 23.49 249 THR D C 1
ATOM 6860 O O . THR D 1 155 ? 37.365 -13.429 1.913 1.00 23.40 249 THR D O 1
ATOM 6864 N N . ASP D 1 156 ? 39.008 -12.245 2.916 1.00 24.12 250 ASP D N 1
ATOM 6865 C CA . ASP D 1 156 ? 38.831 -12.898 4.218 1.00 24.80 250 ASP D CA 1
ATOM 6866 C C . ASP D 1 156 ? 37.433 -12.559 4.758 1.00 23.90 250 ASP D C 1
ATOM 6867 O O . ASP D 1 156 ? 36.722 -13.419 5.274 1.00 22.91 250 ASP D O 1
ATOM 6872 N N . GLU D 1 157 ? 37.050 -11.292 4.650 1.00 23.05 251 GLU D N 1
ATOM 6873 C CA . GLU D 1 157 ? 35.747 -10.875 5.157 1.00 23.09 251 GLU D CA 1
ATOM 6874 C C . GLU D 1 157 ? 34.623 -11.539 4.372 1.00 20.81 251 GLU D C 1
ATOM 6875 O O . GLU D 1 157 ? 33.641 -11.999 4.949 1.00 21.62 251 GLU D O 1
ATOM 6881 N N . VAL D 1 158 ? 34.763 -11.585 3.052 1.00 19.96 252 VAL D N 1
ATOM 6882 C CA . VAL D 1 158 ? 33.736 -12.218 2.242 1.00 20.04 252 VAL D CA 1
ATOM 6883 C C . VAL D 1 158 ? 33.615 -13.684 2.657 1.00 19.83 252 VAL D C 1
ATOM 6884 O O . VAL D 1 158 ? 32.509 -14.204 2.808 1.00 19.62 252 VAL D O 1
ATOM 6888 N N . ARG D 1 159 ? 34.746 -14.350 2.867 1.00 21.51 253 ARG D N 1
ATOM 6889 C CA . ARG D 1 159 ? 34.697 -15.745 3.282 1.00 22.70 253 ARG D CA 1
ATOM 6890 C C . ARG D 1 159 ? 34.039 -15.877 4.655 1.00 23.00 253 ARG D C 1
ATOM 6891 O O . ARG D 1 159 ? 33.343 -16.853 4.904 1.00 22.33 253 ARG D O 1
ATOM 6899 N N . ARG D 1 160 ? 34.243 -14.898 5.540 1.00 23.46 254 ARG D N 1
ATOM 6900 C CA . ARG D 1 160 ? 33.616 -14.947 6.866 1.00 23.61 254 ARG D CA 1
ATOM 6901 C C . ARG D 1 160 ? 32.095 -14.802 6.710 1.00 23.12 254 ARG D C 1
ATOM 6902 O O . ARG D 1 160 ? 31.327 -15.466 7.409 1.00 23.97 254 ARG D O 1
ATOM 6910 N N . VAL D 1 161 ? 31.663 -13.940 5.790 1.00 21.89 255 VAL D N 1
ATOM 6911 C CA . VAL D 1 161 ? 30.231 -13.745 5.551 1.00 24.53 255 VAL D CA 1
ATOM 6912 C C . VAL D 1 161 ? 29.604 -15.025 4.998 1.00 24.92 255 VAL D C 1
ATOM 6913 O O . VAL D 1 161 ? 28.530 -15.435 5.448 1.00 24.20 255 VAL D O 1
ATOM 6917 N N . TYR D 1 162 ? 30.264 -15.659 4.026 1.00 24.69 256 TYR D N 1
ATOM 6918 C CA . TYR D 1 162 ? 29.729 -16.905 3.478 1.00 23.79 256 TYR D CA 1
ATOM 6919 C C . TYR D 1 162 ? 29.696 -17.953 4.577 1.00 23.46 256 TYR D C 1
ATOM 6920 O O . TYR D 1 162 ? 28.821 -18.815 4.602 1.00 25.84 256 TYR D O 1
ATOM 6929 N N . GLY D 1 163 ? 30.643 -17.868 5.501 1.00 24.02 257 GLY D N 1
ATOM 6930 C CA . GLY D 1 163 ? 30.662 -18.810 6.602 1.00 23.94 257 GLY D CA 1
ATOM 6931 C C . GLY D 1 163 ? 29.402 -18.666 7.441 1.00 25.00 257 GLY D C 1
ATOM 6932 O O . GLY D 1 163 ? 28.869 -19.658 7.945 1.00 26.06 257 GLY D O 1
ATOM 6933 N N . VAL D 1 164 ? 28.919 -17.434 7.604 1.00 25.23 258 VAL D N 1
ATOM 6934 C CA . VAL D 1 164 ? 27.706 -17.205 8.389 1.00 23.39 258 VAL D CA 1
ATOM 6935 C C . VAL D 1 164 ? 26.503 -17.809 7.670 1.00 23.42 258 VAL D C 1
ATOM 6936 O O . VAL D 1 164 ? 25.669 -18.468 8.289 1.00 22.76 258 VAL D O 1
ATOM 6940 N N . VAL D 1 165 ? 26.414 -17.589 6.363 1.00 22.32 259 VAL D N 1
ATOM 6941 C CA . VAL D 1 165 ? 25.311 -18.141 5.591 1.00 24.07 259 VAL D CA 1
ATOM 6942 C C . VAL D 1 165 ? 25.415 -19.665 5.595 1.00 26.07 259 VAL D C 1
ATOM 6943 O O . VAL D 1 165 ? 24.430 -20.372 5.814 1.00 26.05 259 VAL D O 1
ATOM 6947 N N . GLU D 1 166 ? 26.620 -20.167 5.366 1.00 27.59 260 GLU D N 1
ATOM 6948 C CA . GLU D 1 166 ? 26.847 -21.606 5.342 1.00 29.40 260 GLU D CA 1
ATOM 6949 C C . GLU D 1 166 ? 26.345 -22.246 6.623 1.00 29.39 260 GLU D C 1
ATOM 6950 O O . GLU D 1 166 ? 25.585 -23.210 6.582 1.00 31.74 260 GLU D O 1
ATOM 6956 N N . MET D 1 167 ? 26.766 -21.702 7.761 1.00 29.02 261 MET D N 1
ATOM 6957 C CA . MET D 1 167 ? 26.363 -22.237 9.055 1.00 29.50 261 MET D CA 1
ATOM 6958 C C . MET D 1 167 ? 24.846 -22.219 9.260 1.00 28.94 261 MET D C 1
ATOM 6959 O O . MET D 1 167 ? 24.268 -23.198 9.733 1.00 29.48 261 MET D O 1
ATOM 6964 N N . ALA D 1 168 ? 24.194 -21.118 8.901 1.00 25.52 262 ALA D N 1
ATOM 6965 C CA . ALA D 1 168 ? 22.744 -21.036 9.064 1.00 26.04 262 ALA D CA 1
ATOM 6966 C C . ALA D 1 168 ? 22.015 -22.130 8.261 1.00 24.26 262 ALA D C 1
ATOM 6967 O O . ALA D 1 168 ? 21.124 -22.803 8.780 1.00 25.09 262 ALA D O 1
ATOM 6969 N N . LEU D 1 169 ? 22.399 -22.306 7.003 1.00 24.49 263 LEU D N 1
ATOM 6970 C CA . LEU D 1 169 ? 21.791 -23.322 6.143 1.00 26.19 263 LEU D CA 1
ATOM 6971 C C . LEU D 1 169 ? 22.069 -24.729 6.685 1.00 26.69 263 LEU D C 1
ATOM 6972 O O . LEU D 1 169 ? 21.208 -25.605 6.633 1.00 25.67 263 LEU D O 1
ATOM 6977 N N . ALA D 1 170 ? 23.276 -24.940 7.202 1.00 28.47 264 ALA D N 1
ATOM 6978 C CA . ALA D 1 170 ? 23.646 -26.238 7.752 1.00 31.20 264 ALA D CA 1
ATOM 6979 C C . ALA D 1 170 ? 22.710 -26.545 8.910 1.00 33.68 264 ALA D C 1
ATOM 6980 O O . ALA D 1 170 ? 22.289 -27.689 9.099 1.00 34.15 264 ALA D O 1
ATOM 6982 N N . GLU D 1 171 ? 22.386 -25.510 9.679 1.00 35.41 265 GLU D N 1
ATOM 6983 C CA . GLU D 1 171 ? 21.485 -25.642 10.817 1.00 38.14 265 GLU D CA 1
ATOM 6984 C C . GLU D 1 171 ? 20.096 -26.061 10.331 1.00 36.98 265 GLU D C 1
ATOM 6985 O O . GLU D 1 171 ? 19.478 -26.964 10.891 1.00 36.11 265 GLU D O 1
ATOM 6991 N N . ARG D 1 172 ? 19.618 -25.405 9.279 1.00 35.91 266 ARG D N 1
ATOM 6992 C CA . ARG D 1 172 ? 18.310 -25.712 8.710 1.00 36.63 266 ARG D CA 1
ATOM 6993 C C . ARG D 1 172 ? 18.283 -27.137 8.155 1.00 35.68 266 ARG D C 1
ATOM 6994 O O . ARG D 1 172 ? 17.268 -27.825 8.241 1.00 33.12 266 ARG D O 1
ATOM 7002 N N . ARG D 1 173 ? 19.403 -27.570 7.580 1.00 36.38 267 ARG D N 1
ATOM 7003 C CA . ARG D 1 173 ? 19.518 -28.913 7.010 1.00 36.05 267 ARG D CA 1
ATOM 7004 C C . ARG D 1 173 ? 19.393 -29.944 8.116 1.00 38.06 267 ARG D C 1
ATOM 7005 O O . ARG D 1 173 ? 18.675 -30.935 7.983 1.00 37.57 267 ARG D O 1
ATOM 7013 N N . GLU D 1 174 ? 20.108 -29.699 9.207 1.00 40.42 268 GLU D N 1
ATOM 7014 C CA . GLU D 1 174 ? 20.098 -30.595 10.353 1.00 44.14 268 GLU D CA 1
ATOM 7015 C C . GLU D 1 174 ? 18.676 -30.791 10.866 1.00 45.60 268 GLU D C 1
ATOM 7016 O O . GLU D 1 174 ? 18.246 -31.921 11.112 1.00 45.09 268 GLU D O 1
ATOM 7022 N N . ALA D 1 175 ? 17.953 -29.687 11.024 1.00 46.44 269 ALA D N 1
ATOM 7023 C CA . ALA D 1 175 ? 16.572 -29.738 11.493 1.00 48.78 269 ALA D CA 1
ATOM 7024 C C . ALA D 1 175 ? 15.722 -30.455 10.455 1.00 49.86 269 ALA D C 1
ATOM 7025 O O . ALA D 1 175 ? 14.775 -31.160 10.793 1.00 50.67 269 ALA D O 1
ATOM 7027 N N . LEU D 1 176 ? 16.063 -30.267 9.185 1.00 51.62 270 LEU D N 1
ATOM 7028 C CA . LEU D 1 176 ? 15.333 -30.915 8.108 1.00 53.65 270 LEU D CA 1
ATOM 7029 C C . LEU D 1 176 ? 15.539 -32.423 8.213 1.00 55.68 270 LEU D C 1
ATOM 7030 O O . LEU D 1 176 ? 14.589 -33.196 8.106 1.00 55.67 270 LEU D O 1
ATOM 7035 N N . VAL D 1 177 ? 16.786 -32.834 8.426 1.00 56.82 271 VAL D N 1
ATOM 7036 C CA . VAL D 1 177 ? 17.112 -34.249 8.544 1.00 58.72 271 VAL D CA 1
ATOM 7037 C C . VAL D 1 177 ? 16.381 -34.898 9.717 1.00 61.03 271 VAL D C 1
ATOM 7038 O O . VAL D 1 177 ? 15.846 -36.001 9.586 1.00 61.24 271 VAL D O 1
ATOM 7042 N N . MET D 1 178 ? 16.360 -34.215 10.858 1.00 63.47 272 MET D N 1
ATOM 7043 C CA . MET D 1 178 ? 15.688 -34.736 12.045 1.00 66.03 272 MET D CA 1
ATOM 7044 C C . MET D 1 178 ? 14.195 -34.884 11.796 1.00 68.27 272 MET D C 1
ATOM 7045 O O . MET D 1 178 ? 13.659 -35.993 11.780 1.00 68.65 272 MET D O 1
ATOM 7050 N N . GLU D 1 179 ? 13.531 -33.750 11.601 1.00 70.46 273 GLU D N 1
ATOM 7051 C CA . GLU D 1 179 ? 12.095 -33.711 11.354 1.00 72.32 273 GLU D CA 1
ATOM 7052 C C . GLU D 1 179 ? 11.691 -34.620 10.195 1.00 73.06 273 GLU D C 1
ATOM 7053 O O . GLU D 1 179 ? 10.519 -34.675 9.821 1.00 73.27 273 GLU D O 1
ATOM 7059 N N . LEU D 1 180 ? 12.663 -35.334 9.635 1.00 73.90 274 LEU D N 1
ATOM 7060 C CA . LEU D 1 180 ? 12.412 -36.241 8.524 1.00 75.49 274 LEU D CA 1
ATOM 7061 C C . LEU D 1 180 ? 13.125 -37.577 8.701 1.00 76.54 274 LEU D C 1
ATOM 7062 O O . LEU D 1 180 ? 13.513 -38.215 7.722 1.00 77.02 274 LEU D O 1
ATOM 7067 N N . ASP D 1 181 ? 13.295 -37.992 9.952 1.00 77.54 275 ASP D N 1
ATOM 7068 C CA . ASP D 1 181 ? 13.952 -39.256 10.266 1.00 78.14 275 ASP D CA 1
ATOM 7069 C C . ASP D 1 181 ? 13.967 -39.502 11.772 1.00 78.82 275 ASP D C 1
ATOM 7070 O O . ASP D 1 181 ? 14.322 -38.619 12.557 1.00 78.95 275 ASP D O 1
ATOM 7075 N N . PHE D 1 200 ? 17.255 -36.740 1.497 1.00 60.60 294 PHE D N 1
ATOM 7076 C CA . PHE D 1 200 ? 16.892 -35.405 1.963 1.00 62.35 294 PHE D CA 1
ATOM 7077 C C . PHE D 1 200 ? 18.128 -34.531 2.145 1.00 61.73 294 PHE D C 1
ATOM 7078 O O . PHE D 1 200 ? 18.090 -33.510 2.834 1.00 61.11 294 PHE D O 1
ATOM 7086 N N . PHE D 1 201 ? 19.226 -34.940 1.522 1.00 61.25 295 PHE D N 1
ATOM 7087 C CA . PHE D 1 201 ? 20.462 -34.185 1.612 1.00 60.12 295 PHE D CA 1
ATOM 7088 C C . PHE D 1 201 ? 20.471 -33.120 0.527 1.00 58.34 295 PHE D C 1
ATOM 7089 O O . PHE D 1 201 ? 21.249 -32.172 0.592 1.00 57.47 295 PHE D O 1
ATOM 7097 N N . ASP D 1 202 ? 19.604 -33.281 -0.472 1.00 57.29 296 ASP D N 1
ATOM 7098 C CA . ASP D 1 202 ? 19.520 -32.313 -1.561 1.00 55.75 296 ASP D CA 1
ATOM 7099 C C . ASP D 1 202 ? 18.179 -31.584 -1.575 1.00 52.74 296 ASP D C 1
ATOM 7100 O O . ASP D 1 202 ? 17.833 -30.910 -2.545 1.00 52.73 296 ASP D O 1
ATOM 7105 N N . TYR D 1 203 ? 17.424 -31.729 -0.492 1.00 49.51 297 TYR D N 1
ATOM 7106 C CA . TYR D 1 203 ? 16.134 -31.061 -0.357 1.00 45.37 297 TYR D CA 1
ATOM 7107 C C . TYR D 1 203 ? 16.446 -29.576 -0.123 1.00 40.59 297 TYR D C 1
ATOM 7108 O O . TYR D 1 203 ? 17.333 -29.238 0.659 1.00 37.97 297 TYR D O 1
ATOM 7117 N N . PRO D 1 204 ? 15.723 -28.672 -0.797 1.00 37.19 298 PRO D N 1
ATOM 7118 C CA . PRO D 1 204 ? 15.985 -27.240 -0.612 1.00 35.65 298 PRO D CA 1
ATOM 7119 C C . PRO D 1 204 ? 15.702 -26.716 0.795 1.00 34.09 298 PRO D C 1
ATOM 7120 O O . PRO D 1 204 ? 14.653 -26.995 1.378 1.00 34.30 298 PRO D O 1
ATOM 7124 N N . VAL D 1 205 ? 16.662 -25.980 1.345 1.00 31.21 299 VAL D N 1
ATOM 7125 C CA . VAL D 1 205 ? 16.518 -25.376 2.664 1.00 30.18 299 VAL D CA 1
ATOM 7126 C C . VAL D 1 205 ? 16.726 -23.883 2.445 1.00 29.76 299 VAL D C 1
ATOM 7127 O O . VAL D 1 205 ? 17.487 -23.485 1.563 1.00 26.46 299 VAL D O 1
ATOM 7131 N N . TRP D 1 206 ? 16.054 -23.056 3.236 1.00 27.67 300 TRP D N 1
ATOM 7132 C CA . TRP D 1 206 ? 16.177 -21.618 3.061 1.00 27.27 300 TRP D CA 1
ATOM 7133 C C . TRP D 1 206 ? 16.517 -20.902 4.356 1.00 26.73 300 TRP D C 1
ATOM 7134 O O . TRP D 1 206 ? 16.514 -21.501 5.431 1.00 28.12 300 TRP D O 1
ATOM 7145 N N . LEU D 1 207 ? 16.806 -19.611 4.247 1.00 25.86 301 LEU D N 1
ATOM 7146 C CA . LEU D 1 207 ? 17.180 -18.814 5.410 1.00 25.05 301 LEU D CA 1
ATOM 7147 C C . LEU D 1 207 ? 16.026 -18.537 6.374 1.00 24.98 301 LEU D C 1
ATOM 7148 O O . LEU D 1 207 ? 16.213 -18.569 7.589 1.00 25.53 301 LEU D O 1
ATOM 7153 N N . VAL D 1 208 ? 14.829 -18.284 5.851 1.00 24.24 302 VAL D N 1
ATOM 7154 C CA . VAL D 1 208 ? 13.699 -17.983 6.731 1.00 24.54 302 VAL D CA 1
ATOM 7155 C C . VAL D 1 208 ? 12.387 -18.675 6.353 1.00 26.26 302 VAL D C 1
ATOM 7156 O O . VAL D 1 208 ? 12.016 -18.738 5.185 1.00 27.65 302 VAL D O 1
ATOM 7160 N N . GLY D 1 209 ? 11.696 -19.194 7.363 1.00 29.97 303 GLY D N 1
ATOM 7161 C CA . GLY D 1 209 ? 10.404 -19.835 7.166 1.00 31.80 303 GLY D CA 1
ATOM 7162 C C . GLY D 1 209 ? 10.260 -21.065 6.289 1.00 33.93 303 GLY D C 1
ATOM 7163 O O . GLY D 1 209 ? 9.159 -21.361 5.822 1.00 35.67 303 GLY D O 1
ATOM 7164 N N . ASP D 1 210 ? 11.340 -21.791 6.051 1.00 33.41 304 ASP D N 1
ATOM 7165 C CA . ASP D 1 210 ? 11.237 -22.987 5.225 1.00 36.38 304 ASP D CA 1
ATOM 7166 C C . ASP D 1 210 ? 10.608 -22.678 3.867 1.00 35.09 304 ASP D C 1
ATOM 7167 O O . ASP D 1 210 ? 9.898 -23.501 3.299 1.00 34.82 304 ASP D O 1
ATOM 7172 N N . LYS D 1 211 ? 10.871 -21.481 3.355 1.00 34.82 305 LYS D N 1
ATOM 7173 C CA . LYS D 1 211 ? 10.349 -21.070 2.058 1.00 33.53 305 LYS D CA 1
ATOM 7174 C C . LYS D 1 211 ? 11.305 -20.058 1.439 1.00 31.51 305 LYS D C 1
ATOM 7175 O O . LYS D 1 211 ? 12.029 -19.362 2.148 1.00 31.72 305 LYS D O 1
ATOM 7181 N N . LEU D 1 212 ? 11.297 -19.979 0.116 1.00 27.45 306 LEU D N 1
ATOM 7182 C CA . LEU D 1 212 ? 12.137 -19.038 -0.607 1.00 26.94 306 LEU D CA 1
ATOM 7183 C C . LEU D 1 212 ? 11.644 -17.607 -0.355 1.00 25.54 306 LEU D C 1
ATOM 7184 O O . LEU D 1 212 ? 10.452 -17.337 -0.471 1.00 25.74 306 LEU D O 1
ATOM 7189 N N . THR D 1 213 ? 12.554 -16.701 -0.002 1.00 23.99 307 THR D N 1
ATOM 7190 C CA . THR D 1 213 ? 12.192 -15.297 0.230 1.00 22.10 307 THR D CA 1
ATOM 7191 C C . THR D 1 213 ? 13.238 -14.410 -0.436 1.00 23.33 307 THR D C 1
ATOM 7192 O O . THR D 1 213 ? 14.224 -14.904 -0.987 1.00 24.04 307 THR D O 1
ATOM 7196 N N . ILE D 1 214 ? 13.030 -13.099 -0.376 1.00 23.04 308 ILE D N 1
ATOM 7197 C CA . ILE D 1 214 ? 13.974 -12.169 -0.974 1.00 21.77 308 ILE D CA 1
ATOM 7198 C C . ILE D 1 214 ? 15.298 -12.244 -0.238 1.00 21.10 308 ILE D C 1
ATOM 7199 O O . ILE D 1 214 ? 16.318 -11.813 -0.752 1.00 23.39 308 ILE D O 1
ATOM 7204 N N . ALA D 1 215 ? 15.278 -12.807 0.965 1.00 22.30 309 ALA D N 1
ATOM 7205 C CA . ALA D 1 215 ? 16.492 -12.963 1.756 1.00 22.51 309 ALA D CA 1
ATOM 7206 C C . ALA D 1 215 ? 17.443 -13.933 1.054 1.00 23.54 309 ALA D C 1
ATOM 7207 O O . ALA D 1 215 ? 18.659 -13.746 1.088 1.00 22.97 309 ALA D O 1
ATOM 7209 N N . ASP D 1 216 ? 16.888 -14.971 0.428 1.00 22.48 310 ASP D N 1
ATOM 7210 C CA . ASP D 1 216 ? 17.708 -15.950 -0.280 1.00 21.87 310 ASP D CA 1
ATOM 7211 C C . ASP D 1 216 ? 18.096 -15.397 -1.657 1.00 20.85 310 ASP D C 1
ATOM 7212 O O . ASP D 1 216 ? 19.255 -15.445 -2.054 1.00 20.81 310 ASP D O 1
ATOM 7217 N N . LEU D 1 217 ? 17.122 -14.854 -2.378 1.00 20.56 311 LEU D N 1
ATOM 7218 C CA . LEU D 1 217 ? 17.368 -14.322 -3.712 1.00 21.24 311 LEU D CA 1
ATOM 7219 C C . LEU D 1 217 ? 18.380 -13.174 -3.780 1.00 21.57 311 LEU D C 1
ATOM 7220 O O . LEU D 1 217 ? 19.073 -13.014 -4.794 1.00 18.17 311 LEU D O 1
ATOM 7225 N N . ALA D 1 218 ? 18.470 -12.382 -2.711 1.00 19.99 312 ALA D N 1
ATOM 7226 C CA . ALA D 1 218 ? 19.390 -11.239 -2.680 1.00 21.46 312 ALA D CA 1
ATOM 7227 C C . ALA D 1 218 ? 20.842 -11.639 -2.871 1.00 21.99 312 ALA D C 1
ATOM 7228 O O . ALA D 1 218 ? 21.647 -10.846 -3.362 1.00 21.85 312 ALA D O 1
ATOM 7230 N N . PHE D 1 219 ? 21.179 -12.865 -2.483 1.00 21.18 313 PHE D N 1
ATOM 7231 C CA . PHE D 1 219 ? 22.555 -13.341 -2.605 1.00 23.84 313 PHE D CA 1
ATOM 7232 C C . PHE D 1 219 ? 22.968 -13.879 -3.976 1.00 26.22 313 PHE D C 1
ATOM 7233 O O . PHE D 1 219 ? 24.148 -13.818 -4.321 1.00 26.99 313 PHE D O 1
ATOM 7241 N N . VAL D 1 220 ? 22.018 -14.397 -4.757 1.00 27.71 314 VAL D N 1
ATOM 7242 C CA . VAL D 1 220 ? 22.369 -15.011 -6.031 1.00 29.60 314 VAL D CA 1
ATOM 7243 C C . VAL D 1 220 ? 23.218 -14.235 -7.046 1.00 29.92 314 VAL D C 1
ATOM 7244 O O . VAL D 1 220 ? 24.211 -14.774 -7.543 1.00 29.63 314 VAL D O 1
ATOM 7248 N N . PRO D 1 221 ? 22.871 -12.973 -7.362 1.00 27.84 315 PRO D N 1
ATOM 7249 C CA . PRO D 1 221 ? 23.731 -12.301 -8.342 1.00 27.17 315 PRO D CA 1
ATOM 7250 C C . PRO D 1 221 ? 25.163 -12.154 -7.840 1.00 27.39 315 PRO D C 1
ATOM 7251 O O . PRO D 1 221 ? 26.102 -12.162 -8.624 1.00 27.77 315 PRO D O 1
ATOM 7255 N N . TRP D 1 222 ? 25.328 -12.027 -6.528 1.00 27.86 316 TRP D N 1
ATOM 7256 C CA . TRP D 1 222 ? 26.656 -11.873 -5.956 1.00 27.18 316 TRP D CA 1
ATOM 7257 C C . TRP D 1 222 ? 27.388 -13.196 -5.780 1.00 28.93 316 TRP D C 1
ATOM 7258 O O . TRP D 1 222 ? 28.620 -13.237 -5.828 1.00 29.12 316 TRP D O 1
ATOM 7269 N N . ASN D 1 223 ? 26.638 -14.276 -5.577 1.00 28.10 317 ASN D N 1
ATOM 7270 C CA . ASN D 1 223 ? 27.249 -15.591 -5.439 1.00 28.53 317 ASN D CA 1
ATOM 7271 C C . ASN D 1 223 ? 27.952 -15.906 -6.758 1.00 29.52 317 ASN D C 1
ATOM 7272 O O . ASN D 1 223 ? 28.998 -16.544 -6.777 1.00 30.19 317 ASN D O 1
ATOM 7277 N N . ASN D 1 224 ? 27.364 -15.448 -7.858 1.00 30.82 318 ASN D N 1
ATOM 7278 C CA . ASN D 1 224 ? 27.904 -15.707 -9.189 1.00 32.61 318 ASN D CA 1
ATOM 7279 C C . ASN D 1 224 ? 29.165 -14.940 -9.567 1.00 31.51 318 ASN D C 1
ATOM 7280 O O . ASN D 1 224 ? 29.731 -15.185 -10.631 1.00 32.31 318 ASN D O 1
ATOM 7285 N N . VAL D 1 225 ? 29.615 -14.019 -8.719 1.00 29.74 319 VAL D N 1
ATOM 7286 C CA . VAL D 1 225 ? 30.816 -13.276 -9.059 1.00 27.61 319 VAL D CA 1
ATOM 7287 C C . VAL D 1 225 ? 32.000 -13.515 -8.125 1.00 27.16 319 VAL D C 1
ATOM 7288 O O . VAL D 1 225 ? 33.126 -13.133 -8.448 1.00 28.34 319 VAL D O 1
ATOM 7292 N N . VAL D 1 226 ? 31.768 -14.163 -6.987 1.00 24.77 320 VAL D N 1
ATOM 7293 C CA . VAL D 1 226 ? 32.856 -14.393 -6.044 1.00 26.91 320 VAL D CA 1
ATOM 7294 C C . VAL D 1 226 ? 33.970 -15.275 -6.597 1.00 28.45 320 VAL D C 1
ATOM 7295 O O . VAL D 1 226 ? 35.031 -15.424 -5.978 1.00 27.48 320 VAL D O 1
ATOM 7299 N N . ASP D 1 227 ? 33.732 -15.866 -7.759 1.00 27.95 321 ASP D N 1
ATOM 7300 C CA . ASP D 1 227 ? 34.759 -16.680 -8.389 1.00 30.39 321 ASP D CA 1
ATOM 7301 C C . ASP D 1 227 ? 35.852 -15.707 -8.837 1.00 30.44 321 ASP D C 1
ATOM 7302 O O . ASP D 1 227 ? 37.036 -16.049 -8.866 1.00 28.53 321 ASP D O 1
ATOM 7307 N N . ARG D 1 228 ? 35.445 -14.480 -9.164 1.00 29.71 322 ARG D N 1
ATOM 7308 C CA . ARG D 1 228 ? 36.391 -13.461 -9.605 1.00 28.93 322 ARG D CA 1
ATOM 7309 C C . ARG D 1 228 ? 37.387 -13.061 -8.524 1.00 28.03 322 ARG D C 1
ATOM 7310 O O . ARG D 1 228 ? 38.432 -12.489 -8.829 1.00 26.03 322 ARG D O 1
ATOM 7318 N N . ILE D 1 229 ? 37.079 -13.346 -7.263 1.00 25.66 323 ILE D N 1
ATOM 7319 C CA . ILE D 1 229 ? 38.024 -13.001 -6.211 1.00 25.82 323 ILE D CA 1
ATOM 7320 C C . ILE D 1 229 ? 38.625 -14.214 -5.523 1.00 26.28 323 ILE D C 1
ATOM 7321 O O . ILE D 1 229 ? 39.089 -14.123 -4.390 1.00 26.19 323 ILE D O 1
ATOM 7326 N N . GLY D 1 230 ? 38.609 -15.353 -6.213 1.00 26.50 324 GLY D N 1
ATOM 7327 C CA . GLY D 1 230 ? 39.214 -16.558 -5.670 1.00 25.09 324 GLY D CA 1
ATOM 7328 C C . GLY D 1 230 ? 38.407 -17.428 -4.727 1.00 25.76 324 GLY D C 1
ATOM 7329 O O . GLY D 1 230 ? 38.978 -18.279 -4.044 1.00 26.62 324 GLY D O 1
ATOM 7330 N N . ILE D 1 231 ? 37.092 -17.236 -4.671 1.00 24.62 325 ILE D N 1
ATOM 7331 C CA . ILE D 1 231 ? 36.272 -18.053 -3.790 1.00 24.95 325 ILE D CA 1
ATOM 7332 C C . ILE D 1 231 ? 35.516 -19.130 -4.559 1.00 26.64 325 ILE D C 1
ATOM 7333 O O . ILE D 1 231 ? 34.697 -18.833 -5.426 1.00 27.87 325 ILE D O 1
ATOM 7338 N N . ASN D 1 232 ? 35.796 -20.385 -4.233 1.00 25.90 326 ASN D N 1
ATOM 7339 C CA . ASN D 1 232 ? 35.141 -21.508 -4.892 1.00 26.75 326 ASN D CA 1
ATOM 7340 C C . ASN D 1 232 ? 34.006 -21.959 -3.985 1.00 24.54 326 ASN D C 1
ATOM 7341 O O . ASN D 1 232 ? 34.241 -22.656 -2.999 1.00 25.28 326 ASN D O 1
ATOM 7346 N N . ILE D 1 233 ? 32.779 -21.567 -4.307 1.00 24.73 327 ILE D N 1
ATOM 7347 C CA . ILE D 1 233 ? 31.651 -21.935 -3.453 1.00 26.56 327 ILE D CA 1
ATOM 7348 C C . ILE D 1 233 ? 31.407 -23.433 -3.333 1.00 27.07 327 ILE D C 1
ATOM 7349 O O . ILE D 1 233 ? 31.146 -23.939 -2.235 1.00 27.49 327 ILE D O 1
ATOM 7354 N N . LYS D 1 234 ? 31.493 -24.138 -4.455 1.00 27.10 328 LYS D N 1
ATOM 7355 C CA . LYS D 1 234 ? 31.263 -25.580 -4.479 1.00 28.94 328 LYS D CA 1
ATOM 7356 C C . LYS D 1 234 ? 32.075 -26.300 -3.409 1.00 28.44 328 LYS D C 1
ATOM 7357 O O . LYS D 1 234 ? 31.536 -27.066 -2.615 1.00 27.09 328 LYS D O 1
ATOM 7363 N N . ILE D 1 235 ? 33.373 -26.029 -3.378 1.00 29.84 329 ILE D N 1
ATOM 7364 C CA . ILE D 1 235 ? 34.262 -26.664 -2.418 1.00 30.24 329 ILE D CA 1
ATOM 7365 C C . ILE D 1 235 ? 34.354 -26.026 -1.035 1.00 28.92 329 ILE D C 1
ATOM 7366 O O . ILE D 1 235 ? 34.473 -26.729 -0.035 1.00 28.84 329 ILE D O 1
ATOM 7371 N N . GLU D 1 236 ? 34.303 -24.701 -0.973 1.00 27.73 330 GLU D N 1
ATOM 7372 C CA . GLU D 1 236 ? 34.420 -24.010 0.308 1.00 25.91 330 GLU D CA 1
ATOM 7373 C C . GLU D 1 236 ? 33.138 -23.968 1.135 1.00 24.94 330 GLU D C 1
ATOM 7374 O O . GLU D 1 236 ? 33.190 -24.089 2.356 1.00 25.46 330 GLU D O 1
ATOM 7380 N N . PHE D 1 237 ? 31.991 -23.807 0.482 1.00 23.60 331 PHE D N 1
ATOM 7381 C CA . PHE D 1 237 ? 30.728 -23.735 1.209 1.00 23.53 331 PHE D CA 1
ATOM 7382 C C . PHE D 1 237 ? 29.658 -24.619 0.571 1.00 24.41 331 PHE D C 1
ATOM 7383 O O . PHE D 1 237 ? 28.779 -24.136 -0.148 1.00 25.00 331 PHE D O 1
ATOM 7391 N N . PRO D 1 238 ? 29.718 -25.939 0.840 1.00 26.50 332 PRO D N 1
ATOM 7392 C CA . PRO D 1 238 ? 28.774 -26.927 0.300 1.00 25.56 332 PRO D CA 1
ATOM 7393 C C . PRO D 1 238 ? 27.300 -26.551 0.398 1.00 24.76 332 PRO D C 1
ATOM 7394 O O . PRO D 1 238 ? 26.602 -26.559 -0.604 1.00 26.13 332 PRO D O 1
ATOM 7398 N N . GLU D 1 239 ? 26.826 -26.229 1.598 1.00 25.15 333 GLU D N 1
ATOM 7399 C CA . GLU D 1 239 ? 25.420 -25.867 1.765 1.00 25.65 333 GLU D CA 1
ATOM 7400 C C . GLU D 1 239 ? 25.051 -24.658 0.915 1.00 25.34 333 GLU D C 1
ATOM 7401 O O . GLU D 1 239 ? 24.004 -24.646 0.278 1.00 25.41 333 GLU D O 1
ATOM 7407 N N . VAL D 1 240 ? 25.912 -23.641 0.903 1.00 25.39 334 VAL D N 1
ATOM 7408 C CA . VAL D 1 240 ? 25.648 -22.452 0.103 1.00 24.25 334 VAL D CA 1
ATOM 7409 C C . VAL D 1 240 ? 25.556 -22.846 -1.370 1.00 26.31 334 VAL D C 1
ATOM 7410 O O . VAL D 1 240 ? 24.779 -22.277 -2.132 1.00 25.20 334 VAL D O 1
ATOM 7414 N N . TYR D 1 241 ? 26.350 -23.839 -1.757 1.00 27.99 335 TYR D N 1
ATOM 7415 C CA . TYR D 1 241 ? 26.374 -24.319 -3.137 1.00 28.33 335 TYR D CA 1
ATOM 7416 C C . TYR D 1 241 ? 25.031 -24.911 -3.579 1.00 26.68 335 TYR D C 1
ATOM 7417 O O . TYR D 1 241 ? 24.506 -24.563 -4.640 1.00 26.77 335 TYR D O 1
ATOM 7426 N N . LYS D 1 242 ? 24.483 -25.811 -2.772 1.00 26.59 336 LYS D N 1
ATOM 7427 C CA . LYS D 1 242 ? 23.200 -26.442 -3.093 1.00 28.20 336 LYS D CA 1
ATOM 7428 C C . LYS D 1 242 ? 22.088 -25.394 -3.111 1.00 27.66 336 LYS D C 1
ATOM 7429 O O . LYS D 1 242 ? 21.206 -25.399 -3.978 1.00 29.62 336 LYS D O 1
ATOM 7435 N N . TRP D 1 243 ? 22.156 -24.490 -2.143 1.00 25.92 337 TRP D N 1
ATOM 7436 C CA . TRP D 1 243 ? 21.207 -23.398 -1.990 1.00 24.62 337 TRP D CA 1
ATOM 7437 C C . TRP D 1 243 ? 21.231 -22.516 -3.235 1.00 25.12 337 TRP D C 1
ATOM 7438 O O . TRP D 1 243 ? 20.183 -22.229 -3.818 1.00 24.49 337 TRP D O 1
ATOM 7449 N N . THR D 1 244 ? 22.422 -22.100 -3.660 1.00 25.22 338 THR D N 1
ATOM 7450 C CA . THR D 1 244 ? 22.524 -21.251 -4.842 1.00 29.87 338 THR D CA 1
ATOM 7451 C C . THR D 1 244 ? 22.126 -21.976 -6.125 1.00 29.13 338 THR D C 1
ATOM 7452 O O . THR D 1 244 ? 21.626 -21.352 -7.059 1.00 28.53 338 THR D O 1
ATOM 7456 N N . LYS D 1 245 ? 22.355 -23.287 -6.179 1.00 30.02 339 LYS D N 1
ATOM 7457 C CA . LYS D 1 245 ? 22.004 -24.054 -7.374 1.00 30.43 339 LYS D CA 1
ATOM 7458 C C . LYS D 1 245 ? 20.491 -24.221 -7.463 1.00 29.15 339 LYS D C 1
ATOM 7459 O O . LYS D 1 245 ? 19.918 -24.153 -8.552 1.00 30.30 339 LYS D O 1
ATOM 7465 N N . HIS D 1 246 ? 19.841 -24.437 -6.323 1.00 28.87 340 HIS D N 1
ATOM 7466 C CA . HIS D 1 246 ? 18.384 -24.568 -6.310 1.00 30.43 340 HIS D CA 1
ATOM 7467 C C . HIS D 1 246 ? 17.755 -23.282 -6.841 1.00 30.51 340 HIS D C 1
ATOM 7468 O O . HIS D 1 246 ? 16.760 -23.321 -7.559 1.00 31.07 340 HIS D O 1
ATOM 7475 N N . MET D 1 247 ? 18.340 -22.139 -6.494 1.00 29.85 341 MET D N 1
ATOM 7476 C CA . MET D 1 247 ? 17.808 -20.870 -6.968 1.00 28.58 341 MET D CA 1
ATOM 7477 C C . MET D 1 247 ? 18.146 -20.638 -8.437 1.00 27.94 341 MET D C 1
ATOM 7478 O O . MET D 1 247 ? 17.320 -20.122 -9.193 1.00 26.49 341 MET D O 1
ATOM 7483 N N . MET D 1 248 ? 19.351 -21.021 -8.851 1.00 28.74 342 MET D N 1
ATOM 7484 C CA . MET D 1 248 ? 19.751 -20.832 -10.247 1.00 30.86 342 MET D CA 1
ATOM 7485 C C . MET D 1 248 ? 18.940 -21.660 -11.256 1.00 30.32 342 MET D C 1
ATOM 7486 O O . MET D 1 248 ? 18.897 -21.323 -12.439 1.00 30.09 342 MET D O 1
ATOM 7491 N N . ARG D 1 249 ? 18.288 -22.725 -10.795 1.00 30.95 343 ARG D N 1
ATOM 7492 C CA . ARG D 1 249 ? 17.485 -23.571 -11.685 1.00 33.45 343 ARG D CA 1
ATOM 7493 C C . ARG D 1 249 ? 16.069 -23.043 -11.914 1.00 34.45 343 ARG D C 1
ATOM 7494 O O . ARG D 1 249 ? 15.345 -23.547 -12.775 1.00 35.56 343 ARG D O 1
ATOM 7502 N N . ARG D 1 250 ? 15.662 -22.044 -11.138 1.00 33.94 344 ARG D N 1
ATOM 7503 C CA . ARG D 1 250 ? 14.325 -21.482 -11.287 1.00 32.91 344 ARG D CA 1
ATOM 7504 C C . ARG D 1 250 ? 14.215 -20.709 -12.598 1.00 33.66 344 ARG D C 1
ATOM 7505 O O . ARG D 1 250 ? 15.064 -19.876 -12.912 1.00 32.87 344 ARG D O 1
ATOM 7513 N N . PRO D 1 251 ? 13.163 -20.989 -13.390 1.00 35.37 345 PRO D N 1
ATOM 7514 C CA . PRO D 1 251 ? 12.925 -20.332 -14.681 1.00 35.20 345 PRO D CA 1
ATOM 7515 C C . PRO D 1 251 ? 12.951 -18.815 -14.582 1.00 34.98 345 PRO D C 1
ATOM 7516 O O . PRO D 1 251 ? 13.612 -18.138 -15.377 1.00 36.80 345 PRO D O 1
ATOM 7520 N N . ALA D 1 252 ? 12.230 -18.288 -13.596 1.00 33.78 346 ALA D N 1
ATOM 7521 C CA . ALA D 1 252 ? 12.156 -16.847 -13.386 1.00 31.99 346 ALA D CA 1
ATOM 7522 C C . ALA D 1 252 ? 13.541 -16.228 -13.182 1.00 30.15 346 ALA D C 1
ATOM 7523 O O . ALA D 1 252 ? 13.826 -15.142 -13.688 1.00 29.47 346 ALA D O 1
ATOM 7525 N N . VAL D 1 253 ? 14.399 -16.922 -12.442 1.00 29.27 347 VAL D N 1
ATOM 7526 C CA . VAL D 1 253 ? 15.751 -16.437 -12.181 1.00 29.30 347 VAL D CA 1
ATOM 7527 C C . VAL D 1 253 ? 16.582 -16.518 -13.459 1.00 31.61 347 VAL D C 1
ATOM 7528 O O . VAL D 1 253 ? 17.312 -15.585 -13.805 1.00 30.56 347 VAL D O 1
ATOM 7532 N N . ILE D 1 254 ? 16.467 -17.646 -14.153 1.00 33.13 348 ILE D N 1
ATOM 7533 C CA . ILE D 1 254 ? 17.186 -17.865 -15.402 1.00 33.50 348 ILE D CA 1
ATOM 7534 C C . ILE D 1 254 ? 16.822 -16.764 -16.387 1.00 34.33 348 ILE D C 1
ATOM 7535 O O . ILE D 1 254 ? 17.692 -16.176 -17.020 1.00 35.69 348 ILE D O 1
ATOM 7540 N N . LYS D 1 255 ? 15.529 -16.479 -16.497 1.00 35.59 349 LYS D N 1
ATOM 7541 C CA . LYS D 1 255 ? 15.044 -15.451 -17.408 1.00 38.55 349 LYS D CA 1
ATOM 7542 C C . LYS D 1 255 ? 15.630 -14.083 -17.081 1.00 39.47 349 LYS D C 1
ATOM 7543 O O . LYS D 1 255 ? 16.192 -13.416 -17.948 1.00 40.20 349 LYS D O 1
ATOM 7549 N N . ALA D 1 256 ? 15.502 -13.674 -15.822 1.00 39.65 350 ALA D N 1
ATOM 7550 C CA . ALA D 1 256 ? 15.993 -12.371 -15.381 1.00 39.87 350 ALA D CA 1
ATOM 7551 C C . ALA D 1 256 ? 17.482 -12.153 -15.629 1.00 40.29 350 ALA D C 1
ATOM 7552 O O . ALA D 1 256 ? 17.889 -11.071 -16.058 1.00 38.53 350 ALA D O 1
ATOM 7554 N N . LEU D 1 257 ? 18.291 -13.175 -15.364 1.00 41.26 351 LEU D N 1
ATOM 7555 C CA . LEU D 1 257 ? 19.731 -13.062 -15.556 1.00 43.52 351 LEU D CA 1
ATOM 7556 C C . LEU D 1 257 ? 20.166 -12.831 -17.005 1.00 45.94 351 LEU D C 1
ATOM 7557 O O . LEU D 1 257 ? 21.296 -12.405 -17.250 1.00 45.30 351 LEU D O 1
ATOM 7562 N N . ARG D 1 258 ? 19.277 -13.100 -17.959 1.00 48.24 352 ARG D N 1
ATOM 7563 C CA . ARG D 1 258 ? 19.605 -12.896 -19.370 1.00 51.68 352 ARG D CA 1
ATOM 7564 C C . ARG D 1 258 ? 19.679 -11.406 -19.683 1.00 52.95 352 ARG D C 1
ATOM 7565 O O . ARG D 1 258 ? 20.264 -11.002 -20.688 1.00 53.34 352 ARG D O 1
ATOM 7573 N N . GLY D 1 259 ? 19.079 -10.596 -18.816 1.00 53.83 353 GLY D N 1
ATOM 7574 C CA . GLY D 1 259 ? 19.080 -9.159 -19.018 1.00 53.60 353 GLY D CA 1
ATOM 7575 C C . GLY D 1 259 ? 18.265 -8.766 -20.236 1.00 54.76 353 GLY D C 1
ATOM 7576 O O . GLY D 1 259 ? 18.768 -7.972 -21.060 1.00 54.76 353 GLY D O 1
#

Nearest PDB structures (foldseek):
  1k0d-assembly1_A  TM=1.005E+00  e=1.043E-37  Saccharomyces cerevisiae
  1k0d-assembly1_B  TM=1.001E+00  e=1.116E-35  Saccharomyces cerevisiae
  1k0b-assembly1_A  TM=9.994E-01  e=5.476E-35  Saccharomyces cerevisiae
  1k0a-assembly1_B  TM=1.002E+00  e=1.098E-34  Saccharomyces cerevisiae
  1hqo-assembly1_A  TM=9.987E-01  e=1.690E-33  Saccharomyces cerevisiae

Solvent-accessible surface area: 39971 Å² total; per-residue (Å²): 150,78,150,126,23,15,16,2,30,3,47,162,90,13,28,40,1,50,0,0,6,0,0,0,10,27,9,54,29,156,47,114,44,79,72,12,53,73,139,138,7,59,23,165,25,104,120,9,36,94,21,3,25,12,17,100,23,6,0,0,8,0,8,40,55,138,52,28,22,0,5,33,9,0,0,0,0,5,8,0,0,50,23,36,73,138,114,76,53,73,22,57,1,9,10,90,65,34,28,46,34,4,47,0,9,0,10,0,0,2,0,10,19,16,1,9,18,17,0,24,14,0,21,32,5,115,102,135,31,108,106,192,13,80,23,0,25,107,73,1,13,77,45,0,79,74,0,0,29,12,0,28,87,7,1,42,87,65,33,114,57,82,78,186,166,134,140,55,11,23,3,10,44,123,71,18,1,0,0,0,0,0,0,0,10,19,5,72,26,1,101,105,2,42,3,67,18,132,129,63,21,72,20,0,61,96,4,12,81,60,0,49,168,74,108,20,0,108,138,14,87,126,115,4,48,135,36,51,135,138,43,63,165,138,24,19,1,1,0,4,64,171,78,15,24,39,1,40,1,0,8,0,0,0,15,22,9,49,28,152,62,86,40,21,39,2,32,60,120,91,12,19,36,178,19,107,41,0,34,92,10,4,30,10,18,98,26,5,0,0,3,0,7,54,55,132,59,27,19,0,4,30,9,0,1,0,0,6,5,0,0,45,21,38,73,146,109,75,56,80,20,55,2,8,10,88,62,36,24,49,33,3,48,0,10,0,7,0,0,2,0,10,15,19,1,7,19,18,0,27,13,0,26,32,7,74,53,126,30,102,88,168,10,64,30,0,34,112,77,1,14,77,44,0,81,68,2,1,27,11,1,30,72,4,1,43,89,69,41,116,67,83,122,191,139,138,43,9,30,3,8,49,98,77,20,0,0,0,0,0,0,1,0,7,19,9,70,9,1,38,123,12,42,2,39,18,100,87,63,18,68,22,0,46,64,5,10,42,47,0,41,146,83,109,21,0,61,138,4,56,187,76,120,132,2,49,122,33,44,141,105,48,48,159,74,23,14,0,2,0,4,39,169,64,14,20,40,1,44,1,0,7,0,0,0,15,23,8,16,38,60,36,90,46,20,47,2,52,76,142,128,9,29,24,159,23,90,42,0,38,88,10,3,28,10,16,100,20,6,0,0,3,0,6,37,60,138,70,23,21,0,4,30,10,1,0,0,0,6,5,0,1,32,47,41,69,134,96,73,39,73,16,59,1,8,8,94,66,30,25,46,31,4,39,1,10,0,4,0,0,2,0,11,19,18,0,9,20,26,0,24,12,0,28,30,6,114,107,152,32,104,88,181,8,62,34,0,29,109,76,0,15,78,36,0,82,76,0,0,29,16,0,31,122,6,0,41,100,78,15,130,46,25,70,172,109,111,187,77,234,48,82,93,55,58,13,26,2,10,37,120,72,14,0,0,0,0,0,0,0,0,7,20,6,59,11,2,94,119,2,42,2,64,16,126,132,57,21,71,18,0,52,33,6,8,79,30,0,53,135,87,48,20,0,79,44,1,50,124,42,94,118,77,128,0,30,112,30,30,120,135,42,52,164,120,19,16,2,1,0,2,60,158,86,15,21,38,1,31,0,0,6,0,0,0,30,24,10,50,26,153,58,101,46,28,37,2,50,56,144,124,8,9,24,159,0,81,57,0,61,92,14,3,42,10,19,108,27,6,0,0,3,0,7,54,60,141,63,29,19,0,4,33,8,0,0,0,0,9,6,0,0,50,23,40,74,157,113,80,53,78,19,55,1,9,10,93,64,30,27,44,32,3,49,0,9,0,14,0,0,2,0,12,18,17,0,8,23,18,0,26,16,0,16,30,3,98,110,138,28,106,106,189,16,84,23,0,30,101,76,1,12,80,44,0,78,76,1,0,27,13,0,28,103,16,0,43,120,64,13,105,47,29,68,114,151,68,158,144,144,86,112,49,10,24,11,8,39,120,70,17,1,0,0,0,0,0,0,0,8,21,8,61,20,2,97,108,1,43,5,74,20,127,137,59,22,71,15,0,63,28,2,10,58,34,0,54,134,79,110,23,0,74,138,4,50,174,52

Secondary structure (DSSP, 8-state):
--SSSEEEEE-TT-HHHHHHHHHHHHTT--EEEEE--TTTTGGGSHHHHTT-TT--S-EEEEGGGTTEEEESHHHHHHHHHHHHHHHHS--TTS-SSHHHHHHHHHHHHHIIIIIHHHHHHHHIIIII-SS--HHHHHHHHHHHHHHHHHHHHHHHHHHHHHH-------SSTTS--HHHHTTHHHHTTGGGGT--HHHH-HHHHHHHHHHHT-HHHHHH-/-HHHHHTTS--SSSEEEEE-TT-HHHHHHHHHHHHTT--EEEEE--GGGTGGGSHHHHHH-TT--S-EEEEGGGTSEEEESHHHHHHHHHHHHHHHHS--TTS-S-HHHHHHHHHHHHHIIIIIHHHHHHHHIIIIISSS--HHHHHHHHHHHHHHHHHHHHHHHHHHHHH-------SBTTB--HHHHTTHHHHTTGGGGT--HHHH-HHHHHHHHHHHTSHHHHHHHH-/--HHHHTTS--SSSEEEEE-TT-HHHHHHHHHHHHTT--EEEEE--TTTTGGGSHHHHHH-TT--S-EEEEGGGTSEEEESHHHHHHHHHHHHHHHHS--TBS-SSHHHHHHHHHHHHHIIIIIHHHHHHHHIIIIISSS--HHHHHHHHHHHHHHHHHHHHHHHHHHHHHHHH---SSSSS---SSTTS-BHHHHTTHHHHTTGGGGT--HHHH-HHHHHHHHHHHTSHHHHHHHTT-/-HHHHHHTTS--SSSEEEEE-TT-HHHHHHHHHHHHHT--EEEEE--GGGTGGG-HHHHTT-TT--S-EEEEGGGTSEEEESHHHHHHHHHHHHHHHHS--TTS-SSHHHHHHHHHHHHIIIIIIHHHHHHHHIIIIISSS--HHHHHHHHHHHHHHHHHHHHHHHHHHHHHHHTT---SS---SSTTS--HHHHTTHHHHTTGGGGT--HHHH-HHHHHHHHHHHT-HHHHHHHT-